Protein AF-0000000070300481 (afdb_homodimer)

Secondary structure (DSSP, 8-state):
-----------------------TT--S-----SEEEEEEETT--HHHHHHHHHHHHHH-TT----TTGGGEEEEEE---SS-SS--HHHHHHHHHHS----TT-BSBPPPP-GGG-SS---GGGTT-B---HHHHHHHHH--EEEEEEEEETTSHHHHHHH--BS-TT-HHHHHHHHHHTT-SEEEEE-GGGS-HHHHHHHHHTT-EEEES-HHHHHH--SS-EEEE-SSSSPPPGGG--TTTS--HHHHHHHHHHHHTT-SS-EEEEEEETTHHHHHHHT-HHHHHHHHHHHHHHHHHHHHHHHHHSSEEEEE--S-EETT-EES-TT-TTGGG--HHHHHHHHHH--S-HHHHHHHHTTS-GGGHHHHHHHHHSS---HHHHHHHHT-TT-TT-SS-GGG----TT--SS--HHHHHHHHHHHTSSEE-S-SSEE-S-EEEEEE-TTS----EEEEHHHHHHHHHHHTT-TT-HHHHHHHHSEEHHHHTTTSEEEEEPPSSTTPPPEEEEEETTEEEEE-TT-SEEEETTEEEE-SS--EEETTTTEEEE-GGGGGGGT-/-----------------------TT--S-----SEEEEEEETT--HHHHHHHHHHHHHH-TT----TTGGGEEEEEE---SS-SS--HHHHHHHHHHS----TT-BSBPPPP-GGG-SS---GGGTT-B---HHHHHHHHH--EEEEEEEEETTSHHHHHHH--BS-TT-HHHHHHHHHHTT-SEEEEE-GGGS-HHHHHHHHHTT-EEEES-HHHHHH--SS-EEEE-SSSSPPPGGG--TTTS--HHHHHHHHHHHHTT-SS-EEEEEEETTHHHHHHHT-HHHHHHHHHHHHHHHHHHHHHHHHHSSEEEEE--S-EETT-EES-TT-TTGGG--HHHHHHHHHH--S-HHHHHHHHTTS-GGGHHHHHHHHHSS---HHHHHHHHT-TT-TT-SS-GGG----TT--SS--HHHHHHHHHHHTSSEE-S-SSEE-S-EEEEEE-TTS----EEEEHHHHHHHHHHHTT-TT-HHHHHHHHSEEHHHHTTTSEEEEEPPSSTTPPPEEEEEETTEEEEE-TT-SEEEETTEEEE-SS--EEETTTTEEEE-GGGGGGGT-

Solvent-accessible surface area (backbone atoms only — not comparable to full-atom values): 55808 Å² total; per-residue (Å²): 136,83,78,75,76,75,75,75,74,75,74,75,73,73,70,74,70,72,62,71,71,77,56,55,19,61,50,93,56,60,71,64,45,51,27,42,36,42,33,27,43,27,30,35,26,57,40,48,55,32,47,23,48,50,55,44,24,71,78,34,71,85,50,77,68,62,65,57,29,51,29,22,21,25,32,31,46,35,33,25,27,32,11,47,22,22,35,54,17,4,21,36,7,5,47,25,50,44,48,42,6,36,65,38,13,14,19,20,38,34,69,66,60,66,89,32,38,74,55,95,67,61,66,91,46,42,63,38,60,45,40,20,49,56,50,46,38,33,73,74,58,59,26,40,38,36,40,38,39,40,35,30,57,45,38,38,57,60,24,11,45,50,25,61,32,74,41,51,81,46,40,71,59,30,34,41,17,41,61,43,53,64,61,32,32,41,38,27,10,21,48,65,67,56,44,69,71,56,48,51,52,43,51,76,70,66,39,46,77,24,72,66,35,52,66,56,59,72,66,55,81,71,65,35,33,41,36,25,31,46,59,39,49,40,70,56,68,68,54,48,57,74,89,58,45,82,50,65,35,56,51,47,50,51,49,52,60,44,39,63,72,42,90,58,16,26,41,37,41,37,35,31,44,53,24,26,56,20,25,41,52,46,21,64,56,30,28,23,46,33,44,47,46,38,36,51,26,47,39,52,54,51,54,50,24,67,72,66,55,39,28,31,40,40,37,40,39,34,26,15,28,9,32,50,24,48,35,23,61,85,52,68,68,46,46,68,35,27,52,61,77,50,40,47,56,52,71,47,43,61,48,29,34,59,45,46,29,62,55,47,29,77,36,51,62,91,47,45,54,61,52,43,30,71,35,49,71,49,71,71,51,73,68,54,47,52,52,52,36,30,14,80,64,33,71,44,34,89,49,54,81,88,71,45,55,84,47,82,82,45,63,84,82,39,34,46,34,53,53,42,9,51,49,52,32,68,67,36,42,49,23,57,28,23,54,46,52,17,40,29,52,20,53,26,28,43,48,37,70,80,67,47,46,63,32,4,41,36,47,41,43,55,52,17,51,54,57,29,28,31,68,72,37,66,86,38,48,68,57,49,16,56,43,43,44,25,46,47,72,66,43,44,58,95,50,50,67,50,76,42,71,36,94,48,92,89,46,69,48,34,40,40,35,39,54,92,93,46,41,37,41,38,44,58,32,27,21,49,33,34,47,74,88,35,81,42,81,53,94,48,48,24,44,64,38,78,94,74,70,40,46,24,32,45,44,69,60,37,43,79,77,76,88,138,84,78,76,76,75,75,76,73,75,75,75,74,72,72,73,70,72,62,71,71,76,55,55,20,60,50,92,57,62,70,64,44,51,26,42,38,42,33,28,42,27,29,35,27,58,40,48,55,32,47,22,48,51,54,44,24,72,78,34,72,84,49,76,69,62,65,57,30,51,28,22,22,25,32,32,47,34,34,26,27,33,11,48,22,20,37,54,16,4,23,35,6,6,48,26,50,44,48,41,5,38,66,38,12,15,18,19,38,35,68,66,61,66,90,33,36,73,54,95,68,62,65,89,44,43,64,38,62,46,41,21,50,57,50,46,38,34,72,75,58,58,26,39,38,35,42,37,40,40,36,29,56,46,39,40,58,62,25,12,44,50,27,62,32,74,42,51,80,46,41,72,59,31,35,41,17,40,61,44,53,65,61,31,31,40,39,27,8,21,48,66,66,56,43,68,72,56,48,50,53,41,49,75,70,65,38,47,77,25,70,66,34,49,67,56,59,72,65,57,82,71,66,36,33,40,38,26,32,45,59,39,49,41,70,56,68,68,54,46,55,73,89,59,46,82,51,67,36,54,50,48,50,52,49,51,61,43,38,64,71,42,90,57,16,26,40,36,42,38,35,30,44,53,24,25,56,19,26,40,52,46,21,65,56,31,26,23,47,34,44,48,46,38,36,52,26,47,38,51,53,50,55,49,24,68,73,64,55,38,28,32,39,40,39,40,38,36,24,16,29,8,32,50,24,49,37,24,60,86,51,68,66,47,43,68,35,24,53,61,77,50,41,47,57,50,70,46,44,62,46,30,34,60,45,46,30,63,56,48,30,77,37,51,63,92,46,44,54,61,52,42,29,72,34,48,72,46,71,71,51,74,69,53,47,54,54,51,37,31,15,80,64,34,72,44,34,90,49,55,80,89,71,44,55,85,47,84,80,45,62,84,81,39,34,46,33,54,53,42,8,51,49,52,32,69,68,35,42,49,21,56,27,23,55,47,51,17,39,29,50,20,52,26,28,45,47,39,71,83,66,47,47,64,32,5,41,36,48,41,43,55,51,17,50,53,57,29,28,30,67,72,37,66,86,39,46,68,57,48,15,57,42,43,44,24,47,48,72,67,44,44,58,95,49,50,68,50,77,41,71,35,96,46,92,88,46,70,47,34,39,38,37,40,56,91,91,45,41,38,40,40,44,59,31,28,21,50,33,34,48,73,87,36,81,43,81,53,95,47,47,23,43,64,38,77,94,74,69,39,45,24,31,46,44,69,60,36,42,79,76,77,89

Foldseek 3Di:
DPPPPPPPPPPPPPPPPVPPPPPAWAFPDFAAFLEEEEEAAAQAFPQLVVLLQLLVCVVPVVCNDFLQVVFFFAWAFFDAQQGLFDDLQQLLLCLFFLHREDPFWQQFAHADPPPSGPDDGDNVRHQFHFHTNQLCCCVVQVAAEEEAEQWFCLARNNLSRFHGDHHSPPLQLSVLQNLQLPHQYYHYAAPQSCDPVSVVSCVVVPEAEAEQHPPSLVPPPDQGYYHHYYNTGADQPLLHDVVGGPALLVSLLSNCVSRVVDPSYHYYYRYLDCLLVCLLLLWSLSSNRSVSSSSSNVNSVVVVCQVVLRYKYKYFYSFHGFQKHQADDPDPPVVPADSCRACVQSNQARDILVSLLVVQLPDALVCNQVSCCNRRVDGDDPVLSLLLLLQLSNNNRPDDNVRRDCDPVCPDPSHSSSSSSVVNQVPHRMDGDHSTTDSDIHIMGMDHSVPSDTHYYHYSSVSSQSSCVNNPNHPPRVVVSCAFFPWPCVLQPPWDKDWADDPDPPDFIWIWIDDVPWIKIATFSHQWIAIPNDIDGHSRTWHADPVVRTITGGSCVSCVVVD/DPCPVPPPPPPPPPPPPVPPPPPAWAFPDFAAFLEEEEEAAAQAFPQLVVLLQLLVCVVPVVCNDFLQVVFFFAWAFFDAQQGLFDDLQQLLLCLWFLHREDPFWQQFAHADPPPRGPDDGDNVRHRFHFHTNQLCCCPVQVAAEEEAEQWFCLARNNLSRFHGDHHSPPLQLSVLQNLQLPHQYYHYAAPQSCDPVSVVSCVVVPEAEAEQHPPCLVPPDDQGYYHHYYNTGADQPLLHDVVGGPALLVSLLSNCVSRVVDPSYHYYYRYLDCLLVCLLLLWSLSSNRSVSSSSSNVNSVVVVCQVVLRYKYKYFYSFHGFQKHQADDPDPPVVPADSCNACVQSNQARDILVSLLVVQLPDALVCNQVSCCNRRVDGDDPVLSLLLLLQLSNNNRPDDNVRRDNDPVCPDPSHSSSSSSVVNQVPHRMDGDHSTTDSDIHIMGMDHSVPSRTHYYHYSSVSSQSSCVNNPNHPPRVVVSCAFFPWPCVLQPPWDKDWADDPDDPDFIWIWIDDVVWIKIATFSHQWIAIPNDIDGHSRTWHADPVVRTITGGSCVSCVVVD

Nearest PDB structures (foldseek):
  6t26-assembly1_A  TM=8.188E-01  e=1.358E-31  Vibrio sp. G15-21
  6qsq-assembly1_A-2  TM=8.155E-01  e=3.692E-31  Vibrio splendidus
  3wbh-assembly1_B  TM=8.089E-01  e=2.442E-30  Halomonas sp. #593
  1alh-assembly1_B  TM=7.078E-01  e=1.151E-22  Escherichia coli
  3dyc-assembly1_B  TM=6.980E-01  e=6.097E-22  Escherichia coli

Sequence (1126 aa):
MKRIKQTLSTILLFIIVLSPALYAGQPREVKPVRNVILMIPDGTSLSAVSLARWYQRYLNPDRRHLAIDPYICGTVLTYSSDAPIGDSAPTTSCYMTGMPSNTGFVSTYPVSSGDADLIPVDKARAYSPLATFLEAAKIMKGKKTGLVVTCHFPHATPADCSAHSYSRKKYDWIAAQMVHQNLDVVLGGGTHYLHPELQSVLNSRGYGLFLDDLNGMRTYAGDRMWALFGKREMPYDLDRDTTQIPSLEEMTRLAIEKLNRSEEGFFLMVEGSKVDWAAHANDPVGIATEYLAFDRACAVAFDFARRDGQTAVIIVPDHGNSGVSIGKQSVKDYDKRSAKDLFDQLCRFRLTADGLAGRLADTPADKVQGLVSNICGFELDAKELEALYNCPDYNHSPIPKEQRRQTEESLYSGSLSTFIASLYTKHTSIGFTTHGHTAEEVLLAAYHPQDTRPMGMVINYELNDYLCRLFELGSQLPVLTDKIFAPHTEVFQGMSYSIKDGKKEGELPVLEVKKGSHRLLASPFSNTVIFNKKAIDLSSVVVYVDKTKTFYLPRELRSLFGEMKRIKQTLSTILLFIIVLSPALYAGQPREVKPVRNVILMIPDGTSLSAVSLARWYQRYLNPDRRHLAIDPYICGTVLTYSSDAPIGDSAPTTSCYMTGMPSNTGFVSTYPVSSGDADLIPVDKARAYSPLATFLEAAKIMKGKKTGLVVTCHFPHATPADCSAHSYSRKKYDWIAAQMVHQNLDVVLGGGTHYLHPELQSVLNSRGYGLFLDDLNGMRTYAGDRMWALFGKREMPYDLDRDTTQIPSLEEMTRLAIEKLNRSEEGFFLMVEGSKVDWAAHANDPVGIATEYLAFDRACAVAFDFARRDGQTAVIIVPDHGNSGVSIGKQSVKDYDKRSAKDLFDQLCRFRLTADGLAGRLADTPADKVQGLVSNICGFELDAKELEALYNCPDYNHSPIPKEQRRQTEESLYSGSLSTFIASLYTKHTSIGFTTHGHTAEEVLLAAYHPQDTRPMGMVINYELNDYLCRLFELGSQLPVLTDKIFAPHTEVFQGMSYSIKDGKKEGELPVLEVKKGSHRLLASPFSNTVIFNKKAIDLSSVVVYVDKTKTFYLPRELRSLFGE

Structure (mmCIF, N/CA/C/O backbone):
data_AF-0000000070300481-model_v1
#
loop_
_entity.id
_entity.type
_entity.pdbx_description
1 polymer 'Alkaline phosphatase, putative'
#
loop_
_atom_site.group_PDB
_atom_site.id
_atom_site.type_symbol
_atom_site.label_atom_id
_atom_site.label_alt_id
_atom_site.label_comp_id
_atom_site.label_asym_id
_atom_site.label_entity_id
_atom_site.label_seq_id
_atom_site.pdbx_PDB_ins_code
_atom_site.Cartn_x
_atom_site.Cartn_y
_atom_site.Cartn_z
_atom_site.occupancy
_atom_site.B_iso_or_equiv
_atom_site.auth_seq_id
_atom_site.auth_comp_id
_atom_site.auth_asym_id
_atom_site.auth_atom_id
_atom_site.pdbx_PDB_model_num
ATOM 1 N N . MET A 1 1 ? 58.594 -8.039 55.25 1 20.47 1 MET A N 1
ATOM 2 C CA . MET A 1 1 ? 58.094 -7.023 54.312 1 20.47 1 MET A CA 1
ATOM 3 C C . MET A 1 1 ? 57.562 -7.66 53.031 1 20.47 1 MET A C 1
ATOM 5 O O . MET A 1 1 ? 58.312 -7.883 52.094 1 20.47 1 MET A O 1
ATOM 9 N N . LYS A 1 2 ? 56.781 -8.758 53.281 1 25.69 2 LYS A N 1
ATOM 10 C CA . LYS A 1 2 ? 56.125 -9.68 52.344 1 25.69 2 LYS A CA 1
ATOM 11 C C . LYS A 1 2 ? 55.219 -8.922 51.406 1 25.69 2 LYS A C 1
ATOM 13 O O . LYS A 1 2 ? 54.312 -8.18 51.844 1 25.69 2 LYS A O 1
ATOM 18 N N . ARG A 1 3 ? 55.688 -8.562 50.188 1 23.64 3 ARG A N 1
ATOM 19 C CA . ARG A 1 3 ? 55.188 -7.836 49.031 1 23.64 3 ARG A CA 1
ATOM 20 C C . ARG A 1 3 ? 53.844 -8.445 48.562 1 23.64 3 ARG A C 1
ATOM 22 O O . ARG A 1 3 ? 53.812 -9.609 48.156 1 23.64 3 ARG A O 1
ATOM 29 N N . ILE A 1 4 ? 52.75 -8.125 49.188 1 25.72 4 ILE A N 1
ATOM 30 C CA . ILE A 1 4 ? 51.375 -8.469 48.812 1 25.72 4 ILE A CA 1
ATOM 31 C C . ILE A 1 4 ? 51.094 -8.016 47.406 1 25.72 4 ILE A C 1
ATOM 33 O O . ILE A 1 4 ? 51.094 -6.82 47.094 1 25.72 4 ILE A O 1
ATOM 37 N N . LYS A 1 5 ? 51.75 -8.664 46.438 1 30.16 5 LYS A N 1
ATOM 38 C CA . LYS A 1 5 ? 51.438 -8.469 45.031 1 30.16 5 LYS A CA 1
ATOM 39 C C . LYS A 1 5 ? 49.906 -8.508 44.781 1 30.16 5 LYS A C 1
ATOM 41 O O . LYS A 1 5 ? 49.281 -9.523 45.062 1 30.16 5 LYS A O 1
ATOM 46 N N . GLN A 1 6 ? 49.219 -7.41 45.188 1 27.52 6 GLN A N 1
ATOM 47 C CA . GLN A 1 6 ? 47.812 -7.172 44.875 1 27.52 6 GLN A CA 1
ATOM 48 C C . GLN A 1 6 ? 47.531 -7.379 43.406 1 27.52 6 GLN A C 1
ATOM 50 O O . GLN A 1 6 ? 48.156 -6.742 42.562 1 27.52 6 GLN A O 1
ATOM 55 N N . THR A 1 7 ? 47.375 -8.617 43 1 31.38 7 THR A N 1
ATOM 56 C CA . THR A 1 7 ? 46.875 -8.984 41.688 1 31.38 7 THR A CA 1
ATOM 57 C C . THR A 1 7 ? 45.625 -8.203 41.344 1 31.38 7 THR A C 1
ATOM 59 O O . THR A 1 7 ? 44.594 -8.359 42 1 31.38 7 THR A O 1
ATOM 62 N N . LEU A 1 8 ? 45.719 -6.945 40.969 1 31.95 8 LEU A N 1
ATOM 63 C CA . LEU A 1 8 ? 44.625 -6.191 40.375 1 31.95 8 LEU A CA 1
ATOM 64 C C . LEU A 1 8 ? 44 -6.953 39.188 1 31.95 8 LEU A C 1
ATOM 66 O O . LEU A 1 8 ? 44.688 -7.191 38.188 1 31.95 8 LEU A O 1
ATOM 70 N N . SER A 1 9 ? 43.25 -7.953 39.531 1 31.36 9 SER A N 1
ATOM 71 C CA . SER A 1 9 ? 42.469 -8.562 38.469 1 31.36 9 SER A CA 1
ATOM 72 C C . SER A 1 9 ? 41.656 -7.52 37.719 1 31.36 9 SER A C 1
ATOM 74 O O . SER A 1 9 ? 40.844 -6.809 38.312 1 31.36 9 SER A O 1
ATOM 76 N N . THR A 1 10 ? 42.25 -6.871 36.75 1 31.88 10 THR A N 1
ATOM 77 C CA . THR A 1 10 ? 41.531 -6.035 35.781 1 31.88 10 THR A CA 1
ATOM 78 C C . THR A 1 10 ? 40.281 -6.754 35.25 1 31.88 10 THR A C 1
ATOM 80 O O . THR A 1 10 ? 40.406 -7.809 34.625 1 31.88 10 THR A O 1
ATOM 83 N N . ILE A 1 11 ? 39.219 -6.703 36 1 33.59 11 ILE A N 1
ATOM 84 C CA . ILE A 1 11 ? 37.906 -7.074 35.438 1 33.59 11 ILE A CA 1
ATOM 85 C C . ILE A 1 11 ? 37.688 -6.344 34.125 1 33.59 11 ILE A C 1
ATOM 87 O O . ILE A 1 11 ? 37.625 -5.113 34.094 1 33.59 11 ILE A O 1
ATOM 91 N N . LEU A 1 12 ? 38.219 -6.879 33.062 1 32.09 12 LEU A N 1
ATOM 92 C CA . LEU A 1 12 ? 37.812 -6.445 31.75 1 32.09 12 LEU A CA 1
ATOM 93 C C . LEU A 1 12 ? 36.281 -6.449 31.625 1 32.09 12 LEU A C 1
ATOM 95 O O . LEU A 1 12 ? 35.656 -7.512 31.656 1 32.09 12 LEU A O 1
ATOM 99 N N . LEU A 1 13 ? 35.656 -5.426 32.219 1 31.91 13 LEU A N 1
ATOM 100 C CA . LEU A 1 13 ? 34.281 -5.188 31.906 1 31.91 13 LEU A CA 1
ATOM 101 C C . LEU A 1 13 ? 34.062 -5.203 30.391 1 31.91 13 LEU A C 1
ATOM 103 O O . LEU A 1 13 ? 34.562 -4.332 29.688 1 31.91 13 LEU A O 1
ATOM 107 N N . PHE A 1 14 ? 33.906 -6.383 29.844 1 31.45 14 PHE A N 1
ATOM 108 C CA . PHE A 1 14 ? 33.344 -6.492 28.5 1 31.45 14 PHE A CA 1
ATOM 109 C C . PHE A 1 14 ? 32.062 -5.684 28.391 1 31.45 14 PHE A C 1
ATOM 111 O O . PHE A 1 14 ? 31.031 -6.059 28.953 1 31.45 14 PHE A O 1
ATOM 118 N N . ILE A 1 15 ? 32.219 -4.41 28.328 1 30.91 15 ILE A N 1
ATOM 119 C CA . ILE A 1 15 ? 31.062 -3.668 27.828 1 30.91 15 ILE A CA 1
ATOM 120 C C . ILE A 1 15 ? 30.531 -4.32 26.562 1 30.91 15 ILE A C 1
ATOM 122 O O . ILE A 1 15 ? 31.203 -4.324 25.531 1 30.91 15 ILE A O 1
ATOM 126 N N . ILE A 1 16 ? 29.719 -5.316 26.734 1 31.59 16 ILE A N 1
ATOM 127 C CA . ILE A 1 16 ? 28.891 -5.746 25.625 1 31.59 16 ILE A CA 1
ATOM 128 C C . ILE A 1 16 ? 28.281 -4.527 24.922 1 31.59 16 ILE A C 1
ATOM 130 O O . ILE A 1 16 ? 27.438 -3.83 25.5 1 31.59 16 ILE A O 1
ATOM 134 N N . VAL A 1 17 ? 29.062 -3.859 24.141 1 31.23 17 VAL A N 1
ATOM 135 C CA . VAL A 1 17 ? 28.453 -2.938 23.188 1 31.23 17 VAL A CA 1
ATOM 136 C C . VAL A 1 17 ? 27.266 -3.615 22.5 1 31.23 17 VAL A C 1
ATOM 138 O O . VAL A 1 17 ? 27.453 -4.543 21.703 1 31.23 17 VAL A O 1
ATOM 141 N N . LEU A 1 18 ? 26.188 -3.725 23.234 1 32.19 18 LEU A N 1
ATOM 142 C CA . LEU A 1 18 ? 24.969 -3.973 22.484 1 32.19 18 LEU A CA 1
ATOM 143 C C . LEU A 1 18 ? 24.922 -3.109 21.234 1 32.19 18 LEU A C 1
ATOM 145 O O . LEU A 1 18 ? 24.766 -1.89 21.312 1 32.19 18 LEU A O 1
ATOM 149 N N . SER A 1 19 ? 25.812 -3.408 20.359 1 31.67 19 SER A N 1
ATOM 150 C CA . SER A 1 19 ? 25.516 -2.797 19.078 1 31.67 19 SER A CA 1
ATOM 151 C C . SER A 1 19 ? 24.031 -2.807 18.781 1 31.67 19 SER A C 1
ATOM 153 O O . SER A 1 19 ? 23.391 -3.863 18.812 1 31.67 19 SER A O 1
ATOM 155 N N . PRO A 1 20 ? 23.328 -1.805 19.062 1 35.12 20 PRO A N 1
ATOM 156 C CA . PRO A 1 20 ? 21.938 -1.863 18.609 1 35.12 20 PRO A CA 1
ATOM 157 C C . PRO A 1 20 ? 21.781 -2.568 17.266 1 35.12 20 PRO A C 1
ATOM 159 O O . PRO A 1 20 ? 22.516 -2.266 16.312 1 35.12 20 PRO A O 1
ATOM 162 N N . ALA A 1 21 ? 21.547 -3.725 17.266 1 36.38 21 ALA A N 1
ATOM 163 C CA . ALA A 1 21 ? 21.078 -4.348 16.031 1 36.38 21 ALA A CA 1
ATOM 164 C C . ALA A 1 21 ? 20.344 -3.344 15.148 1 36.38 21 ALA A C 1
ATOM 166 O O . ALA A 1 21 ? 19.359 -2.744 15.57 1 36.38 21 ALA A O 1
ATOM 167 N N . LEU A 1 22 ? 21.016 -2.588 14.336 1 40.53 22 LEU A N 1
ATOM 168 C CA . LEU A 1 22 ? 20.375 -1.792 13.305 1 40.53 22 LEU A CA 1
ATOM 169 C C . LEU A 1 22 ? 19.109 -2.486 12.797 1 40.53 22 LEU A C 1
ATOM 171 O O . LEU A 1 22 ? 19.172 -3.607 12.289 1 40.53 22 LEU A O 1
ATOM 175 N N . TYR A 1 23 ? 18.172 -2.248 13.57 1 46.72 23 TYR A N 1
ATOM 176 C CA . TYR A 1 23 ? 16.875 -2.734 13.102 1 46.72 23 TYR A CA 1
ATOM 177 C C . TYR A 1 23 ? 16.688 -2.441 11.625 1 46.72 23 TYR A C 1
ATOM 179 O O . TYR A 1 23 ? 17.328 -1.539 11.078 1 46.72 23 TYR A O 1
ATOM 187 N N . ALA A 1 24 ? 15.805 -3.037 11.039 1 51.59 24 ALA A N 1
ATOM 188 C CA . ALA A 1 24 ? 15.43 -3.143 9.633 1 51.59 24 ALA A CA 1
ATOM 189 C C . ALA A 1 24 ? 15.047 -1.78 9.062 1 51.59 24 ALA A C 1
ATOM 191 O O . ALA A 1 24 ? 14.188 -1.087 9.625 1 51.59 24 ALA A O 1
ATOM 192 N N . GLY A 1 25 ? 15.859 -1.109 8.25 1 63.28 25 GLY A N 1
ATOM 193 C CA . GLY A 1 25 ? 15.477 -0.048 7.328 1 63.28 25 GLY A CA 1
ATOM 194 C C . GLY A 1 25 ? 16.266 1.228 7.527 1 63.28 25 GLY A C 1
ATOM 195 O O . GLY A 1 25 ? 16.297 2.092 6.648 1 63.28 25 GLY A O 1
ATOM 196 N N . GLN A 1 26 ? 16.844 1.408 8.82 1 71.44 26 GLN A N 1
ATOM 197 C CA . GLN A 1 26 ? 17.625 2.637 8.969 1 71.44 26 GLN A CA 1
ATOM 198 C C . GLN A 1 26 ? 19.031 2.471 8.406 1 71.44 26 GLN A C 1
ATOM 200 O O . GLN A 1 26 ? 19.672 1.437 8.609 1 71.44 26 GLN A O 1
ATOM 205 N N . PRO A 1 27 ? 19.344 3.494 7.758 1 76.19 27 PRO A N 1
ATOM 206 C CA . PRO A 1 27 ? 20.734 3.441 7.273 1 76.19 27 PRO A CA 1
ATOM 207 C C . PRO A 1 27 ? 21.75 3.539 8.398 1 76.19 27 PRO A C 1
ATOM 209 O O . PRO A 1 27 ? 21.531 4.254 9.383 1 76.19 27 PRO A O 1
ATOM 212 N N . ARG A 1 28 ? 22.828 2.828 8.305 1 75.81 28 ARG A N 1
ATOM 213 C CA . ARG A 1 28 ? 23.891 2.832 9.297 1 75.81 28 ARG A CA 1
ATOM 214 C C . ARG A 1 28 ? 24.516 4.219 9.422 1 75.81 28 ARG A C 1
ATOM 216 O O . ARG A 1 28 ? 24.75 4.703 10.531 1 75.81 28 ARG A O 1
ATOM 223 N N . GLU A 1 29 ? 24.656 4.777 8.305 1 89.31 29 GLU A N 1
ATOM 224 C CA . GLU A 1 29 ? 25.203 6.129 8.258 1 89.31 29 GLU A CA 1
ATOM 225 C C . GLU A 1 29 ? 24.25 7.082 7.539 1 89.31 29 GLU A C 1
ATOM 227 O O . GLU A 1 29 ? 23.656 6.723 6.523 1 89.31 29 GLU A O 1
ATOM 232 N N . VAL A 1 30 ? 24.047 8.25 8.203 1 94.88 30 VAL A N 1
ATOM 233 C CA . VAL A 1 30 ? 23.281 9.328 7.582 1 94.88 30 VAL A CA 1
ATOM 234 C C . VAL A 1 30 ? 24.188 10.531 7.344 1 94.88 30 VAL A C 1
ATOM 236 O O . VAL A 1 30 ? 24.703 11.125 8.289 1 94.88 30 VAL A O 1
ATOM 239 N N . LYS A 1 31 ? 24.453 10.867 6.086 1 97.12 31 LYS A N 1
ATOM 240 C CA . LYS A 1 31 ? 25.266 12.039 5.754 1 97.12 31 LYS A CA 1
ATOM 241 C C . LYS A 1 31 ? 24.469 13.32 5.934 1 97.12 31 LYS A C 1
ATOM 243 O O . LYS A 1 31 ? 23.328 13.422 5.465 1 97.12 31 LYS A O 1
ATOM 248 N N . PRO A 1 32 ? 25.031 14.242 6.609 1 98 32 PRO A N 1
ATOM 249 C CA . PRO A 1 32 ? 24.297 15.5 6.824 1 98 32 PRO A CA 1
ATOM 250 C C . PRO A 1 32 ? 24.062 16.266 5.527 1 98 32 PRO A C 1
ATOM 252 O O . PRO A 1 32 ? 24.812 16.109 4.562 1 98 32 PRO A O 1
ATOM 255 N N . VAL A 1 33 ? 23.031 17.109 5.578 1 98.56 33 VAL A N 1
ATOM 256 C CA . VAL A 1 33 ? 22.688 17.938 4.43 1 98.56 33 VAL A CA 1
ATOM 257 C C . VAL A 1 33 ? 22.453 19.391 4.887 1 98.56 33 VAL A C 1
ATOM 259 O O . VAL A 1 33 ? 22.312 19.641 6.082 1 98.56 33 VAL A O 1
ATOM 262 N N . ARG A 1 34 ? 22.422 20.297 3.891 1 98.62 34 ARG A N 1
ATOM 263 C CA . ARG A 1 34 ? 22.188 21.703 4.164 1 98.62 34 ARG A CA 1
ATOM 264 C C . ARG A 1 34 ? 20.703 21.984 4.348 1 98.62 34 ARG A C 1
ATOM 266 O O . ARG A 1 34 ? 20.312 22.766 5.207 1 98.62 34 ARG A O 1
ATOM 273 N N . ASN A 1 35 ? 19.844 21.328 3.527 1 98.88 35 ASN A N 1
ATOM 274 C CA . ASN A 1 35 ? 18.391 21.562 3.529 1 98.88 35 ASN A CA 1
ATOM 275 C C . ASN A 1 35 ? 17.625 20.25 3.689 1 98.88 35 ASN A C 1
ATOM 277 O O . ASN A 1 35 ? 18.062 19.203 3.199 1 98.88 35 ASN A O 1
ATOM 281 N N . VAL A 1 36 ? 16.484 20.344 4.355 1 98.94 36 VAL A N 1
ATOM 282 C CA . VAL A 1 36 ? 15.547 19.234 4.449 1 98.94 36 VAL A CA 1
ATOM 283 C C . VAL A 1 36 ? 14.156 19.703 4.035 1 98.94 36 VAL A C 1
ATOM 285 O O . VAL A 1 36 ? 13.641 20.688 4.551 1 98.94 36 VAL A O 1
ATOM 288 N N . ILE A 1 37 ? 13.57 19.016 3.07 1 98.94 37 ILE A N 1
ATOM 289 C CA . ILE A 1 37 ? 12.172 19.203 2.689 1 98.94 37 ILE A CA 1
ATOM 290 C C . ILE A 1 37 ? 11.367 17.969 3.053 1 98.94 37 ILE A C 1
ATOM 292 O O . ILE A 1 37 ? 11.617 16.875 2.537 1 98.94 37 ILE A O 1
ATOM 296 N N . LEU A 1 38 ? 10.43 18.094 3.971 1 98.94 38 LEU A N 1
ATOM 297 C CA . LEU A 1 38 ? 9.477 17.047 4.332 1 98.94 38 LEU A CA 1
ATOM 298 C C . LEU A 1 38 ? 8.117 17.297 3.689 1 98.94 38 LEU A C 1
ATOM 300 O O . LEU A 1 38 ? 7.508 18.344 3.912 1 98.94 38 LEU A O 1
ATOM 304 N N . MET A 1 39 ? 7.668 16.391 2.914 1 98.94 39 MET A N 1
ATOM 305 C CA . MET A 1 39 ? 6.391 16.531 2.225 1 98.94 39 MET A CA 1
ATOM 306 C C . MET A 1 39 ? 5.398 15.469 2.691 1 98.94 39 MET A C 1
ATOM 308 O O . MET A 1 39 ? 5.711 14.273 2.691 1 98.94 39 MET A O 1
ATOM 312 N N . ILE A 1 40 ? 4.203 15.906 3.088 1 98.94 40 ILE A N 1
ATOM 313 C CA . ILE A 1 40 ? 3.223 15.023 3.709 1 98.94 40 ILE A CA 1
ATOM 314 C C . ILE A 1 40 ? 1.913 15.078 2.926 1 98.94 40 ILE A C 1
ATOM 316 O O . ILE A 1 40 ? 1.138 16.031 3.062 1 98.94 40 ILE A O 1
ATOM 320 N N . PRO A 1 41 ? 1.632 14.086 2.062 1 98.81 41 PRO A N 1
ATOM 321 C CA . PRO A 1 41 ? 0.251 13.953 1.592 1 98.81 41 PRO A CA 1
ATOM 322 C C . PRO A 1 41 ? -0.69 13.414 2.666 1 98.81 41 PRO A C 1
ATOM 324 O O . PRO A 1 41 ? -0.683 12.211 2.955 1 98.81 41 PRO A O 1
ATOM 327 N N . ASP A 1 42 ? -1.417 14.289 3.279 1 98.62 42 ASP A N 1
ATOM 328 C CA . ASP A 1 42 ? -2.217 13.969 4.457 1 98.62 42 ASP A CA 1
ATOM 329 C C . ASP A 1 42 ? -3.217 12.852 4.156 1 98.62 42 ASP A C 1
ATOM 331 O O . ASP A 1 42 ? -3.938 12.914 3.158 1 98.62 42 ASP A O 1
ATOM 335 N N . GLY A 1 43 ? -3.287 11.859 5.062 1 98.5 43 GLY A N 1
ATOM 336 C CA . GLY A 1 43 ? -4.301 10.82 5.02 1 98.5 43 GLY A CA 1
ATOM 337 C C . GLY A 1 43 ? -4.285 10.023 3.729 1 98.5 43 GLY A C 1
ATOM 338 O O . GLY A 1 43 ? -5.336 9.758 3.141 1 98.5 43 GLY A O 1
ATOM 339 N N . THR A 1 44 ? -3.131 9.656 3.205 1 98.69 44 THR A N 1
ATOM 340 C CA . THR A 1 44 ? -3.016 9.008 1.901 1 98.69 44 THR A CA 1
ATOM 341 C C . THR A 1 44 ? -2.619 7.547 2.055 1 98.69 44 THR A C 1
ATOM 343 O O . THR A 1 44 ? -1.489 7.238 2.439 1 98.69 44 THR A O 1
ATOM 346 N N . SER A 1 45 ? -3.5 6.66 1.694 1 98.12 45 SER A N 1
ATOM 347 C CA . SER A 1 45 ? -3.213 5.234 1.599 1 98.12 45 SER A CA 1
ATOM 348 C C . SER A 1 45 ? -2.525 4.895 0.281 1 98.12 45 SER A C 1
ATOM 350 O O . SER A 1 45 ? -2.592 5.668 -0.677 1 98.12 45 SER A O 1
ATOM 352 N N . LEU A 1 46 ? -1.869 3.771 0.205 1 97.44 46 LEU A N 1
ATOM 353 C CA . LEU A 1 46 ? -1.2 3.357 -1.023 1 97.44 46 LEU A CA 1
ATOM 354 C C . LEU A 1 46 ? -2.182 3.314 -2.189 1 97.44 46 LEU A C 1
ATOM 356 O O . LEU A 1 46 ? -1.836 3.686 -3.312 1 97.44 46 LEU A O 1
ATOM 360 N N . SER A 1 47 ? -3.379 2.828 -1.946 1 98.12 47 SER A N 1
ATOM 361 C CA . SER A 1 47 ? -4.383 2.703 -2.996 1 98.12 47 SER A CA 1
ATOM 362 C C . SER A 1 47 ? -4.738 4.066 -3.586 1 98.12 47 SER A C 1
ATOM 364 O O . SER A 1 47 ? -5.086 4.164 -4.766 1 98.12 47 SER A O 1
ATOM 366 N N . ALA A 1 48 ? -4.672 5.098 -2.785 1 98.69 48 ALA A N 1
ATOM 367 C CA . ALA A 1 48 ? -4.91 6.449 -3.285 1 98.69 48 ALA A CA 1
ATOM 368 C C . ALA A 1 48 ? -3.84 6.863 -4.289 1 98.69 48 ALA A C 1
ATOM 370 O O . ALA A 1 48 ? -4.137 7.531 -5.281 1 98.69 48 ALA A O 1
ATOM 371 N N . VAL A 1 49 ? -2.609 6.504 -4.027 1 98.81 49 VAL A N 1
ATOM 372 C CA . VAL A 1 49 ? -1.512 6.766 -4.949 1 98.81 49 VAL A CA 1
ATOM 373 C C . VAL A 1 49 ? -1.754 6.027 -6.266 1 98.81 49 VAL A C 1
ATOM 375 O O . VAL A 1 49 ? -1.581 6.594 -7.344 1 98.81 49 VAL A O 1
ATOM 378 N N . SER A 1 50 ? -2.189 4.809 -6.168 1 98.56 50 SER A N 1
ATOM 379 C CA . SER A 1 50 ? -2.496 3.998 -7.344 1 98.56 50 SER A CA 1
ATOM 380 C C . SER A 1 50 ? -3.641 4.602 -8.148 1 98.56 50 SER A C 1
ATOM 382 O O . SER A 1 50 ? -3.623 4.574 -9.383 1 98.56 50 SER A O 1
ATOM 384 N N . LEU A 1 51 ? -4.645 5.035 -7.406 1 98.81 51 LEU A N 1
ATOM 385 C CA . LEU A 1 51 ? -5.785 5.656 -8.07 1 98.81 51 LEU A CA 1
ATOM 386 C C . LEU A 1 51 ? -5.344 6.871 -8.883 1 98.81 51 LEU A C 1
ATOM 388 O O . LEU A 1 51 ? -5.773 7.043 -10.023 1 98.81 51 LEU A O 1
ATOM 392 N N . ALA A 1 52 ? -4.52 7.703 -8.297 1 98.88 52 ALA A N 1
ATOM 393 C CA . ALA A 1 52 ? -3.986 8.867 -9 1 98.88 52 ALA A CA 1
ATOM 394 C C . ALA A 1 52 ? -3.176 8.445 -10.227 1 98.88 52 ALA A C 1
ATOM 396 O O . ALA A 1 52 ? -3.254 9.086 -11.281 1 98.88 52 ALA A O 1
ATOM 397 N N . ARG A 1 53 ? -2.402 7.434 -10.117 1 98.5 53 ARG A N 1
ATOM 398 C CA . ARG A 1 53 ? -1.587 6.922 -11.211 1 98.5 53 ARG A CA 1
ATOM 399 C C . ARG A 1 53 ? -2.459 6.473 -12.383 1 98.5 53 ARG A C 1
ATOM 401 O O . ARG A 1 53 ? -2.195 6.828 -13.531 1 98.5 53 ARG A O 1
ATOM 408 N N . TRP A 1 54 ? -3.455 5.656 -12.102 1 98.62 54 TRP A N 1
ATOM 409 C CA . TRP A 1 54 ? -4.332 5.16 -13.156 1 98.62 54 TRP A CA 1
ATOM 410 C C . TRP A 1 54 ? -5.121 6.301 -13.789 1 98.62 54 TRP A C 1
ATOM 412 O O . TRP A 1 54 ? -5.367 6.297 -15 1 98.62 54 TRP A O 1
ATOM 422 N N . TYR A 1 55 ? -5.594 7.266 -12.938 1 98.81 55 TYR A N 1
ATOM 423 C CA . TYR A 1 55 ? -6.258 8.461 -13.453 1 98.81 55 TYR A CA 1
ATOM 424 C C . TYR A 1 55 ? -5.375 9.172 -14.469 1 98.81 55 TYR A C 1
ATOM 426 O O . TYR A 1 55 ? -5.824 9.5 -15.57 1 98.81 55 TYR A O 1
ATOM 434 N N . GLN A 1 56 ? -4.148 9.391 -14.148 1 98.56 56 GLN A N 1
ATOM 435 C CA . GLN A 1 56 ? -3.189 10.055 -15.023 1 98.56 56 GLN A CA 1
ATOM 436 C C . GLN A 1 56 ? -2.947 9.242 -16.297 1 98.56 56 GLN A C 1
ATOM 438 O O . GLN A 1 56 ? -2.967 9.781 -17.406 1 98.56 56 GLN A O 1
ATOM 443 N N . ARG A 1 57 ? -2.717 7.957 -16.156 1 97.19 57 ARG A N 1
ATOM 444 C CA . ARG A 1 57 ? -2.414 7.078 -17.266 1 97.19 57 ARG A CA 1
ATOM 445 C C . ARG A 1 57 ? -3.582 7.016 -18.25 1 97.19 57 ARG A C 1
ATOM 447 O O . ARG A 1 57 ? -3.381 6.934 -19.469 1 97.19 57 ARG A O 1
ATOM 454 N N . TYR A 1 58 ? -4.762 6.934 -17.656 1 98.19 58 TYR A N 1
ATOM 455 C CA . TYR A 1 58 ? -5.93 6.863 -18.531 1 98.19 58 TYR A CA 1
ATOM 456 C C . TYR A 1 58 ? -6.059 8.133 -19.359 1 98.19 58 TYR A C 1
ATOM 458 O O . TYR A 1 58 ? -6.375 8.062 -20.562 1 98.19 58 TYR A O 1
ATOM 466 N N . LEU A 1 59 ? -5.816 9.297 -18.781 1 97.81 59 LEU A N 1
ATOM 467 C CA . LEU A 1 59 ? -5.922 10.57 -19.484 1 97.81 59 LEU A CA 1
ATOM 468 C C . LEU A 1 59 ? -4.77 10.75 -20.453 1 97.81 59 LEU A C 1
ATOM 470 O O . LEU A 1 59 ? -4.938 11.359 -21.516 1 97.81 59 LEU A O 1
ATOM 474 N N . ASN A 1 60 ? -3.582 10.305 -20.047 1 96.88 60 ASN A N 1
ATOM 475 C CA . ASN A 1 60 ? -2.379 10.391 -20.875 1 96.88 60 ASN A CA 1
ATOM 476 C C . ASN A 1 60 ? -1.53 9.133 -20.75 1 96.88 60 ASN A C 1
ATOM 478 O O . ASN A 1 60 ? -0.613 9.07 -19.938 1 96.88 60 ASN A O 1
ATOM 482 N N . PRO A 1 61 ? -1.689 8.211 -21.672 1 91.19 61 PRO A N 1
ATOM 483 C CA . PRO A 1 61 ? -1.008 6.922 -21.578 1 91.19 61 PRO A CA 1
ATOM 484 C C . PRO A 1 61 ? 0.513 7.051 -21.625 1 91.19 61 PRO A C 1
ATOM 486 O O . PRO A 1 61 ? 1.225 6.133 -21.203 1 91.19 61 PRO A O 1
ATOM 489 N N . ASP A 1 62 ? 1.055 8.172 -22.047 1 92.62 62 ASP A N 1
ATOM 490 C CA . ASP A 1 62 ? 2.498 8.375 -22.125 1 92.62 62 ASP A CA 1
ATOM 491 C C . ASP A 1 62 ? 3.059 8.781 -20.766 1 92.62 62 ASP A C 1
ATOM 493 O O . ASP A 1 62 ? 4.266 8.688 -20.531 1 92.62 62 ASP A O 1
ATOM 497 N N . ARG A 1 63 ? 2.205 9.289 -19.906 1 94 63 ARG A N 1
ATOM 498 C CA . ARG A 1 63 ? 2.623 9.641 -18.562 1 94 63 ARG A CA 1
ATOM 499 C C . ARG A 1 63 ? 2.453 8.453 -17.609 1 94 63 ARG A C 1
ATOM 501 O O . ARG A 1 63 ? 1.633 8.5 -16.688 1 94 63 ARG A O 1
ATOM 508 N N . ARG A 1 64 ? 3.359 7.574 -17.656 1 91.75 64 ARG A N 1
ATOM 509 C CA . ARG A 1 64 ? 3.242 6.277 -17 1 91.75 64 ARG A CA 1
ATOM 510 C C . ARG A 1 64 ? 3.648 6.367 -15.531 1 91.75 64 ARG A C 1
ATOM 512 O O . ARG A 1 64 ? 3.326 5.48 -14.734 1 91.75 64 ARG A O 1
ATOM 519 N N . HIS A 1 65 ? 4.398 7.461 -15.219 1 95.62 65 HIS A N 1
ATOM 520 C CA . HIS A 1 65 ? 4.965 7.516 -13.875 1 95.62 65 HIS A CA 1
ATOM 521 C C . HIS A 1 65 ? 4.586 8.812 -13.164 1 95.62 65 HIS A C 1
ATOM 523 O O . HIS A 1 65 ? 4.422 9.852 -13.805 1 95.62 65 HIS A O 1
ATOM 529 N N . LEU A 1 66 ? 4.449 8.688 -11.867 1 98.31 66 LEU A N 1
ATOM 530 C CA . LEU A 1 66 ? 4.371 9.852 -11 1 98.31 66 LEU A CA 1
ATOM 531 C C . LEU A 1 66 ? 5.762 10.383 -10.664 1 98.31 66 LEU A C 1
ATOM 533 O O . LEU A 1 66 ? 6.758 9.68 -10.852 1 98.31 66 LEU A O 1
ATOM 537 N N . ALA A 1 67 ? 5.891 11.594 -10.102 1 98.38 67 ALA A N 1
ATOM 538 C CA . ALA A 1 67 ? 7.164 12.211 -9.727 1 98.38 67 ALA A CA 1
ATOM 539 C C . ALA A 1 67 ? 7.848 11.414 -8.617 1 98.38 67 ALA A C 1
ATOM 541 O O . ALA A 1 67 ? 9.078 11.336 -8.57 1 98.38 67 ALA A O 1
ATOM 542 N N . ILE A 1 68 ? 7.094 10.75 -7.773 1 98.44 68 ILE A N 1
ATOM 543 C CA . ILE A 1 68 ? 7.641 10.102 -6.586 1 98.44 68 ILE A CA 1
ATOM 544 C C . ILE A 1 68 ? 8.195 8.734 -6.957 1 98.44 68 ILE A C 1
ATOM 546 O O . ILE A 1 68 ? 8.977 8.148 -6.203 1 98.44 68 ILE A O 1
ATOM 550 N N . ASP A 1 69 ? 7.891 8.242 -8.062 1 97.94 69 ASP A N 1
ATOM 551 C CA . ASP A 1 69 ? 8.055 6.832 -8.414 1 97.94 69 ASP A CA 1
ATOM 552 C C . ASP A 1 69 ? 9.508 6.395 -8.273 1 97.94 69 ASP A C 1
ATOM 554 O O . ASP A 1 69 ? 9.797 5.359 -7.664 1 97.94 69 ASP A O 1
ATOM 558 N N . PRO A 1 70 ? 10.516 7.172 -8.742 1 96.69 70 PRO A N 1
ATOM 559 C CA . PRO A 1 70 ? 11.906 6.719 -8.656 1 96.69 70 PRO A CA 1
ATOM 560 C C . PRO A 1 70 ? 12.43 6.699 -7.227 1 96.69 70 PRO A C 1
ATOM 562 O O . PRO A 1 70 ? 13.477 6.105 -6.957 1 96.69 70 PRO A O 1
ATOM 565 N N . TYR A 1 71 ? 11.688 7.316 -6.34 1 97.69 71 TYR A N 1
ATOM 566 C CA . TYR A 1 71 ? 12.25 7.566 -5.02 1 97.69 71 TYR A CA 1
ATOM 567 C C . TYR A 1 71 ? 11.547 6.738 -3.957 1 97.69 71 TYR A C 1
ATOM 569 O O . TYR A 1 71 ? 11.883 6.812 -2.773 1 97.69 71 TYR A O 1
ATOM 577 N N . ILE A 1 72 ? 10.555 5.984 -4.371 1 98.19 72 ILE A N 1
ATOM 578 C CA . ILE A 1 72 ? 9.898 5.09 -3.428 1 98.19 72 ILE A CA 1
ATOM 579 C C . ILE A 1 72 ? 10.906 4.094 -2.869 1 98.19 72 ILE A C 1
ATOM 581 O O . ILE A 1 72 ? 11.594 3.406 -3.629 1 98.19 72 ILE A O 1
ATOM 585 N N . CYS A 1 73 ? 10.984 3.979 -1.486 1 97.19 73 CYS A N 1
ATOM 586 C CA . CYS A 1 73 ? 12.078 3.209 -0.907 1 97.19 73 CYS A CA 1
ATOM 587 C C . CYS A 1 73 ? 11.586 2.363 0.264 1 97.19 73 CYS A C 1
ATOM 589 O O . CYS A 1 73 ? 12.383 1.671 0.906 1 97.19 73 CYS A O 1
ATOM 591 N N . GLY A 1 74 ? 10.32 2.416 0.584 1 97.62 74 GLY A N 1
ATOM 592 C CA . GLY A 1 74 ? 9.812 1.614 1.687 1 97.62 74 GLY A CA 1
ATOM 593 C C . GLY A 1 74 ? 8.43 2.039 2.146 1 97.62 74 GLY A C 1
ATOM 594 O O . GLY A 1 74 ? 7.637 2.547 1.354 1 97.62 74 GLY A O 1
ATOM 595 N N . THR A 1 75 ? 8.109 1.636 3.416 1 98.31 75 THR A N 1
ATOM 596 C CA . THR A 1 75 ? 6.84 1.982 4.051 1 98.31 75 THR A CA 1
ATOM 597 C C . THR A 1 75 ? 7.066 2.484 5.473 1 98.31 75 THR A C 1
ATOM 599 O O . THR A 1 75 ? 8.164 2.34 6.02 1 98.31 75 THR A O 1
ATOM 602 N N . VAL A 1 76 ? 6.066 3.15 5.988 1 98.31 76 VAL A N 1
ATOM 603 C CA . VAL A 1 76 ? 6.109 3.629 7.367 1 98.31 76 VAL A CA 1
ATOM 604 C C . VAL A 1 76 ? 4.867 3.152 8.117 1 98.31 76 VAL A C 1
ATOM 606 O O . VAL A 1 76 ? 3.742 3.355 7.66 1 98.31 76 VAL A O 1
ATOM 609 N N . LEU A 1 77 ? 5.082 2.451 9.188 1 97.5 77 LEU A N 1
ATOM 610 C CA . LEU A 1 77 ? 3.986 2.16 10.109 1 97.5 77 LEU A CA 1
ATOM 611 C C . LEU A 1 77 ? 3.723 3.346 11.031 1 97.5 77 LEU A C 1
ATOM 613 O O . LEU A 1 77 ? 4.559 3.682 11.867 1 97.5 77 LEU A O 1
ATOM 617 N N . THR A 1 78 ? 2.592 3.959 10.875 1 97.5 78 THR A N 1
ATOM 618 C CA . THR A 1 78 ? 2.25 5.148 11.648 1 97.5 78 THR A CA 1
ATOM 619 C C . THR A 1 78 ? 1.125 4.848 12.633 1 97.5 78 THR A C 1
ATOM 621 O O . THR A 1 78 ? 0.145 4.188 12.281 1 97.5 78 THR A O 1
ATOM 624 N N . TYR A 1 79 ? 1.257 5.277 13.875 1 97.69 79 TYR A N 1
ATOM 625 C CA . TYR A 1 79 ? 0.243 5.082 14.898 1 97.69 79 TYR A CA 1
ATOM 626 C C . TYR A 1 79 ? 0.411 6.094 16.031 1 97.69 79 TYR A C 1
ATOM 628 O O . TYR A 1 79 ? 1.442 6.766 16.125 1 97.69 79 TYR A O 1
ATOM 636 N N . SER A 1 80 ? -0.594 6.305 16.844 1 98.44 80 SER A N 1
ATOM 637 C CA . SER A 1 80 ? -0.574 7.141 18.031 1 98.44 80 SER A CA 1
ATOM 638 C C . SER A 1 80 ? 0.052 6.402 19.219 1 98.44 80 SER A C 1
ATOM 640 O O . SER A 1 80 ? 0.45 5.246 19.094 1 98.44 80 SER A O 1
ATOM 642 N N . SER A 1 81 ? 0.165 7.086 20.344 1 98.44 81 SER A N 1
ATOM 643 C CA . SER A 1 81 ? 0.795 6.473 21.516 1 98.44 81 SER A CA 1
ATOM 644 C C . SER A 1 81 ? -0.04 5.312 22.047 1 98.44 81 SER A C 1
ATOM 646 O O . SER A 1 81 ? 0.492 4.395 22.672 1 98.44 81 SER A O 1
ATOM 648 N N . ASP A 1 82 ? -1.349 5.355 21.766 1 98.38 82 ASP A N 1
ATOM 649 C CA . ASP A 1 82 ? -2.227 4.379 22.406 1 98.38 82 ASP A CA 1
ATOM 650 C C . ASP A 1 82 ? -3.234 3.816 21.406 1 98.38 82 ASP A C 1
ATOM 652 O O . ASP A 1 82 ? -4.168 3.105 21.781 1 98.38 82 ASP A O 1
ATOM 656 N N . ALA A 1 83 ? -3.119 4.18 20.141 1 98.69 83 ALA A N 1
ATOM 657 C CA . ALA A 1 83 ? -4.066 3.727 19.125 1 98.69 83 ALA A CA 1
ATOM 658 C C . ALA A 1 83 ? -3.348 3.361 17.828 1 98.69 83 ALA A C 1
ATOM 660 O O . ALA A 1 83 ? -2.572 4.16 17.297 1 98.69 83 ALA A O 1
ATOM 661 N N . PRO A 1 84 ? -3.693 2.197 17.234 1 98.5 84 PRO A N 1
ATOM 662 C CA . PRO A 1 84 ? -3.09 1.798 15.953 1 98.5 84 PRO A CA 1
ATOM 663 C C . PRO A 1 84 ? -3.551 2.664 14.781 1 98.5 84 PRO A C 1
ATOM 665 O O . PRO A 1 84 ? -2.783 2.906 13.852 1 98.5 84 PRO A O 1
ATOM 668 N N . ILE A 1 85 ? -4.801 3.08 14.781 1 98.62 85 ILE A N 1
ATOM 669 C CA . ILE A 1 85 ? -5.297 4.004 13.773 1 98.62 85 ILE A CA 1
ATOM 670 C C . ILE A 1 85 ? -4.953 5.438 14.172 1 98.62 85 ILE A C 1
ATOM 672 O O . ILE A 1 85 ? -5.48 5.961 15.156 1 98.62 85 ILE A O 1
ATOM 676 N N . GLY A 1 86 ? -4.113 6.027 13.383 1 95.81 86 GLY A N 1
ATOM 677 C CA . GLY A 1 86 ? -3.582 7.34 13.719 1 95.81 86 GLY A CA 1
ATOM 678 C C . GLY A 1 86 ? -4.508 8.477 13.336 1 95.81 86 GLY A C 1
ATOM 679 O O . GLY A 1 86 ? -5.391 8.305 12.492 1 95.81 86 GLY A O 1
ATOM 680 N N . ASP A 1 87 ? -4.277 9.586 14.008 1 93.56 87 ASP A N 1
ATOM 681 C CA . ASP A 1 87 ? -4.773 10.922 13.688 1 93.56 87 ASP A CA 1
ATOM 682 C C . ASP A 1 87 ? -3.646 11.82 13.195 1 93.56 87 ASP A C 1
ATOM 684 O O . ASP A 1 87 ? -2.471 11.547 13.438 1 93.56 87 ASP A O 1
ATOM 688 N N . SER A 1 88 ? -3.953 12.875 12.406 1 97.5 88 SER A N 1
ATOM 689 C CA . SER A 1 88 ? -2.908 13.719 11.836 1 97.5 88 SER A CA 1
ATOM 690 C C . SER A 1 88 ? -2.051 14.344 12.93 1 97.5 88 SER A C 1
ATOM 692 O O . SER A 1 88 ? -0.831 14.445 12.789 1 97.5 88 SER A O 1
ATOM 694 N N . ALA A 1 89 ? -2.688 14.758 14.023 1 98.19 89 ALA A N 1
ATOM 695 C CA . ALA A 1 89 ? -1.972 15.5 15.055 1 98.19 89 ALA A CA 1
ATOM 696 C C . ALA A 1 89 ? -0.921 14.633 15.734 1 98.19 89 ALA A C 1
ATOM 698 O O . ALA A 1 89 ? 0.275 14.922 15.672 1 98.19 89 ALA A O 1
ATOM 699 N N . PRO A 1 90 ? -1.292 13.492 16.312 1 98 90 PRO A N 1
ATOM 700 C CA . PRO A 1 90 ? -0.296 12.695 17.031 1 98 90 PRO A CA 1
ATOM 701 C C . PRO A 1 90 ? 0.763 12.102 16.109 1 98 90 PRO A C 1
ATOM 703 O O . PRO A 1 90 ? 1.923 11.961 16.5 1 98 90 PRO A O 1
ATOM 706 N N . THR A 1 91 ? 0.424 11.719 14.914 1 97.94 91 THR A N 1
ATOM 707 C CA . THR A 1 91 ? 1.375 11.047 14.031 1 97.94 91 THR A CA 1
ATOM 708 C C . THR A 1 91 ? 2.369 12.055 13.453 1 97.94 91 THR A C 1
ATOM 710 O O . THR A 1 91 ? 3.561 11.758 13.328 1 97.94 91 THR A O 1
ATOM 713 N N . THR A 1 92 ? 1.896 13.234 13.047 1 98.31 92 THR A N 1
ATOM 714 C CA . THR A 1 92 ? 2.84 14.258 12.617 1 98.31 92 THR A CA 1
ATOM 715 C C . THR A 1 92 ? 3.678 14.758 13.789 1 98.31 92 THR A C 1
ATOM 717 O O . THR A 1 92 ? 4.859 15.07 13.625 1 98.31 92 THR A O 1
ATOM 720 N N . SER A 1 93 ? 3.051 14.844 15 1 98.25 93 SER A N 1
ATOM 721 C CA . SER A 1 93 ? 3.838 15.141 16.188 1 98.25 93 SER A CA 1
ATOM 722 C C . SER A 1 93 ? 5.008 14.172 16.344 1 98.25 93 SER A C 1
ATOM 724 O O . SER A 1 93 ? 6.105 14.57 16.734 1 98.25 93 SER A O 1
ATOM 726 N N . CYS A 1 94 ? 4.742 12.953 16.047 1 98.5 94 CYS A N 1
ATOM 727 C CA . CYS A 1 94 ? 5.789 11.938 16.125 1 98.5 94 CYS A CA 1
ATOM 728 C C . CYS A 1 94 ? 6.91 12.227 15.141 1 98.5 94 CYS A C 1
ATOM 730 O O . CYS A 1 94 ? 8.094 12.102 15.477 1 98.5 94 CYS A O 1
ATOM 732 N N . TYR A 1 95 ? 6.609 12.586 13.891 1 98.5 95 TYR A N 1
ATOM 733 C CA . TYR A 1 95 ? 7.629 12.938 12.914 1 98.5 95 TYR A CA 1
ATOM 734 C C . TYR A 1 95 ? 8.469 14.109 13.406 1 98.5 95 TYR A C 1
ATOM 736 O O . TYR A 1 95 ? 9.664 14.203 13.102 1 98.5 95 TYR A O 1
ATOM 744 N N . MET A 1 96 ? 7.867 15 14.164 1 98.75 96 MET A N 1
ATOM 745 C CA . MET A 1 96 ? 8.508 16.25 14.531 1 98.75 96 MET A CA 1
ATOM 746 C C . MET A 1 96 ? 9.242 16.125 15.859 1 98.75 96 MET A C 1
ATOM 748 O O . MET A 1 96 ? 10.234 16.812 16.094 1 98.75 96 MET A O 1
ATOM 752 N N . THR A 1 97 ? 8.766 15.203 16.75 1 98.56 97 THR A N 1
ATOM 753 C CA . THR A 1 97 ? 9.273 15.219 18.125 1 98.56 97 THR A CA 1
ATOM 754 C C . THR A 1 97 ? 9.914 13.883 18.469 1 98.56 97 THR A C 1
ATOM 756 O O . THR A 1 97 ? 10.656 13.781 19.453 1 98.56 97 THR A O 1
ATOM 759 N N . GLY A 1 98 ? 9.555 12.836 17.719 1 98 98 GLY A N 1
ATOM 760 C CA . GLY A 1 98 ? 10.039 11.5 18.016 1 98 98 GLY A CA 1
ATOM 761 C C . GLY A 1 98 ? 9.156 10.75 19 1 98 98 GLY A C 1
ATOM 762 O O . GLY A 1 98 ? 9.414 9.586 19.312 1 98 98 GLY A O 1
ATOM 763 N N . MET A 1 99 ? 8.086 11.375 19.422 1 97.75 99 MET A N 1
ATOM 764 C CA . MET A 1 99 ? 7.156 10.781 20.375 1 97.75 99 MET A CA 1
ATOM 765 C C . MET A 1 99 ? 5.738 10.758 19.812 1 97.75 99 MET A C 1
ATOM 767 O O . MET A 1 99 ? 5.109 11.812 19.656 1 97.75 99 MET A O 1
ATOM 771 N N . PRO A 1 100 ? 5.223 9.531 19.5 1 96.19 100 PRO A N 1
ATOM 772 C CA . PRO A 1 100 ? 3.793 9.539 19.172 1 96.19 100 PRO A CA 1
ATOM 773 C C . PRO A 1 100 ? 2.926 10.008 20.344 1 96.19 100 PRO A C 1
ATOM 775 O O . PRO A 1 100 ? 3.225 9.711 21.5 1 96.19 100 PRO A O 1
ATOM 778 N N . SER A 1 101 ? 1.919 10.766 20.031 1 97.25 101 SER A N 1
ATOM 779 C CA . SER A 1 101 ? 1.076 11.32 21.094 1 97.25 101 SER A CA 1
ATOM 780 C C . SER A 1 101 ? -0.349 10.781 21 1 97.25 101 SER A C 1
ATOM 782 O O . SER A 1 101 ? -0.6 9.781 20.328 1 97.25 101 SER A O 1
ATOM 784 N N . ASN A 1 102 ? -1.282 11.367 21.922 1 98.44 102 ASN A N 1
ATOM 785 C CA . ASN A 1 102 ? -2.697 11.016 21.891 1 98.44 102 ASN A CA 1
ATOM 786 C C . ASN A 1 102 ? -3.441 11.758 20.781 1 98.44 102 ASN A C 1
ATOM 788 O O . ASN A 1 102 ? -2.992 12.812 20.328 1 98.44 102 ASN A O 1
ATOM 792 N N . THR A 1 103 ? -4.555 11.164 20.391 1 98.19 103 THR A N 1
ATOM 793 C CA . THR A 1 103 ? -5.41 11.82 19.406 1 98.19 103 THR A CA 1
ATOM 794 C C . THR A 1 103 ? -5.66 13.273 19.797 1 98.19 103 THR A C 1
ATOM 796 O O . THR A 1 103 ? -5.977 13.57 20.953 1 98.19 103 THR A O 1
ATOM 799 N N . GLY A 1 104 ? -5.387 14.18 18.875 1 98.19 104 GLY A N 1
ATOM 800 C CA . GLY A 1 104 ? -5.684 15.594 19.047 1 98.19 104 GLY A CA 1
ATOM 801 C C . GLY A 1 104 ? -4.523 16.375 19.641 1 98.19 104 GLY A C 1
ATOM 802 O O . GLY A 1 104 ? -4.527 17.609 19.609 1 98.19 104 GLY A O 1
ATOM 803 N N . PHE A 1 105 ? -3.494 15.695 20.141 1 98.62 105 PHE A N 1
ATOM 804 C CA . PHE A 1 105 ? -2.367 16.391 20.766 1 98.62 105 PHE A CA 1
ATOM 805 C C . PHE A 1 105 ? -1.414 16.922 19.703 1 98.62 105 PHE A C 1
ATOM 807 O O . PHE A 1 105 ? -1.046 16.203 18.766 1 98.62 105 PHE A O 1
ATOM 814 N N . VAL A 1 106 ? -1.045 18.125 19.812 1 98.69 106 VAL A N 1
ATOM 815 C CA . VAL A 1 106 ? -0.121 18.812 18.906 1 98.69 106 VAL A CA 1
ATOM 816 C C . VAL A 1 106 ? 1.229 19 19.594 1 98.69 106 VAL A C 1
ATOM 818 O O . VAL A 1 106 ? 1.374 19.859 20.469 1 98.69 106 VAL A O 1
ATOM 821 N N . SER A 1 107 ? 2.223 18.172 19.203 1 98.69 107 SER A N 1
ATOM 822 C CA . SER A 1 107 ? 3.584 18.219 19.719 1 98.69 107 SER A CA 1
ATOM 823 C C . SER A 1 107 ? 3.588 18.359 21.25 1 98.69 107 SER A C 1
ATOM 825 O O . SER A 1 107 ? 4.273 19.234 21.781 1 98.69 107 SER A O 1
ATOM 827 N N . THR A 1 108 ? 2.865 17.625 21.891 1 98.75 108 THR A N 1
ATOM 828 C CA . THR A 1 108 ? 2.656 17.531 23.328 1 98.75 108 THR A CA 1
ATOM 829 C C . THR A 1 108 ? 2.789 16.094 23.812 1 98.75 108 THR A C 1
ATOM 831 O O . THR A 1 108 ? 2.311 15.164 23.156 1 98.75 108 THR A O 1
ATOM 834 N N . TYR A 1 109 ? 3.439 15.93 24.922 1 98.75 109 TYR A N 1
ATOM 835 C CA . TYR A 1 109 ? 3.65 14.594 25.484 1 98.75 109 TYR A CA 1
ATOM 836 C C . TYR A 1 109 ? 2.322 13.93 25.812 1 98.75 109 TYR A C 1
ATOM 838 O O . TYR A 1 109 ? 1.424 14.57 26.375 1 98.75 109 TYR A O 1
ATOM 846 N N . PRO A 1 110 ? 2.182 12.641 25.562 1 98.62 110 PRO A N 1
ATOM 847 C CA . PRO A 1 110 ? 0.896 11.969 25.75 1 98.62 110 PRO A CA 1
ATOM 848 C C . PRO A 1 110 ? 0.603 11.68 27.219 1 98.62 110 PRO A C 1
ATOM 850 O O . PRO A 1 110 ? 1.526 11.602 28.031 1 98.62 110 PRO A O 1
ATOM 853 N N . VAL A 1 111 ? -0.695 11.586 27.516 1 98.62 111 VAL A N 1
ATOM 854 C CA . VAL A 1 111 ? -1.167 10.992 28.75 1 98.62 111 VAL A CA 1
ATOM 855 C C . VAL A 1 111 ? -1.197 9.469 28.609 1 98.62 111 VAL A C 1
ATOM 857 O O . VAL A 1 111 ? -1.692 8.938 27.609 1 98.62 111 VAL A O 1
ATOM 860 N N . SER A 1 112 ? -0.703 8.789 29.641 1 98.44 112 SER A N 1
ATOM 861 C CA . SER A 1 112 ? -0.683 7.328 29.578 1 98.44 112 SER A CA 1
ATOM 862 C C . SER A 1 112 ? -2.096 6.758 29.547 1 98.44 112 SER A C 1
ATOM 864 O O . SER A 1 112 ? -2.971 7.207 30.281 1 98.44 112 SER A O 1
ATOM 866 N N . SER A 1 113 ? -2.283 5.793 28.703 1 97.81 113 SER A N 1
ATOM 867 C CA . SER A 1 113 ? -3.545 5.066 28.594 1 97.81 113 SER A CA 1
ATOM 868 C C . SER A 1 113 ? -3.434 3.676 29.203 1 97.81 113 SER A C 1
ATOM 870 O O . SER A 1 113 ? -4.27 2.809 28.953 1 97.81 113 SER A O 1
ATOM 872 N N . GLY A 1 114 ? -2.377 3.486 29.953 1 97.19 114 GLY A N 1
ATOM 873 C CA . GLY A 1 114 ? -2.182 2.197 30.594 1 97.19 114 GLY A CA 1
ATOM 874 C C . GLY A 1 114 ? -1.87 1.082 29.609 1 97.19 114 GLY A C 1
ATOM 875 O O . GLY A 1 114 ? -0.95 1.199 28.797 1 97.19 114 GLY A O 1
ATOM 876 N N . ASP A 1 115 ? -2.758 0.078 29.594 1 95.62 115 ASP A N 1
ATOM 877 C CA . ASP A 1 115 ? -2.539 -1.118 28.797 1 95.62 115 ASP A CA 1
ATOM 878 C C . ASP A 1 115 ? -2.664 -0.806 27.297 1 95.62 115 ASP A C 1
ATOM 880 O O . ASP A 1 115 ? -2.209 -1.583 26.453 1 95.62 115 ASP A O 1
ATOM 884 N N . ALA A 1 116 ? -3.229 0.279 27 1 97.44 116 ALA A N 1
ATOM 885 C CA . ALA A 1 116 ? -3.438 0.644 25.609 1 97.44 116 ALA A CA 1
ATOM 886 C C . ALA A 1 116 ? -2.205 1.338 25.031 1 97.44 116 ALA A C 1
ATOM 888 O O . ALA A 1 116 ? -2.102 1.524 23.812 1 97.44 116 ALA A O 1
ATOM 889 N N . ASP A 1 117 ? -1.229 1.704 25.859 1 97.94 117 ASP A N 1
ATOM 890 C CA . ASP A 1 117 ? -0.016 2.344 25.359 1 97.94 117 ASP A CA 1
ATOM 891 C C . ASP A 1 117 ? 0.745 1.415 24.406 1 97.94 117 ASP A C 1
ATOM 893 O O . ASP A 1 117 ? 1.021 0.264 24.75 1 97.94 117 ASP A O 1
ATOM 897 N N . LEU A 1 118 ? 1.092 1.913 23.266 1 97.06 118 LEU A N 1
ATOM 898 C CA . LEU A 1 118 ? 1.814 1.121 22.281 1 97.06 118 LEU A CA 1
ATOM 899 C C . LEU A 1 118 ? 3.32 1.328 22.406 1 97.06 118 LEU A C 1
ATOM 901 O O . LEU A 1 118 ? 4.105 0.594 21.812 1 97.06 118 LEU A O 1
ATOM 905 N N . ILE A 1 119 ? 3.732 2.359 23.094 1 95.62 119 ILE A N 1
ATOM 906 C CA . ILE A 1 119 ? 5.117 2.686 23.422 1 95.62 119 ILE A CA 1
ATOM 907 C C . ILE A 1 119 ? 5.227 3.035 24.906 1 95.62 119 ILE A C 1
ATOM 909 O O . ILE A 1 119 ? 4.223 3.352 25.547 1 95.62 119 ILE A O 1
ATOM 913 N N . PRO A 1 120 ? 6.449 3.029 25.469 1 95.56 120 PRO A N 1
ATOM 914 C CA . PRO A 1 120 ? 6.582 3.496 26.844 1 95.56 120 PRO A CA 1
ATOM 915 C C . PRO A 1 120 ? 6.219 4.973 27.016 1 95.56 120 PRO A C 1
ATOM 917 O O . PRO A 1 120 ? 6.656 5.809 26.219 1 95.56 120 PRO A O 1
ATOM 920 N N . VAL A 1 121 ? 5.402 5.293 28.031 1 98 121 VAL A N 1
ATOM 921 C CA . VAL A 1 121 ? 4.949 6.656 28.297 1 98 121 VAL A CA 1
ATOM 922 C C . VAL A 1 121 ? 5.262 7.031 29.75 1 98 121 VAL A C 1
ATOM 924 O O . VAL A 1 121 ? 4.867 6.324 30.672 1 98 121 VAL A O 1
ATOM 927 N N . ASP A 1 122 ? 5.98 8.117 29.969 1 97.5 122 ASP A N 1
ATOM 928 C CA . ASP A 1 122 ? 6.254 8.664 31.297 1 97.5 122 ASP A CA 1
ATOM 929 C C . ASP A 1 122 ? 5.074 9.484 31.797 1 97.5 122 ASP A C 1
ATOM 931 O O . ASP A 1 122 ? 4.863 10.617 31.359 1 97.5 122 ASP A O 1
ATOM 935 N N . LYS A 1 123 ? 4.426 9.031 32.812 1 97.31 123 LYS A N 1
ATOM 936 C CA . LYS A 1 123 ? 3.217 9.672 33.312 1 97.31 123 LYS A CA 1
ATOM 937 C C . LYS A 1 123 ? 3.516 11.062 33.844 1 97.31 123 LYS A C 1
ATOM 939 O O . LYS A 1 123 ? 2.658 11.953 33.812 1 97.31 123 LYS A O 1
ATOM 944 N N . ALA A 1 124 ? 4.723 11.281 34.281 1 96.38 124 ALA A N 1
ATOM 945 C CA . ALA A 1 124 ? 5.098 12.547 34.906 1 96.38 124 ALA A CA 1
ATOM 946 C C . ALA A 1 124 ? 5.215 13.656 33.875 1 96.38 124 ALA A C 1
ATOM 948 O O . ALA A 1 124 ? 5.215 14.844 34.219 1 96.38 124 ALA A O 1
ATOM 949 N N . ARG A 1 125 ? 5.215 13.336 32.625 1 97.56 125 ARG A N 1
ATOM 950 C CA . ARG A 1 125 ? 5.445 14.32 31.562 1 97.56 125 ARG A CA 1
ATOM 951 C C . ARG A 1 125 ? 4.148 14.648 30.828 1 97.56 125 ARG A C 1
ATOM 953 O O . ARG A 1 125 ? 4.152 15.422 29.859 1 97.56 125 ARG A O 1
ATOM 960 N N . ALA A 1 126 ? 3.049 14.117 31.297 1 98.38 126 ALA A N 1
ATOM 961 C CA . ALA A 1 126 ? 1.763 14.297 30.625 1 98.38 126 ALA A CA 1
ATOM 962 C C . ALA A 1 126 ? 1.493 15.773 30.359 1 98.38 126 ALA A C 1
ATOM 964 O O . ALA A 1 126 ? 1.742 16.625 31.219 1 98.38 126 ALA A O 1
ATOM 965 N N . TYR A 1 127 ? 1.108 16.125 29.109 1 98.5 127 TYR A N 1
ATOM 966 C CA . TYR A 1 127 ? 0.649 17.438 28.656 1 98.5 127 TYR A CA 1
ATOM 967 C C . TYR A 1 127 ? 1.826 18.375 28.422 1 98.5 127 TYR A C 1
ATOM 969 O O . TYR A 1 127 ? 1.652 19.469 27.906 1 98.5 127 TYR A O 1
ATOM 977 N N . SER A 1 128 ? 3.043 18.031 28.766 1 98.44 128 SER A N 1
ATOM 978 C CA . SER A 1 128 ? 4.18 18.938 28.562 1 98.44 128 SER A CA 1
ATOM 979 C C . SER A 1 128 ? 4.504 19.109 27.094 1 98.44 128 SER A C 1
ATOM 981 O O . SER A 1 128 ? 4.398 18.156 26.312 1 98.44 128 SER A O 1
ATOM 983 N N . PRO A 1 129 ? 4.879 20.281 26.688 1 98.62 129 PRO A N 1
ATOM 984 C CA . PRO A 1 129 ? 5.285 20.484 25.297 1 98.62 129 PRO A CA 1
ATOM 985 C C . PRO A 1 129 ? 6.582 19.766 24.953 1 98.62 129 PRO A C 1
ATOM 987 O O . PRO A 1 129 ? 7.441 19.562 25.812 1 98.62 129 PRO A O 1
ATOM 990 N N . LEU A 1 130 ? 6.711 19.406 23.703 1 98.75 130 LEU A N 1
ATOM 991 C CA . LEU A 1 130 ? 7.898 18.75 23.156 1 98.75 130 LEU A CA 1
ATOM 992 C C . LEU A 1 130 ? 8.539 19.609 22.078 1 98.75 130 LEU A C 1
ATOM 994 O O . LEU A 1 130 ? 7.852 20.062 21.156 1 98.75 130 LEU A O 1
ATOM 998 N N . ALA A 1 131 ? 9.844 19.797 22.172 1 98.69 131 ALA A N 1
ATOM 999 C CA . ALA A 1 131 ? 10.523 20.531 21.109 1 98.69 131 ALA A CA 1
ATOM 1000 C C . ALA A 1 131 ? 10.414 19.797 19.781 1 98.69 131 ALA A C 1
ATOM 1002 O O . ALA A 1 131 ? 10.539 18.578 19.719 1 98.69 131 ALA A O 1
ATOM 1003 N N . THR A 1 132 ? 10.188 20.547 18.703 1 98.75 132 THR A N 1
ATOM 1004 C CA . THR A 1 132 ? 9.992 19.953 17.375 1 98.75 132 THR A CA 1
ATOM 1005 C C . THR A 1 132 ? 11.289 20.016 16.578 1 98.75 132 THR A C 1
ATOM 1007 O O . THR A 1 132 ? 12.211 20.75 16.922 1 98.75 132 THR A O 1
ATOM 1010 N N . PHE A 1 133 ? 11.367 19.188 15.562 1 98.81 133 PHE A N 1
ATOM 1011 C CA . PHE A 1 133 ? 12.484 19.219 14.617 1 98.81 133 PHE A CA 1
ATOM 1012 C C . PHE A 1 133 ? 12.648 20.609 14.016 1 98.81 133 PHE A C 1
ATOM 1014 O O . PHE A 1 133 ? 13.773 21.078 13.828 1 98.81 133 PHE A O 1
ATOM 1021 N N . LEU A 1 134 ? 11.516 21.281 13.695 1 98.75 134 LEU A N 1
ATOM 1022 C CA . LEU A 1 134 ? 11.562 22.641 13.164 1 98.75 134 LEU A CA 1
ATOM 1023 C C . LEU A 1 134 ? 12.219 23.594 14.164 1 98.75 134 LEU A C 1
ATOM 1025 O O . LEU A 1 134 ? 13.117 24.344 13.805 1 98.75 134 LEU A O 1
ATOM 1029 N N . GLU A 1 135 ? 11.836 23.547 15.414 1 98.44 135 GLU A N 1
ATOM 1030 C CA . GLU A 1 135 ? 12.422 24.406 16.438 1 98.44 135 GLU A CA 1
ATOM 1031 C C . GLU A 1 135 ? 13.914 24.109 16.625 1 98.44 135 GLU A C 1
ATOM 1033 O O . GLU A 1 135 ? 14.719 25.047 16.734 1 98.44 135 GLU A O 1
ATOM 1038 N N . ALA A 1 136 ? 14.234 22.828 16.641 1 98.75 136 ALA A N 1
ATOM 1039 C CA . ALA A 1 136 ? 15.641 22.453 16.781 1 98.75 136 ALA A CA 1
ATOM 1040 C C . ALA A 1 136 ? 16.469 22.969 15.609 1 98.75 136 ALA A C 1
ATOM 1042 O O . ALA A 1 136 ? 17.594 23.453 15.805 1 98.75 136 ALA A O 1
ATOM 1043 N N . ALA A 1 137 ? 15.938 22.828 14.414 1 98.56 137 ALA A N 1
ATOM 1044 C CA . ALA A 1 137 ? 16.625 23.312 13.227 1 98.56 137 ALA A CA 1
ATOM 1045 C C . ALA A 1 137 ? 16.906 24.812 13.336 1 98.56 137 ALA A C 1
ATOM 1047 O O . ALA A 1 137 ? 17.984 25.281 12.984 1 98.56 137 ALA A O 1
ATOM 1048 N N . LYS A 1 138 ? 15.977 25.484 13.789 1 97.75 138 LYS A N 1
ATOM 1049 C CA . LYS A 1 138 ? 16.078 26.938 13.922 1 97.75 138 LYS A CA 1
ATOM 1050 C C . LYS A 1 138 ? 17.016 27.312 15.07 1 97.75 138 LYS A C 1
ATOM 1052 O O . LYS A 1 138 ? 17.953 28.109 14.883 1 97.75 138 LYS A O 1
ATOM 1057 N N . ILE A 1 139 ? 16.844 26.766 16.219 1 97.88 139 ILE A N 1
ATOM 1058 C CA . ILE A 1 139 ? 17.5 27.203 17.453 1 97.88 139 ILE A CA 1
ATOM 1059 C C . ILE A 1 139 ? 18.938 26.719 17.469 1 97.88 139 ILE A C 1
ATOM 1061 O O . ILE A 1 139 ? 19.844 27.453 17.828 1 97.88 139 ILE A O 1
ATOM 1065 N N . MET A 1 140 ? 19.125 25.531 17 1 98.19 140 MET A N 1
ATOM 1066 C CA . MET A 1 140 ? 20.422 24.922 17.203 1 98.19 140 MET A CA 1
ATOM 1067 C C . MET A 1 140 ? 21.281 25.031 15.945 1 98.19 140 MET A C 1
ATOM 1069 O O . MET A 1 140 ? 22.516 24.984 16.016 1 98.19 140 MET A O 1
ATOM 1073 N N . LYS A 1 141 ? 20.609 25.234 14.789 1 98.19 141 LYS A N 1
ATOM 1074 C CA . LYS A 1 141 ? 21.391 25.172 13.547 1 98.19 141 LYS A CA 1
ATOM 1075 C C . LYS A 1 141 ? 21.219 26.469 12.742 1 98.19 141 LYS A C 1
ATOM 1077 O O . LYS A 1 141 ? 21.891 26.656 11.727 1 98.19 141 LYS A O 1
ATOM 1082 N N . GLY A 1 142 ? 20.328 27.344 13.172 1 98 142 GLY A N 1
ATOM 1083 C CA . GLY A 1 142 ? 20.141 28.609 12.492 1 98 142 GLY A CA 1
ATOM 1084 C C . GLY A 1 142 ? 19.422 28.484 11.164 1 98 142 GLY A C 1
ATOM 1085 O O . GLY A 1 142 ? 19.531 29.359 10.305 1 98 142 GLY A O 1
ATOM 1086 N N . LYS A 1 143 ? 18.75 27.438 10.914 1 98.56 143 LYS A N 1
ATOM 1087 C CA . LYS A 1 143 ? 18.062 27.188 9.648 1 98.56 143 LYS A CA 1
ATOM 1088 C C . LYS A 1 143 ? 16.859 28.125 9.484 1 98.56 143 LYS A C 1
ATOM 1090 O O . LYS A 1 143 ? 16.188 28.453 10.461 1 98.56 143 LYS A O 1
ATOM 1095 N N . LYS A 1 144 ? 16.625 28.531 8.234 1 98.69 144 LYS A N 1
ATOM 1096 C CA . LYS A 1 144 ? 15.328 29.125 7.918 1 98.69 144 LYS A CA 1
ATOM 1097 C C . LYS A 1 144 ? 14.234 28.062 7.891 1 98.69 144 LYS A C 1
ATOM 1099 O O . LYS A 1 144 ? 14.508 26.891 7.668 1 98.69 144 LYS A O 1
ATOM 1104 N N . THR A 1 145 ? 13 28.5 8.156 1 98.75 145 THR A N 1
ATOM 1105 C CA . THR A 1 145 ? 11.914 27.531 8.266 1 98.75 145 THR A CA 1
ATOM 1106 C C . THR A 1 145 ? 10.703 27.984 7.465 1 98.75 145 THR A C 1
ATOM 1108 O O . THR A 1 145 ? 10.414 29.172 7.383 1 98.75 145 THR A O 1
ATOM 1111 N N . GLY A 1 146 ? 10.023 27.031 6.82 1 98.88 146 GLY A N 1
ATOM 1112 C CA . GLY A 1 146 ? 8.828 27.312 6.043 1 98.88 146 GLY A CA 1
ATOM 1113 C C . GLY A 1 146 ? 7.762 26.25 6.164 1 98.88 146 GLY A C 1
ATOM 1114 O O . GLY A 1 146 ? 8.07 25.078 6.422 1 98.88 146 GLY A O 1
ATOM 1115 N N . LEU A 1 147 ? 6.492 26.672 6.016 1 98.94 147 LEU A N 1
ATOM 1116 C CA . LEU A 1 147 ? 5.32 25.797 5.965 1 98.94 147 LEU A CA 1
ATOM 1117 C C . LEU A 1 147 ? 4.449 26.141 4.754 1 98.94 147 LEU A C 1
ATOM 1119 O O . LEU A 1 147 ? 4.074 27.297 4.555 1 98.94 147 LEU A O 1
ATOM 1123 N N . VAL A 1 148 ? 4.172 25.125 3.932 1 98.94 148 VAL A N 1
ATOM 1124 C CA . VAL A 1 148 ? 3.279 25.266 2.785 1 98.94 148 VAL A CA 1
ATOM 1125 C C . VAL A 1 148 ? 2.143 24.25 2.893 1 98.94 148 VAL A C 1
ATOM 1127 O O . VAL A 1 148 ? 2.383 23.047 2.99 1 98.94 148 VAL A O 1
ATOM 1130 N N . VAL A 1 149 ? 0.878 24.719 2.916 1 98.88 149 VAL A N 1
ATOM 1131 C CA . VAL A 1 149 ? -0.263 23.828 3.111 1 98.88 149 VAL A CA 1
ATOM 1132 C C . VAL A 1 149 ? -1.432 24.297 2.244 1 98.88 149 VAL A C 1
ATOM 1134 O O . VAL A 1 149 ? -1.399 25.391 1.68 1 98.88 149 VAL A O 1
ATOM 1137 N N . THR A 1 150 ? -2.465 23.422 2.082 1 98.75 150 THR A N 1
ATOM 1138 C CA . THR A 1 150 ? -3.686 23.828 1.396 1 98.75 150 THR A CA 1
ATOM 1139 C C . THR A 1 150 ? -4.867 23.859 2.363 1 98.75 150 THR A C 1
ATOM 1141 O O . THR A 1 150 ? -5.969 24.25 1.991 1 98.75 150 THR A O 1
ATOM 1144 N N . CYS A 1 151 ? -4.715 23.406 3.584 1 98.5 151 CYS A N 1
ATOM 1145 C CA . CYS A 1 151 ? -5.672 23.641 4.66 1 98.5 151 CYS A CA 1
ATOM 1146 C C . CYS A 1 151 ? -5.398 24.969 5.355 1 98.5 151 CYS A C 1
ATOM 1148 O O . CYS A 1 151 ? -4.602 25.781 4.871 1 98.5 151 CYS A O 1
ATOM 1150 N N . HIS A 1 152 ? -6.168 25.312 6.426 1 98.5 152 HIS A N 1
ATOM 1151 C CA . HIS A 1 152 ? -5.836 26.5 7.207 1 98.5 152 HIS A CA 1
ATOM 1152 C C . HIS A 1 152 ? -4.605 26.266 8.07 1 98.5 152 HIS A C 1
ATOM 1154 O O . HIS A 1 152 ? -4.406 25.156 8.594 1 98.5 152 HIS A O 1
ATOM 1160 N N . PHE A 1 153 ? -3.764 27.25 8.281 1 98.62 153 PHE A N 1
ATOM 1161 C CA . PHE A 1 153 ? -2.391 27.125 8.758 1 98.62 153 PHE A CA 1
ATOM 1162 C C . PHE A 1 153 ? -2.355 26.547 10.164 1 98.62 153 PHE A C 1
ATOM 1164 O O . PHE A 1 153 ? -1.398 25.859 10.547 1 98.62 153 PHE A O 1
ATOM 1171 N N . PRO A 1 154 ? -3.389 26.75 11.039 1 98.62 154 PRO A N 1
ATOM 1172 C CA . PRO A 1 154 ? -3.268 26.188 12.383 1 98.62 154 PRO A CA 1
ATOM 1173 C C . PRO A 1 154 ? -3.785 24.75 12.461 1 98.62 154 PRO A C 1
ATOM 1175 O O . PRO A 1 154 ? -3.941 24.203 13.555 1 98.62 154 PRO A O 1
ATOM 1178 N N . HIS A 1 155 ? -4.086 24.156 11.281 1 98.38 155 HIS A N 1
ATOM 1179 C CA . HIS A 1 155 ? -4.52 22.766 11.258 1 98.38 155 HIS A CA 1
ATOM 1180 C C . HIS A 1 155 ? -3.432 21.844 11.789 1 98.38 155 HIS A C 1
ATOM 1182 O O . HIS A 1 155 ? -2.295 22.266 12.008 1 98.38 155 HIS A O 1
ATOM 1188 N N . ALA A 1 156 ? -3.713 20.641 11.992 1 97.81 156 ALA A N 1
ATOM 1189 C CA . ALA A 1 156 ? -2.928 19.719 12.812 1 97.81 156 ALA A CA 1
ATOM 1190 C C . ALA A 1 156 ? -1.501 19.594 12.289 1 97.81 156 ALA A C 1
ATOM 1192 O O . ALA A 1 156 ? -0.539 19.812 13.031 1 97.81 156 ALA A O 1
ATOM 1193 N N . THR A 1 157 ? -1.298 19.281 11.008 1 98.44 157 THR A N 1
ATOM 1194 C CA . THR A 1 157 ? 0.008 18.953 10.445 1 98.44 157 THR A CA 1
ATOM 1195 C C . THR A 1 157 ? 0.951 20.141 10.531 1 98.44 157 THR A C 1
ATOM 1197 O O . THR A 1 157 ? 2.041 20.047 11.094 1 98.44 157 THR A O 1
ATOM 1200 N N . PRO A 1 158 ? 0.559 21.312 10.047 1 98.69 158 PRO A N 1
ATOM 1201 C CA . PRO A 1 158 ? 1.461 22.453 10.219 1 98.69 158 PRO A CA 1
ATOM 1202 C C . PRO A 1 158 ? 1.619 22.859 11.68 1 98.69 158 PRO A C 1
ATOM 1204 O O . PRO A 1 158 ? 2.695 23.312 12.086 1 98.69 158 PRO A O 1
ATOM 1207 N N . ALA A 1 159 ? 0.609 22.734 12.492 1 98.81 159 ALA A N 1
ATOM 1208 C CA . ALA A 1 159 ? 0.688 23.062 13.914 1 98.81 159 ALA A CA 1
ATOM 1209 C C . ALA A 1 159 ? 1.733 22.203 14.609 1 98.81 159 ALA A C 1
ATOM 1211 O O . ALA A 1 159 ? 2.502 22.688 15.438 1 98.81 159 ALA A O 1
ATOM 1212 N N . ASP A 1 160 ? 1.771 20.969 14.258 1 98.69 160 ASP A N 1
ATOM 1213 C CA . ASP A 1 160 ? 2.682 20.016 14.883 1 98.69 160 ASP A CA 1
ATOM 1214 C C . ASP A 1 160 ? 4.137 20.422 14.656 1 98.69 160 ASP A C 1
ATOM 1216 O O . ASP A 1 160 ? 5.02 20.031 15.422 1 98.69 160 ASP A O 1
ATOM 1220 N N . CYS A 1 161 ? 4.367 21.203 13.672 1 98.56 161 CYS A N 1
ATOM 1221 C CA . CYS A 1 161 ? 5.73 21.625 13.375 1 98.56 161 CYS A CA 1
ATOM 1222 C C . CYS A 1 161 ? 6.152 22.781 14.273 1 98.56 161 CYS A C 1
ATOM 1224 O O . CYS A 1 161 ? 7.344 23 14.484 1 98.56 161 CYS A O 1
ATOM 1226 N N . SER A 1 162 ? 5.137 23.594 14.828 1 97 162 SER A N 1
ATOM 1227 C CA . SER A 1 162 ? 5.59 24.859 15.367 1 97 162 SER A CA 1
ATOM 1228 C C . SER A 1 162 ? 4.711 25.312 16.531 1 97 162 SER A C 1
ATOM 1230 O O . SER A 1 162 ? 4.742 26.484 16.922 1 97 162 SER A O 1
ATOM 1232 N N . ALA A 1 163 ? 3.912 24.469 17.047 1 98.75 163 ALA A N 1
ATOM 1233 C CA . ALA A 1 163 ? 3.037 24.812 18.156 1 98.75 163 ALA A CA 1
ATOM 1234 C C . ALA A 1 163 ? 2.82 23.609 19.078 1 98.75 163 ALA A C 1
ATOM 1236 O O . ALA A 1 163 ? 3.234 22.5 18.766 1 98.75 163 ALA A O 1
ATOM 1237 N N . HIS A 1 164 ? 2.207 23.922 20.234 1 98.75 164 HIS A N 1
ATOM 1238 C CA . HIS A 1 164 ? 1.988 22.922 21.281 1 98.75 164 HIS A CA 1
ATOM 1239 C C . HIS A 1 164 ? 0.62 23.094 21.922 1 98.75 164 HIS A C 1
ATOM 1241 O O . HIS A 1 164 ? 0.286 24.172 22.406 1 98.75 164 HIS A O 1
ATOM 1247 N N . SER A 1 165 ? -0.128 22.062 21.906 1 98.56 165 SER A N 1
ATOM 1248 C CA . SER A 1 165 ? -1.455 22.062 22.5 1 98.56 165 SER A CA 1
ATOM 1249 C C . SER A 1 165 ? -1.971 20.641 22.703 1 98.56 165 SER A C 1
ATOM 1251 O O . SER A 1 165 ? -1.784 19.781 21.844 1 98.56 165 SER A O 1
ATOM 1253 N N . TYR A 1 166 ? -2.645 20.375 23.844 1 97.81 166 TYR A N 1
ATOM 1254 C CA . TYR A 1 166 ? -3.229 19.062 24.062 1 97.81 166 TYR A CA 1
ATOM 1255 C C . TYR A 1 166 ? -4.508 18.891 23.25 1 97.81 166 TYR A C 1
ATOM 1257 O O . TYR A 1 166 ? -5.129 17.828 23.281 1 97.81 166 TYR A O 1
ATOM 1265 N N . SER A 1 167 ? -4.836 19.953 22.5 1 97.88 167 SER A N 1
ATOM 1266 C CA . SER A 1 167 ? -6.004 19.891 21.625 1 97.88 167 SER A CA 1
ATOM 1267 C C . SER A 1 167 ? -5.754 20.641 20.328 1 97.88 167 SER A C 1
ATOM 1269 O O . SER A 1 167 ? -5.5 21.844 20.328 1 97.88 167 SER A O 1
ATOM 1271 N N . ARG A 1 168 ? -5.945 19.922 19.281 1 97.81 168 ARG A N 1
ATOM 1272 C CA . ARG A 1 168 ? -5.758 20.516 17.969 1 97.81 168 ARG A CA 1
ATOM 1273 C C . ARG A 1 168 ? -6.883 21.484 17.641 1 97.81 168 ARG A C 1
ATOM 1275 O O . ARG A 1 168 ? -6.812 22.219 16.656 1 97.81 168 ARG A O 1
ATOM 1282 N N . LYS A 1 169 ? -7.918 21.578 18.453 1 97.06 169 LYS A N 1
ATOM 1283 C CA . LYS A 1 169 ? -9.062 22.453 18.219 1 97.06 169 LYS A CA 1
ATOM 1284 C C . LYS A 1 169 ? -8.812 23.844 18.781 1 97.06 169 LYS A C 1
ATOM 1286 O O . LYS A 1 169 ? -9.531 24.797 18.453 1 97.06 169 LYS A O 1
ATOM 1291 N N . LYS A 1 170 ? -7.746 24 19.578 1 97.12 170 LYS A N 1
ATOM 1292 C CA . LYS A 1 170 ? -7.426 25.297 20.156 1 97.12 170 LYS A CA 1
ATOM 1293 C C . LYS A 1 170 ? -6.672 26.172 19.156 1 97.12 170 LYS A C 1
ATOM 1295 O O . LYS A 1 170 ? -5.531 26.562 19.406 1 97.12 170 LYS A O 1
ATOM 1300 N N . TYR A 1 171 ? -7.352 26.625 18.141 1 97.69 171 TYR A N 1
ATOM 1301 C CA . TYR A 1 171 ? -6.734 27.344 17.031 1 97.69 171 TYR A CA 1
ATOM 1302 C C . TYR A 1 171 ? -6.152 28.672 17.484 1 97.69 171 TYR A C 1
ATOM 1304 O O . TYR A 1 171 ? -5.129 29.125 16.969 1 97.69 171 TYR A O 1
ATOM 1312 N N . ASP A 1 172 ? -6.797 29.281 18.484 1 95.94 172 ASP A N 1
ATOM 1313 C CA . ASP A 1 172 ? -6.297 30.578 18.953 1 95.94 172 ASP A CA 1
ATOM 1314 C C . ASP A 1 172 ? -4.938 30.422 19.625 1 95.94 172 ASP A C 1
ATOM 1316 O O . ASP A 1 172 ? -4.047 31.266 19.438 1 95.94 172 ASP A O 1
ATOM 1320 N N . TRP A 1 173 ? -4.809 29.344 20.469 1 97.44 173 TRP A N 1
ATOM 1321 C CA . TRP A 1 173 ? -3.52 29.047 21.078 1 97.44 173 TRP A CA 1
ATOM 1322 C C . TRP A 1 173 ? -2.463 28.75 20.031 1 97.44 173 TRP A C 1
ATOM 1324 O O . TRP A 1 173 ? -1.339 29.25 20.094 1 97.44 173 TRP A O 1
ATOM 1334 N N . ILE A 1 174 ? -2.877 27.969 19.078 1 98.62 174 ILE A N 1
ATOM 1335 C CA . ILE A 1 174 ? -1.961 27.422 18.078 1 98.62 174 ILE A CA 1
ATOM 1336 C C . ILE A 1 174 ? -1.508 28.547 17.141 1 98.62 174 ILE A C 1
ATOM 1338 O O . ILE A 1 174 ? -0.31 28.703 16.891 1 98.62 174 ILE A O 1
ATOM 1342 N N . ALA A 1 175 ? -2.455 29.328 16.641 1 98.69 175 ALA A N 1
ATOM 1343 C CA . ALA A 1 175 ? -2.133 30.406 15.711 1 98.69 175 ALA A CA 1
ATOM 1344 C C . ALA A 1 175 ? -1.153 31.406 16.344 1 98.69 175 ALA A C 1
ATOM 1346 O O . ALA A 1 175 ? -0.208 31.844 15.68 1 98.69 175 ALA A O 1
ATOM 1347 N N . ALA A 1 176 ? -1.397 31.766 17.578 1 98 176 ALA A N 1
ATOM 1348 C CA . ALA A 1 176 ? -0.516 32.719 18.281 1 98 176 ALA A CA 1
ATOM 1349 C C . ALA A 1 176 ? 0.908 32.156 18.359 1 98 176 ALA A C 1
ATOM 1351 O O . ALA A 1 176 ? 1.872 32.875 18.109 1 98 176 ALA A O 1
ATOM 1352 N N . GLN A 1 177 ? 0.999 30.891 18.703 1 98.62 177 GLN A N 1
ATOM 1353 C CA . GLN A 1 177 ? 2.318 30.281 18.781 1 98.62 177 GLN A CA 1
ATOM 1354 C C . GLN A 1 177 ? 3.02 30.281 17.438 1 98.62 177 GLN A C 1
ATOM 1356 O O . GLN A 1 177 ? 4.207 30.594 17.344 1 98.62 177 GLN A O 1
ATOM 1361 N N . MET A 1 178 ? 2.299 29.922 16.375 1 98.81 178 MET A N 1
ATOM 1362 C CA . MET A 1 178 ? 2.895 29.828 15.039 1 98.81 178 MET A CA 1
ATOM 1363 C C . MET A 1 178 ? 3.43 31.172 14.586 1 98.81 178 MET A C 1
ATOM 1365 O O . MET A 1 178 ? 4.512 31.25 14 1 98.81 178 MET A O 1
ATOM 1369 N N . VAL A 1 179 ? 2.717 32.219 14.852 1 98.62 179 VAL A N 1
ATOM 1370 C CA . VAL A 1 179 ? 3.16 33.562 14.5 1 98.62 179 VAL A CA 1
ATOM 1371 C C . VAL A 1 179 ? 4.398 33.938 15.312 1 98.62 179 VAL A C 1
ATOM 1373 O O . VAL A 1 179 ? 5.375 34.438 14.766 1 98.62 179 VAL A O 1
ATOM 1376 N N . HIS A 1 180 ? 4.434 33.594 16.547 1 98.06 180 HIS A N 1
ATOM 1377 C CA . HIS A 1 180 ? 5.496 34.031 17.453 1 98.06 180 HIS A CA 1
ATOM 1378 C C . HIS A 1 180 ? 6.719 33.125 17.344 1 98.06 180 HIS A C 1
ATOM 1380 O O . HIS A 1 180 ? 7.793 33.469 17.844 1 98.06 180 HIS A O 1
ATOM 1386 N N . GLN A 1 181 ? 6.617 32.031 16.594 1 97.62 181 GLN A N 1
ATOM 1387 C CA . GLN A 1 181 ? 7.758 31.156 16.344 1 97.62 181 GLN A CA 1
ATOM 1388 C C . GLN A 1 181 ? 8.68 31.75 15.281 1 97.62 181 GLN A C 1
ATOM 1390 O O . GLN A 1 181 ? 9.742 31.203 14.984 1 97.62 181 GLN A O 1
ATOM 1395 N N . ASN A 1 182 ? 8.273 32.875 14.688 1 96.81 182 ASN A N 1
ATOM 1396 C CA . ASN A 1 182 ? 9.086 33.562 13.703 1 96.81 182 ASN A CA 1
ATOM 1397 C C . ASN A 1 182 ? 9.414 32.688 12.508 1 96.81 182 ASN A C 1
ATOM 1399 O O . ASN A 1 182 ? 10.578 32.562 12.125 1 96.81 182 ASN A O 1
ATOM 1403 N N . LEU A 1 183 ? 8.414 32.031 11.961 1 98.5 183 LEU A N 1
ATOM 1404 C CA . LEU A 1 183 ? 8.57 31.25 10.734 1 98.5 183 LEU A CA 1
ATOM 1405 C C . LEU A 1 183 ? 8.883 32.156 9.555 1 98.5 183 LEU A C 1
ATOM 1407 O O . LEU A 1 183 ? 8.312 33.25 9.43 1 98.5 183 LEU A O 1
ATOM 1411 N N . ASP A 1 184 ? 9.766 31.781 8.664 1 98.75 184 ASP A N 1
ATOM 1412 C CA . ASP A 1 184 ? 10.211 32.656 7.594 1 98.75 184 ASP A CA 1
ATOM 1413 C C . ASP A 1 184 ? 9.18 32.719 6.473 1 98.75 184 ASP A C 1
ATOM 1415 O O . ASP A 1 184 ? 8.898 33.812 5.945 1 98.75 184 ASP A O 1
ATOM 1419 N N . VAL A 1 185 ? 8.648 31.562 6.09 1 98.88 185 VAL A N 1
ATOM 1420 C CA . VAL A 1 185 ? 7.672 31.531 5.008 1 98.88 185 VAL A CA 1
ATOM 1421 C C . VAL A 1 185 ? 6.484 30.656 5.41 1 98.88 185 VAL A C 1
ATOM 1423 O O . VAL A 1 185 ? 6.664 29.484 5.781 1 98.88 185 VAL A O 1
ATOM 1426 N N . VAL A 1 186 ? 5.273 31.156 5.375 1 98.94 186 VAL A N 1
ATOM 1427 C CA . VAL A 1 186 ? 4.035 30.406 5.59 1 98.94 186 VAL A CA 1
ATOM 1428 C C . VAL A 1 186 ? 3.057 30.688 4.453 1 98.94 186 VAL A C 1
ATOM 1430 O O . VAL A 1 186 ? 2.609 31.828 4.277 1 98.94 186 VAL A O 1
ATOM 1433 N N . LEU A 1 187 ? 2.787 29.734 3.654 1 98.94 187 LEU A N 1
ATOM 1434 C CA . LEU A 1 187 ? 1.867 29.828 2.525 1 98.94 187 LEU A CA 1
ATOM 1435 C C . LEU A 1 187 ? 0.735 28.812 2.668 1 98.94 187 LEU A C 1
ATOM 1437 O O . LEU A 1 187 ? 0.98 27.641 2.941 1 98.94 187 LEU A O 1
ATOM 1441 N N . GLY A 1 188 ? -0.529 29.219 2.566 1 98.75 188 GLY A N 1
ATOM 1442 C CA . GLY A 1 188 ? -1.645 28.297 2.699 1 98.75 188 GLY A CA 1
ATOM 1443 C C . GLY A 1 188 ? -2.98 28.984 2.871 1 98.75 188 GLY A C 1
ATOM 1444 O O . GLY A 1 188 ? -3.236 30.016 2.24 1 98.75 188 GLY A O 1
ATOM 1445 N N . GLY A 1 189 ? -3.902 28.312 3.605 1 98.69 189 GLY A N 1
ATOM 1446 C CA . GLY A 1 189 ? -5.203 28.891 3.908 1 98.69 189 GLY A CA 1
ATOM 1447 C C . GLY A 1 189 ? -5.312 29.391 5.332 1 98.69 189 GLY A C 1
ATOM 1448 O O . GLY A 1 189 ? -4.398 29.219 6.137 1 98.69 189 GLY A O 1
ATOM 1449 N N . GLY A 1 190 ? -6.441 30.188 5.613 1 98.56 190 GLY A N 1
ATOM 1450 C CA . GLY A 1 190 ? -6.777 30.453 7.004 1 98.56 190 GLY A CA 1
ATOM 1451 C C . GLY A 1 190 ? -6.699 31.922 7.375 1 98.56 190 GLY A C 1
ATOM 1452 O O . GLY A 1 190 ? -6.203 32.281 8.445 1 98.56 190 GLY A O 1
ATOM 1453 N N . THR A 1 191 ? -7.184 32.844 6.492 1 98.56 191 THR A N 1
ATOM 1454 C CA . THR A 1 191 ? -7.184 34.281 6.797 1 98.56 191 THR A CA 1
ATOM 1455 C C . THR A 1 191 ? -7.984 34.562 8.062 1 98.56 191 THR A C 1
ATOM 1457 O O . THR A 1 191 ? -7.656 35.469 8.82 1 98.56 191 THR A O 1
ATOM 1460 N N . HIS A 1 192 ? -8.953 33.688 8.297 1 98.06 192 HIS A N 1
ATOM 1461 C CA . HIS A 1 192 ? -9.852 33.875 9.438 1 98.06 192 HIS A CA 1
ATOM 1462 C C . HIS A 1 192 ? -9.102 33.75 10.758 1 98.06 192 HIS A C 1
ATOM 1464 O O . HIS A 1 192 ? -9.508 34.312 11.766 1 98.06 192 HIS A O 1
ATOM 1470 N N . TYR A 1 193 ? -8.055 33.031 10.773 1 98.19 193 TYR A N 1
ATOM 1471 C CA . TYR A 1 193 ? -7.375 32.688 12.023 1 98.19 193 TYR A CA 1
ATOM 1472 C C . TYR A 1 193 ? -6.234 33.656 12.305 1 98.19 193 TYR A C 1
ATOM 1474 O O . TYR A 1 193 ? -5.652 33.656 13.391 1 98.19 193 TYR A O 1
ATOM 1482 N N . LEU A 1 194 ? -5.906 34.469 11.32 1 98.5 194 LEU A N 1
ATOM 1483 C CA . LEU A 1 194 ? -4.891 35.5 11.523 1 98.5 194 LEU A CA 1
ATOM 1484 C C . LEU A 1 194 ? -5.52 36.781 12.008 1 98.5 194 LEU A C 1
ATOM 1486 O O . LEU A 1 194 ? -5.59 37.75 11.266 1 98.5 194 LEU A O 1
ATOM 1490 N N . HIS A 1 195 ? -5.777 36.875 13.258 1 96.81 195 HIS A N 1
ATOM 1491 C CA . HIS A 1 195 ? -6.449 38.031 13.859 1 96.81 195 HIS A CA 1
ATOM 1492 C C . HIS A 1 195 ? -5.586 39.281 13.766 1 96.81 195 HIS A C 1
ATOM 1494 O O . HIS A 1 195 ? -4.367 39.188 13.594 1 96.81 195 HIS A O 1
ATOM 1500 N N . PRO A 1 196 ? -6.16 40.438 13.906 1 97.12 196 PRO A N 1
ATOM 1501 C CA . PRO A 1 196 ? -5.441 41.719 13.75 1 97.12 196 PRO A CA 1
ATOM 1502 C C . PRO A 1 196 ? -4.234 41.812 14.68 1 97.12 196 PRO A C 1
ATOM 1504 O O . PRO A 1 196 ? -3.201 42.375 14.289 1 97.12 196 PRO A O 1
ATOM 1507 N N . GLU A 1 197 ? -4.398 41.344 15.844 1 95.38 197 GLU A N 1
ATOM 1508 C CA . GLU A 1 197 ? -3.281 41.406 16.781 1 95.38 197 GLU A CA 1
ATOM 1509 C C . GLU A 1 197 ? -2.08 40.625 16.25 1 95.38 197 GLU A C 1
ATOM 1511 O O . GLU A 1 197 ? -0.936 41.062 16.406 1 95.38 197 GLU A O 1
ATOM 1516 N N . LEU A 1 198 ? -2.354 39.5 15.656 1 97.94 198 LEU A N 1
ATOM 1517 C CA . LEU A 1 198 ? -1.288 38.656 15.094 1 97.94 198 LEU A CA 1
ATOM 1518 C C . LEU A 1 198 ? -0.709 39.312 13.836 1 97.94 198 LEU A C 1
ATOM 1520 O O . LEU A 1 198 ? 0.495 39.219 13.586 1 97.94 198 LEU A O 1
ATOM 1524 N N . GLN A 1 199 ? -1.564 39.906 13 1 98.38 199 GLN A N 1
ATOM 1525 C CA . GLN A 1 199 ? -1.089 40.656 11.844 1 98.38 199 GLN A CA 1
ATOM 1526 C C . GLN A 1 199 ? -0.118 41.781 12.266 1 98.38 199 GLN A C 1
ATOM 1528 O O . GLN A 1 199 ? 0.898 42 11.602 1 98.38 199 GLN A O 1
ATOM 1533 N N . SER A 1 200 ? -0.451 42.438 13.336 1 97.81 200 SER A N 1
ATOM 1534 C CA . SER A 1 200 ? 0.391 43.5 13.836 1 97.81 200 SER A CA 1
ATOM 1535 C C . SER A 1 200 ? 1.771 43 14.234 1 97.81 200 SER A C 1
ATOM 1537 O O . SER A 1 200 ? 2.775 43.688 14.031 1 97.81 200 SER A O 1
ATOM 1539 N N . VAL A 1 201 ? 1.779 41.812 14.828 1 97.19 201 VAL A N 1
ATOM 1540 C CA . VAL A 1 201 ? 3.051 41.188 15.203 1 97.19 201 VAL A CA 1
ATOM 1541 C C . VAL A 1 201 ? 3.891 40.969 13.945 1 97.19 201 VAL A C 1
ATOM 1543 O O . VAL A 1 201 ? 5.07 41.312 13.906 1 97.19 201 VAL A O 1
ATOM 1546 N N . LEU A 1 202 ? 3.322 40.406 12.898 1 98.38 202 LEU A N 1
ATOM 1547 C CA . LEU A 1 202 ? 4.023 40.094 11.656 1 98.38 202 LEU A CA 1
ATOM 1548 C C . LEU A 1 202 ? 4.523 41.375 10.992 1 98.38 202 LEU A C 1
ATOM 1550 O O . LEU A 1 202 ? 5.668 41.438 10.531 1 98.38 202 LEU A O 1
ATOM 1554 N N . ASN A 1 203 ? 3.684 42.375 10.977 1 97.75 203 ASN A N 1
ATOM 1555 C CA . ASN A 1 203 ? 4.07 43.656 10.383 1 97.75 203 ASN A CA 1
ATOM 1556 C C . ASN A 1 203 ? 5.238 44.281 11.133 1 97.75 203 ASN A C 1
ATOM 1558 O O . ASN A 1 203 ? 6.18 44.781 10.516 1 97.75 203 ASN A O 1
ATOM 1562 N N . SER A 1 204 ? 5.137 44.281 12.391 1 96.81 204 SER A N 1
ATOM 1563 C CA . SER A 1 204 ? 6.18 44.875 13.211 1 96.81 204 SER A CA 1
ATOM 1564 C C . SER A 1 204 ? 7.516 44.188 13.023 1 96.81 204 SER A C 1
ATOM 1566 O O . SER A 1 204 ? 8.57 44.781 13.242 1 96.81 204 SER A O 1
ATOM 1568 N N . ARG A 1 205 ? 7.449 42.969 12.609 1 96.62 205 ARG A N 1
ATOM 1569 C CA . ARG A 1 205 ? 8.664 42.188 12.461 1 96.62 205 ARG A CA 1
ATOM 1570 C C . ARG A 1 205 ? 9.141 42.156 11.016 1 96.62 205 ARG A C 1
ATOM 1572 O O . ARG A 1 205 ? 10.031 41.406 10.648 1 96.62 205 ARG A O 1
ATOM 1579 N N . GLY A 1 206 ? 8.461 42.875 10.133 1 97.25 206 GLY A N 1
ATOM 1580 C CA . GLY A 1 206 ? 8.953 43.125 8.781 1 97.25 206 GLY A CA 1
ATOM 1581 C C . GLY A 1 206 ? 8.523 42.062 7.789 1 97.25 206 GLY A C 1
ATOM 1582 O O . GLY A 1 206 ? 9.125 41.906 6.723 1 97.25 206 GLY A O 1
ATOM 1583 N N . TYR A 1 207 ? 7.5 41.312 8.062 1 98.5 207 TYR A N 1
ATOM 1584 C CA . TYR A 1 207 ? 7 40.312 7.141 1 98.5 207 TYR A CA 1
ATOM 1585 C C . TYR A 1 207 ? 6.18 40.938 6.023 1 98.5 207 TYR A C 1
ATOM 1587 O O . TYR A 1 207 ? 5.453 41.906 6.258 1 98.5 207 TYR A O 1
ATOM 1595 N N . GLY A 1 208 ? 6.34 40.375 4.762 1 98.56 208 GLY A N 1
ATOM 1596 C CA . GLY A 1 208 ? 5.277 40.594 3.793 1 98.56 208 GLY A CA 1
ATOM 1597 C C . GLY A 1 208 ? 4.012 39.844 4.117 1 98.56 208 GLY A C 1
ATOM 1598 O O . GLY A 1 208 ? 4.051 38.625 4.312 1 98.56 208 GLY A O 1
ATOM 1599 N N . LEU A 1 209 ? 2.963 40.562 4.238 1 98.75 209 LEU A N 1
ATOM 1600 C CA . LEU A 1 209 ? 1.688 39.938 4.559 1 98.75 209 LEU A CA 1
ATOM 1601 C C . LEU A 1 209 ? 0.705 40.062 3.4 1 98.75 209 LEU A C 1
ATOM 1603 O O . LEU A 1 209 ? 0.365 41.188 3 1 98.75 209 LEU A O 1
ATOM 1607 N N . PHE A 1 210 ? 0.213 38.938 2.859 1 98.81 210 PHE A N 1
ATOM 1608 C CA . PHE A 1 210 ? -0.684 38.906 1.71 1 98.81 210 PHE A CA 1
ATOM 1609 C C . PHE A 1 210 ? -1.909 38.031 1.997 1 98.81 210 PHE A C 1
ATOM 1611 O O . PHE A 1 210 ? -1.838 36.812 1.949 1 98.81 210 PHE A O 1
ATOM 1618 N N . LEU A 1 211 ? -3.021 38.625 2.219 1 98.69 211 LEU A N 1
ATOM 1619 C CA . LEU A 1 211 ? -4.297 37.969 2.465 1 98.69 211 LEU A CA 1
ATOM 1620 C C . LEU A 1 211 ? -5.195 38.031 1.235 1 98.69 211 LEU A C 1
ATOM 1622 O O . LEU A 1 211 ? -5.648 39.125 0.859 1 98.69 211 LEU A O 1
ATOM 1626 N N . ASP A 1 212 ? -5.414 36.906 0.582 1 98.56 212 ASP A N 1
ATOM 1627 C CA . ASP A 1 212 ? -6.184 36.812 -0.657 1 98.56 212 ASP A CA 1
ATOM 1628 C C . ASP A 1 212 ? -5.617 37.75 -1.716 1 98.56 212 ASP A C 1
ATOM 1630 O O . ASP A 1 212 ? -6.375 38.438 -2.414 1 98.56 212 ASP A O 1
ATOM 1634 N N . ASP A 1 213 ? -4.336 37.844 -1.783 1 98.69 213 ASP A N 1
ATOM 1635 C CA . ASP A 1 213 ? -3.621 38.719 -2.709 1 98.69 213 ASP A CA 1
ATOM 1636 C C . ASP A 1 213 ? -2.545 37.938 -3.471 1 98.69 213 ASP A C 1
ATOM 1638 O O . ASP A 1 213 ? -1.362 38.031 -3.131 1 98.69 213 ASP A O 1
ATOM 1642 N N . LEU A 1 214 ? -3.008 37.312 -4.531 1 98.62 214 LEU A N 1
ATOM 1643 C CA . LEU A 1 214 ? -2.125 36.469 -5.332 1 98.62 214 LEU A CA 1
ATOM 1644 C C . LEU A 1 214 ? -1.022 37.281 -5.98 1 98.62 214 LEU A C 1
ATOM 1646 O O . LEU A 1 214 ? 0.135 36.875 -6.023 1 98.62 214 LEU A O 1
ATOM 1650 N N . ASN A 1 215 ? -1.336 38.438 -6.516 1 98.38 215 ASN A N 1
ATOM 1651 C CA . ASN A 1 215 ? -0.356 39.281 -7.16 1 98.38 215 ASN A CA 1
ATOM 1652 C C . ASN A 1 215 ? 0.712 39.75 -6.176 1 98.38 215 ASN A C 1
ATOM 1654 O O . ASN A 1 215 ? 1.895 39.812 -6.516 1 98.38 215 ASN A O 1
ATOM 1658 N N . GLY A 1 216 ? 0.301 40.188 -5 1 98.62 216 GLY A N 1
ATOM 1659 C CA . GLY A 1 216 ? 1.262 40.562 -3.977 1 98.62 216 GLY A CA 1
ATOM 1660 C C . GLY A 1 216 ? 2.238 39.469 -3.629 1 98.62 216 GLY A C 1
ATOM 1661 O O . GLY A 1 216 ? 3.441 39.688 -3.506 1 98.62 216 GLY A O 1
ATOM 1662 N N . MET A 1 217 ? 1.724 38.281 -3.449 1 98.69 217 MET A N 1
ATOM 1663 C CA . MET A 1 217 ? 2.572 37.125 -3.17 1 98.69 217 MET A CA 1
ATOM 1664 C C . MET A 1 217 ? 3.602 36.906 -4.277 1 98.69 217 MET A C 1
ATOM 1666 O O . MET A 1 217 ? 4.785 36.719 -4 1 98.69 217 MET A O 1
ATOM 1670 N N . ARG A 1 218 ? 3.166 37.031 -5.496 1 98.19 218 ARG A N 1
ATOM 1671 C CA . ARG A 1 218 ? 3.992 36.719 -6.656 1 98.19 218 ARG A CA 1
ATOM 1672 C C . ARG A 1 218 ? 5.074 37.75 -6.863 1 98.19 218 ARG A C 1
ATOM 1674 O O . ARG A 1 218 ? 6.16 37.469 -7.363 1 98.19 218 ARG A O 1
ATOM 1681 N N . THR A 1 219 ? 4.863 38.969 -6.449 1 98 219 THR A N 1
ATOM 1682 C CA . THR A 1 219 ? 5.762 40.062 -6.816 1 98 219 THR A CA 1
ATOM 1683 C C . THR A 1 219 ? 6.621 40.5 -5.629 1 98 219 THR A C 1
ATOM 1685 O O . THR A 1 219 ? 7.551 41.281 -5.781 1 98 219 THR A O 1
ATOM 1688 N N . TYR A 1 220 ? 6.312 39.938 -4.531 1 98.06 220 TYR A N 1
ATOM 1689 C CA . TYR A 1 220 ? 7.031 40.344 -3.33 1 98.06 220 TYR A CA 1
ATOM 1690 C C . TYR A 1 220 ? 8.5 39.969 -3.414 1 98.06 220 TYR A C 1
ATOM 1692 O O . TYR A 1 220 ? 8.828 38.781 -3.637 1 98.06 220 TYR A O 1
ATOM 1700 N N . ALA A 1 221 ? 9.445 40.875 -3.055 1 96.69 221 ALA A N 1
ATOM 1701 C CA . ALA A 1 221 ? 10.883 40.656 -3.219 1 96.69 221 ALA A CA 1
ATOM 1702 C C . ALA A 1 221 ? 11.531 40.281 -1.891 1 96.69 221 ALA A C 1
ATOM 1704 O O . ALA A 1 221 ? 12.648 39.75 -1.866 1 96.69 221 ALA A O 1
ATOM 1705 N N . GLY A 1 222 ? 10.844 40.531 -0.818 1 96.88 222 GLY A N 1
ATOM 1706 C CA . GLY A 1 222 ? 11.414 40.25 0.486 1 96.88 222 GLY A CA 1
ATOM 1707 C C . GLY A 1 222 ? 11.555 38.75 0.757 1 96.88 222 GLY A C 1
ATOM 1708 O O . GLY A 1 222 ? 11.023 37.938 0.011 1 96.88 222 GLY A O 1
ATOM 1709 N N . ASP A 1 223 ? 12.234 38.438 1.889 1 95.75 223 ASP A N 1
ATOM 1710 C CA . ASP A 1 223 ? 12.586 37.062 2.164 1 95.75 223 ASP A CA 1
ATOM 1711 C C . ASP A 1 223 ? 11.562 36.406 3.082 1 95.75 223 ASP A C 1
ATOM 1713 O O . ASP A 1 223 ? 11.328 35.188 3 1 95.75 223 ASP A O 1
ATOM 1717 N N . ARG A 1 224 ? 10.977 37.156 3.998 1 98.31 224 ARG A N 1
ATOM 1718 C CA . ARG A 1 224 ? 10.016 36.625 4.957 1 98.31 224 ARG A CA 1
ATOM 1719 C C . ARG A 1 224 ? 8.586 37.031 4.574 1 98.31 224 ARG A C 1
ATOM 1721 O O . ARG A 1 224 ? 8.312 38.188 4.273 1 98.31 224 ARG A O 1
ATOM 1728 N N . MET A 1 225 ? 7.672 35.969 4.629 1 98.56 225 MET A N 1
ATOM 1729 C CA . MET A 1 225 ? 6.32 36.312 4.191 1 98.56 225 MET A CA 1
ATOM 1730 C C . MET A 1 225 ? 5.301 35.344 4.758 1 98.56 225 MET A C 1
ATOM 1732 O O . MET A 1 225 ? 5.637 34.188 5.035 1 98.56 225 MET A O 1
ATOM 1736 N N . TRP A 1 226 ? 4.109 35.812 4.945 1 98.88 226 TRP A N 1
ATOM 1737 C CA . TRP A 1 226 ? 2.875 35.062 5.117 1 98.88 226 TRP A CA 1
ATOM 1738 C C . TRP A 1 226 ? 1.887 35.344 3.998 1 98.88 226 TRP A C 1
ATOM 1740 O O . TRP A 1 226 ? 1.565 36.531 3.74 1 98.88 226 TRP A O 1
ATOM 1750 N N . ALA A 1 227 ? 1.465 34.375 3.26 1 98.94 227 ALA A N 1
ATOM 1751 C CA . ALA A 1 227 ? 0.42 34.531 2.248 1 98.94 227 ALA A CA 1
ATOM 1752 C C . ALA A 1 227 ? -0.684 33.5 2.455 1 98.94 227 ALA A C 1
ATOM 1754 O O . ALA A 1 227 ? -0.427 32.281 2.426 1 98.94 227 ALA A O 1
ATOM 1755 N N . LEU A 1 228 ? -1.906 33.969 2.701 1 98.88 228 LEU A N 1
ATOM 1756 C CA . LEU A 1 228 ? -3.035 33.094 3.018 1 98.88 228 LEU A CA 1
ATOM 1757 C C . LEU A 1 228 ? -4.195 33.344 2.061 1 98.88 228 LEU A C 1
ATOM 1759 O O . LEU A 1 228 ? -4.465 34.469 1.686 1 98.88 228 LEU A O 1
ATOM 1763 N N . PHE A 1 229 ? -4.809 32.281 1.658 1 98.81 229 PHE A N 1
ATOM 1764 C CA . PHE A 1 229 ? -5.898 32.344 0.692 1 98.81 229 PHE A CA 1
ATOM 1765 C C . PHE A 1 229 ? -7.117 31.578 1.197 1 98.81 229 PHE A C 1
ATOM 1767 O O . PHE A 1 229 ? -7.031 30.391 1.487 1 98.81 229 PHE A O 1
ATOM 1774 N N . GLY A 1 230 ? -8.25 32.281 1.261 1 97.81 230 GLY A N 1
ATOM 1775 C CA . GLY A 1 230 ? -9.469 31.688 1.8 1 97.81 230 GLY A CA 1
ATOM 1776 C C . GLY A 1 230 ? -9.617 31.891 3.297 1 97.81 230 GLY A C 1
ATOM 1777 O O . GLY A 1 230 ? -8.617 31.891 4.027 1 97.81 230 GLY A O 1
ATOM 1778 N N . LYS A 1 231 ? -10.867 31.953 3.785 1 97.75 231 LYS A N 1
ATOM 1779 C CA . LYS A 1 231 ? -11.117 32.156 5.211 1 97.75 231 LYS A CA 1
ATOM 1780 C C . LYS A 1 231 ? -10.578 30.984 6.027 1 97.75 231 LYS A C 1
ATOM 1782 O O . LYS A 1 231 ? -10.062 31.172 7.133 1 97.75 231 LYS A O 1
ATOM 1787 N N . ARG A 1 232 ? -10.781 29.828 5.492 1 97.88 232 ARG A N 1
ATOM 1788 C CA . ARG A 1 232 ? -10.242 28.625 6.102 1 97.88 232 ARG A CA 1
ATOM 1789 C C . ARG A 1 232 ? -9.297 27.906 5.145 1 97.88 232 ARG A C 1
ATOM 1791 O O . ARG A 1 232 ? -8.281 28.453 4.73 1 97.88 232 ARG A O 1
ATOM 1798 N N . GLU A 1 233 ? -9.758 26.688 4.629 1 98.06 233 GLU A N 1
ATOM 1799 C CA . GLU A 1 233 ? -8.93 25.938 3.693 1 98.06 233 GLU A CA 1
ATOM 1800 C C . GLU A 1 233 ? -9.062 26.484 2.275 1 98.06 233 GLU A C 1
ATOM 1802 O O . GLU A 1 233 ? -10.062 27.125 1.939 1 98.06 233 GLU A O 1
ATOM 1807 N N . MET A 1 234 ? -8.078 26.297 1.474 1 98.44 234 MET A N 1
ATOM 1808 C CA . MET A 1 234 ? -8.148 26.562 0.039 1 98.44 234 MET A CA 1
ATOM 1809 C C . MET A 1 234 ? -9.07 25.562 -0.654 1 98.44 234 MET A C 1
ATOM 1811 O O . MET A 1 234 ? -9.336 24.484 -0.124 1 98.44 234 MET A O 1
ATOM 1815 N N . PRO A 1 235 ? -9.602 25.922 -1.836 1 98 235 PRO A N 1
ATOM 1816 C CA . PRO A 1 235 ? -10.383 24.938 -2.59 1 98 235 PRO A CA 1
ATOM 1817 C C . PRO A 1 235 ? -9.547 23.734 -3.047 1 98 235 PRO A C 1
ATOM 1819 O O . PRO A 1 235 ? -8.32 23.812 -3.064 1 98 235 PRO A O 1
ATOM 1822 N N . TYR A 1 236 ? -10.305 22.641 -3.326 1 98.62 236 TYR A N 1
ATOM 1823 C CA . TYR A 1 236 ? -9.617 21.531 -3.996 1 98.62 236 TYR A CA 1
ATOM 1824 C C . TYR A 1 236 ? -8.961 22.016 -5.289 1 98.62 236 TYR A C 1
ATOM 1826 O O . TYR A 1 236 ? -9.438 22.953 -5.922 1 98.62 236 TYR A O 1
ATOM 1834 N N . ASP A 1 237 ? -7.898 21.328 -5.652 1 98.75 237 ASP A N 1
ATOM 1835 C CA . ASP A 1 237 ? -7.156 21.734 -6.844 1 98.75 237 ASP A CA 1
ATOM 1836 C C . ASP A 1 237 ? -8.055 21.734 -8.078 1 98.75 237 ASP A C 1
ATOM 1838 O O . ASP A 1 237 ? -7.984 22.656 -8.898 1 98.75 237 ASP A O 1
ATOM 1842 N N . LEU A 1 238 ? -8.914 20.703 -8.227 1 98.62 238 LEU A N 1
ATOM 1843 C CA . LEU A 1 238 ? -9.805 20.562 -9.375 1 98.62 238 LEU A CA 1
ATOM 1844 C C . LEU A 1 238 ? -10.836 21.688 -9.398 1 98.62 238 LEU A C 1
ATOM 1846 O O . LEU A 1 238 ? -11.344 22.047 -10.461 1 98.62 238 LEU A O 1
ATOM 1850 N N . ASP A 1 239 ? -11.141 22.266 -8.266 1 98.5 239 ASP A N 1
ATOM 1851 C CA . ASP A 1 239 ? -12.188 23.281 -8.117 1 98.5 239 ASP A CA 1
ATOM 1852 C C . ASP A 1 239 ? -11.594 24.688 -8.109 1 98.5 239 ASP A C 1
ATOM 1854 O O . ASP A 1 239 ? -12.328 25.672 -8.094 1 98.5 239 ASP A O 1
ATOM 1858 N N . ARG A 1 240 ? -10.32 24.844 -8.148 1 97.88 240 ARG A N 1
ATOM 1859 C CA . ARG A 1 240 ? -9.602 26.078 -7.82 1 97.88 240 ARG A CA 1
ATOM 1860 C C . ARG A 1 240 ? -9.695 27.094 -8.953 1 97.88 240 ARG A C 1
ATOM 1862 O O . ARG A 1 240 ? -9.516 26.734 -10.125 1 97.88 240 ARG A O 1
ATOM 1869 N N . ASP A 1 241 ? -10.023 28.344 -8.656 1 97.44 241 ASP A N 1
ATOM 1870 C CA . ASP A 1 241 ? -9.844 29.453 -9.586 1 97.44 241 ASP A CA 1
ATOM 1871 C C . ASP A 1 241 ? -8.375 29.875 -9.672 1 97.44 241 ASP A C 1
ATOM 1873 O O . ASP A 1 241 ? -7.887 30.625 -8.82 1 97.44 241 ASP A O 1
ATOM 1877 N N . THR A 1 242 ? -7.723 29.547 -10.695 1 96.56 242 THR A N 1
ATOM 1878 C CA . THR A 1 242 ? -6.273 29.656 -10.82 1 96.56 242 THR A CA 1
ATOM 1879 C C . THR A 1 242 ? -5.859 31.125 -10.938 1 96.56 242 THR A C 1
ATOM 1881 O O . THR A 1 242 ? -4.68 31.453 -10.789 1 96.56 242 THR A O 1
ATOM 1884 N N . THR A 1 243 ? -6.773 32.031 -11.109 1 97.31 243 THR A N 1
ATOM 1885 C CA . THR A 1 243 ? -6.473 33.469 -11.211 1 97.31 243 THR A CA 1
ATOM 1886 C C . THR A 1 243 ? -6.496 34.125 -9.836 1 97.31 243 THR A C 1
ATOM 1888 O O . THR A 1 243 ? -6.02 35.25 -9.664 1 97.31 243 THR A O 1
ATOM 1891 N N . GLN A 1 244 ? -6.938 33.375 -8.891 1 97.94 244 GLN A N 1
ATOM 1892 C CA . GLN A 1 244 ? -7.102 34 -7.578 1 97.94 244 GLN A CA 1
ATOM 1893 C C . GLN A 1 244 ? -6.312 33.25 -6.516 1 97.94 244 GLN A C 1
ATOM 1895 O O . GLN A 1 244 ? -5.926 33.812 -5.496 1 97.94 244 GLN A O 1
ATOM 1900 N N . ILE A 1 245 ? -6.18 31.969 -6.707 1 98.56 245 ILE A N 1
ATOM 1901 C CA . ILE A 1 245 ? -5.594 31.109 -5.68 1 98.56 245 ILE A CA 1
ATOM 1902 C C . ILE A 1 245 ? -4.426 30.328 -6.27 1 98.56 245 ILE A C 1
ATOM 1904 O O . ILE A 1 245 ? -4.574 29.656 -7.301 1 98.56 245 ILE A O 1
ATOM 1908 N N . PRO A 1 246 ? -3.266 30.359 -5.684 1 98.81 246 PRO A N 1
ATOM 1909 C CA . PRO A 1 246 ? -2.105 29.625 -6.199 1 98.81 246 PRO A CA 1
ATOM 1910 C C . PRO A 1 246 ? -2.23 28.125 -6.016 1 98.81 246 PRO A C 1
ATOM 1912 O O . PRO A 1 246 ? -3.027 27.656 -5.195 1 98.81 246 PRO A O 1
ATOM 1915 N N . SER A 1 247 ? -1.488 27.375 -6.824 1 98.75 247 SER A N 1
ATOM 1916 C CA . SER A 1 247 ? -1.407 25.922 -6.656 1 98.75 247 SER A CA 1
ATOM 1917 C C . SER A 1 247 ? -0.39 25.547 -5.586 1 98.75 247 SER A C 1
ATOM 1919 O O . SER A 1 247 ? 0.449 26.375 -5.203 1 98.75 247 SER A O 1
ATOM 1921 N N . LEU A 1 248 ? -0.526 24.359 -5.078 1 98.94 248 LEU A N 1
ATOM 1922 C CA . LEU A 1 248 ? 0.482 23.828 -4.164 1 98.94 248 LEU A CA 1
ATOM 1923 C C . LEU A 1 248 ? 1.86 23.828 -4.816 1 98.94 248 LEU A C 1
ATOM 1925 O O . LEU A 1 248 ? 2.863 24.109 -4.152 1 98.94 248 LEU A O 1
ATOM 1929 N N . GLU A 1 249 ? 1.913 23.484 -6.113 1 98.94 249 GLU A N 1
ATOM 1930 C CA . GLU A 1 249 ? 3.148 23.5 -6.895 1 98.94 249 GLU A CA 1
ATOM 1931 C C . GLU A 1 249 ? 3.805 24.875 -6.867 1 98.94 249 GLU A C 1
ATOM 1933 O O . GLU A 1 249 ? 4.996 25 -6.57 1 98.94 249 GLU A O 1
ATOM 1938 N N . GLU A 1 250 ? 3.043 25.891 -7.125 1 98.88 250 GLU A N 1
ATOM 1939 C CA . GLU A 1 250 ? 3.543 27.266 -7.152 1 98.88 250 GLU A CA 1
ATOM 1940 C C . GLU A 1 250 ? 4.027 27.703 -5.773 1 98.88 250 GLU A C 1
ATOM 1942 O O . GLU A 1 250 ? 5.082 28.328 -5.652 1 98.88 250 GLU A O 1
ATOM 1947 N N . MET A 1 251 ? 3.271 27.391 -4.773 1 98.94 251 MET A N 1
ATOM 1948 C CA . MET A 1 251 ? 3.639 27.781 -3.414 1 98.94 251 MET A CA 1
ATOM 1949 C C . MET A 1 251 ? 4.918 27.078 -2.977 1 98.94 251 MET A C 1
ATOM 1951 O O . MET A 1 251 ? 5.766 27.672 -2.314 1 98.94 251 MET A O 1
ATOM 1955 N N . THR A 1 252 ? 5.051 25.812 -3.32 1 98.94 252 THR A N 1
ATOM 1956 C CA . THR A 1 252 ? 6.258 25.062 -2.992 1 98.94 252 THR A CA 1
ATOM 1957 C C . THR A 1 252 ? 7.48 25.688 -3.664 1 98.94 252 THR A C 1
ATOM 1959 O O . THR A 1 252 ? 8.516 25.875 -3.023 1 98.94 252 THR A O 1
ATOM 1962 N N . ARG A 1 253 ? 7.371 26 -4.914 1 98.88 253 ARG A N 1
ATOM 1963 C CA . ARG A 1 253 ? 8.461 26.625 -5.664 1 98.88 253 ARG A CA 1
ATOM 1964 C C . ARG A 1 253 ? 8.883 27.938 -5.027 1 98.88 253 ARG A C 1
ATOM 1966 O O . ARG A 1 253 ? 10.07 28.203 -4.848 1 98.88 253 ARG A O 1
ATOM 1973 N N . LEU A 1 254 ? 7.922 28.75 -4.699 1 98.88 254 LEU A N 1
ATOM 1974 C CA . LEU A 1 254 ? 8.188 30.062 -4.109 1 98.88 254 LEU A CA 1
ATOM 1975 C C . LEU A 1 254 ? 8.867 29.922 -2.754 1 98.88 254 LEU A C 1
ATOM 1977 O O . LEU A 1 254 ? 9.812 30.656 -2.447 1 98.88 254 LEU A O 1
ATOM 1981 N N . ALA A 1 255 ? 8.375 29.031 -1.914 1 98.94 255 ALA A N 1
ATOM 1982 C CA . ALA A 1 255 ? 8.977 28.812 -0.599 1 98.94 255 ALA A CA 1
ATOM 1983 C C . ALA A 1 255 ? 10.438 28.406 -0.722 1 98.94 255 ALA A C 1
ATOM 1985 O O . ALA A 1 255 ? 11.297 28.906 0.009 1 98.94 255 ALA A O 1
ATOM 1986 N N . ILE A 1 256 ? 10.711 27.453 -1.614 1 98.88 256 ILE A N 1
ATOM 1987 C CA . ILE A 1 256 ? 12.078 26.984 -1.816 1 98.88 256 ILE A CA 1
ATOM 1988 C C . ILE A 1 256 ? 12.961 28.141 -2.268 1 98.88 256 ILE A C 1
ATOM 1990 O O . ILE A 1 256 ? 14.07 28.328 -1.769 1 98.88 256 ILE A O 1
ATOM 1994 N N . GLU A 1 257 ? 12.477 28.969 -3.201 1 98.44 257 GLU A N 1
ATOM 1995 C CA . GLU A 1 257 ? 13.219 30.109 -3.715 1 98.44 257 GLU A CA 1
ATOM 1996 C C . GLU A 1 257 ? 13.609 31.062 -2.592 1 98.44 257 GLU A C 1
ATOM 1998 O O . GLU A 1 257 ? 14.75 31.531 -2.523 1 98.44 257 GLU A O 1
ATOM 2003 N N . LYS A 1 258 ? 12.742 31.359 -1.759 1 98.5 258 LYS A N 1
ATOM 2004 C CA . LYS A 1 258 ? 12.969 32.344 -0.688 1 98.5 258 LYS A CA 1
ATOM 2005 C C . LYS A 1 258 ? 13.867 31.75 0.397 1 98.5 258 LYS A C 1
ATOM 2007 O O . LYS A 1 258 ? 14.766 32.438 0.906 1 98.5 258 LYS A O 1
ATOM 2012 N N . LEU A 1 259 ? 13.648 30.531 0.803 1 98.75 259 LEU A N 1
ATOM 2013 C CA . LEU A 1 259 ? 14.375 29.906 1.901 1 98.75 259 LEU A CA 1
ATOM 2014 C C . LEU A 1 259 ? 15.812 29.609 1.498 1 98.75 259 LEU A C 1
ATOM 2016 O O . LEU A 1 259 ? 16.719 29.656 2.334 1 98.75 259 LEU A O 1
ATOM 2020 N N . ASN A 1 260 ? 16 29.312 0.25 1 97.75 260 ASN A N 1
ATOM 2021 C CA . ASN A 1 260 ? 17.328 28.906 -0.23 1 97.75 260 ASN A CA 1
ATOM 2022 C C . ASN A 1 260 ? 18.297 30.078 -0.257 1 97.75 260 ASN A C 1
ATOM 2024 O O . ASN A 1 260 ? 19.484 29.906 -0.537 1 97.75 260 ASN A O 1
ATOM 2028 N N . ARG A 1 261 ? 17.922 31.234 0.078 1 95.69 261 ARG A N 1
ATOM 2029 C CA . ARG A 1 261 ? 18.781 32.406 0.136 1 95.69 261 ARG A CA 1
ATOM 2030 C C . ARG A 1 261 ? 19.641 32.406 1.402 1 95.69 261 ARG A C 1
ATOM 2032 O O . ARG A 1 261 ? 20.625 33.125 1.496 1 95.69 261 ARG A O 1
ATOM 2039 N N . SER A 1 262 ? 19.328 31.547 2.312 1 95.81 262 SER A N 1
ATOM 2040 C CA . SER A 1 262 ? 20.062 31.438 3.57 1 95.81 262 SER A CA 1
ATOM 2041 C C . SER A 1 262 ? 21.328 30.609 3.404 1 95.81 262 SER A C 1
ATOM 2043 O O . SER A 1 262 ? 21.297 29.531 2.801 1 95.81 262 SER A O 1
ATOM 2045 N N . GLU A 1 263 ? 22.375 31.062 4.008 1 95.81 263 GLU A N 1
ATOM 2046 C CA . GLU A 1 263 ? 23.641 30.328 3.963 1 95.81 263 GLU A CA 1
ATOM 2047 C C . GLU A 1 263 ? 23.594 29.109 4.859 1 95.81 263 GLU A C 1
ATOM 2049 O O . GLU A 1 263 ? 24.203 28.078 4.551 1 95.81 263 GLU A O 1
ATOM 2054 N N . GLU A 1 264 ? 22.859 29.172 5.902 1 97.5 264 GLU A N 1
ATOM 2055 C CA . GLU A 1 264 ? 22.766 28.062 6.859 1 97.5 264 GLU A CA 1
ATOM 2056 C C . GLU A 1 264 ? 21.844 26.969 6.348 1 97.5 264 GLU A C 1
ATOM 2058 O O . GLU A 1 264 ? 21.844 25.844 6.863 1 97.5 264 GLU A O 1
ATOM 2063 N N . GLY A 1 265 ? 21.016 27.25 5.367 1 98.5 265 GLY A N 1
ATOM 2064 C CA . GLY A 1 265 ? 20.062 26.297 4.832 1 98.5 265 GLY A CA 1
ATOM 2065 C C . GLY A 1 265 ? 18.672 26.438 5.43 1 98.5 265 GLY A C 1
ATOM 2066 O O . GLY A 1 265 ? 18.359 27.453 6.043 1 98.5 265 GLY A O 1
ATOM 2067 N N . PHE A 1 266 ? 17.828 25.359 5.164 1 98.88 266 PHE A N 1
ATOM 2068 C CA . PHE A 1 266 ? 16.453 25.531 5.598 1 98.88 266 PHE A CA 1
ATOM 2069 C C . PHE A 1 266 ? 15.797 24.188 5.863 1 98.88 266 PHE A C 1
ATOM 2071 O O . PHE A 1 266 ? 16.312 23.141 5.449 1 98.88 266 PHE A O 1
ATOM 2078 N N . PHE A 1 267 ? 14.758 24.219 6.645 1 98.88 267 PHE A N 1
ATOM 2079 C CA . PHE A 1 267 ? 13.75 23.172 6.75 1 98.88 267 PHE A CA 1
ATOM 2080 C C . PHE A 1 267 ? 12.414 23.641 6.184 1 98.88 267 PHE A C 1
ATOM 2082 O O . PHE A 1 267 ? 11.922 24.703 6.547 1 98.88 267 PHE A O 1
ATOM 2089 N N . LEU A 1 268 ? 11.797 22.828 5.273 1 98.94 268 LEU A N 1
ATOM 2090 C CA . LEU A 1 268 ? 10.5 23.109 4.664 1 98.94 268 LEU A CA 1
ATOM 2091 C C . LEU A 1 268 ? 9.562 21.922 4.809 1 98.94 268 LEU A C 1
ATOM 2093 O O . LEU A 1 268 ? 9.922 20.797 4.461 1 98.94 268 LEU A O 1
ATOM 2097 N N . MET A 1 269 ? 8.406 22.172 5.395 1 98.94 269 MET A N 1
ATOM 2098 C CA . MET A 1 269 ? 7.34 21.172 5.379 1 98.94 269 MET A CA 1
ATOM 2099 C C . MET A 1 269 ? 6.25 21.562 4.387 1 98.94 269 MET A C 1
ATOM 2101 O O . MET A 1 269 ? 5.766 22.688 4.395 1 98.94 269 MET A O 1
ATOM 2105 N N . VAL A 1 270 ? 5.918 20.703 3.449 1 99 270 VAL A N 1
ATOM 2106 C CA . VAL A 1 270 ? 4.852 20.875 2.469 1 99 270 VAL A CA 1
ATOM 2107 C C . VAL A 1 270 ? 3.771 19.828 2.688 1 99 270 VAL A C 1
ATOM 2109 O O . VAL A 1 270 ? 4.062 18.625 2.705 1 99 270 VAL A O 1
ATOM 2112 N N . GLU A 1 271 ? 2.537 20.266 2.844 1 98.88 271 GLU A N 1
ATOM 2113 C CA . GLU A 1 271 ? 1.438 19.328 3.043 1 98.88 271 GLU A CA 1
ATOM 2114 C C . GLU A 1 271 ? 0.441 19.391 1.89 1 98.88 271 GLU A C 1
ATOM 2116 O O . GLU A 1 271 ? -0.065 20.469 1.558 1 98.88 271 GLU A O 1
ATOM 2121 N N . GLY A 1 272 ? 0.299 18.188 1.182 1 98.75 272 GLY A N 1
ATOM 2122 C CA . GLY A 1 272 ? -0.95 18.016 0.459 1 98.75 272 GLY A CA 1
ATOM 2123 C C . GLY A 1 272 ? -2.125 17.703 1.368 1 98.75 272 GLY A C 1
ATOM 2124 O O . GLY A 1 272 ? -2.439 16.547 1.612 1 98.75 272 GLY A O 1
ATOM 2125 N N . SER A 1 273 ? -2.844 18.719 1.733 1 98.69 273 SER A N 1
ATOM 2126 C CA . SER A 1 273 ? -3.682 18.656 2.928 1 98.69 273 SER A CA 1
ATOM 2127 C C . SER A 1 273 ? -4.98 17.906 2.65 1 98.69 273 SER A C 1
ATOM 2129 O O . SER A 1 273 ? -5.574 17.328 3.561 1 98.69 273 SER A O 1
ATOM 2131 N N . LYS A 1 274 ? -5.418 17.953 1.437 1 98.56 274 LYS A N 1
ATOM 2132 C CA . LYS A 1 274 ? -6.844 17.672 1.3 1 98.56 274 LYS A CA 1
ATOM 2133 C C . LYS A 1 274 ? -7.066 16.312 0.625 1 98.56 274 LYS A C 1
ATOM 2135 O O . LYS A 1 274 ? -8.203 15.938 0.336 1 98.56 274 LYS A O 1
ATOM 2140 N N . VAL A 1 275 ? -6.031 15.562 0.373 1 98.75 275 VAL A N 1
ATOM 2141 C CA . VAL A 1 275 ? -6.242 14.164 0.006 1 98.75 275 VAL A CA 1
ATOM 2142 C C . VAL A 1 275 ? -7.059 13.461 1.09 1 98.75 275 VAL A C 1
ATOM 2144 O O . VAL A 1 275 ? -7.98 12.703 0.788 1 98.75 275 VAL A O 1
ATOM 2147 N N . ASP A 1 276 ? -6.738 13.781 2.293 1 98.5 276 ASP A N 1
ATOM 2148 C CA . ASP A 1 276 ? -7.414 13.227 3.463 1 98.5 276 ASP A CA 1
ATOM 2149 C C . ASP A 1 276 ? -8.898 13.562 3.449 1 98.5 276 ASP A C 1
ATOM 2151 O O . ASP A 1 276 ? -9.742 12.695 3.723 1 98.5 276 ASP A O 1
ATOM 2155 N N . TRP A 1 277 ? -9.203 14.805 3.189 1 98.38 277 TRP A N 1
ATOM 2156 C CA . TRP A 1 277 ? -10.594 15.25 3.234 1 98.38 277 TRP A CA 1
ATOM 2157 C C . TRP A 1 277 ? -11.406 14.609 2.119 1 98.38 277 TRP A C 1
ATOM 2159 O O . TRP A 1 277 ? -12.578 14.258 2.314 1 98.38 277 TRP A O 1
ATOM 2169 N N . ALA A 1 278 ? -10.812 14.508 0.969 1 98.56 278 ALA A N 1
ATOM 2170 C CA . ALA A 1 278 ? -11.469 13.766 -0.108 1 98.56 278 ALA A CA 1
ATOM 2171 C C . ALA A 1 278 ? -11.68 12.305 0.278 1 98.56 278 ALA A C 1
ATOM 2173 O O . ALA A 1 278 ? -12.703 11.711 -0.066 1 98.56 278 ALA A O 1
ATOM 2174 N N . ALA A 1 279 ? -10.711 11.695 0.938 1 98.56 279 ALA A N 1
ATOM 2175 C CA . ALA A 1 279 ? -10.812 10.305 1.396 1 98.56 279 ALA A CA 1
ATOM 2176 C C . ALA A 1 279 ? -11.922 10.156 2.432 1 98.56 279 ALA A C 1
ATOM 2178 O O . ALA A 1 279 ? -12.719 9.219 2.357 1 98.56 279 ALA A O 1
ATOM 2179 N N . HIS A 1 280 ? -11.992 11.086 3.395 1 97.81 280 HIS A N 1
ATOM 2180 C CA . HIS A 1 280 ? -13.094 11.094 4.344 1 97.81 280 HIS A CA 1
ATOM 2181 C C . HIS A 1 280 ? -14.438 11.141 3.627 1 97.81 280 HIS A C 1
ATOM 2183 O O . HIS A 1 280 ? -15.391 10.484 4.043 1 97.81 280 HIS A O 1
ATOM 2189 N N . ALA A 1 281 ? -14.469 11.922 2.566 1 97.56 281 ALA A N 1
ATOM 2190 C CA . ALA A 1 281 ? -15.711 12.141 1.833 1 97.56 281 ALA A CA 1
ATOM 2191 C C . ALA A 1 281 ? -16.047 10.945 0.94 1 97.56 281 ALA A C 1
ATOM 2193 O O . ALA A 1 281 ? -17.156 10.828 0.434 1 97.56 281 ALA A O 1
ATOM 2194 N N . ASN A 1 282 ? -15.039 10.039 0.799 1 98.25 282 ASN A N 1
ATOM 2195 C CA . ASN A 1 282 ? -15.148 8.961 -0.18 1 98.25 282 ASN A CA 1
ATOM 2196 C C . ASN A 1 282 ? -15.43 9.5 -1.579 1 98.25 282 ASN A C 1
ATOM 2198 O O . ASN A 1 282 ? -16.344 9.031 -2.256 1 98.25 282 ASN A O 1
ATOM 2202 N N . ASP A 1 283 ? -14.758 10.578 -1.978 1 98.62 283 ASP A N 1
ATOM 2203 C CA . ASP A 1 283 ? -14.797 11.219 -3.291 1 98.62 283 ASP A CA 1
ATOM 2204 C C . ASP A 1 283 ? -13.633 10.758 -4.16 1 98.62 283 ASP A C 1
ATOM 2206 O O . ASP A 1 283 ? -12.531 11.312 -4.074 1 98.62 283 ASP A O 1
ATOM 2210 N N . PRO A 1 284 ? -13.883 9.828 -5.078 1 98.81 284 PRO A N 1
ATOM 2211 C CA . PRO A 1 284 ? -12.758 9.227 -5.801 1 98.81 284 PRO A CA 1
ATOM 2212 C C . PRO A 1 284 ? -12.023 10.227 -6.691 1 98.81 284 PRO A C 1
ATOM 2214 O O . PRO A 1 284 ? -10.797 10.203 -6.773 1 98.81 284 PRO A O 1
ATOM 2217 N N . VAL A 1 285 ? -12.719 11.133 -7.375 1 98.88 285 VAL A N 1
ATOM 2218 C CA . VAL A 1 285 ? -12.055 12.094 -8.25 1 98.88 285 VAL A CA 1
ATOM 2219 C C . VAL A 1 285 ? -11.297 13.117 -7.402 1 98.88 285 VAL A C 1
ATOM 2221 O O . VAL A 1 285 ? -10.227 13.586 -7.797 1 98.88 285 VAL A O 1
ATOM 2224 N N . GLY A 1 286 ? -11.859 13.5 -6.207 1 98.81 286 GLY A N 1
ATOM 2225 C CA . GLY A 1 286 ? -11.133 14.352 -5.281 1 98.81 286 GLY A CA 1
ATOM 2226 C C . GLY A 1 286 ? -9.812 13.758 -4.828 1 98.81 286 GLY A C 1
ATOM 2227 O O . GLY A 1 286 ? -8.789 14.438 -4.82 1 98.81 286 GLY A O 1
ATOM 2228 N N . ILE A 1 287 ? -9.82 12.469 -4.484 1 98.94 287 ILE A N 1
ATOM 2229 C CA . ILE A 1 287 ? -8.609 11.781 -4.051 1 98.94 287 ILE A CA 1
ATOM 2230 C C . ILE A 1 287 ? -7.57 11.812 -5.172 1 98.94 287 ILE A C 1
ATOM 2232 O O . ILE A 1 287 ? -6.426 12.211 -4.957 1 98.94 287 ILE A O 1
ATOM 2236 N N . ALA A 1 288 ? -7.953 11.43 -6.391 1 98.94 288 ALA A N 1
ATOM 2237 C CA . ALA A 1 288 ? -7.027 11.312 -7.512 1 98.94 288 ALA A CA 1
ATOM 2238 C C . ALA A 1 288 ? -6.41 12.664 -7.863 1 98.94 288 ALA A C 1
ATOM 2240 O O . ALA A 1 288 ? -5.188 12.781 -7.992 1 98.94 288 ALA A O 1
ATOM 2241 N N . THR A 1 289 ? -7.211 13.688 -7.953 1 98.88 289 THR A N 1
ATOM 2242 C CA . THR A 1 289 ? -6.742 14.977 -8.453 1 98.88 289 THR A CA 1
ATOM 2243 C C . THR A 1 289 ? -5.957 15.719 -7.379 1 98.88 289 THR A C 1
ATOM 2245 O O . THR A 1 289 ? -5.008 16.438 -7.684 1 98.88 289 THR A O 1
ATOM 2248 N N . GLU A 1 290 ? -6.371 15.609 -6.105 1 98.88 290 GLU A N 1
ATOM 2249 C CA . GLU A 1 290 ? -5.602 16.219 -5.027 1 98.88 290 GLU A CA 1
ATOM 2250 C C . GLU A 1 290 ? -4.211 15.609 -4.918 1 98.88 290 GLU A C 1
ATOM 2252 O O . GLU A 1 290 ? -3.232 16.312 -4.66 1 98.88 290 GLU A O 1
ATOM 2257 N N . TYR A 1 291 ? -4.137 14.305 -5.051 1 98.94 291 TYR A N 1
ATOM 2258 C CA . TYR A 1 291 ? -2.82 13.68 -4.98 1 98.94 291 TYR A CA 1
ATOM 2259 C C . TYR A 1 291 ? -1.952 14.102 -6.16 1 98.94 291 TYR A C 1
ATOM 2261 O O . TYR A 1 291 ? -0.738 14.266 -6.02 1 98.94 291 TYR A O 1
ATOM 2269 N N . LEU A 1 292 ? -2.52 14.164 -7.359 1 98.94 292 LEU A N 1
ATOM 2270 C CA . LEU A 1 292 ? -1.744 14.602 -8.516 1 98.94 292 LEU A CA 1
ATOM 2271 C C . LEU A 1 292 ? -1.224 16.016 -8.312 1 98.94 292 LEU A C 1
ATOM 2273 O O . LEU A 1 292 ? -0.119 16.344 -8.75 1 98.94 292 LEU A O 1
ATOM 2277 N N . ALA A 1 293 ? -2.031 16.922 -7.688 1 98.94 293 ALA A N 1
ATOM 2278 C CA . ALA A 1 293 ? -1.56 18.25 -7.34 1 98.94 293 ALA A CA 1
ATOM 2279 C C . ALA A 1 293 ? -0.365 18.188 -6.395 1 98.94 293 ALA A C 1
ATOM 2281 O O . ALA A 1 293 ? 0.61 18.922 -6.562 1 98.94 293 ALA A O 1
ATOM 2282 N N . PHE A 1 294 ? -0.455 17.344 -5.387 1 98.94 294 PHE A N 1
ATOM 2283 C CA . PHE A 1 294 ? 0.654 17.125 -4.469 1 98.94 294 PHE A CA 1
ATOM 2284 C C . PHE A 1 294 ? 1.88 16.609 -5.215 1 98.94 294 PHE A C 1
ATOM 2286 O O . PHE A 1 294 ? 3.002 17.047 -4.953 1 98.94 294 PHE A O 1
ATOM 2293 N N . ASP A 1 295 ? 1.655 15.648 -6.145 1 98.94 295 ASP A N 1
ATOM 2294 C CA . ASP A 1 295 ? 2.754 15.047 -6.895 1 98.94 295 ASP A CA 1
ATOM 2295 C C . ASP A 1 295 ? 3.479 16.094 -7.742 1 98.94 295 ASP A C 1
ATOM 2297 O O . ASP A 1 295 ? 4.691 16 -7.941 1 98.94 295 ASP A O 1
ATOM 2301 N N . ARG A 1 296 ? 2.783 17.047 -8.297 1 98.88 296 ARG A N 1
ATOM 2302 C CA . ARG A 1 296 ? 3.426 18.141 -9.016 1 98.88 296 ARG A CA 1
ATOM 2303 C C . ARG A 1 296 ? 4.34 18.938 -8.102 1 98.88 296 ARG A C 1
ATOM 2305 O O . ARG A 1 296 ? 5.402 19.406 -8.523 1 98.88 296 ARG A O 1
ATOM 2312 N N . ALA A 1 297 ? 3.92 19.141 -6.855 1 98.94 297 ALA A N 1
ATOM 2313 C CA . ALA A 1 297 ? 4.777 19.812 -5.879 1 98.94 297 ALA A CA 1
ATOM 2314 C C . ALA A 1 297 ? 6.008 18.969 -5.562 1 98.94 297 ALA A C 1
ATOM 2316 O O . ALA A 1 297 ? 7.102 19.5 -5.363 1 98.94 297 ALA A O 1
ATOM 2317 N N . CYS A 1 298 ? 5.832 17.656 -5.484 1 98.94 298 CYS A N 1
ATOM 2318 C CA . CYS A 1 298 ? 6.965 16.766 -5.285 1 98.94 298 CYS A CA 1
ATOM 2319 C C . CYS A 1 298 ? 7.992 16.922 -6.398 1 98.94 298 CYS A C 1
ATOM 2321 O O . CYS A 1 298 ? 9.195 16.922 -6.145 1 98.94 298 CYS A O 1
ATOM 2323 N N . ALA A 1 299 ? 7.496 17.031 -7.629 1 98.81 299 ALA A N 1
ATOM 2324 C CA . ALA A 1 299 ? 8.398 17.203 -8.766 1 98.81 299 ALA A CA 1
ATOM 2325 C C . ALA A 1 299 ? 9.273 18.438 -8.586 1 98.81 299 ALA A C 1
ATOM 2327 O O . ALA A 1 299 ? 10.477 18.406 -8.875 1 98.81 299 ALA A O 1
ATOM 2328 N N . VAL A 1 300 ? 8.719 19.5 -8.086 1 98.88 300 VAL A N 1
ATOM 2329 C CA . VAL A 1 300 ? 9.453 20.734 -7.844 1 98.88 300 VAL A CA 1
ATOM 2330 C C . VAL A 1 300 ? 10.555 20.5 -6.816 1 98.88 300 VAL A C 1
ATOM 2332 O O . VAL A 1 300 ? 11.695 20.922 -7.012 1 98.88 300 VAL A O 1
ATOM 2335 N N . ALA A 1 301 ? 10.234 19.844 -5.746 1 98.94 301 ALA A N 1
ATOM 2336 C CA . ALA A 1 301 ? 11.18 19.578 -4.664 1 98.94 301 ALA A CA 1
ATOM 2337 C C . ALA A 1 301 ? 12.328 18.703 -5.145 1 98.94 301 ALA A C 1
ATOM 2339 O O . ALA A 1 301 ? 13.492 18.984 -4.859 1 98.94 301 ALA A O 1
ATOM 2340 N N . PHE A 1 302 ? 12.023 17.641 -5.887 1 98.69 302 PHE A N 1
ATOM 2341 C CA . PHE A 1 302 ? 13.039 16.719 -6.371 1 98.69 302 PHE A CA 1
ATOM 2342 C C . PHE A 1 302 ? 13.961 17.406 -7.375 1 98.69 302 PHE A C 1
ATOM 2344 O O . PHE A 1 302 ? 15.172 17.203 -7.348 1 98.69 302 PHE A O 1
ATOM 2351 N N . ASP A 1 303 ? 13.359 18.172 -8.273 1 98.62 303 ASP A N 1
ATOM 2352 C CA . ASP A 1 303 ? 14.156 18.891 -9.266 1 98.62 303 ASP A CA 1
ATOM 2353 C C . ASP A 1 303 ? 15.156 19.828 -8.586 1 98.62 303 ASP A C 1
ATOM 2355 O O . ASP A 1 303 ? 16.328 19.859 -8.961 1 98.62 303 ASP A O 1
ATOM 2359 N N . PHE A 1 304 ? 14.727 20.547 -7.621 1 98.81 304 PHE A N 1
ATOM 2360 C CA . PHE A 1 304 ? 15.602 21.438 -6.871 1 98.81 304 PHE A CA 1
ATOM 2361 C C . PHE A 1 304 ? 16.703 20.656 -6.168 1 98.81 304 PHE A C 1
ATOM 2363 O O . PHE A 1 304 ? 17.875 21.016 -6.258 1 98.81 304 PHE A O 1
ATOM 2370 N N . ALA A 1 305 ? 16.328 19.594 -5.457 1 98.81 305 ALA A N 1
ATOM 2371 C CA . ALA A 1 305 ? 17.266 18.812 -4.656 1 98.81 305 ALA A CA 1
ATOM 2372 C C . ALA A 1 305 ? 18.359 18.203 -5.527 1 98.81 305 ALA A C 1
ATOM 2374 O O . ALA A 1 305 ? 19.531 18.203 -5.156 1 98.81 305 ALA A O 1
ATOM 2375 N N . ARG A 1 306 ? 18 17.656 -6.676 1 97.88 306 ARG A N 1
ATOM 2376 C CA . ARG A 1 306 ? 18.953 17.062 -7.59 1 97.88 306 ARG A CA 1
ATOM 2377 C C . ARG A 1 306 ? 19.938 18.109 -8.125 1 97.88 306 ARG A C 1
ATOM 2379 O O . ARG A 1 306 ? 21.141 17.844 -8.242 1 97.88 306 ARG A O 1
ATOM 2386 N N . ARG A 1 307 ? 19.438 19.266 -8.367 1 98 307 ARG A N 1
ATOM 2387 C CA . ARG A 1 307 ? 20.266 20.344 -8.914 1 98 307 ARG A CA 1
ATOM 2388 C C . ARG A 1 307 ? 21.188 20.922 -7.852 1 98 307 ARG A C 1
ATOM 2390 O O . ARG A 1 307 ? 22.359 21.219 -8.133 1 98 307 ARG A O 1
ATOM 2397 N N . ASP A 1 308 ? 20.719 21.016 -6.668 1 96.62 308 ASP A N 1
ATOM 2398 C CA . ASP A 1 308 ? 21.469 21.672 -5.602 1 96.62 308 ASP A CA 1
ATOM 2399 C C . ASP A 1 308 ? 22.516 20.734 -5.008 1 96.62 308 ASP A C 1
ATOM 2401 O O . ASP A 1 308 ? 23.562 21.172 -4.531 1 96.62 308 ASP A O 1
ATOM 2405 N N . GLY A 1 309 ? 22.188 19.516 -4.871 1 97.69 309 GLY A N 1
ATOM 2406 C CA . GLY A 1 309 ? 23.109 18.5 -4.395 1 97.69 309 GLY A CA 1
ATOM 2407 C C . GLY A 1 309 ? 23.328 18.547 -2.895 1 97.69 309 GLY A C 1
ATOM 2408 O O . GLY A 1 309 ? 24.266 17.922 -2.379 1 97.69 309 GLY A O 1
ATOM 2409 N N . GLN A 1 310 ? 22.5 19.328 -2.17 1 98.44 310 GLN A N 1
ATOM 2410 C CA . GLN A 1 310 ? 22.672 19.5 -0.734 1 98.44 310 GLN A CA 1
ATOM 2411 C C . GLN A 1 310 ? 21.344 19.422 0.007 1 98.44 310 GLN A C 1
ATOM 2413 O O . GLN A 1 310 ? 21.234 19.875 1.146 1 98.44 310 GLN A O 1
ATOM 2418 N N . THR A 1 311 ? 20.359 18.891 -0.657 1 98.88 311 THR A N 1
ATOM 2419 C CA . THR A 1 311 ? 19.016 18.859 -0.092 1 98.88 311 THR A CA 1
ATOM 2420 C C . THR A 1 311 ? 18.484 17.422 -0.042 1 98.88 311 THR A C 1
ATOM 2422 O O . THR A 1 311 ? 18.562 16.703 -1.032 1 98.88 311 THR A O 1
ATOM 2425 N N . ALA A 1 312 ? 17.938 16.984 1.106 1 98.88 312 ALA A N 1
ATOM 2426 C CA . ALA A 1 312 ? 17.172 15.75 1.213 1 98.88 312 ALA A CA 1
ATOM 2427 C C . ALA A 1 312 ? 15.672 16.016 1.118 1 98.88 312 ALA A C 1
ATOM 2429 O O . ALA A 1 312 ? 15.188 17.031 1.622 1 98.88 312 ALA A O 1
ATOM 2430 N N . VAL A 1 313 ? 14.984 15.164 0.434 1 98.94 313 VAL A N 1
ATOM 2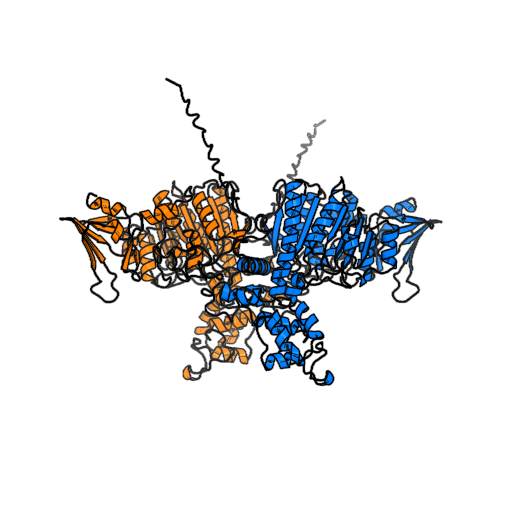431 C CA . VAL A 1 313 ? 13.531 15.227 0.321 1 98.94 313 VAL A CA 1
ATOM 2432 C C . VAL A 1 313 ? 12.914 13.938 0.846 1 98.94 313 VAL A C 1
ATOM 2434 O O . VAL A 1 313 ? 13.297 12.844 0.429 1 98.94 313 VAL A O 1
ATOM 2437 N N . ILE A 1 314 ? 11.992 14.039 1.801 1 98.81 314 ILE A N 1
ATOM 2438 C CA . ILE A 1 314 ? 11.266 12.898 2.354 1 98.81 314 ILE A CA 1
ATOM 2439 C C . ILE A 1 314 ? 9.773 13.07 2.107 1 98.81 314 ILE A C 1
ATOM 2441 O O . ILE A 1 314 ? 9.203 14.133 2.398 1 98.81 314 ILE A O 1
ATOM 2445 N N . ILE A 1 315 ? 9.133 12.086 1.538 1 98.88 315 ILE A N 1
ATOM 2446 C CA . ILE A 1 315 ? 7.691 12.055 1.322 1 98.88 315 ILE A CA 1
ATOM 2447 C C . ILE A 1 315 ? 7.074 10.93 2.141 1 98.88 315 ILE A C 1
ATOM 2449 O O . ILE A 1 315 ? 7.457 9.766 1.991 1 98.88 315 ILE A O 1
ATOM 2453 N N . VAL A 1 316 ? 6.07 11.234 2.973 1 98.75 316 VAL A N 1
ATOM 2454 C CA . VAL A 1 316 ? 5.434 10.227 3.818 1 98.75 316 VAL A CA 1
ATOM 2455 C C . VAL A 1 316 ? 4.07 10.734 4.281 1 98.75 316 VAL A C 1
ATOM 2457 O O . VAL A 1 316 ? 3.955 11.844 4.805 1 98.75 316 VAL A O 1
ATOM 2460 N N . PRO A 1 317 ? 2.984 9.953 4.051 1 98.75 317 PRO A N 1
ATOM 2461 C CA . PRO A 1 317 ? 1.724 10.297 4.711 1 98.75 317 PRO A CA 1
ATOM 2462 C C . PRO A 1 317 ? 1.786 10.133 6.227 1 98.75 317 PRO A C 1
ATOM 2464 O O . PRO A 1 317 ? 2.717 9.516 6.746 1 98.75 317 PRO A O 1
ATOM 2467 N N . ASP A 1 318 ? 0.813 10.695 6.898 1 98 318 ASP A N 1
ATOM 2468 C CA . ASP A 1 318 ? 0.792 10.609 8.359 1 98 318 ASP A CA 1
ATOM 2469 C C . ASP A 1 318 ? -0.135 9.492 8.828 1 98 318 ASP A C 1
ATOM 2471 O O . ASP A 1 318 ? -0.063 9.055 9.977 1 98 318 ASP A O 1
ATOM 2475 N N . HIS A 1 319 ? -0.998 9.023 8.031 1 98.06 319 HIS A N 1
ATOM 2476 C CA . HIS A 1 319 ? -1.877 7.883 8.25 1 98.06 319 HIS A CA 1
ATOM 2477 C C . HIS A 1 319 ? -2.602 7.488 6.969 1 98.06 319 HIS A C 1
ATOM 2479 O O . HIS A 1 319 ? -2.547 8.211 5.973 1 98.06 319 HIS A O 1
ATOM 2485 N N . GLY A 1 320 ? -3.248 6.25 7.035 1 98.12 320 GLY A N 1
ATOM 2486 C CA . GLY A 1 320 ? -4.164 5.859 5.973 1 98.12 320 GLY A CA 1
ATOM 2487 C C . GLY A 1 320 ? -5.582 6.352 6.195 1 98.12 320 GLY A C 1
ATOM 2488 O O . GLY A 1 320 ? -5.906 6.855 7.27 1 98.12 320 GLY A O 1
ATOM 2489 N N . ASN A 1 321 ? -6.383 6.195 5.102 1 98.56 321 ASN A N 1
ATOM 2490 C CA . ASN A 1 321 ? -7.762 6.664 5.184 1 98.56 321 ASN A CA 1
ATOM 2491 C C . ASN A 1 321 ? -8.664 5.93 4.199 1 98.56 321 ASN A C 1
ATOM 2493 O O . ASN A 1 321 ? -8.195 5.414 3.186 1 98.56 321 ASN A O 1
ATOM 2497 N N . SER A 1 322 ? -9.969 5.777 4.527 1 98.31 322 SER A N 1
ATOM 2498 C CA . SER A 1 322 ? -11.141 5.488 3.713 1 98.31 322 SER A CA 1
ATOM 2499 C C . SER A 1 322 ? -11.188 4.016 3.309 1 98.31 322 SER A C 1
ATOM 2501 O O . SER A 1 322 ? -12.219 3.525 2.852 1 98.31 322 SER A O 1
ATOM 2503 N N . GLY A 1 323 ? -10.016 3.287 3.396 1 98.5 323 GLY A N 1
ATOM 2504 C CA . GLY A 1 323 ? -10 1.941 2.848 1 98.5 323 GLY A CA 1
ATOM 2505 C C . GLY A 1 323 ? -10.344 1.896 1.37 1 98.5 323 GLY A C 1
ATOM 2506 O O . GLY A 1 323 ? -11.07 1.006 0.922 1 98.5 323 GLY A O 1
ATOM 2507 N N . VAL A 1 324 ? -9.859 2.859 0.57 1 98.75 324 VAL A N 1
ATOM 2508 C CA . VAL A 1 324 ? -10.148 2.994 -0.854 1 98.75 324 VAL A CA 1
ATOM 2509 C C . VAL A 1 324 ? -9.508 1.84 -1.622 1 98.75 324 VAL A C 1
ATOM 2511 O O . VAL A 1 324 ? -8.398 1.408 -1.295 1 98.75 324 VAL A O 1
ATOM 2514 N N . SER A 1 325 ? -10.234 1.306 -2.602 1 98.69 325 SER A N 1
ATOM 2515 C CA . SER A 1 325 ? -9.734 0.26 -3.486 1 98.69 325 SER A CA 1
ATOM 2516 C C . SER A 1 325 ? -10.141 0.521 -4.934 1 98.69 325 SER A C 1
ATOM 2518 O O . SER A 1 325 ? -11.117 1.223 -5.191 1 98.69 325 SER A O 1
ATOM 2520 N N . ILE A 1 326 ? -9.375 0.118 -5.887 1 98.75 326 ILE A N 1
ATOM 2521 C CA . ILE A 1 326 ? -9.734 0.121 -7.301 1 98.75 326 ILE A CA 1
ATOM 2522 C C . ILE A 1 326 ? -10.383 -1.213 -7.672 1 98.75 326 ILE A C 1
ATOM 2524 O O . ILE A 1 326 ? -9.68 -2.182 -7.98 1 98.75 326 ILE A O 1
ATOM 2528 N N . GLY A 1 327 ? -11.578 -1.271 -7.855 1 98.19 327 GLY A N 1
ATOM 2529 C CA . GLY A 1 327 ? -12.445 -2.436 -7.859 1 98.19 327 GLY A CA 1
ATOM 2530 C C . GLY A 1 327 ? -13.344 -2.518 -6.637 1 98.19 327 GLY A C 1
ATOM 2531 O O . GLY A 1 327 ? -12.922 -2.158 -5.535 1 98.19 327 GLY A O 1
ATOM 2532 N N . LYS A 1 328 ? -14.531 -2.916 -6.805 1 97.81 328 LYS A N 1
ATOM 2533 C CA . LYS A 1 328 ? -15.508 -3.127 -5.734 1 97.81 328 LYS A CA 1
ATOM 2534 C C . LYS A 1 328 ? -16.453 -4.277 -6.07 1 97.81 328 LYS A C 1
ATOM 2536 O O . LYS A 1 328 ? -16.406 -4.824 -7.172 1 97.81 328 LYS A O 1
ATOM 2541 N N . GLN A 1 329 ? -17.281 -4.613 -5.188 1 96 329 GLN A N 1
ATOM 2542 C CA . GLN A 1 329 ? -18.094 -5.824 -5.289 1 96 329 GLN A CA 1
ATOM 2543 C C . GLN A 1 329 ? -18.969 -5.793 -6.539 1 96 329 GLN A C 1
ATOM 2545 O O . GLN A 1 329 ? -19.219 -6.832 -7.152 1 96 329 GLN A O 1
ATOM 2550 N N . SER A 1 330 ? -19.453 -4.648 -6.961 1 96.06 330 SER A N 1
ATOM 2551 C CA . SER A 1 330 ? -20.391 -4.543 -8.07 1 96.06 330 SER A CA 1
ATOM 2552 C C . SER A 1 330 ? -19.688 -4.695 -9.414 1 96.06 330 SER A C 1
ATOM 2554 O O . SER A 1 330 ? -20.328 -4.844 -10.445 1 96.06 330 SER A O 1
ATOM 2556 N N . VAL A 1 331 ? -18.406 -4.633 -9.414 1 96.25 331 VAL A N 1
ATOM 2557 C CA . VAL A 1 331 ? -17.656 -4.812 -10.648 1 96.25 331 VAL A CA 1
ATOM 2558 C C . VAL A 1 331 ? -17.531 -6.301 -10.969 1 96.25 331 VAL A C 1
ATOM 2560 O O . VAL A 1 331 ? -16.562 -6.953 -10.547 1 96.25 331 VAL A O 1
ATOM 2563 N N . LYS A 1 332 ? -18.406 -6.777 -11.781 1 94.06 332 LYS A N 1
ATOM 2564 C CA . LYS A 1 332 ? -18.391 -8.18 -12.195 1 94.06 332 LYS A CA 1
ATOM 2565 C C . LYS A 1 332 ? -17.312 -8.414 -13.25 1 94.06 332 LYS A C 1
ATOM 2567 O O . LYS A 1 332 ? -16.875 -7.484 -13.93 1 94.06 332 LYS A O 1
ATOM 2572 N N . ASP A 1 333 ? -16.812 -9.609 -13.383 1 96 333 ASP A N 1
ATOM 2573 C CA . ASP A 1 333 ? -15.766 -9.961 -14.328 1 96 333 ASP A CA 1
ATOM 2574 C C . ASP A 1 333 ? -14.609 -8.961 -14.266 1 96 333 ASP A C 1
ATOM 2576 O O . ASP A 1 333 ? -14.156 -8.461 -15.297 1 96 333 ASP A O 1
ATOM 2580 N N . TYR A 1 334 ? -14.242 -8.656 -13.055 1 97.06 334 TYR A N 1
ATOM 2581 C CA . TYR A 1 334 ? -13.297 -7.582 -12.773 1 97.06 334 TYR A CA 1
ATOM 2582 C C . TYR A 1 334 ? -12 -7.781 -13.555 1 97.06 334 TYR A C 1
ATOM 2584 O O . TYR A 1 334 ? -11.383 -6.812 -14 1 97.06 334 TYR A O 1
ATOM 2592 N N . ASP A 1 335 ? -11.562 -8.961 -13.781 1 96.75 335 ASP A N 1
ATOM 2593 C CA . ASP A 1 335 ? -10.273 -9.273 -14.391 1 96.75 335 ASP A CA 1
ATOM 2594 C C . ASP A 1 335 ? -10.352 -9.203 -15.914 1 96.75 335 ASP A C 1
ATOM 2596 O O . ASP A 1 335 ? -9.367 -9.492 -16.609 1 96.75 335 ASP A O 1
ATOM 2600 N N . LYS A 1 336 ? -11.531 -8.812 -16.438 1 97.5 336 LYS A N 1
ATOM 2601 C CA . LYS A 1 336 ? -11.719 -8.641 -17.875 1 97.5 336 LYS A CA 1
ATOM 2602 C C . LYS A 1 336 ? -12.117 -7.211 -18.219 1 97.5 336 LYS A C 1
ATOM 2604 O O . LYS A 1 336 ? -12.273 -6.863 -19.391 1 97.5 336 LYS A O 1
ATOM 2609 N N . ARG A 1 337 ? -12.289 -6.441 -17.219 1 98.19 337 ARG A N 1
ATOM 2610 C CA . ARG A 1 337 ? -12.727 -5.066 -17.438 1 98.19 337 ARG A CA 1
ATOM 2611 C C . ARG A 1 337 ? -11.578 -4.207 -17.953 1 98.19 337 ARG A C 1
ATOM 2613 O O . ARG A 1 337 ? -10.477 -4.23 -17.406 1 98.19 337 ARG A O 1
ATOM 2620 N N . SER A 1 338 ? -11.836 -3.439 -19.016 1 98.31 338 SER A N 1
ATOM 2621 C CA . SER A 1 338 ? -10.844 -2.561 -19.625 1 98.31 338 SER A CA 1
ATOM 2622 C C . SER A 1 338 ? -10.594 -1.327 -18.766 1 98.31 338 SER A C 1
ATOM 2624 O O . SER A 1 338 ? -11.336 -1.068 -17.812 1 98.31 338 SER A O 1
ATOM 2626 N N . ALA A 1 339 ? -9.531 -0.56 -19.141 1 98.38 339 ALA A N 1
ATOM 2627 C CA . ALA A 1 339 ? -9.297 0.727 -18.5 1 98.38 339 ALA A CA 1
ATOM 2628 C C . ALA A 1 339 ? -10.484 1.665 -18.688 1 98.38 339 ALA A C 1
ATOM 2630 O O . ALA A 1 339 ? -10.828 2.439 -17.797 1 98.38 339 ALA A O 1
ATOM 2631 N N . LYS A 1 340 ? -11.055 1.618 -19.859 1 98.31 340 LYS A N 1
ATOM 2632 C CA . LYS A 1 340 ? -12.219 2.447 -20.141 1 98.31 340 LYS A CA 1
ATOM 2633 C C . LYS A 1 340 ? -13.367 2.117 -19.188 1 98.31 340 LYS A C 1
ATOM 2635 O O . LYS A 1 340 ? -14.023 3.02 -18.656 1 98.31 340 LYS A O 1
ATOM 2640 N N . ASP A 1 341 ? -13.617 0.787 -19 1 98.06 341 ASP A N 1
ATOM 2641 C CA . ASP A 1 341 ? -14.68 0.347 -18.109 1 98.06 341 ASP A CA 1
ATOM 2642 C C . ASP A 1 341 ? -14.461 0.892 -16.688 1 98.06 341 ASP A C 1
ATOM 2644 O O . ASP A 1 341 ? -15.414 1.283 -16.016 1 98.06 341 ASP A O 1
ATOM 2648 N N . LEU A 1 342 ? -13.227 0.952 -16.25 1 98.56 342 LEU A N 1
ATOM 2649 C CA . LEU A 1 342 ? -12.922 1.223 -14.852 1 98.56 342 LEU A CA 1
ATOM 2650 C C . LEU A 1 342 ? -12.766 2.721 -14.609 1 98.56 342 LEU A C 1
ATOM 2652 O O . LEU A 1 342 ? -13.07 3.213 -13.523 1 98.56 342 LEU A O 1
ATOM 2656 N N . PHE A 1 343 ? -12.258 3.5 -15.641 1 98.62 343 PHE A N 1
ATOM 2657 C CA . PHE A 1 343 ? -11.75 4.82 -15.281 1 98.62 343 PHE A CA 1
ATOM 2658 C C . PHE A 1 343 ? -12.43 5.902 -16.109 1 98.62 343 PHE A C 1
ATOM 2660 O O . PHE A 1 343 ? -12.312 7.094 -15.805 1 98.62 343 PHE A O 1
ATOM 2667 N N . ASP A 1 344 ? -13.188 5.566 -17.188 1 98.5 344 ASP A N 1
ATOM 2668 C CA . ASP A 1 344 ? -13.758 6.574 -18.062 1 98.5 344 ASP A CA 1
ATOM 2669 C C . ASP A 1 344 ? -14.656 7.535 -17.297 1 98.5 344 ASP A C 1
ATOM 2671 O O . ASP A 1 344 ? -14.508 8.758 -17.406 1 98.5 344 ASP A O 1
ATOM 2675 N N . GLN A 1 345 ? -15.586 6.984 -16.547 1 98.38 345 GLN A N 1
ATOM 2676 C CA . GLN A 1 345 ? -16.516 7.812 -15.781 1 98.38 345 GLN A CA 1
ATOM 2677 C C . GLN A 1 345 ? -15.781 8.672 -14.758 1 98.38 345 GLN A C 1
ATOM 2679 O O . GLN A 1 345 ? -16.109 9.836 -14.555 1 98.38 345 GLN A O 1
ATOM 2684 N N . LEU A 1 346 ? -14.82 8.07 -14.078 1 98.75 346 LEU A N 1
ATOM 2685 C CA . LEU A 1 346 ? -14.016 8.789 -13.094 1 98.75 346 LEU A CA 1
ATOM 2686 C C . LEU A 1 346 ? -13.383 10.031 -13.719 1 98.75 346 LEU A C 1
ATOM 2688 O O . LEU A 1 346 ? -13.383 11.109 -13.117 1 98.75 346 LEU A O 1
ATOM 2692 N N . CYS A 1 347 ? -12.867 9.906 -14.922 1 98.5 347 CYS A N 1
ATOM 2693 C CA . CYS A 1 347 ? -12.094 10.953 -15.578 1 98.5 347 CYS A CA 1
ATOM 2694 C C . CYS A 1 347 ? -13.016 11.961 -16.266 1 98.5 347 CYS A C 1
ATOM 2696 O O . CYS A 1 347 ? -12.562 12.992 -16.75 1 98.5 347 CYS A O 1
ATOM 2698 N N . ARG A 1 348 ? -14.312 11.719 -16.219 1 97.81 348 ARG A N 1
ATOM 2699 C CA . ARG A 1 348 ? -15.281 12.625 -16.844 1 97.81 348 ARG A CA 1
ATOM 2700 C C . ARG A 1 348 ? -15.695 13.727 -15.867 1 97.81 348 ARG A C 1
ATOM 2702 O O . ARG A 1 348 ? -16.188 14.773 -16.281 1 97.81 348 ARG A O 1
ATOM 2709 N N . PHE A 1 349 ? -15.617 13.391 -14.594 1 98.69 349 PHE A N 1
ATOM 2710 C CA . PHE A 1 349 ? -15.992 14.398 -13.609 1 98.69 349 PHE A CA 1
ATOM 2711 C C . PHE A 1 349 ? -15.156 15.656 -13.773 1 98.69 349 PHE A C 1
ATOM 2713 O O . PHE A 1 349 ? -13.938 15.578 -13.945 1 98.69 349 PHE A O 1
ATOM 2720 N N . ARG A 1 350 ? -15.805 16.844 -13.609 1 98.31 350 ARG A N 1
ATOM 2721 C CA . ARG A 1 350 ? -15.102 18.094 -13.852 1 98.31 350 ARG A CA 1
ATOM 2722 C C . ARG A 1 350 ? -14.906 18.875 -12.555 1 98.31 350 ARG A C 1
ATOM 2724 O O . ARG A 1 350 ? -14.133 19.844 -12.516 1 98.31 350 ARG A O 1
ATOM 2731 N N . LEU A 1 351 ? -15.602 18.469 -11.508 1 98.62 351 LEU A N 1
ATOM 2732 C CA . LEU A 1 351 ? -15.484 19.031 -10.172 1 98.62 351 LEU A CA 1
ATOM 2733 C C . LEU A 1 351 ? -15.461 17.938 -9.117 1 98.62 351 LEU A C 1
ATOM 2735 O O . LEU A 1 351 ? -15.938 16.828 -9.359 1 98.62 351 LEU A O 1
ATOM 2739 N N . THR A 1 352 ? -14.859 18.266 -7.992 1 98.69 352 THR A N 1
ATOM 2740 C CA . THR A 1 352 ? -15.023 17.375 -6.84 1 98.69 352 THR A CA 1
ATOM 2741 C C . THR A 1 352 ? -16.453 17.438 -6.32 1 98.69 352 THR A C 1
ATOM 2743 O O . THR A 1 352 ? -17.25 18.266 -6.773 1 98.69 352 THR A O 1
ATOM 2746 N N . ALA A 1 353 ? -16.781 16.5 -5.41 1 98 353 ALA A N 1
ATOM 2747 C CA . ALA A 1 353 ? -18.094 16.531 -4.797 1 98 353 ALA A CA 1
ATOM 2748 C C . ALA A 1 353 ? -18.359 17.859 -4.109 1 98 353 ALA A C 1
ATOM 2750 O O . ALA A 1 353 ? -19.453 18.422 -4.215 1 98 353 ALA A O 1
ATOM 2751 N N . ASP A 1 354 ? -17.391 18.391 -3.439 1 97.19 354 ASP A N 1
ATOM 2752 C CA . ASP A 1 354 ? -17.5 19.672 -2.764 1 97.19 354 ASP A CA 1
ATOM 2753 C C . ASP A 1 354 ? -17.703 20.812 -3.768 1 97.19 354 ASP A C 1
ATOM 2755 O O . ASP A 1 354 ? -18.516 21.703 -3.543 1 97.19 354 ASP A O 1
ATOM 2759 N N . GLY A 1 355 ? -16.953 20.766 -4.867 1 97.81 355 GLY A N 1
ATOM 2760 C CA . GLY A 1 355 ? -17.094 21.781 -5.902 1 97.81 355 GLY A CA 1
ATOM 2761 C C . GLY A 1 355 ? -18.484 21.797 -6.523 1 97.81 355 GLY A C 1
ATOM 2762 O O . GLY A 1 355 ? -19.078 22.875 -6.703 1 97.81 355 GLY A O 1
ATOM 2763 N N . LEU A 1 356 ? -18.969 20.625 -6.859 1 97.94 356 LEU A N 1
ATOM 2764 C CA . LEU A 1 356 ? -20.297 20.547 -7.449 1 97.94 356 LEU A CA 1
ATOM 2765 C C . LEU A 1 356 ? -21.359 20.969 -6.445 1 97.94 356 LEU A C 1
ATOM 2767 O O . LEU A 1 356 ? -22.344 21.609 -6.809 1 97.94 356 LEU A O 1
ATOM 2771 N N . ALA A 1 357 ? -21.203 20.578 -5.191 1 96.56 357 ALA A N 1
ATOM 2772 C CA . ALA A 1 357 ? -22.141 20.984 -4.148 1 96.56 357 ALA A CA 1
ATOM 2773 C C . ALA A 1 357 ? -22.219 22.516 -4.051 1 96.56 357 ALA A C 1
ATOM 2775 O O . ALA A 1 357 ? -23.297 23.078 -3.9 1 96.56 357 ALA A O 1
ATOM 2776 N N . GLY A 1 358 ? -21.078 23.172 -4.105 1 95.25 358 GLY A N 1
ATOM 2777 C CA . GLY A 1 358 ? -21.031 24.625 -4.07 1 95.25 358 GLY A CA 1
ATOM 2778 C C . GLY A 1 358 ? -21.781 25.266 -5.223 1 95.25 358 GLY A C 1
ATOM 2779 O O . GLY A 1 358 ? -22.484 26.266 -5.031 1 95.25 358 GLY A O 1
ATOM 2780 N N . ARG A 1 359 ? -21.703 24.688 -6.363 1 95.69 359 ARG A N 1
ATOM 2781 C CA . ARG A 1 359 ? -22.406 25.219 -7.527 1 95.69 359 ARG A CA 1
ATOM 2782 C C . ARG A 1 359 ? -23.906 24.938 -7.434 1 95.69 359 ARG A C 1
ATOM 2784 O O . ARG A 1 359 ? -24.719 25.75 -7.859 1 95.69 359 ARG A O 1
ATOM 2791 N N . LEU A 1 360 ? -24.219 23.766 -6.992 1 95.44 360 LEU A N 1
ATOM 2792 C CA . LEU A 1 360 ? -25.609 23.344 -6.906 1 95.44 360 LEU A CA 1
ATOM 2793 C C . LEU A 1 360 ? -26.375 24.141 -5.855 1 95.44 360 LEU A C 1
ATOM 2795 O O . LEU A 1 360 ? -27.578 24.375 -5.996 1 95.44 360 LEU A O 1
ATOM 2799 N N . ALA A 1 361 ? -25.688 24.469 -4.805 1 91.25 361 ALA A N 1
ATOM 2800 C CA . ALA A 1 361 ? -26.328 25.156 -3.686 1 91.25 361 ALA A CA 1
ATOM 2801 C C . ALA A 1 361 ? -27.141 26.359 -4.168 1 91.25 361 ALA A C 1
ATOM 2803 O O . ALA A 1 361 ? -28.203 26.656 -3.611 1 91.25 361 ALA A O 1
ATOM 2804 N N . ASP A 1 362 ? -26.719 26.984 -5.27 1 89.31 362 ASP A N 1
ATOM 2805 C CA . ASP A 1 362 ? -27.375 28.188 -5.734 1 89.31 362 ASP A CA 1
ATOM 2806 C C . ASP A 1 362 ? -28.016 27.984 -7.105 1 89.31 362 ASP A C 1
ATOM 2808 O O . ASP A 1 362 ? -28.422 28.938 -7.766 1 89.31 362 ASP A O 1
ATOM 2812 N N . THR A 1 363 ? -28.094 26.812 -7.52 1 95.62 363 THR A N 1
ATOM 2813 C CA . THR A 1 363 ? -28.656 26.484 -8.82 1 95.62 363 THR A CA 1
ATOM 2814 C C . THR A 1 363 ? -30.156 26.172 -8.703 1 95.62 363 THR A C 1
ATOM 2816 O O . THR A 1 363 ? -30.562 25.328 -7.902 1 95.62 363 THR A O 1
ATOM 2819 N N . PRO A 1 364 ? -30.969 26.844 -9.562 1 96.12 364 PRO A N 1
ATOM 2820 C CA . PRO A 1 364 ? -32.406 26.531 -9.539 1 96.12 364 PRO A CA 1
ATOM 2821 C C . PRO A 1 364 ? -32.688 25.078 -9.883 1 96.12 364 PRO A C 1
ATOM 2823 O O . PRO A 1 364 ? -31.969 24.469 -10.672 1 96.12 364 PRO A O 1
ATOM 2826 N N . ALA A 1 365 ? -33.781 24.594 -9.328 1 94.94 365 ALA A N 1
ATOM 2827 C CA . ALA A 1 365 ? -34.125 23.172 -9.422 1 94.94 365 ALA A CA 1
ATOM 2828 C C . ALA A 1 365 ? -34.25 22.734 -10.875 1 94.94 365 ALA A C 1
ATOM 2830 O O . ALA A 1 365 ? -33.875 21.609 -11.219 1 94.94 365 ALA A O 1
ATOM 2831 N N . ASP A 1 366 ? -34.781 23.547 -11.727 1 95.38 366 ASP A N 1
ATOM 2832 C CA . ASP A 1 366 ? -35 23.188 -13.117 1 95.38 366 ASP A CA 1
ATOM 2833 C C . ASP A 1 366 ? -33.688 23.141 -13.906 1 95.38 366 ASP A C 1
ATOM 2835 O O . ASP A 1 366 ? -33.688 22.688 -15.055 1 95.38 366 ASP A O 1
ATOM 2839 N N . LYS A 1 367 ? -32.625 23.562 -13.344 1 97.06 367 LYS A N 1
ATOM 2840 C CA . LYS A 1 367 ? -31.328 23.594 -14.016 1 97.06 367 LYS A CA 1
ATOM 2841 C C . LYS A 1 367 ? -30.375 22.547 -13.438 1 97.06 367 LYS A C 1
ATOM 2843 O O . LYS A 1 367 ? -29.266 22.359 -13.938 1 97.06 367 LYS A O 1
ATOM 2848 N N . VAL A 1 368 ? -30.812 21.859 -12.453 1 96.75 368 VAL A N 1
ATOM 2849 C CA . VAL A 1 368 ? -29.984 20.891 -11.734 1 96.75 368 VAL A CA 1
ATOM 2850 C C . VAL A 1 368 ? -29.531 19.781 -12.688 1 96.75 368 VAL A C 1
ATOM 2852 O O . VAL A 1 368 ? -28.344 19.438 -12.742 1 96.75 368 VAL A O 1
ATOM 2855 N N . GLN A 1 369 ? -30.406 19.297 -13.469 1 96.38 369 GLN A N 1
ATOM 2856 C CA . GLN A 1 369 ? -30.094 18.188 -14.375 1 96.38 369 GLN A CA 1
ATOM 2857 C C . GLN A 1 369 ? -29.047 18.594 -15.406 1 96.38 369 GLN A C 1
ATOM 2859 O O . GLN A 1 369 ? -28.125 17.828 -15.695 1 96.38 369 GLN A O 1
ATOM 2864 N N . GLY A 1 370 ? -29.25 19.75 -15.953 1 97.12 370 GLY A N 1
ATOM 2865 C CA . GLY A 1 370 ? -28.281 20.25 -16.922 1 97.12 370 GLY A CA 1
ATOM 2866 C C . GLY A 1 370 ? -26.891 20.422 -16.328 1 97.12 370 GLY A C 1
ATOM 2867 O O . GLY A 1 370 ? -25.906 20.062 -16.969 1 97.12 370 GLY A O 1
ATOM 2868 N N . LEU A 1 371 ? -26.812 20.922 -15.148 1 97.25 371 LEU A N 1
ATOM 2869 C CA . LEU A 1 371 ? -25.531 21.125 -14.477 1 97.25 371 LEU A CA 1
ATOM 2870 C C . LEU A 1 371 ? -24.844 19.797 -14.172 1 97.25 371 LEU A C 1
ATOM 2872 O O . LEU A 1 371 ? -23.656 19.625 -14.445 1 97.25 371 LEU A O 1
ATOM 2876 N N . VAL A 1 372 ? -25.625 18.844 -13.625 1 97.5 372 VAL A N 1
ATOM 2877 C CA . VAL A 1 372 ? -25.078 17.531 -13.273 1 97.5 372 VAL A CA 1
ATOM 2878 C C . VAL A 1 372 ? -24.609 16.812 -14.531 1 97.5 372 VAL A C 1
ATOM 2880 O O . VAL A 1 372 ? -23.531 16.219 -14.547 1 97.5 372 VAL A O 1
ATOM 2883 N N . SER A 1 373 ? -25.375 16.875 -15.57 1 97.56 373 SER A N 1
ATOM 2884 C CA . SER A 1 373 ? -25 16.219 -16.828 1 97.56 373 SER A CA 1
ATOM 2885 C C . SER A 1 373 ? -23.688 16.797 -17.375 1 97.56 373 SER A C 1
ATOM 2887 O O . SER A 1 373 ? -22.844 16.047 -17.859 1 97.56 373 SER A O 1
ATOM 2889 N N . ASN A 1 374 ? -23.562 18.062 -17.297 1 97.5 374 ASN A N 1
ATOM 2890 C CA . ASN A 1 374 ? -22.375 18.734 -17.812 1 97.5 374 ASN A CA 1
ATOM 2891 C C . ASN A 1 374 ? -21.141 18.375 -17 1 97.5 374 ASN A C 1
ATOM 2893 O O . ASN A 1 374 ? -20.047 18.234 -17.562 1 97.5 374 ASN A O 1
ATOM 2897 N N . ILE A 1 375 ? -21.266 18.25 -15.734 1 97.75 375 ILE A N 1
ATOM 2898 C CA . ILE A 1 375 ? -20.125 18.078 -14.836 1 97.75 375 ILE A CA 1
ATOM 2899 C C . ILE A 1 375 ? -19.828 16.594 -14.68 1 97.75 375 ILE A C 1
ATOM 2901 O O . ILE A 1 375 ? -18.656 16.203 -14.547 1 97.75 375 ILE A O 1
ATOM 2905 N N . CYS A 1 376 ? -20.859 15.75 -14.734 1 97.81 376 CYS A N 1
ATOM 2906 C CA . CYS A 1 376 ? -20.688 14.352 -14.344 1 97.81 376 CYS A CA 1
ATOM 2907 C C . CYS A 1 376 ? -20.797 13.43 -15.555 1 97.81 376 CYS A C 1
ATOM 2909 O O . CYS A 1 376 ? -20.344 12.281 -15.508 1 97.81 376 CYS A O 1
ATOM 2911 N N . GLY A 1 377 ? -21.438 13.844 -16.578 1 96.5 377 GLY A N 1
ATOM 2912 C CA . GLY A 1 377 ? -21.609 13 -17.75 1 96.5 377 GLY A CA 1
ATOM 2913 C C . GLY A 1 377 ? -22.781 12.047 -17.641 1 96.5 377 GLY A C 1
ATOM 2914 O O . GLY A 1 377 ? -22.906 11.094 -18.406 1 96.5 377 GLY A O 1
ATOM 2915 N N . PHE A 1 378 ? -23.578 12.164 -16.578 1 96.25 378 PHE A N 1
ATOM 2916 C CA . PHE A 1 378 ? -24.797 11.391 -16.422 1 96.25 378 PHE A CA 1
ATOM 2917 C C . PHE A 1 378 ? -25.906 12.25 -15.828 1 96.25 378 PHE A C 1
ATOM 2919 O O . PHE A 1 378 ? -25.672 13.391 -15.422 1 96.25 378 PHE A O 1
ATOM 2926 N N . GLU A 1 379 ? -27.156 11.727 -15.805 1 96.06 379 GLU A N 1
ATOM 2927 C CA . GLU A 1 379 ? -28.312 12.398 -15.227 1 96.06 379 GLU A CA 1
ATOM 2928 C C . GLU A 1 379 ? -28.781 11.695 -13.953 1 96.06 379 GLU A C 1
ATOM 2930 O O . GLU A 1 379 ? -28.531 10.508 -13.766 1 96.06 379 GLU A O 1
ATOM 2935 N N . LEU A 1 380 ? -29.375 12.508 -13.117 1 96.69 380 LEU A N 1
ATOM 2936 C CA . LEU A 1 380 ? -29.969 11.93 -11.906 1 96.69 380 LEU A CA 1
ATOM 2937 C C . LEU A 1 380 ? -31.297 11.258 -12.219 1 96.69 380 LEU A C 1
ATOM 2939 O O . LEU A 1 380 ? -32.094 11.773 -13.016 1 96.69 380 LEU A O 1
ATOM 2943 N N . ASP A 1 381 ? -31.516 10.133 -11.656 1 95.44 381 ASP A N 1
ATOM 2944 C CA . ASP A 1 381 ? -32.844 9.531 -11.773 1 95.44 381 ASP A CA 1
ATOM 2945 C C . ASP A 1 381 ? -33.812 10.148 -10.781 1 95.44 381 ASP A C 1
ATOM 2947 O O . ASP A 1 381 ? -33.438 11.07 -10.039 1 95.44 381 ASP A O 1
ATOM 2951 N N . ALA A 1 382 ? -35.031 9.641 -10.805 1 94.12 382 ALA A N 1
ATOM 2952 C CA . ALA A 1 382 ? -36.094 10.258 -10.008 1 94.12 382 ALA A CA 1
ATOM 2953 C C . ALA A 1 382 ? -35.781 10.156 -8.516 1 94.12 382 ALA A C 1
ATOM 2955 O O . ALA A 1 382 ? -36 11.102 -7.762 1 94.12 382 ALA A O 1
ATOM 2956 N N . LYS A 1 383 ? -35.281 9.031 -8.109 1 93.44 383 LYS A N 1
ATOM 2957 C CA . LYS A 1 383 ? -34.969 8.82 -6.699 1 93.44 383 LYS A CA 1
ATOM 2958 C C . LYS A 1 383 ? -33.812 9.711 -6.262 1 93.44 383 LYS A C 1
ATOM 2960 O O . LYS A 1 383 ? -33.812 10.258 -5.156 1 93.44 383 LYS A O 1
ATOM 2965 N N . GLU A 1 384 ? -32.844 9.852 -7.117 1 93.94 384 GLU A N 1
ATOM 2966 C CA . GLU A 1 384 ? -31.672 10.672 -6.824 1 93.94 384 GLU A CA 1
ATOM 2967 C C . GLU A 1 384 ? -32.031 12.156 -6.789 1 93.94 384 GLU A C 1
ATOM 2969 O O . GLU A 1 384 ? -31.516 12.906 -5.953 1 93.94 384 GLU A O 1
ATOM 2974 N N . LEU A 1 385 ? -32.875 12.594 -7.688 1 93.38 385 LEU A N 1
ATOM 2975 C CA . LEU A 1 385 ? -33.344 13.977 -7.688 1 93.38 385 LEU A CA 1
ATOM 2976 C C . LEU A 1 385 ? -34.094 14.289 -6.41 1 93.38 385 LEU A C 1
ATOM 2978 O O . LEU A 1 385 ? -33.938 15.359 -5.82 1 93.38 385 LEU A O 1
ATOM 2982 N N . GLU A 1 386 ? -34.938 13.375 -6.02 1 91.88 386 GLU A N 1
ATOM 2983 C CA . GLU A 1 386 ? -35.688 13.555 -4.773 1 91.88 386 GLU A CA 1
ATOM 2984 C C . GLU A 1 386 ? -34.75 13.656 -3.578 1 91.88 386 GLU A C 1
ATOM 2986 O O . GLU A 1 386 ? -34.969 14.469 -2.68 1 91.88 386 GLU A O 1
ATOM 2991 N N . ALA A 1 387 ? -33.75 12.812 -3.566 1 92.31 387 ALA A N 1
ATOM 2992 C CA . ALA A 1 387 ? -32.75 12.859 -2.5 1 92.31 387 ALA A CA 1
ATOM 2993 C C . ALA A 1 387 ? -32.031 14.203 -2.471 1 92.31 387 ALA A C 1
ATOM 2995 O O . ALA A 1 387 ? -31.797 14.758 -1.397 1 92.31 387 ALA A O 1
ATOM 2996 N N . LEU A 1 388 ? -31.703 14.711 -3.629 1 93.12 388 LEU A N 1
ATOM 2997 C CA . LEU A 1 388 ? -31.047 16.016 -3.73 1 93.12 388 LEU A CA 1
ATOM 2998 C C . LEU A 1 388 ? -31.938 17.109 -3.16 1 93.12 388 LEU A C 1
ATOM 3000 O O . LEU A 1 388 ? -31.469 17.984 -2.42 1 93.12 388 LEU A O 1
ATOM 3004 N N . TYR A 1 389 ? -33.219 17.047 -3.432 1 92.12 389 TYR A N 1
ATOM 3005 C CA . TYR A 1 389 ? -34.156 18.062 -2.992 1 92.12 389 TYR A CA 1
ATOM 3006 C C . TYR A 1 389 ? -34.312 18.047 -1.476 1 92.12 389 TYR A C 1
ATOM 3008 O O . TYR A 1 389 ? -34.781 19.016 -0.878 1 92.12 389 TYR A O 1
ATOM 3016 N N . ASN A 1 390 ? -33.938 16.969 -0.882 1 91.5 390 ASN A N 1
ATOM 3017 C CA . ASN A 1 390 ? -34.094 16.828 0.562 1 91.5 390 ASN A CA 1
ATOM 3018 C C . ASN A 1 390 ? -32.844 17.234 1.306 1 91.5 390 ASN A C 1
ATOM 3020 O O . ASN A 1 390 ? -32.812 17.281 2.537 1 91.5 390 ASN A O 1
ATOM 3024 N N . CYS A 1 391 ? -31.781 17.547 0.562 1 91.5 391 CYS A N 1
ATOM 3025 C CA . CYS A 1 391 ? -30.562 18 1.208 1 91.5 391 CYS A CA 1
ATOM 3026 C C . CYS A 1 391 ? -30.781 19.359 1.877 1 91.5 391 CYS A C 1
ATOM 3028 O O . CYS A 1 391 ? -31.266 20.297 1.245 1 91.5 391 CYS A O 1
ATOM 3030 N N . PRO A 1 392 ? -30.391 19.516 3.154 1 88.62 392 PRO A N 1
ATOM 3031 C CA . PRO A 1 392 ? -30.672 20.75 3.898 1 88.62 392 PRO A CA 1
ATOM 3032 C C . PRO A 1 392 ? -29.953 21.969 3.309 1 88.62 392 PRO A C 1
ATOM 3034 O O . PRO A 1 392 ? -30.453 23.094 3.418 1 88.62 392 PRO A O 1
ATOM 3037 N N . ASP A 1 393 ? -28.812 21.766 2.652 1 89.81 393 ASP A N 1
ATOM 3038 C CA . ASP A 1 393 ? -28.016 22.891 2.18 1 89.81 393 ASP A CA 1
ATOM 3039 C C . ASP A 1 393 ? -28.297 23.188 0.709 1 89.81 393 ASP A C 1
ATOM 3041 O O . ASP A 1 393 ? -27.578 23.969 0.079 1 89.81 393 ASP A O 1
ATOM 3045 N N . TYR A 1 394 ? -29.344 22.547 0.16 1 93.31 394 TYR A N 1
ATOM 3046 C CA . TYR A 1 394 ? -29.828 22.938 -1.159 1 93.31 394 TYR A CA 1
ATOM 3047 C C . TYR A 1 394 ? -30.859 24.047 -1.052 1 93.31 394 TYR A C 1
ATOM 3049 O O . TYR A 1 394 ? -32.062 23.781 -0.93 1 93.31 394 TYR A O 1
ATOM 3057 N N . ASN A 1 395 ? -30.484 25.203 -1.311 1 91.06 395 ASN A N 1
ATOM 3058 C CA . ASN A 1 395 ? -31.25 26.406 -1.021 1 91.06 395 ASN A CA 1
ATOM 3059 C C . ASN A 1 395 ? -32.438 26.547 -1.974 1 91.06 395 ASN A C 1
ATOM 3061 O O . ASN A 1 395 ? -33.406 27.219 -1.647 1 91.06 395 ASN A O 1
ATOM 3065 N N . HIS A 1 396 ? -32.406 25.969 -3.123 1 92.31 396 HIS A N 1
ATOM 3066 C CA . HIS A 1 396 ? -33.438 26.188 -4.133 1 92.31 396 HIS A CA 1
ATOM 3067 C C . HIS A 1 396 ? -34.312 24.953 -4.273 1 92.31 396 HIS A C 1
ATOM 3069 O O . HIS A 1 396 ? -34.938 24.734 -5.324 1 92.31 396 HIS A O 1
ATOM 3075 N N . SER A 1 397 ? -34.281 24.203 -3.23 1 92.12 397 SER A N 1
ATOM 3076 C CA . SER A 1 397 ? -35.125 23 -3.248 1 92.12 397 SER A CA 1
ATOM 3077 C C . SER A 1 397 ? -36.594 23.344 -3.367 1 92.12 397 SER A C 1
ATOM 3079 O O . SER A 1 397 ? -37.062 24.312 -2.75 1 92.12 397 SER A O 1
ATOM 3081 N N . PRO A 1 398 ? -37.344 22.578 -4.152 1 93.5 398 PRO A N 1
ATOM 3082 C CA . PRO A 1 398 ? -38.781 22.766 -4.191 1 93.5 398 PRO A CA 1
ATOM 3083 C C . PRO A 1 398 ? -39.469 22.266 -2.926 1 93.5 398 PRO A C 1
ATOM 3085 O O . PRO A 1 398 ? -40.656 22.547 -2.717 1 93.5 398 PRO A O 1
ATOM 3088 N N . ILE A 1 399 ? -38.719 21.562 -2.125 1 92.69 399 ILE A N 1
ATOM 3089 C CA . ILE A 1 399 ? -39.25 21.062 -0.858 1 92.69 399 ILE A CA 1
ATOM 3090 C C . ILE A 1 399 ? -38.906 22.047 0.262 1 92.69 399 ILE A C 1
ATOM 3092 O O . ILE A 1 399 ? -37.719 22.297 0.527 1 92.69 399 ILE A O 1
ATOM 3096 N N . PRO A 1 400 ? -39.906 22.594 0.952 1 91.44 400 PRO A N 1
ATOM 3097 C CA . PRO A 1 400 ? -39.625 23.484 2.072 1 91.44 400 PRO A CA 1
ATOM 3098 C C . PRO A 1 400 ? -38.75 22.828 3.146 1 91.44 400 PRO A C 1
ATOM 3100 O O . PRO A 1 400 ? -38.938 21.641 3.43 1 91.44 400 PRO A O 1
ATOM 3103 N N . LYS A 1 401 ? -37.844 23.656 3.73 1 86.31 401 LYS A N 1
ATOM 3104 C CA . LYS A 1 401 ? -36.844 23.172 4.684 1 86.31 401 LYS A CA 1
ATOM 3105 C C . LYS A 1 401 ? -37.5 22.344 5.793 1 86.31 401 LYS A C 1
ATOM 3107 O O . LYS A 1 401 ? -36.938 21.344 6.234 1 86.31 401 LYS A O 1
ATOM 3112 N N . GLU A 1 402 ? -38.719 22.688 6.191 1 87.62 402 GLU A N 1
ATOM 3113 C CA . GLU A 1 402 ? -39.406 22.062 7.312 1 87.62 402 GLU A CA 1
ATOM 3114 C C . GLU A 1 402 ? -39.938 20.688 6.93 1 87.62 402 GLU A C 1
ATOM 3116 O O . GLU A 1 402 ? -40.25 19.875 7.797 1 87.62 402 GLU A O 1
ATOM 3121 N N . GLN A 1 403 ? -40.062 20.438 5.648 1 88.94 403 GLN A N 1
ATOM 3122 C CA . GLN A 1 403 ? -40.656 19.203 5.172 1 88.94 403 GLN A CA 1
ATOM 3123 C C . GLN A 1 403 ? -39.594 18.219 4.68 1 88.94 403 GLN A C 1
ATOM 3125 O O . GLN A 1 403 ? -39.938 17.109 4.281 1 88.94 403 GLN A O 1
ATOM 3130 N N . ARG A 1 404 ? -38.406 18.672 4.738 1 86.44 404 ARG A N 1
ATOM 3131 C CA . ARG A 1 404 ? -37.312 17.828 4.219 1 86.44 404 ARG A CA 1
ATOM 3132 C C . ARG A 1 404 ? -37.031 16.656 5.152 1 86.44 404 ARG A C 1
ATOM 3134 O O . ARG A 1 404 ? -37.094 16.812 6.375 1 86.44 404 ARG A O 1
ATOM 3141 N N . ARG A 1 405 ? -37.062 15.383 4.641 1 73.19 405 ARG A N 1
ATOM 3142 C CA . ARG A 1 405 ? -36.812 14.148 5.383 1 73.19 405 ARG A CA 1
ATOM 3143 C C . ARG A 1 405 ? -35.469 13.555 5.027 1 73.19 405 ARG A C 1
ATOM 3145 O O . ARG A 1 405 ? -35.094 13.492 3.852 1 73.19 405 ARG A O 1
ATOM 3152 N N . GLN A 1 406 ? -34.688 13.453 6.105 1 63.06 406 GLN A N 1
ATOM 3153 C CA . GLN A 1 406 ? -33.406 12.773 5.836 1 63.06 406 GLN A CA 1
ATOM 3154 C C . GLN A 1 406 ? -33.625 11.328 5.41 1 63.06 406 GLN A C 1
ATOM 3156 O O . GLN A 1 406 ? -34.406 10.609 6.039 1 63.06 406 GLN A O 1
ATOM 3161 N N . THR A 1 407 ? -33.688 11.016 4.18 1 53 407 THR A N 1
ATOM 3162 C CA . THR A 1 407 ? -33.906 9.641 3.736 1 53 407 THR A CA 1
ATOM 3163 C C . THR A 1 407 ? -32.719 8.758 4.141 1 53 407 THR A C 1
ATOM 3165 O O . THR A 1 407 ? -31.625 9.258 4.406 1 53 407 THR A O 1
ATOM 3168 N N . GLU A 1 408 ? -33.031 7.523 4.344 1 48.19 408 GLU A N 1
ATOM 3169 C CA . GLU A 1 408 ? -32.094 6.484 4.73 1 48.19 408 GLU A CA 1
ATOM 3170 C C . GLU A 1 408 ? -30.797 6.594 3.926 1 48.19 408 GLU A C 1
ATOM 3172 O O . GLU A 1 408 ? -29.719 6.238 4.414 1 48.19 408 GLU A O 1
ATOM 3177 N N . GLU A 1 409 ? -31.062 6.938 2.688 1 44.09 409 GLU A N 1
ATOM 3178 C CA . GLU A 1 409 ? -29.906 6.953 1.809 1 44.09 409 GLU A CA 1
ATOM 3179 C C . GLU A 1 409 ? -28.969 8.109 2.156 1 44.09 409 GLU A C 1
ATOM 3181 O O . GLU A 1 409 ? -27.875 8.227 1.594 1 44.09 409 GLU A O 1
ATOM 3186 N N . SER A 1 410 ? -29.609 9.016 2.744 1 43.16 410 SER A N 1
ATOM 3187 C CA . SER A 1 410 ? -28.766 10.141 3.131 1 43.16 410 SER A CA 1
ATOM 3188 C C . SER A 1 410 ? -27.781 9.75 4.223 1 43.16 410 SER A C 1
ATOM 3190 O O . SER A 1 410 ? -28.172 9.57 5.379 1 43.16 410 SER A O 1
ATOM 3192 N N . LEU A 1 411 ? -27 8.812 3.955 1 44.06 411 LEU A N 1
ATOM 3193 C CA . LEU A 1 411 ? -26.016 8.203 4.84 1 44.06 411 LEU A CA 1
ATOM 3194 C C . LEU A 1 411 ? -25.484 9.227 5.844 1 44.06 411 LEU A C 1
ATOM 3196 O O . LEU A 1 411 ? -25.516 8.992 7.055 1 44.06 411 LEU A O 1
ATOM 3200 N N . TYR A 1 412 ? -24.359 9.961 5.641 1 46.66 412 TYR A N 1
ATOM 3201 C CA . TYR A 1 412 ? -23.484 10.547 6.645 1 46.66 412 TYR A CA 1
ATOM 3202 C C . TYR A 1 412 ? -24.062 11.844 7.184 1 46.66 412 TYR A C 1
ATOM 3204 O O . TYR A 1 412 ? -24.672 11.867 8.258 1 46.66 412 TYR A O 1
ATOM 3212 N N . SER A 1 413 ? -23.797 12.984 6.578 1 53.94 413 SER A N 1
ATOM 3213 C CA . SER A 1 413 ? -24.188 14.289 7.109 1 53.94 413 SER A CA 1
ATOM 3214 C C . SER A 1 413 ? -25.453 14.805 6.438 1 53.94 413 SER A C 1
ATOM 3216 O O . SER A 1 413 ? -26.109 15.727 6.949 1 53.94 413 SER A O 1
ATOM 3218 N N . GLY A 1 414 ? -26 14.008 5.461 1 68.88 414 GLY A N 1
ATOM 3219 C CA . GLY A 1 414 ? -27.141 14.453 4.684 1 68.88 414 GLY A CA 1
ATOM 3220 C C . GLY A 1 414 ? -26.875 15.734 3.908 1 68.88 414 GLY A C 1
ATOM 3221 O O . GLY A 1 414 ? -27.797 16.312 3.328 1 68.88 414 GLY A O 1
ATOM 3222 N N . SER A 1 415 ? -25.594 16.156 3.848 1 86.81 415 SER A N 1
ATOM 3223 C CA . SER A 1 415 ? -25.234 17.359 3.111 1 86.81 415 SER A CA 1
ATOM 3224 C C . SER A 1 415 ? -25.188 17.094 1.609 1 86.81 415 SER A C 1
ATOM 3226 O O . SER A 1 415 ? -25.156 15.945 1.176 1 86.81 415 SER A O 1
ATOM 3228 N N . LEU A 1 416 ? -25.266 18.203 0.807 1 92.06 416 LEU A N 1
ATOM 3229 C CA . LEU A 1 416 ? -25.156 18.125 -0.645 1 92.06 416 LEU A CA 1
ATOM 3230 C C . LEU A 1 416 ? -23.844 17.469 -1.052 1 92.06 416 LEU A C 1
ATOM 3232 O O . LEU A 1 416 ? -23.812 16.641 -1.967 1 92.06 416 LEU A O 1
ATOM 3236 N N . SER A 1 417 ? -22.781 17.828 -0.363 1 94.12 417 SER A N 1
ATOM 3237 C CA . SER A 1 417 ? -21.469 17.297 -0.697 1 94.12 417 SER A CA 1
ATOM 3238 C C . SER A 1 417 ? -21.406 15.789 -0.461 1 94.12 417 SER A C 1
ATOM 3240 O O . SER A 1 417 ? -20.859 15.055 -1.285 1 94.12 417 SER A O 1
ATOM 3242 N N . THR A 1 418 ? -21.922 15.328 0.639 1 93.56 418 THR A N 1
ATOM 3243 C CA . THR A 1 418 ? -21.922 13.906 0.952 1 93.56 418 THR A CA 1
ATOM 3244 C C . THR A 1 418 ? -22.797 13.133 -0.034 1 93.56 418 THR A C 1
ATOM 3246 O O . THR A 1 418 ? -22.469 12.016 -0.434 1 93.56 418 THR A O 1
ATOM 3249 N N . PHE A 1 419 ? -23.984 13.766 -0.403 1 94 419 PHE A N 1
ATOM 3250 C CA . PHE A 1 419 ? -24.875 13.141 -1.382 1 94 419 PHE A CA 1
ATOM 3251 C C . PHE A 1 419 ? -24.172 12.977 -2.723 1 94 419 PHE A C 1
ATOM 3253 O O . PHE A 1 419 ? -24.203 11.898 -3.316 1 94 419 PHE A O 1
ATOM 3260 N N . ILE A 1 420 ? -23.484 13.992 -3.18 1 96.31 420 ILE A N 1
ATOM 3261 C CA . ILE A 1 420 ? -22.797 13.969 -4.469 1 96.31 420 ILE A CA 1
ATOM 3262 C C . ILE A 1 420 ? -21.656 12.961 -4.426 1 96.31 420 ILE A C 1
ATOM 3264 O O . ILE A 1 420 ? -21.438 12.219 -5.387 1 96.31 420 ILE A O 1
ATOM 3268 N N . ALA A 1 421 ? -20.859 12.922 -3.344 1 97.19 421 ALA A N 1
ATOM 3269 C CA . ALA A 1 421 ? -19.797 11.945 -3.205 1 97.19 421 ALA A CA 1
ATOM 3270 C C . ALA A 1 421 ? -20.328 10.523 -3.322 1 97.19 421 ALA A C 1
ATOM 3272 O O . ALA A 1 421 ? -19.672 9.656 -3.914 1 97.19 421 ALA A O 1
ATOM 3273 N N . SER A 1 422 ? -21.453 10.281 -2.738 1 95.75 422 SER A N 1
ATOM 3274 C CA . SER A 1 422 ? -22.078 8.961 -2.834 1 95.75 422 SER A CA 1
ATOM 3275 C C . SER A 1 422 ? -22.422 8.617 -4.277 1 95.75 422 SER A C 1
ATOM 3277 O O . SER A 1 422 ? -22.312 7.461 -4.691 1 95.75 422 SER A O 1
ATOM 3279 N N . LEU A 1 423 ? -22.906 9.602 -5.082 1 96.25 423 LEU A N 1
ATOM 3280 C CA . LEU A 1 423 ? -23.188 9.391 -6.5 1 96.25 423 LEU A CA 1
ATOM 3281 C C . LEU A 1 423 ? -21.891 9.07 -7.258 1 96.25 423 LEU A C 1
ATOM 3283 O O . LEU A 1 423 ? -21.875 8.172 -8.109 1 96.25 423 LEU A O 1
ATOM 3287 N N . TYR A 1 424 ? -20.859 9.875 -6.934 1 98 424 TYR A N 1
ATOM 3288 C CA . TYR A 1 424 ? -19.578 9.633 -7.582 1 98 424 TYR A CA 1
ATOM 3289 C C . TYR A 1 424 ? -19.109 8.203 -7.34 1 98 424 TYR A C 1
ATOM 3291 O O . TYR A 1 424 ? -18.688 7.516 -8.273 1 98 424 TYR A O 1
ATOM 3299 N N . THR A 1 425 ? -19.188 7.742 -6.09 1 97.19 425 THR A N 1
ATOM 3300 C CA . THR A 1 425 ? -18.766 6.391 -5.73 1 97.19 425 THR A CA 1
ATOM 3301 C C . THR A 1 425 ? -19.625 5.348 -6.434 1 97.19 425 THR A C 1
ATOM 3303 O O . THR A 1 425 ? -19.109 4.355 -6.949 1 97.19 425 THR A O 1
ATOM 3306 N N . LYS A 1 426 ? -20.922 5.613 -6.441 1 96.31 426 LYS A N 1
ATOM 3307 C CA . LYS A 1 426 ? -21.859 4.691 -7.07 1 96.31 426 LYS A CA 1
ATOM 3308 C C . LYS A 1 426 ? -21.547 4.52 -8.555 1 96.31 426 LYS A C 1
ATOM 3310 O O . LYS A 1 426 ? -21.625 3.412 -9.086 1 96.31 426 LYS A O 1
ATOM 3315 N N . HIS A 1 427 ? -21.172 5.574 -9.227 1 97.06 427 HIS A N 1
ATOM 3316 C CA . HIS A 1 427 ? -21.047 5.578 -10.68 1 97.06 427 HIS A CA 1
ATOM 3317 C C . HIS A 1 427 ? -19.625 5.234 -11.109 1 97.06 427 HIS A C 1
ATOM 3319 O O . HIS A 1 427 ? -19.297 5.258 -12.305 1 97.06 427 HIS A O 1
ATOM 3325 N N . THR A 1 428 ? -18.75 4.945 -10.227 1 98.31 428 THR A N 1
ATOM 3326 C CA . THR A 1 428 ? -17.391 4.543 -10.562 1 98.31 428 THR A CA 1
ATOM 3327 C C . THR A 1 428 ? -17.109 3.129 -10.07 1 98.31 428 THR A C 1
ATOM 3329 O O . THR A 1 428 ? -17.938 2.518 -9.398 1 98.31 428 THR A O 1
ATOM 3332 N N . SER A 1 429 ? -15.922 2.621 -10.406 1 98.56 429 SER A N 1
ATOM 3333 C CA . SER A 1 429 ? -15.5 1.278 -10.023 1 98.56 429 SER A CA 1
ATOM 3334 C C . SER A 1 429 ? -14.609 1.313 -8.789 1 98.56 429 SER A C 1
ATOM 3336 O O . SER A 1 429 ? -13.828 0.386 -8.555 1 98.56 429 SER A O 1
ATOM 3338 N N . ILE A 1 430 ? -14.656 2.406 -8.008 1 98.81 430 ILE A N 1
ATOM 3339 C CA . ILE A 1 430 ? -13.82 2.619 -6.836 1 98.81 430 ILE A CA 1
ATOM 3340 C C . ILE A 1 430 ? -14.609 2.285 -5.57 1 98.81 430 ILE A C 1
ATOM 3342 O O . ILE A 1 430 ? -15.766 2.684 -5.43 1 98.81 430 ILE A O 1
ATOM 3346 N N . GLY A 1 431 ? -14.023 1.455 -4.652 1 98.69 431 GLY A N 1
ATOM 3347 C CA . GLY A 1 431 ? -14.688 1.051 -3.42 1 98.69 431 GLY A CA 1
ATOM 3348 C C . GLY A 1 431 ? -14.109 1.72 -2.188 1 98.69 431 GLY A C 1
ATOM 3349 O O . GLY A 1 431 ? -12.992 2.242 -2.223 1 98.69 431 GLY A O 1
ATOM 3350 N N . PHE A 1 432 ? -14.914 1.731 -1.051 1 98.62 432 PHE A N 1
ATOM 3351 C CA . PHE A 1 432 ? -14.5 2.268 0.243 1 98.62 432 PHE A CA 1
ATOM 3352 C C . PHE A 1 432 ? -15.023 1.397 1.379 1 98.62 432 PHE A C 1
ATOM 3354 O O . PHE A 1 432 ? -16.109 0.812 1.272 1 98.62 432 PHE A O 1
ATOM 3361 N N . THR A 1 433 ? -14.25 1.323 2.492 1 98.5 433 THR A N 1
ATOM 3362 C CA . THR A 1 433 ? -14.711 0.541 3.633 1 98.5 433 THR A CA 1
ATOM 3363 C C . THR A 1 433 ? -15.172 1.455 4.766 1 98.5 433 THR A C 1
ATOM 3365 O O . THR A 1 433 ? -15.859 1.013 5.688 1 98.5 433 THR A O 1
ATOM 3368 N N . THR A 1 434 ? -14.75 2.734 4.773 1 98 434 THR A N 1
ATOM 3369 C CA . THR A 1 434 ? -15.023 3.641 5.883 1 98 434 THR A CA 1
ATOM 3370 C C . THR A 1 434 ? -14.852 5.094 5.449 1 98 434 THR A C 1
ATOM 3372 O O . THR A 1 434 ? -14.234 5.371 4.418 1 98 434 THR A O 1
ATOM 3375 N N . HIS A 1 435 ? -15.461 5.984 6.176 1 97.19 435 HIS A N 1
ATOM 3376 C CA . HIS A 1 435 ? -15.211 7.414 6.027 1 97.19 435 HIS A CA 1
ATOM 3377 C C . HIS A 1 435 ? -14.102 7.879 6.969 1 97.19 435 HIS A C 1
ATOM 3379 O O . HIS A 1 435 ? -13.82 9.078 7.059 1 97.19 435 HIS A O 1
ATOM 3385 N N . GLY A 1 436 ? -13.484 6.945 7.707 1 97.75 436 GLY A N 1
ATOM 3386 C CA . GLY A 1 436 ? -12.469 7.277 8.695 1 97.75 436 GLY A CA 1
ATOM 3387 C C . GLY A 1 436 ? -11.078 6.805 8.297 1 97.75 436 GLY A C 1
ATOM 3388 O O . GLY A 1 436 ? -10.867 6.371 7.168 1 97.75 436 GLY A O 1
ATOM 3389 N N . HIS A 1 437 ? -10.156 6.953 9.266 1 98.44 437 HIS A N 1
ATOM 3390 C CA . HIS A 1 437 ? -8.766 6.559 9.062 1 98.44 437 HIS A CA 1
ATOM 3391 C C . HIS A 1 437 ? -8.602 5.047 9.188 1 98.44 437 HIS A C 1
ATOM 3393 O O . HIS A 1 437 ? -9.508 4.355 9.648 1 98.44 437 HIS A O 1
ATOM 3399 N N . THR A 1 438 ? -7.488 4.559 8.664 1 98.62 438 THR A N 1
ATOM 3400 C CA . THR A 1 438 ? -7.152 3.139 8.719 1 98.62 438 THR A CA 1
ATOM 3401 C C . THR A 1 438 ? -5.734 2.939 9.25 1 98.62 438 THR A C 1
ATOM 3403 O O . THR A 1 438 ? -4.953 3.891 9.312 1 98.62 438 THR A O 1
ATOM 3406 N N . ALA A 1 439 ? -5.375 1.691 9.57 1 98.25 439 ALA A N 1
ATOM 3407 C CA . ALA A 1 439 ? -4.156 1.454 10.344 1 98.25 439 ALA A CA 1
ATOM 3408 C C . ALA A 1 439 ? -3.076 0.81 9.477 1 98.25 439 ALA A C 1
ATOM 3410 O O . ALA A 1 439 ? -2.066 0.326 9.992 1 98.25 439 ALA A O 1
ATOM 3411 N N . GLU A 1 440 ? -3.227 0.683 8.18 1 97.5 440 GLU A N 1
ATOM 3412 C CA . GLU A 1 440 ? -2.172 0.116 7.344 1 97.5 440 GLU A CA 1
ATOM 3413 C C . GLU A 1 440 ? -0.967 1.051 7.266 1 97.5 440 GLU A C 1
ATOM 3415 O O . GLU A 1 440 ? -1.097 2.258 7.48 1 97.5 440 GLU A O 1
ATOM 3420 N N . GLU A 1 441 ? 0.185 0.517 6.93 1 97.5 441 GLU A N 1
ATOM 3421 C CA . GLU A 1 441 ? 1.353 1.36 6.695 1 97.5 441 GLU A CA 1
ATOM 3422 C C . GLU A 1 441 ? 1.173 2.213 5.441 1 97.5 441 GLU A C 1
ATOM 3424 O O . GLU A 1 441 ? 0.335 1.906 4.59 1 97.5 441 GLU A O 1
ATOM 3429 N N . VAL A 1 442 ? 1.937 3.242 5.395 1 98.44 442 VAL A N 1
ATOM 3430 C CA . VAL A 1 442 ? 1.88 4.172 4.27 1 98.44 442 VAL A CA 1
ATOM 3431 C C . VAL A 1 442 ? 3.193 4.121 3.49 1 98.44 442 VAL A C 1
ATOM 3433 O O . VAL A 1 442 ? 4.18 3.553 3.963 1 98.44 442 VAL A O 1
ATOM 3436 N N . LEU A 1 443 ? 3.219 4.672 2.295 1 98.25 443 LEU A N 1
ATOM 3437 C CA . LEU A 1 443 ? 4.391 4.625 1.428 1 98.25 443 LEU A CA 1
ATOM 3438 C C . LEU A 1 443 ? 5.441 5.633 1.885 1 98.25 443 LEU A C 1
ATOM 3440 O O . LEU A 1 443 ? 5.105 6.73 2.336 1 98.25 443 LEU A O 1
ATOM 3444 N N . LEU A 1 444 ? 6.695 5.266 1.719 1 98.5 444 LEU A N 1
ATOM 3445 C CA . LEU A 1 444 ? 7.84 6.137 1.966 1 98.5 444 LEU A CA 1
ATOM 3446 C C . LEU A 1 444 ? 8.633 6.375 0.683 1 98.5 444 LEU A C 1
ATOM 3448 O O . LEU A 1 444 ? 9.008 5.422 -0.004 1 98.5 444 LEU A O 1
ATOM 3452 N N . ALA A 1 445 ? 8.836 7.57 0.303 1 98.56 445 ALA A N 1
ATOM 3453 C CA . ALA A 1 445 ? 9.781 7.973 -0.733 1 98.56 445 ALA A CA 1
ATOM 3454 C C . ALA A 1 445 ? 10.812 8.953 -0.183 1 98.56 445 ALA A C 1
ATOM 3456 O O . ALA A 1 445 ? 10.492 9.773 0.688 1 98.56 445 ALA A O 1
ATOM 3457 N N . ALA A 1 446 ? 12.047 8.812 -0.685 1 98.38 446 ALA A N 1
ATOM 3458 C CA . ALA A 1 446 ? 13.094 9.711 -0.186 1 98.38 446 ALA A CA 1
ATOM 3459 C C . ALA A 1 446 ? 14.211 9.875 -1.21 1 98.38 446 ALA A C 1
ATOM 3461 O O . ALA A 1 446 ? 14.547 8.93 -1.93 1 98.38 446 ALA A O 1
ATOM 3462 N N . TYR A 1 447 ? 14.727 11.062 -1.282 1 98.12 447 TYR A N 1
ATOM 3463 C CA . TYR A 1 447 ? 15.922 11.398 -2.045 1 98.12 447 TYR A CA 1
ATOM 3464 C C . TYR A 1 447 ? 17 11.969 -1.138 1 98.12 447 TYR A C 1
ATOM 3466 O O . TYR A 1 447 ? 16.734 12.82 -0.291 1 98.12 447 TYR A O 1
ATOM 3474 N N . HIS A 1 448 ? 18.109 11.539 -1.226 1 98.12 448 HIS A N 1
ATOM 3475 C CA . HIS A 1 448 ? 19.312 12.062 -0.596 1 98.12 448 HIS A CA 1
ATOM 3476 C C . HIS A 1 448 ? 20.469 12.172 -1.601 1 98.12 448 HIS A C 1
ATOM 3478 O O . HIS A 1 448 ? 20.719 11.242 -2.367 1 98.12 448 HIS A O 1
ATOM 3484 N N . PRO A 1 449 ? 21.219 13.227 -1.571 1 97.62 449 PRO A N 1
ATOM 3485 C CA . PRO A 1 449 ? 22.25 13.438 -2.588 1 97.62 449 PRO A CA 1
ATOM 3486 C C . PRO A 1 449 ? 23.359 12.383 -2.535 1 97.62 449 PRO A C 1
ATOM 3488 O O . PRO A 1 449 ? 24 12.102 -3.551 1 97.62 449 PRO A O 1
ATOM 3491 N N . GLN A 1 450 ? 23.578 11.773 -1.437 1 96 450 GLN A N 1
ATOM 3492 C CA . GLN A 1 450 ? 24.609 10.75 -1.299 1 96 450 GLN A CA 1
ATOM 3493 C C . GLN A 1 450 ? 24 9.383 -1.033 1 96 450 GLN A C 1
ATOM 3495 O O . GLN A 1 450 ? 24.672 8.469 -0.551 1 96 450 GLN A O 1
ATOM 3500 N N . ASP A 1 451 ? 22.734 9.25 -1.136 1 91.94 451 ASP A N 1
ATOM 3501 C CA . ASP A 1 451 ? 21.938 8.023 -1.146 1 91.94 451 ASP A CA 1
ATOM 3502 C C . ASP A 1 451 ? 22 7.316 0.205 1 91.94 451 ASP A C 1
ATOM 3504 O O . ASP A 1 451 ? 22.172 6.094 0.263 1 91.94 451 ASP A O 1
ATOM 3508 N N . THR A 1 452 ? 21.906 8.055 1.284 1 95.88 452 THR A N 1
ATOM 3509 C CA . THR A 1 452 ? 21.781 7.492 2.623 1 95.88 452 THR A CA 1
ATOM 3510 C C . THR A 1 452 ? 20.344 7.594 3.117 1 95.88 452 THR A C 1
ATOM 3512 O O . THR A 1 452 ? 20.109 7.98 4.262 1 95.88 452 THR A O 1
ATOM 3515 N N . ARG A 1 453 ? 19.453 7.309 2.26 1 95.38 453 ARG A N 1
ATOM 3516 C CA . ARG A 1 453 ? 18.031 7.355 2.59 1 95.38 453 ARG A CA 1
ATOM 3517 C C . ARG A 1 453 ? 17.609 6.133 3.398 1 95.38 453 ARG A C 1
ATOM 3519 O O . ARG A 1 453 ? 18.281 5.098 3.355 1 95.38 453 ARG A O 1
ATOM 3526 N N . PRO A 1 454 ? 16.5 6.27 4.164 1 95.75 454 PRO A N 1
ATOM 3527 C CA . PRO A 1 454 ? 15.953 5.07 4.809 1 95.75 454 PRO A CA 1
ATOM 3528 C C . PRO A 1 454 ? 15.367 4.078 3.805 1 95.75 454 PRO A C 1
ATOM 3530 O O . PRO A 1 454 ? 14.898 4.48 2.738 1 95.75 454 PRO A O 1
ATOM 3533 N N . MET A 1 455 ? 15.43 2.852 4.125 1 94.56 455 MET A N 1
ATOM 3534 C CA . MET A 1 455 ? 14.867 1.787 3.301 1 94.56 455 MET A CA 1
ATOM 3535 C C . MET A 1 455 ? 14.094 0.789 4.152 1 94.56 455 MET A C 1
ATOM 3537 O O . MET A 1 455 ? 14.312 0.697 5.363 1 94.56 455 MET A O 1
ATOM 3541 N N . GLY A 1 456 ? 13.188 0.016 3.498 1 96.81 456 GLY A N 1
ATOM 3542 C CA . GLY A 1 456 ? 12.438 -1.002 4.215 1 96.81 456 GLY A CA 1
ATOM 3543 C C . GLY A 1 456 ? 11.234 -0.446 4.949 1 96.81 456 GLY A C 1
ATOM 3544 O O . GLY A 1 456 ? 10.656 0.561 4.535 1 96.81 456 GLY A O 1
ATOM 3545 N N . MET A 1 457 ? 10.742 -1.169 5.891 1 97.31 457 MET A N 1
ATOM 3546 C CA . MET A 1 457 ? 9.656 -0.702 6.746 1 97.31 457 MET A CA 1
ATOM 3547 C C . MET A 1 457 ? 10.203 0.01 7.98 1 97.31 457 MET A C 1
ATOM 3549 O O . MET A 1 457 ? 10.992 -0.558 8.727 1 97.31 457 MET A O 1
ATOM 3553 N N . VAL A 1 458 ? 9.75 1.248 8.141 1 96.25 458 VAL A N 1
ATOM 3554 C CA . VAL A 1 458 ? 10.203 2.068 9.258 1 96.25 458 VAL A CA 1
ATOM 3555 C C . VAL A 1 458 ? 9.023 2.398 10.172 1 96.25 458 VAL A C 1
ATOM 3557 O O . VAL A 1 458 ? 7.875 2.424 9.727 1 96.25 458 VAL A O 1
ATOM 3560 N N . ILE A 1 459 ? 9.359 2.541 11.43 1 95.75 459 ILE A N 1
ATOM 3561 C CA . ILE A 1 459 ? 8.344 3 12.367 1 95.75 459 ILE A CA 1
ATOM 3562 C C . ILE A 1 459 ? 8.359 4.523 12.445 1 95.75 459 ILE A C 1
ATOM 3564 O O . ILE A 1 459 ? 9.406 5.148 12.266 1 95.75 459 ILE A O 1
ATOM 3568 N N . ASN A 1 460 ? 7.258 5.152 12.656 1 95.81 460 ASN A N 1
ATOM 3569 C CA . ASN A 1 460 ? 7.117 6.598 12.531 1 95.81 460 ASN A CA 1
ATOM 3570 C C . ASN A 1 460 ? 8.117 7.336 13.414 1 95.81 460 ASN A C 1
ATOM 3572 O O . ASN A 1 460 ? 8.703 8.336 12.992 1 95.81 460 ASN A O 1
ATOM 3576 N N . TYR A 1 461 ? 8.5 6.816 14.68 1 95.5 461 TYR A N 1
ATOM 3577 C CA . TYR A 1 461 ? 9.453 7.52 15.523 1 95.5 461 TYR A CA 1
ATOM 3578 C C . TYR A 1 461 ? 10.875 7.344 15 1 95.5 461 TYR A C 1
ATOM 3580 O O . TYR A 1 461 ? 11.75 8.164 15.273 1 95.5 461 TYR A O 1
ATOM 3588 N N . GLU A 1 462 ? 11.117 6.32 14.219 1 95.69 462 GLU A N 1
ATOM 3589 C CA . GLU A 1 462 ? 12.422 6.121 13.586 1 95.69 462 GLU A CA 1
ATOM 3590 C C . GLU A 1 462 ? 12.656 7.145 12.477 1 95.69 462 GLU A C 1
ATOM 3592 O O . GLU A 1 462 ? 13.797 7.52 12.203 1 95.69 462 GLU A O 1
ATOM 3597 N N . LEU A 1 463 ? 11.578 7.512 11.867 1 96.81 463 LEU A N 1
ATOM 3598 C CA . LEU A 1 463 ? 11.695 8.531 10.836 1 96.81 463 LEU A CA 1
ATOM 3599 C C . LEU A 1 463 ? 12.164 9.859 11.43 1 96.81 463 LEU A C 1
ATOM 3601 O O . LEU A 1 463 ? 12.914 10.602 10.789 1 96.81 463 LEU A O 1
ATOM 3605 N N . ASN A 1 464 ? 11.688 10.164 12.625 1 97.88 464 ASN A N 1
ATOM 3606 C CA . ASN A 1 464 ? 12.188 11.352 13.312 1 97.88 464 ASN A CA 1
ATOM 3607 C C . ASN A 1 464 ? 13.695 11.281 13.531 1 97.88 464 ASN A C 1
ATOM 3609 O O . ASN A 1 464 ? 14.398 12.281 13.352 1 97.88 464 ASN A O 1
ATOM 3613 N N . ASP A 1 465 ? 14.172 10.156 13.969 1 96.88 465 ASP A N 1
ATOM 3614 C CA . ASP A 1 465 ? 15.602 9.969 14.164 1 96.88 465 ASP A CA 1
ATOM 3615 C C . ASP A 1 465 ? 16.375 10.266 12.891 1 96.88 465 ASP A C 1
ATOM 3617 O O . ASP A 1 465 ? 17.422 10.938 12.93 1 96.88 465 ASP A O 1
ATOM 3621 N N . TYR A 1 466 ? 15.914 9.797 11.773 1 97.62 466 TYR A N 1
ATOM 3622 C CA . TYR A 1 466 ? 16.547 10.055 10.484 1 97.62 466 TYR A CA 1
ATOM 3623 C C . TYR A 1 466 ? 16.562 11.555 10.188 1 97.62 466 TYR A C 1
ATOM 3625 O O . TYR A 1 466 ? 17.609 12.094 9.789 1 97.62 466 TYR A O 1
ATOM 3633 N N . LEU A 1 467 ? 15.438 12.234 10.383 1 98.31 467 LEU A N 1
ATOM 3634 C CA . LEU A 1 467 ? 15.367 13.672 10.156 1 98.31 467 LEU A CA 1
ATOM 3635 C C . LEU A 1 467 ? 16.406 14.406 10.992 1 98.31 467 LEU A C 1
ATOM 3637 O O . LEU A 1 467 ? 17.109 15.273 10.484 1 98.31 467 LEU A O 1
ATOM 3641 N N . CYS A 1 468 ? 16.484 14.008 12.25 1 98.25 468 CYS A N 1
ATOM 3642 C CA . CYS A 1 468 ? 17.406 14.672 13.164 1 98.25 468 CYS A CA 1
ATOM 3643 C C . CYS A 1 468 ? 18.844 14.469 12.719 1 98.25 468 CYS A C 1
ATOM 3645 O O . CYS A 1 468 ? 19.656 15.406 12.75 1 98.25 468 CYS A O 1
ATOM 3647 N N . ARG A 1 469 ? 19.156 13.336 12.273 1 97.75 469 ARG A N 1
ATOM 3648 C CA . ARG A 1 469 ? 20.516 13.016 11.867 1 97.75 469 ARG A CA 1
ATOM 3649 C C . ARG A 1 469 ? 20.906 13.789 10.602 1 97.75 469 ARG A C 1
ATOM 3651 O O . ARG A 1 469 ? 22.078 14.133 10.406 1 97.75 469 ARG A O 1
ATOM 3658 N N . LEU A 1 470 ? 19.969 14.133 9.781 1 98.44 470 LEU A N 1
ATOM 3659 C CA . LEU A 1 470 ? 20.234 14.906 8.57 1 98.44 470 LEU A CA 1
ATOM 3660 C C . LEU A 1 470 ? 20.812 16.266 8.914 1 98.44 470 LEU A C 1
ATOM 3662 O O . LEU A 1 470 ? 21.578 16.844 8.125 1 98.44 470 LEU A O 1
ATOM 3666 N N . PHE A 1 471 ? 20.5 16.828 10.109 1 98.44 471 PHE A N 1
ATOM 3667 C CA . PHE A 1 471 ? 20.984 18.125 10.547 1 98.44 471 PHE A CA 1
ATOM 3668 C C . PHE A 1 471 ? 21.984 17.953 11.695 1 98.44 471 PHE A C 1
ATOM 3670 O O . PHE A 1 471 ? 22.219 18.906 12.453 1 98.44 471 PHE A O 1
ATOM 3677 N N . GLU A 1 472 ? 22.469 16.719 11.977 1 97.38 472 GLU A N 1
ATOM 3678 C CA . GLU A 1 472 ? 23.406 16.422 13.047 1 97.38 472 GLU A CA 1
ATOM 3679 C C . GLU A 1 472 ? 22.812 16.766 14.414 1 97.38 472 GLU A C 1
ATOM 3681 O O . GLU A 1 472 ? 23.484 17.359 15.258 1 97.38 472 GLU A O 1
ATOM 3686 N N . LEU A 1 473 ? 21.562 16.406 14.57 1 97.25 473 LEU A N 1
ATOM 3687 C CA . LEU A 1 473 ? 20.844 16.641 15.812 1 97.25 473 LEU A CA 1
ATOM 3688 C C . LEU A 1 473 ? 20.469 15.328 16.484 1 97.25 473 LEU A C 1
ATOM 3690 O O . LEU A 1 473 ? 19.484 15.273 17.234 1 97.25 473 LEU A O 1
ATOM 3694 N N . GLY A 1 474 ? 21.141 14.297 16.25 1 91.62 474 GLY A N 1
ATOM 3695 C CA . GLY A 1 474 ? 20.828 13 16.844 1 91.62 474 GLY A CA 1
ATOM 3696 C C . GLY A 1 474 ? 20.734 13.047 18.359 1 91.62 474 GLY A C 1
ATOM 3697 O O . GLY A 1 474 ? 21.672 13.484 19.016 1 91.62 474 GLY A O 1
ATOM 3698 N N . SER A 1 475 ? 19.641 12.688 18.906 1 89.88 475 SER A N 1
ATOM 3699 C CA . SER A 1 475 ? 19.375 12.547 20.344 1 89.88 475 SER A CA 1
ATOM 3700 C C . SER A 1 475 ? 19.328 13.906 21.031 1 89.88 475 SER A C 1
ATOM 3702 O O . SER A 1 475 ? 19.453 13.992 22.25 1 89.88 475 SER A O 1
ATOM 3704 N N . GLN A 1 476 ? 19.094 14.961 20.25 1 95.69 476 GLN A N 1
ATOM 3705 C CA . GLN A 1 476 ? 19.156 16.297 20.844 1 95.69 476 GLN A CA 1
ATOM 3706 C C . GLN A 1 476 ? 17.766 16.812 21.188 1 95.69 476 GLN A C 1
ATOM 3708 O O . GLN A 1 476 ? 17.609 17.734 21.984 1 95.69 476 GLN A O 1
ATOM 3713 N N . LEU A 1 477 ? 16.719 16.297 20.625 1 97.25 477 LEU A N 1
ATOM 3714 C CA . LEU A 1 477 ? 15.375 16.844 20.781 1 97.25 477 LEU A CA 1
ATOM 3715 C C . LEU A 1 477 ? 14.922 16.766 22.234 1 97.25 477 LEU A C 1
ATOM 3717 O O . LEU A 1 477 ? 14.398 17.734 22.781 1 97.25 477 LEU A O 1
ATOM 3721 N N . PRO A 1 478 ? 15.195 15.625 22.938 1 96.38 478 PRO A N 1
ATOM 3722 C CA . PRO A 1 478 ? 14.812 15.594 24.359 1 96.38 478 PRO A CA 1
ATOM 3723 C C . PRO A 1 478 ? 15.594 16.594 25.188 1 96.38 478 PRO A C 1
ATOM 3725 O O . PRO A 1 478 ? 15.039 17.203 26.125 1 96.38 478 PRO A O 1
ATOM 3728 N N . VAL A 1 479 ? 16.828 16.828 24.859 1 97.38 479 VAL A N 1
ATOM 3729 C CA . VAL A 1 479 ? 17.672 17.781 25.578 1 97.38 479 VAL A CA 1
ATOM 3730 C C . VAL A 1 479 ? 17.125 19.203 25.375 1 97.38 479 VAL A C 1
ATOM 3732 O O . VAL A 1 479 ? 17.016 19.969 26.328 1 97.38 479 VAL A O 1
ATOM 3735 N N . LEU A 1 480 ? 16.812 19.438 24.156 1 98.5 480 LEU A N 1
ATOM 3736 C CA . LEU A 1 480 ? 16.266 20.766 23.859 1 98.5 480 LEU A CA 1
ATOM 3737 C C . LEU A 1 480 ? 14.922 20.969 24.547 1 98.5 480 LEU A C 1
ATOM 3739 O O . LEU A 1 480 ? 14.641 22.047 25.047 1 98.5 480 LEU A O 1
ATOM 3743 N N . THR A 1 481 ? 14.086 19.969 24.547 1 98.44 481 THR A N 1
ATOM 3744 C CA . THR A 1 481 ? 12.789 20.031 25.219 1 98.44 481 THR A CA 1
ATOM 3745 C C . THR A 1 481 ? 12.953 20.438 26.688 1 98.44 481 THR A C 1
ATOM 3747 O O . THR A 1 481 ? 12.273 21.359 27.156 1 98.44 481 THR A O 1
ATOM 3750 N N . ASP A 1 482 ? 13.875 19.812 27.344 1 97.56 482 ASP A N 1
ATOM 3751 C CA . ASP A 1 482 ? 14.094 20.094 28.766 1 97.56 482 ASP A CA 1
ATOM 3752 C C . ASP A 1 482 ? 14.648 21.5 28.969 1 97.56 482 ASP A C 1
ATOM 3754 O O . ASP A 1 482 ? 14.391 22.125 30 1 97.56 482 ASP A O 1
ATOM 3758 N N . LYS A 1 483 ? 15.336 21.922 28 1 98 483 LYS A N 1
ATOM 3759 C CA . LYS A 1 483 ? 15.977 23.234 28.094 1 98 483 LYS A CA 1
ATOM 3760 C C . LYS A 1 483 ? 14.977 24.359 27.875 1 98 483 LYS A C 1
ATOM 3762 O O . LYS A 1 483 ? 14.969 25.344 28.609 1 98 483 LYS A O 1
ATOM 3767 N N . ILE A 1 484 ? 14.086 24.219 26.922 1 98.19 484 ILE A N 1
ATOM 3768 C CA . ILE A 1 484 ? 13.312 25.375 26.5 1 98.19 484 ILE A CA 1
ATOM 3769 C C . ILE A 1 484 ? 11.891 25.266 27.047 1 98.19 484 ILE A C 1
ATOM 3771 O O . ILE A 1 484 ? 11.141 26.25 27.047 1 98.19 484 ILE A O 1
ATOM 3775 N N . PHE A 1 485 ? 11.492 24.078 27.469 1 98.5 485 PHE A N 1
ATOM 3776 C CA . PHE A 1 485 ? 10.148 23.875 28.016 1 98.5 485 PHE A CA 1
ATOM 3777 C C . PHE A 1 485 ? 10.211 23.281 29.406 1 98.5 485 PHE A C 1
ATOM 3779 O O . PHE A 1 485 ? 9.656 22.203 29.656 1 98.5 485 PHE A O 1
ATOM 3786 N N . ALA A 1 486 ? 10.805 23.984 30.328 1 98.31 486 ALA A N 1
ATOM 3787 C CA . ALA A 1 486 ? 10.82 23.578 31.734 1 98.31 486 ALA A CA 1
ATOM 3788 C C . ALA A 1 486 ? 9.633 24.188 32.5 1 98.31 486 ALA A C 1
ATOM 3790 O O . ALA A 1 486 ? 9.242 25.328 32.219 1 98.31 486 ALA A O 1
ATOM 3791 N N . PRO A 1 487 ? 9.07 23.438 33.438 1 98.38 487 PRO A N 1
ATOM 3792 C CA . PRO A 1 487 ? 7.973 24.016 34.219 1 98.38 487 PRO A CA 1
ATOM 3793 C C . PRO A 1 487 ? 8.414 25.203 35.062 1 98.38 487 PRO A C 1
ATOM 3795 O O . PRO A 1 487 ? 9.523 25.203 35.625 1 98.38 487 PRO A O 1
ATOM 3798 N N . HIS A 1 488 ? 7.516 26.203 35.219 1 98.38 488 HIS A N 1
ATOM 3799 C CA . HIS A 1 488 ? 7.855 27.438 35.938 1 98.38 488 HIS A CA 1
ATOM 3800 C C . HIS A 1 488 ? 8.273 27.156 37.375 1 98.38 488 HIS A C 1
ATOM 3802 O O . HIS A 1 488 ? 9.07 27.891 37.938 1 98.38 488 HIS A O 1
ATOM 3808 N N . THR A 1 489 ? 7.73 26.016 37.938 1 97.81 489 THR A N 1
ATOM 3809 C CA . THR A 1 489 ? 8.055 25.656 39.312 1 97.81 489 THR A CA 1
ATOM 3810 C C . THR A 1 489 ? 9.531 25.281 39.438 1 97.81 489 THR A C 1
ATOM 3812 O O . THR A 1 489 ? 10.141 25.469 40.5 1 97.81 489 THR A O 1
ATOM 3815 N N . GLU A 1 490 ? 10.086 24.703 38.375 1 97.62 490 GLU A N 1
ATOM 3816 C CA . GLU A 1 490 ? 11.5 24.359 38.375 1 97.62 490 GLU A CA 1
ATOM 3817 C C . GLU A 1 490 ? 12.367 25.562 38 1 97.62 490 GLU A C 1
ATOM 3819 O O . GLU A 1 490 ? 13.414 25.781 38.625 1 97.62 490 GLU A O 1
ATOM 3824 N N . VAL A 1 491 ? 11.93 26.312 37.031 1 97.94 491 VAL A N 1
ATOM 3825 C CA . VAL A 1 491 ? 12.703 27.438 36.5 1 97.94 491 VAL A CA 1
ATOM 3826 C C . VAL A 1 491 ? 12.875 28.484 37.625 1 97.94 491 VAL A C 1
ATOM 3828 O O . VAL A 1 491 ? 13.961 29.047 37.781 1 97.94 491 VAL A O 1
ATOM 3831 N N . PHE A 1 492 ? 11.867 28.688 38.406 1 97.94 492 PHE A N 1
ATOM 3832 C CA . PHE A 1 492 ? 11.875 29.797 39.375 1 97.94 492 PHE A CA 1
ATOM 3833 C C . PHE A 1 492 ? 11.867 29.266 40.812 1 97.94 492 PHE A C 1
ATOM 3835 O O . PHE A 1 492 ? 11.281 29.875 41.688 1 97.94 492 PHE A O 1
ATOM 3842 N N . GLN A 1 493 ? 12.367 28.125 40.906 1 96.31 493 GLN A N 1
ATOM 3843 C CA . GLN A 1 493 ? 12.523 27.578 42.25 1 96.31 493 GLN A CA 1
ATOM 3844 C C . GLN A 1 493 ? 13.25 28.578 43.156 1 96.31 493 GLN A C 1
ATOM 3846 O O . GLN A 1 493 ? 14.281 29.125 42.781 1 96.31 493 GLN A O 1
ATOM 3851 N N . GLY A 1 494 ? 12.688 28.828 44.344 1 95.19 494 GLY A N 1
ATOM 3852 C CA . GLY A 1 494 ? 13.297 29.75 45.312 1 95.19 494 GLY A CA 1
ATOM 3853 C C . GLY A 1 494 ? 12.836 31.188 45.125 1 95.19 494 GLY A C 1
ATOM 3854 O O . GLY A 1 494 ? 13.266 32.062 45.875 1 95.19 494 GLY A O 1
ATOM 3855 N N . MET A 1 495 ? 11.961 31.406 44.188 1 96.69 495 MET A N 1
ATOM 3856 C CA . MET A 1 495 ? 11.398 32.75 43.938 1 96.69 495 MET A CA 1
ATOM 3857 C C . MET A 1 495 ? 9.906 32.75 44.219 1 96.69 495 MET A C 1
ATOM 3859 O O . MET A 1 495 ? 9.297 31.703 44.438 1 96.69 495 MET A O 1
ATOM 3863 N N . SER A 1 496 ? 9.414 34.031 44.344 1 97 496 SER A N 1
ATOM 3864 C CA . SER A 1 496 ? 7.965 34.156 44.469 1 97 496 SER A CA 1
ATOM 3865 C C . SER A 1 496 ? 7.297 34.219 43.094 1 97 496 SER A C 1
ATOM 3867 O O . SER A 1 496 ? 7.723 35 42.219 1 97 496 SER A O 1
ATOM 3869 N N . TYR A 1 497 ? 6.359 33.406 42.844 1 97.06 497 TYR A N 1
ATOM 3870 C CA . TYR A 1 497 ? 5.629 33.469 41.594 1 97.06 497 TYR A CA 1
ATOM 3871 C C . TYR A 1 497 ? 4.145 33.219 41.812 1 97.06 497 TYR A C 1
ATOM 3873 O O . TYR A 1 497 ? 3.756 32.562 42.781 1 97.06 497 TYR A O 1
ATOM 3881 N N . SER A 1 498 ? 3.305 33.75 40.906 1 96.62 498 SER A N 1
ATOM 3882 C CA . SER A 1 498 ? 1.859 33.531 40.906 1 96.62 498 SER A CA 1
ATOM 3883 C C . SER A 1 498 ? 1.302 33.594 39.5 1 96.62 498 SER A C 1
ATOM 3885 O O . SER A 1 498 ? 1.853 34.281 38.625 1 96.62 498 SER A O 1
ATOM 3887 N N . ILE A 1 499 ? 0.315 32.812 39.219 1 96.81 499 ILE A N 1
ATOM 3888 C CA . ILE A 1 499 ? -0.421 32.844 37.938 1 96.81 499 ILE A CA 1
ATOM 3889 C C . ILE A 1 499 ? -1.695 33.688 38.125 1 96.81 499 ILE A C 1
ATOM 3891 O O . ILE A 1 499 ? -2.605 33.281 38.844 1 96.81 499 ILE A O 1
ATOM 3895 N N . LYS A 1 500 ? -1.743 34.75 37.469 1 93.31 500 LYS A N 1
ATOM 3896 C CA . LYS A 1 500 ? -2.885 35.656 37.594 1 93.31 500 LYS A CA 1
ATOM 3897 C C . LYS A 1 500 ? -3.865 35.438 36.438 1 93.31 500 LYS A C 1
ATOM 3899 O O . LYS A 1 500 ? -3.49 35.531 35.25 1 93.31 500 LYS A O 1
ATOM 3904 N N . ASP A 1 501 ? -5.043 35.219 36.812 1 86.38 501 ASP A N 1
ATOM 3905 C CA . ASP A 1 501 ? -6.074 35 35.812 1 86.38 501 ASP A CA 1
ATOM 3906 C C . ASP A 1 501 ? -6.391 36.281 35.062 1 86.38 501 ASP A C 1
ATOM 3908 O O . ASP A 1 501 ? -6.223 37.375 35.594 1 86.38 501 ASP A O 1
ATOM 3912 N N . GLY A 1 502 ? -6.738 36.125 33.812 1 76.25 502 GLY A N 1
ATOM 3913 C CA . GLY A 1 502 ? -7.195 37.25 33.062 1 76.25 502 GLY A CA 1
ATOM 3914 C C . GLY A 1 502 ? -8.406 37.938 33.656 1 76.25 502 GLY A C 1
ATOM 3915 O O . GLY A 1 502 ? -9.148 37.344 34.438 1 76.25 502 GLY A O 1
ATOM 3916 N N . LYS A 1 503 ? -8.43 39.25 33.469 1 65.69 503 LYS A N 1
ATOM 3917 C CA . LYS A 1 503 ? -9.508 40.062 34.062 1 65.69 503 LYS A CA 1
ATOM 3918 C C . LYS A 1 503 ? -10.859 39.625 33.5 1 65.69 503 LYS A C 1
ATOM 3920 O O . LYS A 1 503 ? -11.891 39.812 34.156 1 65.69 503 LYS A O 1
ATOM 3925 N N . LYS A 1 504 ? -10.945 39.281 32.281 1 70 504 LYS A N 1
ATOM 3926 C CA . LYS A 1 504 ? -12.195 38.906 31.625 1 70 504 LYS A CA 1
ATOM 3927 C C . LYS A 1 504 ? -12.234 37.438 31.312 1 70 504 LYS A C 1
ATOM 3929 O O . LYS A 1 504 ? -11.188 36.781 31.188 1 70 504 LYS A O 1
ATOM 3934 N N . GLU A 1 505 ? -13.453 36.969 31.141 1 64.19 505 GLU A N 1
ATOM 3935 C CA . GLU A 1 505 ? -13.672 35.562 30.766 1 64.19 505 GLU A CA 1
ATOM 3936 C C . GLU A 1 505 ? -13.039 35.25 29.406 1 64.19 505 GLU A C 1
ATOM 3938 O O . GLU A 1 505 ? -13.195 36 28.453 1 64.19 505 GLU A O 1
ATOM 3943 N N . GLY A 1 506 ? -12.164 34.219 29.312 1 66.12 506 GLY A N 1
ATOM 3944 C CA . GLY A 1 506 ? -11.523 33.844 28.062 1 66.12 506 GLY A CA 1
ATOM 3945 C C . GLY A 1 506 ? -10.109 34.375 27.938 1 66.12 506 GLY A C 1
ATOM 3946 O O . GLY A 1 506 ? -9.352 33.906 27.078 1 66.12 506 GLY A O 1
ATOM 3947 N N . GLU A 1 507 ? -9.852 35.375 28.859 1 81.12 507 GLU A N 1
ATOM 3948 C CA . GLU A 1 507 ? -8.5 35.938 28.797 1 81.12 507 GLU A CA 1
ATOM 3949 C C . GLU A 1 507 ? -7.48 34.969 29.375 1 81.12 507 GLU A C 1
ATOM 3951 O O . GLU A 1 507 ? -7.754 34.281 30.375 1 81.12 507 GLU A O 1
ATOM 3956 N N . LEU A 1 508 ? -6.348 34.844 28.719 1 89.12 508 LEU A N 1
ATOM 3957 C CA . LEU A 1 508 ? -5.285 33.938 29.141 1 89.12 508 LEU A CA 1
ATOM 3958 C C . LEU A 1 508 ? -4.582 34.469 30.391 1 89.12 508 LEU A C 1
ATOM 3960 O O . LEU A 1 508 ? -4.484 35.688 30.578 1 89.12 508 LEU A O 1
ATOM 3964 N N . PRO A 1 509 ? -4.164 33.594 31.25 1 94.62 509 PRO A N 1
ATOM 3965 C CA . PRO A 1 509 ? -3.457 34.031 32.469 1 94.62 509 PRO A CA 1
ATOM 3966 C C . PRO A 1 509 ? -2.061 34.562 32.188 1 94.62 509 PRO A C 1
ATOM 3968 O O . PRO A 1 509 ? -1.556 34.438 31.062 1 94.62 509 PRO A O 1
ATOM 3971 N N . VAL A 1 510 ? -1.528 35.25 33.219 1 96.75 510 VAL A N 1
ATOM 3972 C CA . VAL A 1 510 ? -0.17 35.781 33.125 1 96.75 510 VAL A CA 1
ATOM 3973 C C . VAL A 1 510 ? 0.651 35.25 34.312 1 96.75 510 VAL A C 1
ATOM 3975 O O . VAL A 1 510 ? 0.162 35.219 35.438 1 96.75 510 VAL A O 1
ATOM 3978 N N . LEU A 1 511 ? 1.812 34.75 34.062 1 97.94 511 LEU A N 1
ATOM 3979 C CA . LEU A 1 511 ? 2.74 34.344 35.125 1 97.94 511 LEU A CA 1
ATOM 3980 C C . LEU A 1 511 ? 3.545 35.531 35.594 1 97.94 511 LEU A C 1
ATOM 3982 O O . LEU A 1 511 ? 4.176 36.25 34.812 1 97.94 511 LEU A O 1
ATOM 3986 N N . GLU A 1 512 ? 3.455 35.812 36.875 1 97.94 512 GLU A N 1
ATOM 3987 C CA . GLU A 1 512 ? 4.262 36.844 37.5 1 97.94 512 GLU A CA 1
ATOM 3988 C C . GLU A 1 512 ? 5.305 36.25 38.438 1 97.94 512 GLU A C 1
ATOM 3990 O O . GLU A 1 512 ? 4.977 35.438 39.312 1 97.94 512 GLU A O 1
ATOM 3995 N N . VAL A 1 513 ? 6.535 36.625 38.281 1 98.19 513 VAL A N 1
ATOM 3996 C CA . VAL A 1 513 ? 7.641 36.188 39.125 1 98.19 513 VAL A CA 1
ATOM 3997 C C . VAL A 1 513 ? 8.344 37.375 39.75 1 98.19 513 VAL A C 1
ATOM 3999 O O . VAL A 1 513 ? 8.547 38.406 39.062 1 98.19 513 VAL A O 1
ATOM 4002 N N . LYS A 1 514 ? 8.672 37.188 41.031 1 97.19 514 LYS A N 1
ATOM 4003 C CA . LYS A 1 514 ? 9.336 38.25 41.75 1 97.19 514 LYS A CA 1
ATOM 4004 C C . LYS A 1 514 ? 10.5 37.719 42.594 1 97.19 514 LYS A C 1
ATOM 4006 O O . LYS A 1 514 ? 10.406 36.656 43.188 1 97.19 514 LYS A O 1
ATOM 4011 N N . LYS A 1 515 ? 11.523 38.469 42.531 1 96.75 515 LYS A N 1
ATOM 4012 C CA . LYS A 1 515 ? 12.68 38.281 43.406 1 96.75 515 LYS A CA 1
ATOM 4013 C C . LYS A 1 515 ? 13.367 39.625 43.719 1 96.75 515 LYS A C 1
ATOM 4015 O O . LYS A 1 515 ? 13.953 40.219 42.812 1 96.75 515 LYS A O 1
ATOM 4020 N N . GLY A 1 516 ? 13.367 40.062 44.969 1 94.69 516 GLY A N 1
ATOM 4021 C CA . GLY A 1 516 ? 13.844 41.406 45.281 1 94.69 516 GLY A CA 1
ATOM 4022 C C . GLY A 1 516 ? 13.094 42.469 44.531 1 94.69 516 GLY A C 1
ATOM 4023 O O . GLY A 1 516 ? 11.859 42.531 44.594 1 94.69 516 GLY A O 1
ATOM 4024 N N . SER A 1 517 ? 13.852 43.312 43.75 1 95.06 517 SER A N 1
ATOM 4025 C CA . SER A 1 517 ? 13.242 44.406 43 1 95.06 517 SER A CA 1
ATOM 4026 C C . SER A 1 517 ? 12.914 43.969 41.562 1 95.06 517 SER A C 1
ATOM 4028 O O . SER A 1 517 ? 12.312 44.719 40.812 1 95.06 517 SER A O 1
ATOM 4030 N N . HIS A 1 518 ? 13.336 42.75 41.25 1 96.81 518 HIS A N 1
ATOM 4031 C CA . HIS A 1 518 ? 13.156 42.281 39.906 1 96.81 518 HIS A CA 1
ATOM 4032 C C . HIS A 1 518 ? 11.781 41.625 39.719 1 96.81 518 HIS A C 1
ATOM 4034 O O . HIS A 1 518 ? 11.281 40.969 40.625 1 96.81 518 HIS A O 1
ATOM 4040 N N . ARG A 1 519 ? 11.219 41.906 38.5 1 97.5 519 ARG A N 1
ATOM 4041 C CA . ARG A 1 519 ? 9.891 41.375 38.188 1 97.5 519 ARG A CA 1
ATOM 4042 C C . ARG A 1 519 ? 9.836 40.875 36.75 1 97.5 519 ARG A C 1
ATOM 4044 O O . ARG A 1 519 ? 10.305 41.562 35.812 1 97.5 519 ARG A O 1
ATOM 4051 N N . LEU A 1 520 ? 9.266 39.688 36.594 1 98.12 520 LEU A N 1
ATOM 4052 C CA . LEU A 1 520 ? 9.086 39.094 35.25 1 98.12 520 LEU A CA 1
ATOM 4053 C C . LEU A 1 520 ? 7.625 38.75 35 1 98.12 520 LEU A C 1
ATOM 4055 O O . LEU A 1 520 ? 6.969 38.156 35.875 1 98.12 520 LEU A O 1
ATOM 4059 N N . LEU A 1 521 ? 7.094 39.156 33.844 1 97.75 521 LEU A N 1
ATOM 4060 C CA . LEU A 1 521 ? 5.762 38.781 33.406 1 97.75 521 LEU A CA 1
ATOM 4061 C C . LEU A 1 521 ? 5.844 37.938 32.125 1 97.75 521 LEU A C 1
ATOM 4063 O O . LEU A 1 521 ? 6.523 38.312 31.172 1 97.75 521 LEU A O 1
ATOM 4067 N N . ALA A 1 522 ? 5.227 36.812 32.156 1 97.5 522 ALA A N 1
ATOM 4068 C CA . ALA A 1 522 ? 5.184 35.969 30.969 1 97.5 522 ALA A CA 1
ATOM 4069 C C . ALA A 1 522 ? 3.744 35.656 30.547 1 97.5 522 ALA A C 1
ATOM 4071 O O . ALA A 1 522 ? 2.941 35.188 31.359 1 97.5 522 ALA A O 1
ATOM 4072 N N . SER A 1 523 ? 3.453 36 29.312 1 95.19 523 SER A N 1
ATOM 4073 C CA . SER A 1 523 ? 2.168 35.656 28.719 1 95.19 523 SER A CA 1
ATOM 4074 C C . SER A 1 523 ? 2.271 34.344 27.906 1 95.19 523 SER A C 1
ATOM 4076 O O . SER A 1 523 ? 3.311 34.062 27.312 1 95.19 523 SER A O 1
ATOM 4078 N N . PRO A 1 524 ? 1.192 33.625 27.922 1 96.25 524 PRO A N 1
ATOM 4079 C CA . PRO A 1 524 ? 1.243 32.344 27.172 1 96.25 524 PRO A CA 1
ATOM 4080 C C . PRO A 1 524 ? 1.277 32.562 25.672 1 96.25 524 PRO A C 1
ATOM 4082 O O . PRO A 1 524 ? 0.758 33.562 25.172 1 96.25 524 PRO A O 1
ATOM 4085 N N . PHE A 1 525 ? 1.917 31.641 24.922 1 97.62 525 PHE A N 1
ATOM 4086 C CA . PHE A 1 525 ? 1.852 31.438 23.469 1 97.62 525 PHE A CA 1
ATOM 4087 C C . PHE A 1 525 ? 2.506 32.594 22.734 1 97.62 525 PHE A C 1
ATOM 4089 O O . PHE A 1 525 ? 2.082 32.969 21.641 1 97.62 525 PHE A O 1
ATOM 4096 N N . SER A 1 526 ? 3.428 33.25 23.375 1 96 526 SER A N 1
ATOM 4097 C CA . SER A 1 526 ? 4.297 34.25 22.797 1 96 526 SER A CA 1
ATOM 4098 C C . SER A 1 526 ? 5.766 33.938 23.078 1 96 526 SER A C 1
ATOM 4100 O O . SER A 1 526 ? 6.082 33.125 23.938 1 96 526 SER A O 1
ATOM 4102 N N . ASN A 1 527 ? 6.598 34.562 22.281 1 97.5 527 ASN A N 1
ATOM 4103 C CA . ASN A 1 527 ? 8.023 34.344 22.5 1 97.5 527 ASN A CA 1
ATOM 4104 C C . ASN A 1 527 ? 8.68 35.562 23.156 1 97.5 527 ASN A C 1
ATOM 4106 O O . ASN A 1 527 ? 9.883 35.812 22.984 1 97.5 527 ASN A O 1
ATOM 4110 N N . THR A 1 528 ? 7.906 36.344 23.875 1 96 528 THR A N 1
ATOM 4111 C CA . THR A 1 528 ? 8.422 37.531 24.547 1 96 528 THR A CA 1
ATOM 4112 C C . THR A 1 528 ? 7.996 37.531 26.016 1 96 528 THR A C 1
ATOM 4114 O O . THR A 1 528 ? 6.859 37.188 26.344 1 96 528 THR A O 1
ATOM 4117 N N . VAL A 1 529 ? 8.945 37.906 26.891 1 97.31 529 VAL A N 1
ATOM 4118 C CA . VAL A 1 529 ? 8.648 38.156 28.297 1 97.31 529 VAL A CA 1
ATOM 4119 C C . VAL A 1 529 ? 9.008 39.594 28.656 1 97.31 529 VAL A C 1
ATOM 4121 O O . VAL A 1 529 ? 9.773 40.25 27.938 1 97.31 529 VAL A O 1
ATOM 4124 N N . ILE A 1 530 ? 8.367 40.094 29.703 1 97.5 530 ILE A N 1
ATOM 4125 C CA . ILE A 1 530 ? 8.672 41.438 30.188 1 97.5 530 ILE A CA 1
ATOM 4126 C C . ILE A 1 530 ? 9.469 41.344 31.484 1 97.5 530 ILE A C 1
ATOM 4128 O O . ILE A 1 530 ? 8.961 40.844 32.5 1 97.5 530 ILE A O 1
ATOM 4132 N N . PHE A 1 531 ? 10.672 41.719 31.484 1 97.69 531 PHE A N 1
ATOM 4133 C CA . PHE A 1 531 ? 11.531 41.75 32.656 1 97.69 531 PHE A CA 1
ATOM 4134 C C . PHE A 1 531 ? 11.867 43.188 33.031 1 97.69 531 PHE A C 1
ATOM 4136 O O . PHE A 1 531 ? 12.5 43.906 32.281 1 97.69 531 PHE A O 1
ATOM 4143 N N . ASN A 1 532 ? 11.422 43.625 34.125 1 97.25 532 ASN A N 1
ATOM 4144 C CA . ASN A 1 532 ? 11.617 45 34.594 1 97.25 532 ASN A CA 1
ATOM 4145 C C . ASN A 1 532 ? 11.172 46 33.531 1 97.25 532 ASN A C 1
ATOM 4147 O O . ASN A 1 532 ? 11.93 46.906 33.188 1 97.25 532 ASN A O 1
ATOM 4151 N N . LYS A 1 533 ? 10.102 45.75 32.906 1 95.25 533 LYS A N 1
ATOM 4152 C CA . LYS A 1 533 ? 9.398 46.656 31.984 1 95.25 533 LYS A CA 1
ATOM 4153 C C . LYS A 1 533 ? 10.078 46.656 30.609 1 95.25 533 LYS A C 1
ATOM 4155 O O . LYS A 1 533 ? 9.766 47.5 29.766 1 95.25 533 LYS A O 1
ATOM 4160 N N . LYS A 1 534 ? 10.914 45.75 30.438 1 96.94 534 LYS A N 1
ATOM 4161 C CA . LYS A 1 534 ? 11.57 45.625 29.125 1 96.94 534 LYS A CA 1
ATOM 4162 C C . LYS A 1 534 ? 11.25 44.281 28.484 1 96.94 534 LYS A C 1
ATOM 4164 O O . LYS A 1 534 ? 11.297 43.25 29.156 1 96.94 534 LYS A O 1
ATOM 4169 N N . ALA A 1 535 ? 10.961 44.375 27.25 1 96.38 535 ALA A N 1
ATOM 4170 C CA . ALA A 1 535 ? 10.648 43.156 26.516 1 96.38 535 ALA A CA 1
ATOM 4171 C C . ALA A 1 535 ? 11.922 42.406 26.172 1 96.38 535 ALA A C 1
ATOM 4173 O O . ALA A 1 535 ? 12.914 42.969 25.734 1 96.38 535 ALA A O 1
ATOM 4174 N N . ILE A 1 536 ? 11.898 41.094 26.406 1 96.44 536 ILE A N 1
ATOM 4175 C CA . ILE A 1 536 ? 12.977 40.188 26.047 1 96.44 536 ILE A CA 1
ATOM 4176 C C . ILE A 1 536 ? 12.438 39.062 25.141 1 96.44 536 ILE A C 1
ATOM 4178 O O . ILE A 1 536 ? 11.484 38.375 25.5 1 96.44 536 ILE A O 1
ATOM 4182 N N . ASP A 1 537 ? 13.109 38.969 23.984 1 95.62 537 ASP A N 1
ATOM 4183 C CA . ASP A 1 537 ? 12.695 37.938 23.031 1 95.62 537 ASP A CA 1
ATOM 4184 C C . ASP A 1 537 ? 13.328 36.594 23.375 1 95.62 537 ASP A C 1
ATOM 4186 O O . ASP A 1 537 ? 14.508 36.531 23.75 1 95.62 537 ASP A O 1
ATOM 4190 N N . LEU A 1 538 ? 12.547 35.562 23.234 1 96.81 538 LEU A N 1
ATOM 4191 C CA . LEU A 1 538 ? 12.992 34.188 23.484 1 96.81 538 LEU A CA 1
ATOM 4192 C C . LEU A 1 538 ? 13.18 33.438 22.156 1 96.81 538 LEU A C 1
ATOM 4194 O O . LEU A 1 538 ? 12.719 33.875 21.109 1 96.81 538 LEU A O 1
ATOM 4198 N N . SER A 1 539 ? 13.852 32.281 22.266 1 94.5 539 SER A N 1
ATOM 4199 C CA . SER A 1 539 ? 14.125 31.484 21.062 1 94.5 539 SER A CA 1
ATOM 4200 C C . SER A 1 539 ? 12.906 30.672 20.672 1 94.5 539 SER A C 1
ATOM 4202 O O . SER A 1 539 ? 12.836 30.172 19.531 1 94.5 539 SER A O 1
ATOM 4204 N N . SER A 1 540 ? 12 30.453 21.594 1 95.88 540 SER A N 1
ATOM 4205 C CA . SER A 1 540 ? 10.742 29.766 21.344 1 95.88 540 SER A CA 1
ATOM 4206 C C . SER A 1 540 ? 9.609 30.344 22.188 1 95.88 540 SER A C 1
ATOM 4208 O O . SER A 1 540 ? 9.82 31.281 22.953 1 95.88 540 SER A O 1
ATOM 4210 N N . VAL A 1 541 ? 8.438 29.75 22.031 1 98.31 541 VAL A N 1
ATOM 4211 C CA . VAL A 1 541 ? 7.242 30.297 22.656 1 98.31 541 VAL A CA 1
ATOM 4212 C C . VAL A 1 541 ? 7.121 29.766 24.078 1 98.31 541 VAL A C 1
ATOM 4214 O O . VAL A 1 541 ? 7.633 28.688 24.406 1 98.31 541 VAL A O 1
ATOM 4217 N N . VAL A 1 542 ? 6.496 30.625 24.953 1 98.31 542 VAL A N 1
ATOM 4218 C CA . VAL A 1 542 ? 6.027 30.172 26.25 1 98.31 542 VAL A CA 1
ATOM 4219 C C . VAL A 1 542 ? 4.727 29.391 26.094 1 98.31 542 VAL A C 1
ATOM 4221 O O . VAL A 1 542 ? 3.816 29.812 25.391 1 98.31 542 VAL A O 1
ATOM 4224 N N . VAL A 1 543 ? 4.641 28.203 26.75 1 98.62 543 VAL A N 1
ATOM 4225 C CA . VAL A 1 543 ? 3.441 27.375 26.641 1 98.62 543 VAL A CA 1
ATOM 4226 C C . VAL A 1 543 ? 2.758 27.281 28 1 98.62 543 VAL A C 1
ATOM 4228 O O . VAL A 1 543 ? 3.42 27.078 29.031 1 98.62 543 VAL A O 1
ATOM 4231 N N . TYR A 1 544 ? 1.482 27.5 28.016 1 97.75 544 TYR A N 1
ATOM 4232 C CA . TYR A 1 544 ? 0.67 27.312 29.203 1 97.75 544 TYR A CA 1
ATOM 4233 C C . TYR A 1 544 ? -0.266 26.125 29.047 1 97.75 544 TYR A C 1
ATOM 4235 O O . TYR A 1 544 ? -0.955 25.984 28.047 1 97.75 544 TYR A O 1
ATOM 4243 N N . VAL A 1 545 ? -0.236 25.281 30.031 1 97.56 545 VAL A N 1
ATOM 4244 C CA . VAL A 1 545 ? -1.143 24.141 30.078 1 97.56 545 VAL A CA 1
ATOM 4245 C C . VAL A 1 545 ? -2.152 24.328 31.203 1 97.56 545 VAL A C 1
ATOM 4247 O O . VAL A 1 545 ? -1.817 24.156 32.375 1 97.56 545 VAL A O 1
ATOM 4250 N N . ASP A 1 546 ? -3.354 24.547 30.812 1 95.06 546 ASP A N 1
ATOM 4251 C CA . ASP A 1 546 ? -4.395 24.828 31.797 1 95.06 546 ASP A CA 1
ATOM 4252 C C . ASP A 1 546 ? -4.77 23.578 32.594 1 95.06 546 ASP A C 1
ATOM 4254 O O . ASP A 1 546 ? -5.176 23.656 33.75 1 95.06 546 ASP A O 1
ATOM 4258 N N . LYS A 1 547 ? -4.609 22.375 32.062 1 95.12 547 LYS A N 1
ATOM 4259 C CA . LYS A 1 547 ? -4.922 21.125 32.719 1 95.12 547 LYS A CA 1
ATOM 4260 C C . LYS A 1 547 ? -4.066 20.938 33.969 1 95.12 547 LYS A C 1
ATOM 4262 O O . LYS A 1 547 ? -4.516 20.344 34.969 1 95.12 547 LYS A O 1
ATOM 4267 N N . THR A 1 548 ? -2.883 21.453 33.906 1 95.94 548 THR A N 1
ATOM 4268 C CA . THR A 1 548 ? -1.958 21.281 35.031 1 95.94 548 THR A CA 1
ATOM 4269 C C . THR A 1 548 ? -1.601 22.641 35.625 1 95.94 548 THR A C 1
ATOM 4271 O O . THR A 1 548 ? -0.812 22.719 36.594 1 95.94 548 THR A O 1
ATOM 4274 N N . LYS A 1 549 ? -2.156 23.703 35.094 1 95.5 549 LYS A N 1
ATOM 4275 C CA . LYS A 1 549 ? -1.856 25.078 35.5 1 95.5 549 LYS A CA 1
ATOM 4276 C C . LYS A 1 549 ? -0.351 25.328 35.531 1 95.5 549 LYS A C 1
ATOM 4278 O O . LYS A 1 549 ? 0.188 25.766 36.562 1 95.5 549 LYS A O 1
ATOM 4283 N N . THR A 1 550 ? 0.27 25.062 34.469 1 97.88 550 THR A N 1
ATOM 4284 C CA . THR A 1 550 ? 1.727 25.125 34.406 1 97.88 550 THR A CA 1
ATOM 4285 C C . THR A 1 550 ? 2.186 25.922 33.188 1 97.88 550 THR A C 1
ATOM 4287 O O . THR A 1 550 ? 1.695 25.703 32.094 1 97.88 550 THR A O 1
ATOM 4290 N N . PHE A 1 551 ? 3.1 26.891 33.438 1 98.38 551 PHE A N 1
ATOM 4291 C CA . PHE A 1 551 ? 3.824 27.562 32.375 1 98.38 551 PHE A CA 1
ATOM 4292 C C . PHE A 1 551 ? 5.125 26.828 32.062 1 98.38 551 PHE A C 1
ATOM 4294 O O . PHE A 1 551 ? 5.859 26.438 32.969 1 98.38 551 PHE A O 1
ATOM 4301 N N . TYR A 1 552 ? 5.348 26.562 30.828 1 98.69 552 TYR A N 1
ATOM 4302 C CA . TYR A 1 552 ? 6.613 26 30.344 1 98.69 552 TYR A CA 1
ATOM 4303 C C . TYR A 1 552 ? 7.426 27.062 29.609 1 98.69 552 TYR A C 1
ATOM 4305 O O . TYR A 1 552 ? 6.926 27.703 28.703 1 98.69 552 TYR A O 1
ATOM 4313 N N . LEU A 1 553 ? 8.609 27.25 29.984 1 98.06 553 LEU A N 1
ATOM 4314 C CA . LEU A 1 553 ? 9.461 28.312 29.453 1 98.06 553 LEU A CA 1
ATOM 4315 C C . LEU A 1 553 ? 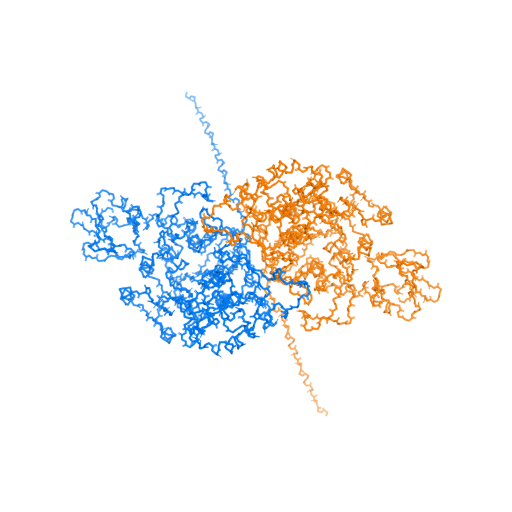10.938 27.969 29.641 1 98.06 553 LEU A C 1
ATOM 4317 O O . LEU A 1 553 ? 11.273 26.984 30.312 1 98.06 553 LEU A O 1
ATOM 4321 N N . PRO A 1 554 ? 11.859 28.672 29.031 1 98.06 554 PRO A N 1
ATOM 4322 C CA . PRO A 1 554 ? 13.281 28.328 29.031 1 98.06 554 PRO A CA 1
ATOM 4323 C C . PRO A 1 554 ? 13.914 28.438 30.406 1 98.06 554 PRO A C 1
ATOM 4325 O O . PRO A 1 554 ? 13.672 29.406 31.125 1 98.06 554 PRO A O 1
ATOM 4328 N N . ARG A 1 555 ? 14.773 27.5 30.719 1 97.31 555 ARG A N 1
ATOM 4329 C CA . ARG A 1 555 ? 15.5 27.484 31.969 1 97.31 555 ARG A CA 1
ATOM 4330 C C . ARG A 1 555 ? 16.391 28.719 32.125 1 97.31 555 ARG A C 1
ATOM 4332 O O . ARG A 1 555 ? 16.625 29.203 33.219 1 97.31 555 ARG A O 1
ATOM 4339 N N . GLU A 1 556 ? 16.844 29.188 31.062 1 95.94 556 GLU A N 1
ATOM 4340 C CA . GLU A 1 556 ? 17.812 30.281 31.062 1 95.94 556 GLU A CA 1
ATOM 4341 C C . GLU A 1 556 ? 17.203 31.562 31.656 1 95.94 556 GLU A C 1
ATOM 4343 O O . GLU A 1 556 ? 17.938 32.469 32.031 1 95.94 556 GLU A O 1
ATOM 4348 N N . LEU A 1 557 ? 15.922 31.625 31.75 1 97 557 LEU A N 1
ATOM 4349 C CA . LEU A 1 557 ? 15.266 32.812 32.281 1 97 557 LEU A CA 1
ATOM 4350 C C . LEU A 1 557 ? 15.656 33.062 33.75 1 97 557 LEU A C 1
ATOM 4352 O O . LEU A 1 557 ? 15.57 34.188 34.219 1 97 557 LEU A O 1
ATOM 4356 N N . ARG A 1 558 ? 16 32 34.406 1 96 558 ARG A N 1
ATOM 4357 C CA . ARG A 1 558 ? 16.438 32.125 35.781 1 96 558 ARG A CA 1
ATOM 4358 C C . ARG A 1 558 ? 17.625 33.062 35.906 1 96 558 ARG A C 1
ATOM 4360 O O . ARG A 1 558 ? 17.766 33.781 36.906 1 96 558 ARG A O 1
ATOM 4367 N N . SER A 1 559 ? 18.484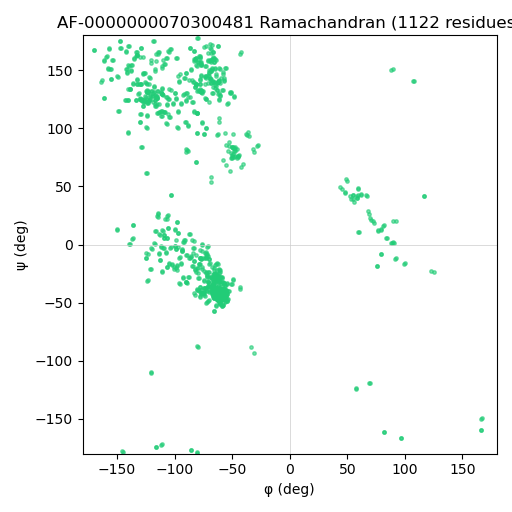 33.094 34.906 1 95.88 559 SER A N 1
ATOM 4368 C CA . SER A 1 559 ? 19.719 33.906 34.938 1 95.88 559 SER A CA 1
ATOM 4369 C C . SER A 1 559 ? 19.406 35.375 34.969 1 95.88 559 SER A C 1
ATOM 4371 O O . SER A 1 559 ? 20.25 36.188 35.406 1 95.88 559 SER A O 1
ATOM 4373 N N . LEU A 1 560 ? 18.234 35.781 34.531 1 95.75 560 LEU A N 1
ATOM 4374 C CA . LEU A 1 560 ? 17.844 37.188 34.562 1 95.75 560 LEU A CA 1
ATOM 4375 C C . LEU A 1 560 ? 17.781 37.688 36 1 95.75 560 LEU A C 1
ATOM 4377 O O . LEU A 1 560 ? 17.906 38.906 36.25 1 95.75 560 LEU A O 1
ATOM 4381 N N . PHE A 1 561 ? 17.641 36.844 36.938 1 94.62 561 PHE A N 1
ATOM 4382 C CA . PHE A 1 561 ? 17.516 37.188 38.344 1 94.62 561 PHE A CA 1
ATOM 4383 C C . PHE A 1 561 ? 18.844 37 39.062 1 94.62 561 PHE A C 1
ATOM 4385 O O . PHE A 1 561 ? 18.922 37.094 40.281 1 94.62 561 PHE A O 1
ATOM 4392 N N . GLY A 1 562 ? 19.922 36.844 38.344 1 87 562 GLY A N 1
ATOM 4393 C CA . GLY A 1 562 ? 21.266 36.719 38.875 1 87 562 GLY A CA 1
ATOM 4394 C C . GLY A 1 562 ? 21.594 35.312 39.375 1 87 562 GLY A C 1
ATOM 4395 O O . GLY A 1 562 ? 22.484 35.156 40.219 1 87 562 GLY A O 1
ATOM 4396 N N . GLU A 1 563 ? 20.844 34.438 39 1 77.19 563 GLU A N 1
ATOM 4397 C CA . GLU A 1 563 ? 21.062 33.062 39.375 1 77.19 563 GLU A CA 1
ATOM 4398 C C . GLU A 1 563 ? 21.578 32.219 38.219 1 77.19 563 GLU A C 1
ATOM 4400 O O . GLU A 1 563 ? 21.281 32.531 37.062 1 77.19 563 GLU A O 1
ATOM 4405 N N . MET B 1 1 ? 43.219 16.953 -66.75 1 21.48 1 MET B N 1
ATOM 4406 C CA . MET B 1 1 ? 42.594 15.898 -65.938 1 21.48 1 MET B CA 1
ATOM 4407 C C . MET B 1 1 ? 42.406 16.359 -64.5 1 21.48 1 MET B C 1
ATOM 4409 O O . MET B 1 1 ? 43.375 16.5 -63.75 1 21.48 1 MET B O 1
ATOM 4413 N N . LYS B 1 2 ? 41.5 17.438 -64.438 1 27.73 2 LYS B N 1
ATOM 4414 C CA . LYS B 1 2 ? 40.938 18.25 -63.312 1 27.73 2 LYS B CA 1
ATOM 4415 C C . LYS B 1 2 ? 40.406 17.391 -62.188 1 27.73 2 LYS B C 1
ATOM 4417 O O . LYS B 1 2 ? 39.594 16.5 -62.438 1 27.73 2 LYS B O 1
ATOM 4422 N N . ARG B 1 3 ? 41.25 17.125 -61.094 1 23.53 3 ARG B N 1
ATOM 4423 C CA . ARG B 1 3 ? 41.188 16.375 -59.844 1 23.53 3 ARG B CA 1
ATOM 4424 C C . ARG B 1 3 ? 39.969 16.734 -59.031 1 23.53 3 ARG B C 1
ATOM 4426 O O . ARG B 1 3 ? 39.875 17.828 -58.469 1 23.53 3 ARG B O 1
ATOM 4433 N N . ILE B 1 4 ? 38.781 16.484 -59.5 1 27.78 4 ILE B N 1
ATOM 4434 C CA . ILE B 1 4 ? 37.562 16.703 -58.719 1 27.78 4 ILE B CA 1
ATOM 4435 C C . ILE B 1 4 ? 37.625 15.906 -57.438 1 27.78 4 ILE B C 1
ATOM 4437 O O . ILE B 1 4 ? 37.656 14.672 -57.438 1 27.78 4 ILE B O 1
ATOM 4441 N N . LYS B 1 5 ? 38.5 16.375 -56.469 1 30.19 5 LYS B N 1
ATOM 4442 C CA . LYS B 1 5 ? 38.562 15.766 -55.156 1 30.19 5 LYS B CA 1
ATOM 4443 C C . LYS B 1 5 ? 37.188 15.75 -54.5 1 30.19 5 LYS B C 1
ATOM 4445 O O . LYS B 1 5 ? 36.562 16.797 -54.344 1 30.19 5 LYS B O 1
ATOM 4450 N N . GLN B 1 6 ? 36.375 14.703 -54.812 1 29.81 6 GLN B N 1
ATOM 4451 C CA . GLN B 1 6 ? 35.094 14.391 -54.156 1 29.81 6 GLN B CA 1
ATOM 4452 C C . GLN B 1 6 ? 35.25 14.359 -52.656 1 29.81 6 GLN B C 1
ATOM 4454 O O . GLN B 1 6 ? 36.062 13.594 -52.125 1 29.81 6 GLN B O 1
ATOM 4459 N N . THR B 1 7 ? 35.281 15.5 -52.031 1 32.22 7 THR B N 1
ATOM 4460 C CA . THR B 1 7 ? 35.219 15.602 -50.562 1 32.22 7 THR B CA 1
ATOM 4461 C C . THR B 1 7 ? 34.062 14.781 -50 1 32.22 7 THR B C 1
ATOM 4463 O O . THR B 1 7 ? 32.906 15.023 -50.344 1 32.22 7 THR B O 1
ATOM 4466 N N . LEU B 1 8 ? 34.25 13.469 -49.781 1 32.19 8 LEU B N 1
ATOM 4467 C CA . LEU B 1 8 ? 33.375 12.586 -49 1 32.19 8 LEU B CA 1
ATOM 4468 C C . LEU B 1 8 ? 33.031 13.203 -47.656 1 32.19 8 LEU B C 1
ATOM 4470 O O . LEU B 1 8 ? 33.906 13.414 -46.812 1 32.19 8 LEU B O 1
ATOM 4474 N N . SER B 1 9 ? 32.156 14.172 -47.656 1 31.48 9 SER B N 1
ATOM 4475 C CA . SER B 1 9 ? 31.625 14.633 -46.375 1 31.48 9 SER B CA 1
ATOM 4476 C C . SER B 1 9 ? 31.078 13.469 -45.562 1 31.48 9 SER B C 1
ATOM 4478 O O . SER B 1 9 ? 30.203 12.734 -46 1 31.48 9 SER B O 1
ATOM 4480 N N . THR B 1 10 ? 31.922 12.852 -44.781 1 31.67 10 THR B N 1
ATOM 4481 C CA . THR B 1 10 ? 31.516 11.906 -43.75 1 31.67 10 THR B CA 1
ATOM 4482 C C . THR B 1 10 ? 30.375 12.469 -42.906 1 31.67 10 THR B C 1
ATOM 4484 O O . THR B 1 10 ? 30.531 13.492 -42.25 1 31.67 10 THR B O 1
ATOM 4487 N N . ILE B 1 11 ? 29.172 12.383 -43.406 1 33.06 11 ILE B N 1
ATOM 4488 C CA . ILE B 1 11 ? 28.016 12.609 -42.562 1 33.06 11 ILE B CA 1
ATOM 4489 C C . ILE B 1 11 ? 28.141 11.766 -41.281 1 33.06 11 ILE B C 1
ATOM 4491 O O . ILE B 1 11 ? 28.172 10.531 -41.344 1 33.06 11 ILE B O 1
ATOM 4495 N N . LEU B 1 12 ? 28.844 12.281 -40.312 1 31.81 12 LEU B N 1
ATOM 4496 C CA . LEU B 1 12 ? 28.781 11.734 -38.969 1 31.81 12 LEU B CA 1
ATOM 4497 C C . LEU B 1 12 ? 27.328 11.562 -38.531 1 31.81 12 LEU B C 1
ATOM 4499 O O . LEU B 1 12 ? 26.609 12.547 -38.344 1 31.81 12 LEU B O 1
ATOM 4503 N N . LEU B 1 13 ? 26.672 10.484 -39.031 1 31.92 13 LEU B N 1
ATOM 4504 C CA . LEU B 1 13 ? 25.422 10.07 -38.406 1 31.92 13 LEU B CA 1
ATOM 4505 C C . LEU B 1 13 ? 25.562 10.016 -36.875 1 31.92 13 LEU B C 1
ATOM 4507 O O . LEU B 1 13 ? 26.297 9.18 -36.344 1 31.92 13 LEU B O 1
ATOM 4511 N N . PHE B 1 14 ? 25.438 11.148 -36.281 1 31.14 14 PHE B N 1
ATOM 4512 C CA . PHE B 1 14 ? 25.203 11.148 -34.844 1 31.14 14 PHE B CA 1
ATOM 4513 C C . PHE B 1 14 ? 24.047 10.211 -34.469 1 31.14 14 PHE B C 1
ATOM 4515 O O . PHE B 1 14 ? 22.891 10.5 -34.781 1 31.14 14 PHE B O 1
ATOM 4522 N N . ILE B 1 15 ? 24.297 8.961 -34.5 1 30.64 15 ILE B N 1
ATOM 4523 C CA . ILE B 1 15 ? 23.344 8.094 -33.812 1 30.64 15 ILE B CA 1
ATOM 4524 C C . ILE B 1 15 ? 23.078 8.641 -32.406 1 30.64 15 ILE B C 1
ATOM 4526 O O . ILE B 1 15 ? 23.969 8.656 -31.562 1 30.64 15 ILE B O 1
ATOM 4530 N N . ILE B 1 16 ? 22.172 9.57 -32.344 1 31.67 16 ILE B N 1
ATOM 4531 C CA . ILE B 1 16 ? 21.594 9.852 -31.031 1 31.67 16 ILE B CA 1
ATOM 4532 C C . ILE B 1 16 ? 21.25 8.547 -30.312 1 31.67 16 ILE B C 1
ATOM 4534 O O . ILE B 1 16 ? 20.344 7.82 -30.719 1 31.67 16 ILE B O 1
ATOM 4538 N N . VAL B 1 17 ? 22.234 7.895 -29.797 1 31.42 17 VAL B N 1
ATOM 4539 C CA . VAL B 1 17 ? 21.922 6.879 -28.797 1 31.42 17 VAL B CA 1
ATOM 4540 C C . VAL B 1 17 ? 20.891 7.434 -27.812 1 31.42 17 VAL B C 1
ATOM 4542 O O . VAL B 1 17 ? 21.203 8.336 -27.031 1 31.42 17 VAL B O 1
ATOM 4545 N N . LEU B 1 18 ? 19.672 7.473 -28.281 1 31.84 18 LEU B N 1
ATOM 4546 C CA . LEU B 1 18 ? 18.641 7.598 -27.234 1 31.84 18 LEU B CA 1
ATOM 4547 C C . LEU B 1 18 ? 18.984 6.723 -26.031 1 31.84 18 LEU B C 1
ATOM 4549 O O . LEU B 1 18 ? 18.953 5.496 -26.125 1 31.84 18 LEU B O 1
ATOM 4553 N N . SER B 1 19 ? 19.984 7.129 -25.375 1 31.92 19 SER B N 1
ATOM 4554 C CA . SER B 1 19 ? 20.062 6.48 -24.062 1 31.92 19 SER B CA 1
ATOM 4555 C C . SER B 1 19 ? 18.672 6.254 -23.469 1 31.92 19 SER B C 1
ATOM 4557 O O . SER B 1 19 ? 17.891 7.195 -23.328 1 31.92 19 SER B O 1
ATOM 4559 N N . PRO B 1 20 ? 18.141 5.137 -23.609 1 35.06 20 PRO B N 1
ATOM 4560 C CA . PRO B 1 20 ? 16.875 4.977 -22.875 1 35.06 20 PRO B CA 1
ATOM 4561 C C . PRO B 1 20 ? 16.891 5.68 -21.516 1 35.06 20 PRO B C 1
ATOM 4563 O O . PRO B 1 20 ? 17.844 5.523 -20.734 1 35.06 20 PRO B O 1
ATOM 4566 N N . ALA B 1 21 ? 16.469 6.777 -21.438 1 36.06 21 ALA B N 1
ATOM 4567 C CA . ALA B 1 21 ? 16.172 7.34 -20.125 1 36.06 21 ALA B CA 1
ATOM 4568 C C . ALA B 1 21 ? 15.805 6.242 -19.125 1 36.06 21 ALA B C 1
ATOM 4570 O O . ALA B 1 21 ? 14.867 5.477 -19.344 1 36.06 21 ALA B O 1
ATOM 4571 N N . LEU B 1 22 ? 16.766 5.625 -18.5 1 40.38 22 LEU B N 1
ATOM 4572 C CA . LEU B 1 22 ? 16.484 4.754 -17.359 1 40.38 22 LEU B CA 1
ATOM 4573 C C . LEU B 1 22 ? 15.266 5.246 -16.594 1 40.38 22 LEU B C 1
ATOM 4575 O O . LEU B 1 22 ? 15.266 6.367 -16.078 1 40.38 22 LEU B O 1
ATOM 4579 N N . TYR B 1 23 ? 14.234 4.902 -17.156 1 45.97 23 TYR B N 1
ATOM 4580 C CA . TYR B 1 23 ? 13.023 5.184 -16.391 1 45.97 23 TYR B CA 1
ATOM 4581 C C . TYR B 1 23 ? 13.203 4.84 -14.922 1 45.97 23 TYR B C 1
ATOM 4583 O O . TYR B 1 23 ? 14.07 4.035 -14.562 1 45.97 23 TYR B O 1
ATOM 4591 N N . ALA B 1 24 ? 12.383 5.27 -14.125 1 51.25 24 ALA B N 1
ATOM 4592 C CA . ALA B 1 24 ? 12.305 5.309 -12.664 1 51.25 24 ALA B CA 1
ATOM 4593 C C . ALA B 1 24 ? 12.305 3.898 -12.078 1 51.25 24 ALA B C 1
ATOM 4595 O O . ALA B 1 24 ? 11.508 3.053 -12.484 1 51.25 24 ALA B O 1
ATOM 4596 N N . GLY B 1 25 ? 13.336 3.398 -11.422 1 62.84 25 GLY B N 1
ATOM 4597 C CA . GLY B 1 25 ? 13.367 2.299 -10.477 1 62.84 25 GLY B CA 1
ATOM 4598 C C . GLY B 1 25 ? 14.312 1.185 -10.875 1 62.84 25 GLY B C 1
ATOM 4599 O O . GLY B 1 25 ? 14.672 0.338 -10.055 1 62.84 25 GLY B O 1
ATOM 4600 N N . GLN B 1 26 ? 14.625 1.104 -12.258 1 71.56 26 GLN B N 1
ATOM 4601 C CA . GLN B 1 26 ? 15.555 0.033 -12.602 1 71.56 26 GLN B CA 1
ATOM 4602 C C . GLN B 1 26 ? 17 0.455 -12.336 1 71.56 26 GLN B C 1
ATOM 4604 O O . GLN B 1 26 ? 17.391 1.582 -12.648 1 71.56 26 GLN B O 1
ATOM 4609 N N . PRO B 1 27 ? 17.625 -0.484 -11.805 1 75.62 27 PRO B N 1
ATOM 4610 C CA . PRO B 1 27 ? 19.047 -0.177 -11.617 1 75.62 27 PRO B CA 1
ATOM 4611 C C . PRO B 1 27 ? 19.812 -0.103 -12.938 1 75.62 27 PRO B C 1
ATOM 4613 O O . PRO B 1 27 ? 19.531 -0.864 -13.867 1 75.62 27 PRO B O 1
ATOM 4616 N N . ARG B 1 28 ? 20.719 0.787 -13.047 1 75.69 28 ARG B N 1
ATOM 4617 C CA . ARG B 1 28 ? 21.531 0.961 -14.242 1 75.69 28 ARG B CA 1
ATOM 4618 C C . ARG B 1 28 ? 22.359 -0.29 -14.531 1 75.69 28 ARG B C 1
ATOM 4620 O O . ARG B 1 28 ? 22.438 -0.745 -15.672 1 75.69 28 ARG B O 1
ATOM 4627 N N . GLU B 1 29 ? 22.844 -0.79 -13.477 1 89.38 29 GLU B N 1
ATOM 4628 C CA . GLU B 1 29 ? 23.625 -2.02 -13.578 1 89.38 29 GLU B CA 1
ATOM 4629 C C . GLU B 1 29 ? 23.031 -3.117 -12.695 1 89.38 29 GLU B C 1
ATOM 4631 O O . GLU B 1 29 ? 22.609 -2.854 -11.562 1 89.38 29 GLU B O 1
ATOM 4636 N N . VAL B 1 30 ? 22.891 -4.312 -13.32 1 94.94 30 VAL B N 1
ATOM 4637 C CA . VAL B 1 30 ? 22.484 -5.5 -12.57 1 94.94 30 VAL B CA 1
ATOM 4638 C C . VAL B 1 30 ? 23.641 -6.512 -12.555 1 94.94 30 VAL B C 1
ATOM 4640 O O . VAL B 1 30 ? 24.047 -7.016 -13.609 1 94.94 30 VAL B O 1
ATOM 4643 N N . LYS B 1 31 ? 24.203 -6.773 -11.391 1 97.19 31 LYS B N 1
ATOM 4644 C CA . LYS B 1 31 ? 25.266 -7.77 -11.266 1 97.19 31 LYS B CA 1
ATOM 4645 C C . LYS B 1 31 ? 24.688 -9.188 -11.297 1 97.19 31 LYS B C 1
ATOM 4647 O O . LYS B 1 31 ? 23.719 -9.484 -10.602 1 97.19 31 LYS B O 1
ATOM 4652 N N . PRO B 1 32 ? 25.25 -10.016 -12.086 1 98 32 PRO B N 1
ATOM 4653 C CA . PRO B 1 32 ? 24.734 -11.383 -12.164 1 98 32 PRO B CA 1
ATOM 4654 C C . PRO B 1 32 ? 24.922 -12.164 -10.859 1 98 32 PRO B C 1
ATOM 4656 O O . PRO B 1 32 ? 25.828 -11.852 -10.078 1 98 32 PRO B O 1
ATOM 4659 N N . VAL B 1 33 ? 24.078 -13.172 -10.711 1 98.56 33 VAL B N 1
ATOM 4660 C CA . VAL B 1 33 ? 24.141 -14.031 -9.531 1 98.56 33 VAL B CA 1
ATOM 4661 C C . VAL B 1 33 ? 24.078 -15.5 -9.961 1 98.56 33 VAL B C 1
ATOM 4663 O O . VAL B 1 33 ? 23.734 -15.805 -11.102 1 98.56 33 VAL B O 1
ATOM 4666 N N . ARG B 1 34 ? 24.438 -16.375 -8.992 1 98.62 34 ARG B N 1
ATOM 4667 C CA . ARG B 1 34 ? 24.406 -17.812 -9.234 1 98.62 34 ARG B CA 1
ATOM 4668 C C . ARG B 1 34 ? 22.984 -18.359 -9.109 1 98.62 34 ARG B C 1
ATOM 4670 O O . ARG B 1 34 ? 22.578 -19.219 -9.883 1 98.62 34 ARG B O 1
ATOM 4677 N N . ASN B 1 35 ? 22.219 -17.859 -8.125 1 98.88 35 ASN B N 1
ATOM 4678 C CA . ASN B 1 35 ? 20.875 -18.359 -7.828 1 98.88 35 ASN B CA 1
ATOM 4679 C C . ASN B 1 35 ? 19.859 -17.219 -7.797 1 98.88 35 ASN B C 1
ATOM 4681 O O . ASN B 1 35 ? 20.188 -16.094 -7.387 1 98.88 35 ASN B O 1
ATOM 4685 N N . VAL B 1 36 ? 18.641 -17.516 -8.211 1 98.94 36 VAL B N 1
ATOM 4686 C CA . VAL B 1 36 ? 17.516 -16.594 -8.086 1 98.94 36 VAL B CA 1
ATOM 4687 C C . VAL B 1 36 ? 16.344 -17.297 -7.395 1 98.94 36 VAL B C 1
ATOM 4689 O O . VAL B 1 36 ? 15.938 -18.375 -7.809 1 98.94 36 VAL B O 1
ATOM 4692 N N . ILE B 1 37 ? 15.867 -16.719 -6.312 1 98.94 37 ILE B N 1
ATOM 4693 C CA . ILE B 1 37 ? 14.648 -17.141 -5.652 1 98.94 37 ILE B CA 1
ATOM 4694 C C . ILE B 1 37 ? 13.562 -16.078 -5.812 1 98.94 37 ILE B C 1
ATOM 4696 O O . ILE B 1 37 ? 13.727 -14.953 -5.344 1 98.94 37 ILE B O 1
ATOM 4700 N N . LEU B 1 38 ? 12.508 -16.391 -6.508 1 98.94 38 LEU B N 1
ATOM 4701 C CA . LEU B 1 38 ? 11.328 -15.539 -6.645 1 98.94 38 LEU B CA 1
ATOM 4702 C C . LEU B 1 38 ? 10.203 -16.031 -5.734 1 98.94 38 LEU B C 1
ATOM 4704 O O . LEU B 1 38 ? 9.766 -17.172 -5.844 1 98.94 38 LEU B O 1
ATOM 4708 N N . MET B 1 39 ? 9.758 -15.195 -4.871 1 98.94 39 MET B N 1
ATOM 4709 C CA . MET B 1 39 ? 8.695 -15.555 -3.934 1 98.94 39 MET B CA 1
ATOM 4710 C C . MET B 1 39 ? 7.457 -14.695 -4.16 1 98.94 39 MET B C 1
ATOM 4712 O O . MET B 1 39 ? 7.543 -13.469 -4.207 1 98.94 39 MET B O 1
ATOM 4716 N N . ILE B 1 40 ? 6.312 -15.352 -4.297 1 98.94 40 ILE B N 1
ATOM 4717 C CA . ILE B 1 40 ? 5.082 -14.672 -4.684 1 98.94 40 ILE B CA 1
ATOM 4718 C C . ILE B 1 40 ? 3.992 -14.945 -3.646 1 98.94 40 ILE B C 1
ATOM 4720 O O . ILE B 1 40 ? 3.389 -16.016 -3.639 1 98.94 40 ILE B O 1
ATOM 4724 N N . PRO B 1 41 ? 3.713 -14.016 -2.729 1 98.81 41 PRO B N 1
ATOM 4725 C CA . PRO B 1 41 ? 2.463 -14.125 -1.975 1 98.81 41 PRO B CA 1
ATOM 4726 C C . PRO B 1 41 ? 1.234 -13.789 -2.816 1 98.81 41 PRO B C 1
ATOM 4728 O O . PRO B 1 41 ? 0.958 -12.617 -3.072 1 98.81 41 PRO B O 1
ATOM 4731 N N . ASP B 1 42 ? 0.572 -14.789 -3.268 1 98.62 42 ASP B N 1
ATOM 4732 C CA . ASP B 1 42 ? -0.502 -14.641 -4.246 1 98.62 42 ASP B CA 1
ATOM 4733 C C . ASP B 1 42 ? -1.603 -13.727 -3.721 1 98.62 42 ASP B C 1
ATOM 4735 O O . ASP B 1 42 ? -2.072 -13.891 -2.594 1 98.62 42 ASP B O 1
ATOM 4739 N N . GLY B 1 43 ? -2.045 -12.773 -4.57 1 98.5 43 GLY B N 1
ATOM 4740 C CA . GLY B 1 43 ? -3.201 -11.93 -4.297 1 98.5 43 GLY B CA 1
ATOM 4741 C C . GLY B 1 43 ? -3.057 -11.117 -3.023 1 98.5 43 GLY B C 1
ATOM 4742 O O . GLY B 1 43 ? -3.992 -11.031 -2.225 1 98.5 43 GLY B O 1
ATOM 4743 N N . THR B 1 44 ? -1.906 -10.539 -2.752 1 98.69 44 THR B N 1
ATOM 4744 C CA . THR B 1 44 ? -1.636 -9.859 -1.489 1 98.69 44 THR B CA 1
ATOM 4745 C C . THR B 1 44 ? -1.553 -8.352 -1.693 1 98.69 44 THR B C 1
ATOM 4747 O O . THR B 1 44 ? -0.601 -7.852 -2.297 1 98.69 44 THR B O 1
ATOM 4750 N N . SER B 1 45 ? -2.48 -7.633 -1.139 1 98.12 45 SER B N 1
ATOM 4751 C CA . SER B 1 45 ? -2.441 -6.176 -1.078 1 98.12 45 SER B CA 1
ATOM 4752 C C . SER B 1 45 ? -1.564 -5.695 0.073 1 98.12 45 SER B C 1
ATOM 4754 O O . SER B 1 45 ? -1.286 -6.453 1.007 1 98.12 45 SER B O 1
ATOM 4756 N N . LEU B 1 46 ? -1.122 -4.473 0.03 1 97.38 46 LEU B N 1
ATOM 4757 C CA . LEU B 1 46 ? -0.297 -3.926 1.102 1 97.38 46 LEU B CA 1
ATOM 4758 C C . LEU B 1 46 ? -1.009 -4.039 2.445 1 97.38 46 LEU B C 1
ATOM 4760 O O . LEU B 1 46 ? -0.375 -4.32 3.465 1 97.38 46 LEU B O 1
ATOM 4764 N N . SER B 1 47 ? -2.291 -3.775 2.465 1 98.12 47 SER B N 1
ATOM 4765 C CA . SER B 1 47 ? -3.062 -3.814 3.703 1 98.12 47 SER B CA 1
ATOM 4766 C C . SER B 1 47 ? -3.033 -5.207 4.328 1 98.12 47 SER B C 1
ATOM 4768 O O . SER B 1 47 ? -3.107 -5.344 5.551 1 98.12 47 SER B O 1
ATOM 4770 N N . ALA B 1 48 ? -2.947 -6.23 3.512 1 98.69 48 ALA B N 1
ATOM 4771 C CA . ALA B 1 48 ? -2.83 -7.594 4.027 1 98.69 48 ALA B CA 1
ATOM 4772 C C . ALA B 1 48 ? -1.515 -7.781 4.781 1 98.69 48 ALA B C 1
ATOM 4774 O O . ALA B 1 48 ? -1.47 -8.477 5.801 1 98.69 48 ALA B O 1
ATOM 4775 N N . VAL B 1 49 ? -0.455 -7.215 4.27 1 98.81 49 VAL B N 1
ATOM 4776 C CA . VAL B 1 49 ? 0.84 -7.254 4.938 1 98.81 49 VAL B CA 1
ATOM 4777 C C . VAL B 1 49 ? 0.748 -6.543 6.289 1 98.81 49 VAL B C 1
ATOM 4779 O O . VAL B 1 49 ? 1.245 -7.047 7.297 1 98.81 49 VAL B O 1
ATOM 4782 N N . SER B 1 50 ? 0.089 -5.422 6.309 1 98.56 50 SER B N 1
ATOM 4783 C CA . SER B 1 50 ? -0.106 -4.656 7.539 1 98.56 50 SER B CA 1
ATOM 4784 C C . SER B 1 50 ? -0.928 -5.445 8.555 1 98.56 50 SER B C 1
ATOM 4786 O O . SER B 1 50 ? -0.659 -5.391 9.758 1 98.56 50 SER B O 1
ATOM 4788 N N . LEU B 1 51 ? -1.973 -6.07 8.031 1 98.88 51 LEU B N 1
ATOM 4789 C CA . LEU B 1 51 ? -2.816 -6.875 8.906 1 98.88 51 LEU B CA 1
ATOM 4790 C C . LEU B 1 51 ? -2.002 -7.969 9.586 1 98.88 51 LEU B C 1
ATOM 4792 O O . LEU B 1 51 ? -2.143 -8.195 10.789 1 98.88 51 LEU B O 1
ATOM 4796 N N . ALA B 1 52 ? -1.18 -8.656 8.82 1 98.88 52 ALA B N 1
ATOM 4797 C CA . ALA B 1 52 ? -0.306 -9.688 9.375 1 98.88 52 ALA B CA 1
ATOM 4798 C C . ALA B 1 52 ? 0.65 -9.102 10.406 1 98.88 52 ALA B C 1
ATOM 4800 O O . ALA B 1 52 ? 0.913 -9.719 11.445 1 98.88 52 ALA B O 1
ATOM 4801 N N . ARG B 1 53 ? 1.188 -7.965 10.164 1 98.56 53 ARG B N 1
ATOM 4802 C CA . ARG B 1 53 ? 2.107 -7.285 11.07 1 98.56 53 ARG B CA 1
ATOM 4803 C C . ARG B 1 53 ? 1.433 -6.984 12.406 1 98.56 53 ARG B C 1
ATOM 4805 O O . ARG B 1 53 ? 1.994 -7.262 13.469 1 98.56 53 ARG B O 1
ATOM 4812 N N . TRP B 1 54 ? 0.263 -6.371 12.359 1 98.69 54 TRP B N 1
ATOM 4813 C CA . TRP B 1 54 ? -0.447 -6.02 13.586 1 98.69 54 TRP B CA 1
ATOM 4814 C C . TRP B 1 54 ? -0.864 -7.273 14.352 1 98.69 54 TRP B C 1
ATOM 4816 O O . TRP B 1 54 ? -0.848 -7.289 15.586 1 98.69 54 TRP B O 1
ATOM 4826 N N . TYR B 1 55 ? -1.32 -8.328 13.594 1 98.81 55 TYR B N 1
ATOM 4827 C CA . TYR B 1 55 ? -1.628 -9.609 14.211 1 98.81 55 TYR B CA 1
ATOM 4828 C C . TYR B 1 55 ? -0.437 -10.133 15.008 1 98.81 55 TYR B C 1
ATOM 4830 O O . TYR B 1 55 ? -0.578 -10.516 16.172 1 98.81 55 TYR B O 1
ATOM 4838 N N . GLN B 1 56 ? 0.711 -10.133 14.43 1 98.62 56 GLN B N 1
ATOM 4839 C CA . GLN B 1 56 ? 1.938 -10.594 15.078 1 98.62 56 GLN B CA 1
ATOM 4840 C C . GLN B 1 56 ? 2.287 -9.719 16.281 1 98.62 56 GLN B C 1
ATOM 4842 O O . GLN B 1 56 ? 2.602 -10.234 17.359 1 98.62 56 GLN B O 1
ATOM 4847 N N . ARG B 1 57 ? 2.238 -8.414 16.125 1 97.25 57 ARG B N 1
ATOM 4848 C CA . ARG B 1 57 ? 2.607 -7.477 17.172 1 97.25 57 ARG B CA 1
ATOM 4849 C C . ARG B 1 57 ? 1.679 -7.609 18.375 1 97.25 57 ARG B C 1
ATOM 4851 O O . ARG B 1 57 ? 2.113 -7.473 19.516 1 97.25 57 ARG B O 1
ATOM 4858 N N . TYR B 1 58 ? 0.401 -7.762 18.047 1 98.19 58 TYR B N 1
ATOM 4859 C CA . TYR B 1 58 ? -0.551 -7.891 19.141 1 98.19 58 TYR B CA 1
ATOM 4860 C C . TYR B 1 58 ? -0.267 -9.141 19.969 1 98.19 58 TYR B C 1
ATOM 4862 O O . TYR B 1 58 ? -0.33 -9.102 21.203 1 98.19 58 TYR B O 1
ATOM 4870 N N . LEU B 1 59 ? 0.063 -10.25 19.312 1 97.81 59 LEU B N 1
ATOM 4871 C CA . LEU B 1 59 ? 0.342 -11.508 20 1 97.81 59 LEU B CA 1
ATOM 4872 C C . LEU B 1 59 ? 1.69 -11.453 20.703 1 97.81 59 LEU B C 1
ATOM 4874 O O . LEU B 1 59 ? 1.867 -12.07 21.766 1 97.81 59 LEU B O 1
ATOM 4878 N N . ASN B 1 60 ? 2.662 -10.805 20.062 1 96.88 60 ASN B N 1
ATOM 4879 C CA . ASN B 1 60 ? 4.004 -10.648 20.609 1 96.88 60 ASN B CA 1
ATOM 4880 C C . ASN B 1 60 ? 4.566 -9.258 20.328 1 96.88 60 ASN B C 1
ATOM 4882 O O . ASN B 1 60 ? 5.262 -9.047 19.344 1 96.88 60 ASN B O 1
ATOM 4886 N N . PRO B 1 61 ? 4.441 -8.359 21.297 1 91.44 61 PRO B N 1
ATOM 4887 C CA . PRO B 1 61 ? 4.836 -6.969 21.094 1 91.44 61 PRO B CA 1
ATOM 4888 C C . PRO B 1 61 ? 6.328 -6.812 20.797 1 91.44 61 PRO B C 1
ATOM 4890 O O . PRO B 1 61 ? 6.754 -5.785 20.266 1 91.44 61 PRO B O 1
ATOM 4893 N N . ASP B 1 62 ? 7.137 -7.805 21.078 1 92.81 62 ASP B N 1
ATOM 4894 C CA . ASP B 1 62 ? 8.578 -7.734 20.844 1 92.81 62 ASP B CA 1
ATOM 4895 C C . ASP B 1 62 ? 8.898 -8.062 19.375 1 92.81 62 ASP B C 1
ATOM 4897 O O . ASP B 1 62 ? 9.992 -7.754 18.906 1 92.81 62 ASP B O 1
ATOM 4901 N N . ARG B 1 63 ? 8 -8.742 18.719 1 94.12 63 ARG B N 1
ATOM 4902 C CA . ARG B 1 63 ? 8.18 -9.039 17.297 1 94.12 63 ARG B CA 1
ATOM 4903 C C . ARG B 1 63 ? 7.605 -7.918 16.438 1 94.12 63 ARG B C 1
ATOM 4905 O O . ARG B 1 63 ? 6.629 -8.133 15.719 1 94.12 63 ARG B O 1
ATOM 4912 N N . ARG B 1 64 ? 8.328 -6.902 16.297 1 92.06 64 ARG B N 1
ATOM 4913 C CA . ARG B 1 64 ? 7.84 -5.66 15.711 1 92.06 64 ARG B CA 1
ATOM 4914 C C . ARG B 1 64 ? 7.941 -5.703 14.188 1 92.06 64 ARG B C 1
ATOM 4916 O O . ARG B 1 64 ? 7.309 -4.902 13.5 1 92.06 64 ARG B O 1
ATOM 4923 N N . HIS B 1 65 ? 8.781 -6.652 13.695 1 95.75 65 HIS B N 1
ATOM 4924 C CA . HIS B 1 65 ? 9.062 -6.625 12.266 1 95.75 65 HIS B CA 1
ATOM 4925 C C . HIS B 1 65 ? 8.789 -7.984 11.625 1 95.75 65 HIS B C 1
ATOM 4927 O O . HIS B 1 65 ? 8.953 -9.023 12.273 1 95.75 65 HIS B O 1
ATOM 4933 N N . LEU B 1 66 ? 8.367 -7.914 10.391 1 98.31 66 LEU B N 1
ATOM 4934 C CA . LEU B 1 66 ? 8.32 -9.094 9.531 1 98.31 66 LEU B CA 1
ATOM 4935 C C . LEU B 1 66 ? 9.688 -9.367 8.906 1 98.31 66 LEU B C 1
ATOM 4937 O O . LEU B 1 66 ? 10.555 -8.484 8.891 1 98.31 66 LEU B O 1
ATOM 4941 N N . ALA B 1 67 ? 9.906 -10.539 8.312 1 98.38 67 ALA B N 1
ATOM 4942 C CA . ALA B 1 67 ? 11.164 -10.922 7.672 1 98.38 67 ALA B CA 1
ATOM 4943 C C . ALA B 1 67 ? 11.453 -10.039 6.461 1 98.38 67 ALA B C 1
ATOM 4945 O O . ALA B 1 67 ? 12.609 -9.742 6.16 1 98.38 67 ALA B O 1
ATOM 4946 N N . ILE B 1 68 ? 10.43 -9.547 5.809 1 98.44 68 ILE B N 1
ATOM 4947 C CA . ILE B 1 68 ? 10.594 -8.828 4.547 1 98.44 68 ILE B CA 1
ATOM 4948 C C . ILE B 1 68 ? 10.953 -7.375 4.816 1 98.44 68 ILE B C 1
ATOM 4950 O O . ILE B 1 68 ? 11.438 -6.672 3.928 1 98.44 68 ILE B O 1
ATOM 4954 N N . ASP B 1 69 ? 10.797 -6.922 5.969 1 97.94 69 ASP B N 1
ATOM 4955 C CA . ASP B 1 69 ? 10.773 -5.5 6.305 1 97.94 69 ASP B CA 1
ATOM 4956 C C . ASP B 1 69 ? 12.062 -4.812 5.871 1 97.94 69 ASP B C 1
ATOM 4958 O O . ASP B 1 69 ? 12.023 -3.754 5.238 1 97.94 69 ASP B O 1
ATOM 4962 N N . PRO B 1 70 ? 13.266 -5.387 6.098 1 96.75 70 PRO B N 1
ATOM 4963 C CA . PRO B 1 70 ? 14.508 -4.691 5.73 1 96.75 70 PRO B CA 1
ATOM 4964 C C . PRO B 1 70 ? 14.703 -4.605 4.219 1 96.75 70 PRO B C 1
ATOM 4966 O O . PRO B 1 70 ? 15.547 -3.842 3.746 1 96.75 70 PRO B O 1
ATOM 4969 N N . TYR B 1 71 ? 13.906 -5.371 3.504 1 97.69 71 TYR B N 1
ATOM 4970 C CA . TYR B 1 71 ? 14.219 -5.539 2.09 1 97.69 71 TYR B CA 1
ATOM 4971 C C . TYR B 1 71 ? 13.164 -4.875 1.213 1 97.69 71 TYR B C 1
ATOM 4973 O O . TYR B 1 71 ? 13.258 -4.914 -0.016 1 97.69 71 TYR B O 1
ATOM 4981 N N . ILE B 1 72 ? 12.18 -4.301 1.842 1 98.19 72 ILE B N 1
ATOM 4982 C CA . ILE B 1 72 ? 11.18 -3.559 1.075 1 98.19 72 ILE B CA 1
ATOM 4983 C C . ILE B 1 72 ? 11.859 -2.406 0.335 1 98.19 72 ILE B C 1
ATOM 4985 O O . ILE B 1 72 ? 12.555 -1.595 0.945 1 98.19 72 ILE B O 1
ATOM 4989 N N . CYS B 1 73 ? 11.617 -2.303 -1.028 1 97.25 73 CYS B N 1
ATOM 4990 C CA . CYS B 1 73 ? 12.406 -1.361 -1.812 1 97.25 73 CYS B CA 1
ATOM 4991 C C . CYS B 1 73 ? 11.539 -0.64 -2.838 1 97.25 73 CYS B C 1
ATOM 4993 O O . CYS B 1 73 ? 12.039 0.172 -3.617 1 97.25 73 CYS B O 1
ATOM 4995 N N . GLY B 1 74 ? 10.266 -0.928 -2.891 1 97.62 74 GLY B N 1
ATOM 4996 C CA . GLY B 1 74 ? 9.406 -0.252 -3.844 1 97.62 74 GLY B CA 1
ATOM 4997 C C . GLY B 1 74 ? 8.055 -0.931 -4.016 1 97.62 74 GLY B C 1
ATOM 4998 O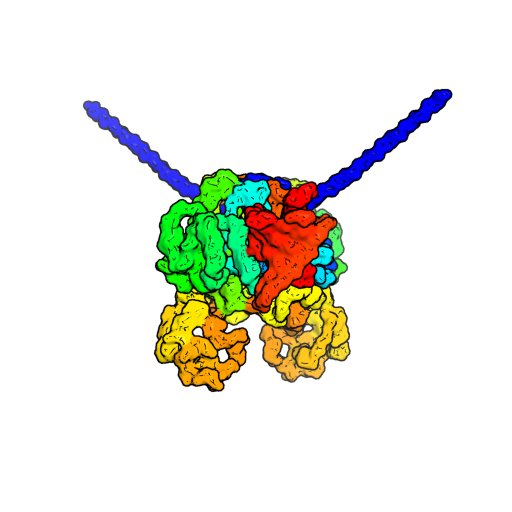 O . GLY B 1 74 ? 7.551 -1.561 -3.084 1 97.62 74 GLY B O 1
ATOM 4999 N N . THR B 1 75 ? 7.406 -0.615 -5.168 1 98.25 75 THR B N 1
ATOM 5000 C CA . THR B 1 75 ? 6.121 -1.199 -5.531 1 98.25 75 THR B CA 1
ATOM 5001 C C . THR B 1 75 ? 6.129 -1.678 -6.977 1 98.25 75 THR B C 1
ATOM 5003 O O . THR B 1 75 ? 7.043 -1.348 -7.738 1 98.25 75 THR B O 1
ATOM 5006 N N . VAL B 1 76 ? 5.172 -2.521 -7.293 1 98.31 76 VAL B N 1
ATOM 5007 C CA . VAL B 1 76 ? 5.012 -3.012 -8.656 1 98.31 76 VAL B CA 1
ATOM 5008 C C . VAL B 1 76 ? 3.574 -2.787 -9.125 1 98.31 76 VAL B C 1
ATOM 5010 O O . VAL B 1 76 ? 2.625 -3.186 -8.445 1 98.31 76 VAL B O 1
ATOM 5013 N N . LEU B 1 77 ? 3.43 -2.076 -10.203 1 97.5 77 LEU B N 1
ATOM 5014 C CA . LEU B 1 77 ? 2.133 -2.01 -10.867 1 97.5 77 LEU B CA 1
ATOM 5015 C C . LEU B 1 77 ? 1.904 -3.242 -11.734 1 97.5 77 LEU B C 1
ATOM 5017 O O . LEU B 1 77 ? 2.59 -3.434 -12.742 1 97.5 77 LEU B O 1
ATOM 5021 N N . THR B 1 78 ? 0.961 -4.047 -11.352 1 97.5 78 THR B N 1
ATOM 5022 C CA . THR B 1 78 ? 0.686 -5.293 -12.062 1 97.5 78 THR B CA 1
ATOM 5023 C C . THR B 1 78 ? -0.657 -5.219 -12.781 1 97.5 78 THR B C 1
ATOM 5025 O O . THR B 1 78 ? -1.643 -4.734 -12.219 1 97.5 78 THR B O 1
ATOM 5028 N N . TYR B 1 79 ? -0.713 -5.656 -14.016 1 97.69 79 TYR B N 1
ATOM 5029 C CA . TYR B 1 79 ? -1.94 -5.672 -14.797 1 97.69 79 TYR B CA 1
ATOM 5030 C C . TYR B 1 79 ? -1.834 -6.656 -15.961 1 97.69 79 TYR B C 1
ATOM 5032 O O . TYR B 1 79 ? -0.741 -7.129 -16.281 1 97.69 79 TYR B O 1
ATOM 5040 N N . SER B 1 80 ? -2.934 -7.062 -16.531 1 98.5 80 SER B N 1
ATOM 5041 C CA . SER B 1 80 ? -3.014 -7.902 -17.719 1 98.5 80 SER B CA 1
ATOM 5042 C C . SER B 1 80 ? -2.793 -7.086 -19 1 98.5 80 SER B C 1
ATOM 5044 O O . SER B 1 80 ? -2.594 -5.871 -18.922 1 98.5 80 SER B O 1
ATOM 5046 N N . SER B 1 81 ? -2.793 -7.75 -20.141 1 98.44 81 SER B N 1
ATOM 5047 C CA . SER B 1 81 ? -2.541 -7.055 -21.391 1 98.44 81 SER B CA 1
ATOM 5048 C C . SER B 1 81 ? -3.666 -6.074 -21.719 1 98.44 81 SER B C 1
ATO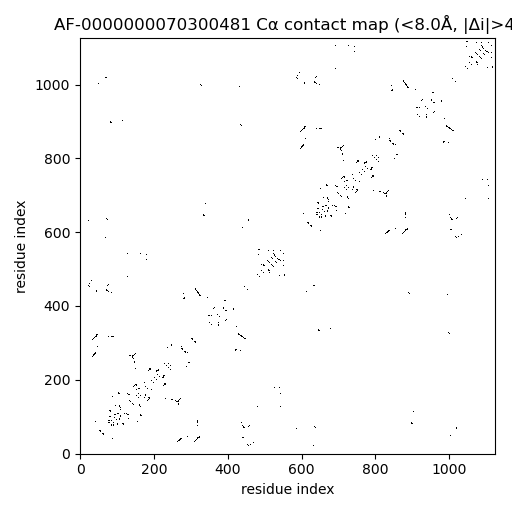M 5050 O O . SER B 1 81 ? -3.451 -5.082 -22.422 1 98.44 81 SER B O 1
ATOM 5052 N N . ASP B 1 82 ? -4.855 -6.348 -21.188 1 98.44 82 ASP B N 1
ATOM 5053 C CA . ASP B 1 82 ? -6.008 -5.555 -21.609 1 98.44 82 ASP B CA 1
ATOM 5054 C C . ASP B 1 82 ? -6.871 -5.168 -20.406 1 98.44 82 ASP B C 1
ATOM 5056 O O . ASP B 1 82 ? -7.977 -4.645 -20.562 1 98.44 82 ASP B O 1
ATOM 5060 N N . ALA B 1 83 ? -6.426 -5.488 -19.203 1 98.62 83 ALA B N 1
ATOM 5061 C CA . ALA B 1 83 ? -7.207 -5.195 -18 1 98.62 83 ALA B CA 1
ATOM 5062 C C . ALA B 1 83 ? -6.309 -4.68 -16.875 1 98.62 83 ALA B C 1
ATOM 5064 O O . ALA B 1 83 ? -5.309 -5.316 -16.531 1 98.62 83 ALA B O 1
ATOM 5065 N N . PRO B 1 84 ? -6.734 -3.584 -16.203 1 98.5 84 PRO B N 1
ATOM 5066 C CA . PRO B 1 84 ? -5.957 -3.057 -15.078 1 98.5 84 PRO B CA 1
ATOM 5067 C C . PRO B 1 84 ? -6 -3.967 -13.852 1 98.5 84 PRO B C 1
ATOM 5069 O O . PRO B 1 84 ? -5.02 -4.047 -13.102 1 98.5 84 PRO B O 1
ATOM 5072 N N . ILE B 1 85 ? -7.125 -4.602 -13.594 1 98.62 85 ILE B N 1
ATOM 5073 C CA . ILE B 1 85 ? -7.219 -5.582 -12.516 1 98.62 85 ILE B CA 1
ATOM 5074 C C . ILE B 1 85 ? -6.711 -6.938 -13.008 1 98.62 85 ILE B C 1
ATOM 5076 O O . ILE B 1 85 ? -7.328 -7.562 -13.875 1 98.62 85 ILE B O 1
ATOM 5080 N N . GLY B 1 86 ? -5.641 -7.344 -12.414 1 95.94 86 GLY B N 1
ATOM 5081 C CA . GLY B 1 86 ? -4.965 -8.539 -12.883 1 95.94 86 GLY B CA 1
ATOM 5082 C C . GLY B 1 86 ? -5.566 -9.82 -12.336 1 95.94 86 GLY B C 1
ATOM 5083 O O . GLY B 1 86 ? -6.254 -9.805 -11.312 1 95.94 86 GLY B O 1
ATOM 5084 N N . ASP B 1 87 ? -5.297 -10.891 -13.062 1 93.44 87 ASP B N 1
ATOM 5085 C CA . ASP B 1 87 ? -5.465 -12.289 -12.672 1 93.44 87 ASP B CA 1
ATOM 5086 C C . ASP B 1 87 ? -4.113 -12.961 -12.445 1 93.44 87 ASP B C 1
ATOM 5088 O O . ASP B 1 87 ? -3.082 -12.469 -12.906 1 93.44 87 ASP B O 1
ATOM 5092 N N . SER B 1 88 ? -4.047 -14.039 -11.625 1 97.44 88 SER B N 1
ATOM 5093 C CA . SER B 1 88 ? -2.771 -14.664 -11.305 1 97.44 88 SER B CA 1
ATOM 5094 C C . SER B 1 88 ? -2.059 -15.141 -12.562 1 97.44 88 SER B C 1
ATOM 5096 O O . SER B 1 88 ? -0.84 -15.008 -12.688 1 97.44 88 SER B O 1
ATOM 5098 N N . ALA B 1 89 ? -2.807 -15.688 -13.5 1 98.12 89 ALA B N 1
ATOM 5099 C CA . ALA B 1 89 ? -2.197 -16.312 -14.672 1 98.12 89 ALA B CA 1
ATOM 5100 C C . ALA B 1 89 ? -1.491 -15.273 -15.539 1 98.12 89 ALA B C 1
ATOM 5102 O O . ALA B 1 89 ? -0.274 -15.336 -15.727 1 98.12 89 ALA B O 1
ATOM 5103 N N . PRO B 1 90 ? -2.186 -14.242 -16.016 1 98 90 PRO B N 1
ATOM 5104 C CA . PRO B 1 90 ? -1.524 -13.289 -16.922 1 98 90 PRO B CA 1
ATOM 5105 C C . PRO B 1 90 ? -0.423 -12.492 -16.219 1 98 90 PRO B C 1
ATOM 5107 O O . PRO B 1 90 ? 0.581 -12.148 -16.844 1 98 90 PRO B O 1
ATOM 5110 N N . THR B 1 91 ? -0.567 -12.156 -14.969 1 97.94 91 THR B N 1
ATOM 5111 C CA . THR B 1 91 ? 0.411 -11.312 -14.297 1 97.94 91 THR B CA 1
ATOM 5112 C C . THR B 1 91 ? 1.67 -12.109 -13.961 1 97.94 91 THR B C 1
ATOM 5114 O O . THR B 1 91 ? 2.785 -11.594 -14.086 1 97.94 91 THR B O 1
ATOM 5117 N N . THR B 1 92 ? 1.518 -13.344 -13.5 1 98.38 92 THR B N 1
ATOM 5118 C CA . THR B 1 92 ? 2.701 -14.172 -13.289 1 98.38 92 THR B CA 1
ATOM 5119 C C . THR B 1 92 ? 3.352 -14.523 -14.625 1 98.38 92 THR B C 1
ATOM 5121 O O . THR B 1 92 ? 4.578 -14.617 -14.719 1 98.38 92 THR B O 1
ATOM 5124 N N . SER B 1 93 ? 2.51 -14.75 -15.68 1 98.25 93 SER B N 1
ATOM 5125 C CA . SER B 1 93 ? 3.07 -14.914 -17.016 1 98.25 93 SER B CA 1
ATOM 5126 C C . SER B 1 93 ? 3.99 -13.758 -17.391 1 98.25 93 SER B C 1
ATOM 5128 O O . SER B 1 93 ? 5.035 -13.961 -18 1 98.25 93 SER B O 1
ATOM 5130 N N . CYS B 1 94 ? 3.568 -12.609 -17.016 1 98.5 94 CYS B N 1
ATOM 5131 C CA . CYS B 1 94 ? 4.375 -11.43 -17.297 1 98.5 94 CYS B CA 1
ATOM 5132 C C . CYS B 1 94 ? 5.711 -11.484 -16.578 1 98.5 94 CYS B C 1
ATOM 5134 O O . CYS B 1 94 ? 6.75 -11.156 -17.156 1 98.5 94 CYS B O 1
ATOM 5136 N N . TYR B 1 95 ? 5.746 -11.867 -15.297 1 98.5 95 TYR B N 1
ATOM 5137 C CA . TYR B 1 95 ? 7 -12.016 -14.562 1 98.5 95 TYR B CA 1
ATOM 5138 C C . TYR B 1 95 ? 7.914 -13.023 -15.242 1 98.5 95 TYR B C 1
ATOM 5140 O O . TYR B 1 95 ? 9.141 -12.891 -15.195 1 98.5 95 TYR B O 1
ATOM 5148 N N . MET B 1 96 ? 7.34 -14.008 -15.867 1 98.75 96 MET B N 1
ATOM 5149 C CA . MET B 1 96 ? 8.109 -15.141 -16.391 1 98.75 96 MET B CA 1
ATOM 5150 C C . MET B 1 96 ? 8.508 -14.898 -17.844 1 98.75 96 MET B C 1
ATOM 5152 O O . MET B 1 96 ? 9.539 -15.398 -18.297 1 98.75 96 MET B O 1
ATOM 5156 N N . THR B 1 97 ? 7.695 -14.109 -18.594 1 98.56 97 THR B N 1
ATOM 5157 C CA . THR B 1 97 ? 7.898 -14.055 -20.047 1 98.56 97 THR B CA 1
ATOM 5158 C C . THR B 1 97 ? 8.203 -12.625 -20.484 1 98.56 97 THR B C 1
ATOM 5160 O O . THR B 1 97 ? 8.688 -12.406 -21.594 1 98.56 97 THR B O 1
ATOM 5163 N N . GLY B 1 98 ? 7.82 -11.648 -19.656 1 98 98 GLY B N 1
ATOM 5164 C CA . GLY B 1 98 ? 7.98 -10.25 -20.016 1 98 98 GLY B CA 1
ATOM 5165 C C . GLY B 1 98 ? 6.789 -9.688 -20.781 1 98 98 GLY B C 1
ATOM 5166 O O . GLY B 1 98 ? 6.762 -8.5 -21.109 1 98 98 GLY B O 1
ATOM 5167 N N . MET B 1 99 ? 5.793 -10.508 -20.984 1 97.75 99 MET B N 1
ATOM 5168 C CA . MET B 1 99 ? 4.59 -10.109 -21.719 1 97.75 99 MET B CA 1
ATOM 5169 C C . MET B 1 99 ? 3.342 -10.344 -20.859 1 97.75 99 MET B C 1
ATOM 5171 O O . MET B 1 99 ? 2.965 -11.484 -20.609 1 97.75 99 MET B O 1
ATOM 5175 N N . PRO B 1 100 ? 2.688 -9.219 -20.422 1 96.31 100 PRO B N 1
ATOM 5176 C CA . PRO B 1 100 ? 1.383 -9.484 -19.812 1 96.31 100 PRO B CA 1
ATOM 5177 C C . PRO B 1 100 ? 0.394 -10.125 -20.781 1 96.31 100 PRO B C 1
ATOM 5179 O O . PRO B 1 100 ? 0.379 -9.789 -21.969 1 96.31 100 PRO B O 1
ATOM 5182 N N . SER B 1 101 ? -0.371 -11.039 -20.281 1 97.31 101 SER B N 1
ATOM 5183 C CA . SER B 1 101 ? -1.302 -11.758 -21.156 1 97.31 101 SER B CA 1
ATOM 5184 C C . SER B 1 101 ? -2.748 -11.484 -20.75 1 97.31 101 SER B C 1
ATOM 5186 O O . SER B 1 101 ? -3.029 -10.531 -20.031 1 97.31 101 SER B O 1
ATOM 5188 N N . ASN B 1 102 ? -3.73 -12.25 -21.469 1 98.44 102 ASN B N 1
ATOM 5189 C CA . ASN B 1 102 ? -5.148 -12.156 -21.141 1 98.44 102 ASN B CA 1
ATOM 5190 C C . ASN B 1 102 ? -5.496 -13 -19.906 1 98.44 102 ASN B C 1
ATOM 5192 O O . ASN B 1 102 ? -4.777 -13.945 -19.578 1 98.44 102 ASN B O 1
ATOM 5196 N N . THR B 1 103 ? -6.578 -12.617 -19.281 1 98.19 103 THR B N 1
ATOM 5197 C CA . THR B 1 103 ? -7.07 -13.398 -18.156 1 98.19 103 THR B CA 1
ATOM 5198 C C . THR B 1 103 ? -7.129 -14.883 -18.5 1 98.19 103 THR B C 1
ATOM 5200 O O . THR B 1 103 ? -7.613 -15.25 -19.578 1 98.19 103 THR B O 1
ATOM 5203 N N . GLY B 1 104 ? -6.531 -15.695 -17.672 1 98.12 104 GLY B N 1
ATOM 5204 C CA . GLY B 1 104 ? -6.602 -17.141 -17.812 1 98.12 104 GLY B CA 1
ATOM 5205 C C . GLY B 1 104 ? -5.469 -17.719 -18.641 1 98.12 104 GLY B C 1
ATOM 5206 O O . GLY B 1 104 ? -5.242 -18.922 -18.641 1 98.12 104 GLY B O 1
ATOM 5207 N N . PHE B 1 105 ? -4.715 -16.875 -19.344 1 98.62 105 PHE B N 1
ATOM 5208 C CA . PHE B 1 105 ? -3.635 -17.375 -20.188 1 98.62 105 PHE B CA 1
ATOM 5209 C C . PHE B 1 105 ? -2.402 -17.703 -19.359 1 98.62 105 PHE B C 1
ATOM 5211 O O . PHE B 1 105 ? -1.989 -16.922 -18.516 1 98.62 105 PHE B O 1
ATOM 5218 N N . VAL B 1 106 ? -1.835 -18.812 -19.578 1 98.69 106 VAL B N 1
ATOM 5219 C CA . VAL B 1 106 ? -0.635 -19.297 -18.906 1 98.69 106 VAL B CA 1
ATOM 5220 C C . VAL B 1 106 ? 0.552 -19.25 -19.875 1 98.69 106 VAL B C 1
ATOM 5222 O O . VAL B 1 106 ? 0.666 -20.094 -20.766 1 98.69 106 VAL B O 1
ATOM 5225 N N . SER B 1 107 ? 1.435 -18.25 -19.672 1 98.69 107 SER B N 1
ATOM 5226 C CA . SER B 1 107 ? 2.641 -18.047 -20.469 1 98.69 107 SER B CA 1
ATOM 5227 C C . SER B 1 107 ? 2.354 -18.219 -21.953 1 98.69 107 SER B C 1
ATOM 5229 O O . SER B 1 107 ? 3.055 -18.969 -22.641 1 98.69 107 SER B O 1
ATOM 5231 N N . THR B 1 108 ? 1.401 -17.625 -22.422 1 98.75 108 THR B N 1
ATOM 5232 C CA . THR B 1 108 ? 0.884 -17.609 -23.781 1 98.75 108 THR B CA 1
ATOM 5233 C C . THR B 1 108 ? 0.649 -16.188 -24.25 1 98.75 108 THR B C 1
ATOM 5235 O O . THR B 1 108 ? 0.159 -15.344 -23.5 1 98.75 108 THR B O 1
ATOM 5238 N N . TYR B 1 109 ? 1.013 -15.922 -25.469 1 98.75 109 TYR B N 1
ATOM 5239 C CA . TYR B 1 109 ? 0.855 -14.586 -26.031 1 98.75 109 TYR B CA 1
ATOM 5240 C C . TYR B 1 109 ? -0.614 -14.18 -26.078 1 98.75 109 TYR B C 1
ATOM 5242 O O . TYR B 1 109 ? -1.475 -14.984 -26.453 1 98.75 109 TYR B O 1
ATOM 5250 N N . PRO B 1 110 ? -0.936 -12.945 -25.766 1 98.62 110 PRO B N 1
ATOM 5251 C CA . PRO B 1 110 ? -2.336 -12.531 -25.672 1 98.62 110 PRO B CA 1
ATOM 5252 C C . PRO B 1 110 ? -2.979 -12.312 -27.047 1 98.62 110 PRO B C 1
ATOM 5254 O O . PRO B 1 110 ? -2.275 -12.086 -28.031 1 98.62 110 PRO B O 1
ATOM 5257 N N . VAL B 1 111 ? -4.301 -12.461 -27.047 1 98.62 111 VAL B N 1
ATOM 5258 C CA . VAL B 1 111 ? -5.125 -11.977 -28.156 1 98.62 111 VAL B CA 1
ATOM 5259 C C . VAL B 1 111 ? -5.406 -10.492 -27.984 1 98.62 111 VAL B C 1
ATOM 5261 O O . VAL B 1 111 ? -5.766 -10.039 -26.891 1 98.62 111 VAL B O 1
ATOM 5264 N N . SER B 1 112 ? -5.266 -9.75 -29.078 1 98.44 112 SER B N 1
ATOM 5265 C CA . SER B 1 112 ? -5.5 -8.312 -29 1 98.44 112 SER B CA 1
ATOM 5266 C C . SER B 1 112 ? -6.953 -8.016 -28.656 1 98.44 112 SER B C 1
ATOM 5268 O O . SER B 1 112 ? -7.867 -8.633 -29.203 1 98.44 112 SER B O 1
ATOM 5270 N N . SER B 1 113 ? -7.137 -7.078 -27.766 1 97.81 113 SER B N 1
ATOM 5271 C CA . SER B 1 113 ? -8.461 -6.594 -27.391 1 97.81 113 SER B CA 1
ATOM 5272 C C . SER B 1 113 ? -8.734 -5.215 -27.984 1 97.81 113 SER B C 1
ATOM 5274 O O . SER B 1 113 ? -9.648 -4.516 -27.547 1 97.81 113 SER B O 1
ATOM 5276 N N . GLY B 1 114 ? -7.902 -4.855 -28.922 1 97.19 114 GLY B N 1
ATOM 5277 C CA . GLY B 1 114 ? -8.086 -3.566 -29.562 1 97.19 114 GLY B CA 1
ATOM 5278 C C . GLY B 1 114 ? -7.785 -2.393 -28.656 1 97.19 114 GLY B C 1
ATOM 5279 O O . GLY B 1 114 ? -6.707 -2.326 -28.047 1 97.19 114 GLY B O 1
ATOM 5280 N N . ASP B 1 115 ? -8.82 -1.563 -28.438 1 95.75 115 ASP B N 1
ATOM 5281 C CA . ASP B 1 115 ? -8.664 -0.332 -27.672 1 95.75 115 ASP B CA 1
ATOM 5282 C C . ASP B 1 115 ? -8.414 -0.632 -26.188 1 95.75 115 ASP B C 1
ATOM 5284 O O . ASP B 1 115 ? -7.945 0.232 -25.453 1 95.75 115 ASP B O 1
ATOM 5288 N N . ALA B 1 116 ? -8.688 -1.791 -25.812 1 97.44 116 ALA B N 1
ATOM 5289 C CA . ALA B 1 116 ? -8.531 -2.16 -24.422 1 97.44 116 ALA B CA 1
ATOM 5290 C C . ALA B 1 116 ? -7.102 -2.605 -24.125 1 97.44 116 ALA B C 1
ATOM 5292 O O . ALA B 1 116 ? -6.715 -2.748 -22.969 1 97.44 116 ALA B O 1
ATOM 5293 N N . ASP B 1 117 ? -6.266 -2.814 -25.125 1 98 117 ASP B N 1
ATOM 5294 C CA . ASP B 1 117 ? -4.879 -3.211 -24.906 1 98 117 ASP B CA 1
ATOM 5295 C C . ASP B 1 117 ? -4.121 -2.143 -24.125 1 98 117 ASP B C 1
ATOM 5297 O O . ASP B 1 117 ? -4.148 -0.964 -24.484 1 98 117 ASP B O 1
ATOM 5301 N N . LEU B 1 118 ? -3.447 -2.553 -23.094 1 97.06 118 LEU B N 1
ATOM 5302 C CA . LEU B 1 118 ? -2.691 -1.623 -22.266 1 97.06 118 LEU B CA 1
ATOM 5303 C C . LEU B 1 118 ? -1.234 -1.557 -22.719 1 97.06 118 LEU B C 1
ATOM 5305 O O . LEU B 1 118 ? -0.484 -0.684 -22.266 1 97.06 118 LEU B O 1
ATOM 5309 N N . ILE B 1 119 ? -0.803 -2.51 -23.484 1 95.62 119 ILE B N 1
ATOM 5310 C CA . ILE B 1 119 ? 0.516 -2.584 -24.109 1 95.62 119 ILE B CA 1
ATOM 5311 C C . ILE B 1 119 ? 0.374 -2.939 -25.578 1 95.62 119 ILE B C 1
ATOM 5313 O O . ILE B 1 119 ? -0.667 -3.447 -26.016 1 95.62 119 ILE B O 1
ATOM 5317 N N . PRO B 1 120 ? 1.442 -2.711 -26.391 1 95.5 120 PRO B N 1
ATOM 5318 C CA . PRO B 1 120 ? 1.363 -3.176 -27.781 1 95.5 120 PRO B CA 1
ATOM 5319 C C . PRO B 1 120 ? 1.248 -4.695 -27.891 1 95.5 120 PRO B C 1
ATOM 5321 O O . PRO B 1 120 ? 1.982 -5.422 -27.219 1 95.5 120 PRO B O 1
ATOM 5324 N N . VAL B 1 121 ? 0.303 -5.176 -28.719 1 98 121 VAL B N 1
ATOM 5325 C CA . VAL B 1 121 ? 0.061 -6.602 -28.922 1 98 121 VAL B CA 1
ATOM 5326 C C . VAL B 1 121 ? 0.128 -6.945 -30.406 1 98 121 VAL B C 1
ATOM 5328 O O . VAL B 1 121 ? -0.578 -6.344 -31.219 1 98 121 VAL B O 1
ATOM 5331 N N . ASP B 1 122 ? 0.972 -7.875 -30.797 1 97.5 122 ASP B N 1
ATOM 5332 C CA . ASP B 1 122 ? 1.056 -8.391 -32.156 1 97.5 122 ASP B CA 1
ATOM 5333 C C . ASP B 1 122 ? -0.033 -9.43 -32.406 1 97.5 122 ASP B C 1
ATOM 5335 O O . ASP B 1 122 ? 0.064 -10.562 -31.953 1 97.5 122 ASP B O 1
ATOM 5339 N N . LYS B 1 123 ? -0.954 -9.117 -33.25 1 97.31 123 LYS B N 1
ATOM 5340 C CA . LYS B 1 123 ? -2.107 -9.977 -33.5 1 97.31 123 LYS B CA 1
ATOM 5341 C C . LYS B 1 123 ? -1.678 -11.305 -34.125 1 97.31 123 LYS B C 1
ATOM 5343 O O . LYS B 1 123 ? -2.332 -12.328 -33.906 1 97.31 123 LYS B O 1
ATOM 5348 N N . ALA B 1 124 ? -0.564 -11.305 -34.781 1 96.31 124 ALA B N 1
ATOM 5349 C CA . ALA B 1 124 ? -0.103 -12.492 -35.5 1 96.31 124 ALA B CA 1
ATOM 5350 C C . ALA B 1 124 ? 0.434 -13.539 -34.531 1 96.31 124 ALA B C 1
ATOM 5352 O O . ALA B 1 124 ? 0.577 -14.711 -34.906 1 96.31 124 ALA B O 1
ATOM 5353 N N . ARG B 1 125 ? 0.638 -13.211 -33.312 1 97.5 125 ARG B N 1
ATOM 5354 C CA . ARG B 1 125 ? 1.258 -14.117 -32.344 1 97.5 125 ARG B CA 1
ATOM 5355 C C . ARG B 1 125 ? 0.228 -14.656 -31.359 1 97.5 125 ARG B C 1
ATOM 5357 O O . ARG B 1 125 ? 0.574 -15.398 -30.438 1 97.5 125 ARG B O 1
ATOM 5364 N N . ALA B 1 126 ? -1.02 -14.336 -31.594 1 98.38 126 ALA B N 1
ATOM 5365 C CA . ALA B 1 126 ? -2.082 -14.742 -30.672 1 98.38 126 ALA B CA 1
ATOM 5366 C C . ALA B 1 126 ? -2.016 -16.234 -30.375 1 98.38 126 ALA B C 1
ATOM 5368 O O . ALA B 1 126 ? -1.799 -17.047 -31.281 1 98.38 126 ALA B O 1
ATOM 5369 N N . TYR B 1 127 ? -2.066 -16.625 -29.094 1 98.5 127 TYR B N 1
ATOM 5370 C CA . TYR B 1 127 ? -2.174 -17.984 -28.578 1 98.5 127 TYR B CA 1
ATOM 5371 C C . TYR B 1 127 ? -0.824 -18.688 -28.609 1 98.5 127 TYR B C 1
ATOM 5373 O O . TYR B 1 127 ? -0.681 -19.797 -28.078 1 98.5 127 TYR B O 1
ATOM 5381 N N . SER B 1 128 ? 0.2 -18.141 -29.188 1 98.38 128 SER B N 1
ATOM 5382 C CA . SER B 1 128 ? 1.494 -18.812 -29.25 1 98.38 128 SER B CA 1
ATOM 5383 C C . SER B 1 128 ? 2.148 -18.906 -27.875 1 98.38 128 SER B C 1
ATOM 5385 O O . SER B 1 128 ? 2.039 -17.969 -27.078 1 98.38 128 SER B O 1
ATOM 5387 N N . PRO B 1 129 ? 2.812 -19.969 -27.594 1 98.62 129 PRO B N 1
ATOM 5388 C CA . PRO B 1 129 ? 3.531 -20.078 -26.328 1 98.62 129 PRO B CA 1
ATOM 5389 C C . PRO B 1 129 ? 4.719 -19.125 -26.234 1 98.62 129 PRO B C 1
ATOM 5391 O O . PRO B 1 129 ? 5.328 -18.797 -27.266 1 98.62 129 PRO B O 1
ATOM 5394 N N . LEU B 1 130 ? 5.039 -18.719 -25.047 1 98.75 130 LEU B N 1
ATOM 5395 C CA . LEU B 1 130 ? 6.176 -17.859 -24.75 1 98.75 130 LEU B CA 1
ATOM 5396 C C . LEU B 1 130 ? 7.172 -18.562 -23.828 1 98.75 130 LEU B C 1
ATOM 5398 O O . LEU B 1 130 ? 6.785 -19.109 -22.797 1 98.75 130 LEU B O 1
ATOM 5402 N N . ALA B 1 131 ? 8.438 -18.531 -24.219 1 98.69 131 ALA B N 1
ATOM 5403 C CA . ALA B 1 131 ? 9.453 -19.109 -23.328 1 98.69 131 ALA B CA 1
ATOM 5404 C C . ALA B 1 131 ? 9.492 -18.391 -21.984 1 98.69 131 ALA B C 1
ATOM 5406 O O . ALA B 1 131 ? 9.406 -17.156 -21.938 1 98.69 131 ALA B O 1
ATOM 5407 N N . THR B 1 132 ? 9.633 -19.125 -20.906 1 98.75 132 THR B N 1
ATOM 5408 C CA . THR B 1 132 ? 9.617 -18.562 -19.562 1 98.75 132 THR B CA 1
ATOM 5409 C C . THR B 1 132 ? 11.039 -18.359 -19.047 1 98.75 132 THR B C 1
ATOM 5411 O O . THR B 1 132 ? 11.992 -18.938 -19.594 1 98.75 132 THR B O 1
ATOM 5414 N N . PHE B 1 133 ? 11.172 -17.531 -18.062 1 98.81 133 PHE B N 1
ATOM 5415 C CA . PHE B 1 133 ? 12.445 -17.328 -17.375 1 98.81 133 PHE B CA 1
ATOM 5416 C C . PHE B 1 133 ? 12.984 -18.656 -16.844 1 98.81 133 PHE B C 1
ATOM 5418 O O . PHE B 1 133 ? 14.188 -18.906 -16.906 1 98.81 133 PHE B O 1
ATOM 5425 N N . LEU B 1 134 ? 12.086 -19.516 -16.297 1 98.75 134 LEU B N 1
ATOM 5426 C CA . LEU B 1 134 ? 12.492 -20.828 -15.82 1 98.75 134 LEU B CA 1
ATOM 5427 C C . LEU B 1 134 ? 13.086 -21.672 -16.953 1 98.75 134 LEU B C 1
ATOM 5429 O O . LEU B 1 134 ? 14.164 -22.25 -16.797 1 98.75 134 LEU B O 1
ATOM 5433 N N . GLU B 1 135 ? 12.445 -21.734 -18.094 1 98.44 135 GLU B N 1
ATOM 5434 C CA . GLU B 1 135 ? 12.945 -22.484 -19.234 1 98.44 135 GLU B CA 1
ATOM 5435 C C . GLU B 1 135 ? 14.289 -21.938 -19.719 1 98.44 135 GLU B C 1
ATOM 5437 O O . GLU B 1 135 ? 15.211 -22.703 -20.016 1 98.44 135 GLU B O 1
ATOM 5442 N N . ALA B 1 136 ? 14.367 -20.609 -19.781 1 98.75 136 ALA B N 1
ATOM 5443 C CA . ALA B 1 136 ? 15.617 -20 -20.203 1 98.75 136 ALA B CA 1
ATOM 5444 C C . ALA B 1 136 ? 16.75 -20.328 -19.25 1 98.75 136 ALA B C 1
ATOM 5446 O O . ALA B 1 136 ? 17.875 -20.594 -19.672 1 98.75 136 ALA B O 1
ATOM 5447 N N . ALA B 1 137 ? 16.469 -20.25 -17.969 1 98.56 137 ALA B N 1
ATOM 5448 C CA . ALA B 1 137 ? 17.469 -20.594 -16.953 1 98.56 137 ALA B CA 1
ATOM 5449 C C . ALA B 1 137 ? 17.984 -22.016 -17.141 1 98.56 137 ALA B C 1
ATOM 5451 O O . ALA B 1 137 ? 19.172 -22.281 -17.047 1 98.56 137 ALA B O 1
ATOM 5452 N N . LYS B 1 138 ? 17.109 -22.859 -17.406 1 97.69 138 LYS B N 1
ATOM 5453 C CA . LYS B 1 138 ? 17.453 -24.266 -17.594 1 97.69 138 LYS B CA 1
ATOM 5454 C C . LYS B 1 138 ? 18.188 -24.5 -18.906 1 97.69 138 LYS B C 1
ATOM 5456 O O . LYS B 1 138 ? 19.266 -25.094 -18.938 1 97.69 138 LYS B O 1
ATOM 5461 N N . ILE B 1 139 ? 17.672 -24 -19.984 1 97.81 139 ILE B N 1
ATOM 5462 C CA . ILE B 1 139 ? 18.125 -24.328 -21.328 1 97.81 139 ILE B CA 1
ATOM 5463 C C . ILE B 1 139 ? 19.422 -23.594 -21.641 1 97.81 139 ILE B C 1
ATOM 5465 O O . ILE B 1 139 ? 20.359 -24.172 -22.203 1 97.81 139 ILE B O 1
ATOM 5469 N N . MET B 1 140 ? 19.453 -22.391 -21.219 1 98.19 140 MET B N 1
ATOM 5470 C CA . MET B 1 140 ? 20.562 -21.547 -21.672 1 98.19 140 MET B CA 1
ATOM 5471 C C . MET B 1 140 ? 21.672 -21.484 -20.625 1 98.19 140 MET B C 1
ATOM 5473 O O . MET B 1 140 ? 22.828 -21.219 -20.938 1 98.19 140 MET B O 1
ATOM 5477 N N . LYS B 1 141 ? 21.312 -21.781 -19.359 1 98.19 141 LYS B N 1
ATOM 5478 C CA . LYS B 1 141 ? 22.297 -21.562 -18.297 1 98.19 141 LYS B CA 1
ATOM 5479 C C . LYS B 1 141 ? 22.562 -22.844 -17.5 1 98.19 141 LYS B C 1
ATOM 5481 O O . LYS B 1 141 ? 23.453 -22.875 -16.656 1 98.19 141 LYS B O 1
ATOM 5486 N N . GLY B 1 142 ? 21.766 -23.875 -17.766 1 98 142 GLY B N 1
ATOM 5487 C CA . GLY B 1 142 ? 21.953 -25.141 -17.078 1 98 142 GLY B CA 1
ATOM 5488 C C . GLY B 1 142 ? 21.531 -25.125 -15.625 1 98 142 GLY B C 1
ATOM 5489 O O . GLY B 1 142 ? 21.969 -25.953 -14.828 1 98 142 GLY B O 1
ATOM 5490 N N . LYS B 1 143 ? 20.719 -24.219 -15.234 1 98.56 143 LYS B N 1
ATOM 5491 C CA . LYS B 1 143 ? 20.281 -24.078 -13.844 1 98.56 143 LYS B CA 1
ATOM 5492 C C . LYS B 1 143 ? 19.344 -25.203 -13.453 1 98.56 143 LYS B C 1
ATOM 5494 O O . LYS B 1 143 ? 18.547 -25.672 -14.266 1 98.56 143 LYS B O 1
ATOM 5499 N N . LYS B 1 144 ? 19.438 -25.609 -12.18 1 98.69 144 LYS B N 1
ATOM 5500 C CA . LYS B 1 144 ? 18.359 -26.422 -11.609 1 98.69 144 LYS B CA 1
ATOM 5501 C C . LYS B 1 144 ? 17.125 -25.578 -11.328 1 98.69 144 LYS B C 1
ATOM 5503 O O . LYS B 1 144 ? 17.219 -24.359 -11.148 1 98.69 144 LYS B O 1
ATOM 5508 N N . THR B 1 145 ? 15.969 -26.234 -11.344 1 98.75 145 THR B N 1
ATOM 5509 C CA . THR B 1 145 ? 14.734 -25.469 -11.203 1 98.75 145 THR B CA 1
ATOM 5510 C C . THR B 1 145 ? 13.812 -26.125 -10.172 1 98.75 145 THR B C 1
ATOM 5512 O O . THR B 1 145 ? 13.773 -27.359 -10.055 1 98.75 145 THR B O 1
ATOM 5515 N N . GLY B 1 146 ? 13.117 -25.297 -9.391 1 98.88 146 GLY B N 1
ATOM 5516 C CA . GLY B 1 146 ? 12.188 -25.781 -8.383 1 98.88 146 GLY B CA 1
ATOM 5517 C C . GLY B 1 146 ? 10.945 -24.922 -8.258 1 98.88 146 GLY B C 1
ATOM 5518 O O . GLY B 1 146 ? 10.977 -23.719 -8.555 1 98.88 146 GLY B O 1
ATOM 5519 N N . LEU B 1 147 ? 9.836 -25.578 -7.848 1 98.94 147 LEU B N 1
ATOM 5520 C CA . LEU B 1 147 ? 8.562 -24.922 -7.535 1 98.94 147 LEU B CA 1
ATOM 5521 C C . LEU B 1 147 ? 8.039 -25.391 -6.18 1 98.94 147 LEU B C 1
ATOM 5523 O O . LEU B 1 147 ? 7.93 -26.594 -5.926 1 98.94 147 LEU B O 1
ATOM 5527 N N . VAL B 1 148 ? 7.758 -24.422 -5.297 1 98.94 148 VAL B N 1
ATOM 5528 C CA . VAL B 1 148 ? 7.168 -24.703 -3.992 1 98.94 148 VAL B CA 1
ATOM 5529 C C . VAL B 1 148 ? 5.871 -23.906 -3.838 1 98.94 148 VAL B C 1
ATOM 5531 O O . VAL B 1 148 ? 5.863 -22.688 -3.963 1 98.94 148 VAL B O 1
ATOM 5534 N N . VAL B 1 149 ? 4.738 -24.594 -3.6 1 98.88 149 VAL B N 1
ATOM 5535 C CA . VAL B 1 149 ? 3.441 -23.938 -3.531 1 98.88 149 VAL B CA 1
ATOM 5536 C C . VAL B 1 149 ? 2.586 -24.578 -2.447 1 98.88 149 VAL B C 1
ATOM 5538 O O . VAL B 1 149 ? 2.936 -25.641 -1.922 1 98.88 149 VAL B O 1
ATOM 5541 N N . THR B 1 150 ? 1.453 -23.922 -2.059 1 98.75 150 THR B N 1
ATOM 5542 C CA . THR B 1 150 ? 0.499 -24.531 -1.14 1 98.75 150 THR B CA 1
ATOM 5543 C C . THR B 1 150 ? -0.83 -24.812 -1.84 1 98.75 150 THR B C 1
ATOM 5545 O O . THR B 1 150 ? -1.736 -25.406 -1.256 1 98.75 150 THR B O 1
ATOM 5548 N N . CYS B 1 151 ? -1.016 -24.359 -3.047 1 98.5 151 CYS B N 1
ATOM 5549 C CA . CYS B 1 151 ? -2.117 -24.797 -3.902 1 98.5 151 CYS B CA 1
ATOM 5550 C C . CYS B 1 151 ? -1.756 -26.062 -4.668 1 98.5 151 CYS B C 1
ATOM 5552 O O . CYS B 1 151 ? -0.737 -26.688 -4.383 1 98.5 151 CYS B O 1
ATOM 5554 N N . HIS B 1 152 ? -2.654 -26.547 -5.555 1 98.44 152 HIS B N 1
ATOM 5555 C CA . HIS B 1 152 ? -2.287 -27.672 -6.41 1 98.44 152 HIS B CA 1
ATOM 5556 C C . HIS B 1 152 ? -1.327 -27.234 -7.512 1 98.44 152 HIS B C 1
ATOM 5558 O O . HIS B 1 152 ? -1.444 -26.125 -8.039 1 98.44 152 HIS B O 1
ATOM 5564 N N . PHE B 1 153 ? -0.392 -28.031 -7.902 1 98.56 153 PHE B N 1
ATOM 5565 C CA . PHE B 1 153 ? 0.805 -27.672 -8.656 1 98.56 153 PHE B CA 1
ATOM 5566 C C . PHE B 1 153 ? 0.437 -27.125 -10.031 1 98.56 153 PHE B C 1
ATOM 5568 O O . PHE B 1 153 ? 1.153 -26.297 -10.586 1 98.56 153 PHE B O 1
ATOM 5575 N N . PRO B 1 154 ? -0.693 -27.547 -10.672 1 98.62 154 PRO B N 1
ATOM 5576 C CA . PRO B 1 154 ? -0.963 -26.984 -12 1 98.62 154 PRO B CA 1
ATOM 5577 C C . PRO B 1 154 ? -1.733 -25.672 -11.945 1 98.62 154 PRO B C 1
ATOM 5579 O O . PRO B 1 154 ? -2.199 -25.172 -12.977 1 98.62 154 PRO B O 1
ATOM 5582 N N . HIS B 1 155 ? -1.881 -25.125 -10.719 1 98.31 155 HIS B N 1
ATOM 5583 C CA . HIS B 1 155 ? -2.545 -23.844 -10.578 1 98.31 155 HIS B CA 1
ATOM 5584 C C . HIS B 1 155 ? -1.776 -22.734 -11.312 1 98.31 155 HIS B C 1
ATOM 5586 O O . HIS B 1 155 ? -0.654 -22.969 -11.773 1 98.31 155 HIS B O 1
ATOM 5592 N N . ALA B 1 156 ? -2.311 -21.609 -11.422 1 97.75 156 ALA B N 1
ATOM 5593 C CA . ALA B 1 156 ? -1.896 -20.594 -12.375 1 97.75 156 ALA B CA 1
ATOM 5594 C C . ALA B 1 156 ? -0.437 -20.203 -12.164 1 97.75 156 ALA B C 1
ATOM 5596 O O . ALA B 1 156 ? 0.371 -20.25 -13.094 1 97.75 156 ALA B O 1
ATOM 5597 N N . THR B 1 157 ? -0.025 -19.828 -10.945 1 98.44 157 THR B N 1
ATOM 5598 C CA . THR B 1 157 ? 1.287 -19.25 -10.672 1 98.44 157 THR B CA 1
ATOM 5599 C C . THR B 1 157 ? 2.393 -20.266 -10.969 1 98.44 157 THR B C 1
ATOM 5601 O O . THR B 1 157 ? 3.305 -19.969 -11.75 1 98.44 157 THR B O 1
ATOM 5604 N N . PRO B 1 158 ? 2.324 -21.453 -10.445 1 98.62 158 PRO B N 1
ATOM 5605 C CA . PRO B 1 158 ? 3.359 -22.422 -10.82 1 98.62 158 PRO B CA 1
ATOM 5606 C C . PRO B 1 158 ? 3.281 -22.828 -12.289 1 98.62 158 PRO B C 1
ATOM 5608 O O . PRO B 1 158 ? 4.312 -23.078 -12.922 1 98.62 158 PRO B O 1
ATOM 5611 N N . ALA B 1 159 ? 2.127 -22.922 -12.852 1 98.81 159 ALA B N 1
ATOM 5612 C CA . ALA B 1 159 ? 1.964 -23.25 -14.266 1 98.81 159 ALA B CA 1
ATOM 5613 C C . ALA B 1 159 ? 2.668 -22.219 -15.156 1 98.81 159 ALA B C 1
ATOM 5615 O O . ALA B 1 159 ? 3.326 -22.594 -16.125 1 98.81 159 ALA B O 1
ATOM 5616 N N . ASP B 1 160 ? 2.547 -21 -14.797 1 98.69 160 ASP B N 1
ATOM 5617 C CA . ASP B 1 160 ? 3.117 -19.922 -15.586 1 98.69 160 ASP B CA 1
ATOM 5618 C C . ASP B 1 160 ? 4.637 -20.047 -15.68 1 98.69 160 ASP B C 1
ATOM 5620 O O . ASP B 1 160 ? 5.254 -19.516 -16.609 1 98.69 160 ASP B O 1
ATOM 5624 N N . CYS B 1 161 ? 5.207 -20.734 -14.781 1 98.56 161 CYS B N 1
ATOM 5625 C CA . CYS B 1 161 ? 6.656 -20.906 -14.781 1 98.56 161 CYS B CA 1
ATOM 5626 C C . CYS B 1 161 ? 7.082 -21.984 -15.781 1 98.56 161 CYS B C 1
ATOM 5628 O O . CYS B 1 161 ? 8.227 -21.984 -16.25 1 98.56 161 CYS B O 1
ATOM 5630 N N . SER B 1 162 ? 6.137 -22.953 -16.125 1 96.88 162 SER B N 1
ATOM 5631 C CA . SER B 1 162 ? 6.691 -24.141 -16.766 1 96.88 162 SER B CA 1
ATOM 5632 C C . SER B 1 162 ? 5.688 -24.766 -17.734 1 96.88 162 SER B C 1
ATOM 5634 O O . SER B 1 162 ? 5.852 -25.922 -18.141 1 96.88 162 SER B O 1
ATOM 5636 N N . ALA B 1 163 ? 4.656 -24.094 -18.047 1 98.75 163 ALA B N 1
ATOM 5637 C CA . ALA B 1 163 ? 3.648 -24.609 -18.953 1 98.75 163 ALA B CA 1
ATOM 5638 C C . ALA B 1 163 ? 3.027 -23.484 -19.781 1 98.75 163 ALA B C 1
ATOM 5640 O O . ALA B 1 163 ? 3.289 -22.312 -19.531 1 98.75 163 ALA B O 1
ATOM 5641 N N . HIS B 1 164 ? 2.25 -23.922 -20.797 1 98.75 164 HIS B N 1
ATOM 5642 C CA . HIS B 1 164 ? 1.642 -23 -21.734 1 98.75 164 HIS B CA 1
ATOM 5643 C C . HIS B 1 164 ? 0.221 -23.422 -22.094 1 98.75 164 HIS B C 1
ATOM 5645 O O . HIS B 1 164 ? -0.003 -24.562 -22.516 1 98.75 164 HIS B O 1
ATOM 5651 N N . SER B 1 165 ? -0.673 -22.562 -21.891 1 98.56 165 SER B N 1
ATOM 5652 C CA . SER B 1 165 ? -2.074 -22.812 -22.219 1 98.56 165 SER B CA 1
ATOM 5653 C C . SER B 1 165 ? -2.873 -21.516 -22.266 1 98.56 165 SER B C 1
ATOM 5655 O O . SER B 1 165 ? -2.674 -20.625 -21.453 1 98.56 165 SER B O 1
ATOM 5657 N N . TYR B 1 166 ? -3.809 -21.391 -23.219 1 97.88 166 TYR B N 1
ATOM 5658 C CA . TYR B 1 166 ? -4.656 -20.203 -23.297 1 97.88 166 TYR B CA 1
ATOM 5659 C C . TYR B 1 166 ? -5.746 -20.25 -22.219 1 97.88 166 TYR B C 1
ATOM 5661 O O . TYR B 1 166 ? -6.543 -19.328 -22.094 1 97.88 166 TYR B O 1
ATOM 5669 N N . SER B 1 167 ? -5.719 -21.344 -21.453 1 97.88 167 SER B N 1
ATOM 5670 C CA . SER B 1 167 ? -6.668 -21.484 -20.359 1 97.88 167 SER B CA 1
ATOM 5671 C C . SER B 1 167 ? -6.02 -22.141 -19.141 1 97.88 167 SER B C 1
ATOM 5673 O O . SER B 1 167 ? -5.559 -23.281 -19.219 1 97.88 167 SER B O 1
ATOM 5675 N N . ARG B 1 168 ? -6.113 -21.453 -18.078 1 97.75 168 ARG B N 1
ATOM 5676 C CA . ARG B 1 168 ? -5.551 -21.969 -16.828 1 97.75 168 ARG B CA 1
ATOM 5677 C C . ARG B 1 168 ? -6.391 -23.125 -16.297 1 97.75 168 ARG B C 1
ATOM 5679 O O . ARG B 1 168 ? -5.98 -23.812 -15.359 1 97.75 168 ARG B O 1
ATOM 5686 N N . LYS B 1 169 ? -7.535 -23.406 -16.875 1 97 169 LYS B N 1
ATOM 5687 C CA . LYS B 1 169 ? -8.422 -24.484 -16.422 1 97 169 LYS B CA 1
ATOM 5688 C C . LYS B 1 169 ? -8.047 -25.812 -17.047 1 97 169 LYS B C 1
ATOM 5690 O O . LYS B 1 169 ? -8.5 -26.875 -16.594 1 97 169 LYS B O 1
ATOM 5695 N N . LYS B 1 170 ? -7.172 -25.781 -18.047 1 97.12 170 LYS B N 1
ATOM 5696 C CA . LYS B 1 170 ? -6.75 -27.016 -18.703 1 97.12 170 LYS B CA 1
ATOM 5697 C C . LYS B 1 170 ? -5.66 -27.719 -17.906 1 97.12 170 LYS B C 1
ATOM 5699 O O . LYS B 1 170 ? -4.543 -27.906 -18.391 1 97.12 170 LYS B O 1
ATOM 5704 N N . TYR B 1 171 ? -6.012 -28.266 -16.781 1 97.62 171 TYR B N 1
ATOM 5705 C CA . TYR B 1 171 ? -5.059 -28.828 -15.844 1 97.62 171 TYR B CA 1
ATOM 5706 C C . TYR B 1 171 ? -4.355 -30.047 -16.438 1 97.62 171 TYR B C 1
ATOM 5708 O O . TYR B 1 171 ? -3.182 -30.297 -16.156 1 97.62 171 TYR B O 1
ATOM 5716 N N . ASP B 1 172 ? -5.062 -30.797 -17.281 1 95.88 172 ASP B N 1
ATOM 5717 C CA . ASP B 1 172 ? -4.441 -31.984 -17.859 1 95.88 172 ASP B CA 1
ATOM 5718 C C . ASP B 1 172 ? -3.309 -31.594 -18.812 1 95.88 172 ASP B C 1
ATOM 5720 O O . ASP B 1 172 ? -2.262 -32.25 -18.828 1 95.88 172 ASP B O 1
ATOM 5724 N N . TRP B 1 173 ? -3.561 -30.531 -19.641 1 97.38 173 TRP B N 1
ATOM 5725 C CA . TRP B 1 173 ? -2.502 -30.031 -20.5 1 97.38 173 TRP B CA 1
ATOM 5726 C C . TRP B 1 173 ? -1.32 -29.516 -19.688 1 97.38 173 TRP B C 1
ATOM 5728 O O . TRP B 1 173 ? -0.166 -29.812 -20 1 97.38 173 TRP B O 1
ATOM 5738 N N . ILE B 1 174 ? -1.666 -28.797 -18.672 1 98.62 174 ILE B N 1
ATOM 5739 C CA . ILE B 1 174 ? -0.674 -28.078 -17.875 1 98.62 174 ILE B CA 1
ATOM 5740 C C . ILE B 1 174 ? 0.162 -29.078 -17.062 1 98.62 174 ILE B C 1
ATOM 5742 O O . ILE B 1 174 ? 1.394 -29.016 -17.094 1 98.62 174 ILE B O 1
ATOM 5746 N N . ALA B 1 175 ? -0.498 -30 -16.406 1 98.69 175 ALA B N 1
ATOM 5747 C CA . ALA B 1 175 ? 0.203 -30.984 -15.578 1 98.69 175 ALA B CA 1
ATOM 5748 C C . ALA B 1 175 ? 1.193 -31.797 -16.406 1 98.69 175 ALA B C 1
ATOM 5750 O O . ALA B 1 175 ? 2.32 -32.062 -15.977 1 98.69 175 ALA B O 1
ATOM 5751 N N . ALA B 1 176 ? 0.774 -32.219 -17.578 1 98 176 ALA B N 1
ATOM 5752 C CA . ALA B 1 176 ? 1.647 -33 -18.453 1 98 176 ALA B CA 1
ATOM 5753 C C . ALA B 1 176 ? 2.898 -32.219 -18.828 1 98 176 ALA B C 1
ATOM 5755 O O . ALA B 1 176 ? 4.008 -32.75 -18.797 1 98 176 ALA B O 1
ATOM 5756 N N . GLN B 1 177 ? 2.68 -30.969 -19.156 1 98.62 177 GLN B N 1
ATOM 5757 C CA . GLN B 1 177 ? 3.816 -30.141 -19.516 1 98.62 177 GLN B CA 1
ATOM 5758 C C . GLN B 1 177 ? 4.773 -29.984 -18.344 1 98.62 177 GLN B C 1
ATOM 5760 O O . GLN B 1 177 ? 5.992 -30.078 -18.5 1 98.62 177 GLN B O 1
ATOM 5765 N N . MET B 1 178 ? 4.234 -29.734 -17.156 1 98.81 178 MET B N 1
ATOM 5766 C CA . MET B 1 178 ? 5.066 -29.5 -15.977 1 98.81 178 MET B CA 1
ATOM 5767 C C . MET B 1 178 ? 5.922 -30.719 -15.664 1 98.81 178 MET B C 1
ATOM 5769 O O . MET B 1 178 ? 7.098 -30.594 -15.328 1 98.81 178 MET B O 1
ATOM 5773 N N . VAL B 1 179 ? 5.375 -31.875 -15.797 1 98.56 179 VAL B N 1
ATOM 5774 C CA . VAL B 1 179 ? 6.117 -33.094 -15.562 1 98.56 179 VAL B CA 1
ATOM 5775 C C . VAL B 1 179 ? 7.203 -33.25 -16.625 1 98.56 179 VAL B C 1
ATOM 5777 O O . VAL B 1 179 ? 8.352 -33.594 -16.312 1 98.56 179 VAL B O 1
ATOM 5780 N N . HIS B 1 180 ? 6.914 -32.969 -17.828 1 98.06 180 HIS B N 1
ATOM 5781 C CA . HIS B 1 180 ? 7.824 -33.219 -18.938 1 98.06 180 HIS B CA 1
ATOM 5782 C C . HIS B 1 180 ? 8.859 -32.125 -19.062 1 98.06 180 HIS B C 1
ATOM 5784 O O . HIS B 1 180 ? 9.852 -32.281 -19.781 1 98.06 180 HIS B O 1
ATOM 5790 N N . GLN B 1 181 ? 8.719 -31.031 -18.328 1 97.56 181 GLN B N 1
ATOM 5791 C CA . GLN B 1 181 ? 9.711 -29.969 -18.297 1 97.56 181 GLN B CA 1
ATOM 5792 C C . GLN B 1 181 ? 10.922 -30.359 -17.453 1 97.56 181 GLN B C 1
ATOM 5794 O O . GLN B 1 181 ? 11.898 -29.609 -17.375 1 97.56 181 GLN B O 1
ATOM 5799 N N . ASN B 1 182 ? 10.852 -31.5 -16.812 1 96.69 182 ASN B N 1
ATOM 5800 C CA . ASN B 1 182 ? 11.961 -32.031 -16.031 1 96.69 182 ASN B CA 1
ATOM 5801 C C . ASN B 1 182 ? 12.375 -31.078 -14.922 1 96.69 182 ASN B C 1
ATOM 5803 O O . ASN B 1 182 ? 13.555 -30.75 -14.789 1 96.69 182 ASN B O 1
ATOM 5807 N N . LEU B 1 183 ? 11.414 -30.609 -14.172 1 98.5 183 LEU B N 1
ATOM 5808 C CA . LEU B 1 183 ? 11.688 -29.797 -12.992 1 98.5 183 LEU B CA 1
ATOM 5809 C C . LEU B 1 183 ? 12.391 -30.609 -11.914 1 98.5 183 LEU B C 1
ATOM 5811 O O . LEU B 1 183 ? 12.062 -31.781 -11.703 1 98.5 183 LEU B O 1
ATOM 5815 N N . ASP B 1 184 ? 13.344 -30.047 -11.234 1 98.75 184 ASP B N 1
ATOM 5816 C CA . ASP B 1 184 ? 14.156 -30.812 -10.289 1 98.75 184 ASP B CA 1
ATOM 5817 C C . ASP B 1 184 ? 13.406 -31.047 -8.977 1 98.75 184 ASP B C 1
ATOM 5819 O O . ASP B 1 184 ? 13.438 -32.156 -8.43 1 98.75 184 ASP B O 1
ATOM 5823 N N . VAL B 1 185 ? 12.773 -30 -8.469 1 98.88 185 VAL B N 1
ATOM 5824 C CA . VAL B 1 185 ? 12.055 -30.109 -7.203 1 98.88 185 VAL B CA 1
ATOM 5825 C C . VAL B 1 185 ? 10.672 -29.469 -7.34 1 98.88 185 VAL B C 1
ATOM 5827 O O . VAL B 1 185 ? 10.555 -28.297 -7.715 1 98.88 185 VAL B O 1
ATOM 5830 N N . VAL B 1 186 ? 9.609 -30.188 -7.051 1 98.94 186 VAL B N 1
ATOM 5831 C CA . VAL B 1 186 ? 8.242 -29.672 -6.992 1 98.94 186 VAL B CA 1
ATOM 5832 C C . VAL B 1 186 ? 7.59 -30.109 -5.684 1 98.94 186 VAL B C 1
ATOM 5834 O O . VAL B 1 186 ? 7.398 -31.297 -5.438 1 98.94 186 VAL B O 1
ATOM 5837 N N . LEU B 1 187 ? 7.316 -29.203 -4.824 1 98.94 187 LEU B N 1
ATOM 5838 C CA . LEU B 1 187 ? 6.684 -29.438 -3.531 1 98.94 187 LEU B CA 1
ATOM 5839 C C . LEU B 1 187 ? 5.383 -28.656 -3.414 1 98.94 187 LEU B C 1
ATOM 5841 O O . LEU B 1 187 ? 5.348 -27.453 -3.707 1 98.94 187 LEU B O 1
ATOM 5845 N N . GLY B 1 188 ? 4.27 -29.281 -3.049 1 98.75 188 GLY B N 1
ATOM 5846 C CA . GLY B 1 188 ? 3.002 -28.578 -2.924 1 98.75 188 GLY B CA 1
ATOM 5847 C C . GLY B 1 188 ? 1.808 -29.5 -2.828 1 98.75 188 GLY B C 1
ATOM 5848 O O . GLY B 1 188 ? 1.881 -30.547 -2.184 1 98.75 188 GLY B O 1
ATOM 5849 N N . GLY B 1 189 ? 0.646 -29.016 -3.334 1 98.69 189 GLY B N 1
ATOM 5850 C CA . GLY B 1 189 ? -0.566 -29.828 -3.367 1 98.69 189 GLY B CA 1
ATOM 5851 C C . GLY B 1 189 ? -0.882 -30.375 -4.746 1 98.69 189 GLY B C 1
ATOM 5852 O O . GLY B 1 189 ? -0.203 -30.047 -5.719 1 98.69 189 GLY B O 1
ATOM 5853 N N . GLY B 1 190 ? -1.877 -31.359 -4.793 1 98.56 190 GLY B N 1
ATOM 5854 C CA . GLY B 1 190 ? -2.447 -31.703 -6.086 1 98.56 190 GLY B CA 1
ATOM 5855 C C . GLY B 1 190 ? -2.186 -33.125 -6.492 1 98.56 190 GLY B C 1
ATOM 5856 O O . GLY B 1 190 ? -1.868 -33.406 -7.652 1 98.56 190 GLY B O 1
ATOM 5857 N N . THR B 1 191 ? -2.295 -34.125 -5.543 1 98.56 191 THR B N 1
ATOM 5858 C CA . THR B 1 191 ? -2.096 -35.531 -5.867 1 98.56 191 THR B CA 1
ATOM 5859 C C . THR B 1 191 ? -3.078 -35.969 -6.941 1 98.56 191 THR B C 1
ATOM 5861 O O . THR B 1 191 ? -2.756 -36.844 -7.762 1 98.56 191 THR B O 1
ATOM 5864 N N . HIS B 1 192 ? -4.215 -35.312 -6.957 1 98.06 192 HIS B N 1
ATOM 5865 C CA . HIS B 1 192 ? -5.285 -35.656 -7.879 1 98.06 192 HIS B CA 1
ATOM 5866 C C . HIS B 1 192 ? -4.863 -35.438 -9.328 1 98.06 192 HIS B C 1
ATOM 5868 O O . HIS B 1 192 ? -5.359 -36.094 -10.234 1 98.06 192 HIS B O 1
ATOM 5874 N N . TYR B 1 193 ? -3.994 -34.562 -9.555 1 98.19 193 TYR B N 1
ATOM 5875 C CA . TYR B 1 193 ? -3.664 -34.125 -10.906 1 98.19 193 TYR B CA 1
ATOM 5876 C C . TYR B 1 193 ? -2.451 -34.875 -11.438 1 98.19 193 TYR B C 1
ATOM 5878 O O . TYR B 1 193 ? -2.119 -34.781 -12.617 1 98.19 193 TYR B O 1
ATOM 5886 N N . LEU B 1 194 ? -1.793 -35.562 -10.562 1 98.5 194 LEU B N 1
ATOM 5887 C CA . LEU B 1 194 ? -0.673 -36.406 -10.992 1 98.5 194 LEU B CA 1
ATOM 5888 C C . LEU B 1 194 ? -1.146 -37.812 -11.359 1 98.5 194 LEU B C 1
ATOM 5890 O O . LEU B 1 194 ? -0.88 -38.75 -10.633 1 98.5 194 LEU B O 1
ATOM 5894 N N . HIS B 1 195 ? -1.641 -37.969 -12.523 1 96.81 195 HIS B N 1
ATOM 5895 C CA . HIS B 1 195 ? -2.203 -39.219 -12.992 1 96.81 195 HIS B CA 1
ATOM 5896 C C . HIS B 1 195 ? -1.128 -40.312 -13.102 1 96.81 195 HIS B C 1
ATOM 5898 O O . HIS B 1 195 ? 0.062 -40 -13.188 1 96.81 195 HIS B O 1
ATOM 5904 N N . PRO B 1 196 ? -1.49 -41.531 -13.133 1 97.12 196 PRO B N 1
ATOM 5905 C CA . PRO B 1 196 ? -0.538 -42.656 -13.148 1 97.12 196 PRO B CA 1
ATOM 5906 C C . PRO B 1 196 ? 0.449 -42.562 -14.312 1 97.12 196 PRO B C 1
ATOM 5908 O O . PRO B 1 196 ? 1.622 -42.906 -14.156 1 97.12 196 PRO B O 1
ATOM 5911 N N . GLU B 1 197 ? -0.038 -42.156 -15.414 1 95.38 197 GLU B N 1
ATOM 5912 C CA . GLU B 1 197 ? 0.846 -42.031 -16.578 1 95.38 197 GLU B CA 1
ATOM 5913 C C . GLU B 1 197 ? 1.974 -41.031 -16.297 1 95.38 197 GLU B C 1
ATOM 5915 O O . GLU B 1 197 ? 3.117 -41.25 -16.688 1 95.38 197 GLU B O 1
ATOM 5920 N N . LEU B 1 198 ? 1.629 -39.969 -15.633 1 97.94 198 LEU B N 1
ATOM 5921 C CA . LEU B 1 198 ? 2.619 -38.938 -15.297 1 97.94 198 LEU B CA 1
ATOM 5922 C C . LEU B 1 198 ? 3.555 -39.438 -14.203 1 97.94 198 LEU B C 1
ATOM 5924 O O . LEU B 1 198 ? 4.746 -39.125 -14.203 1 97.94 198 LEU B O 1
ATOM 5928 N N . GLN B 1 199 ? 3.016 -40.156 -13.227 1 98.38 199 GLN B N 1
ATOM 5929 C CA . GLN B 1 199 ? 3.85 -40.812 -12.203 1 98.38 199 GLN B CA 1
ATOM 5930 C C . GLN B 1 199 ? 4.895 -41.719 -12.836 1 98.38 199 GLN B C 1
ATOM 5932 O O . GLN B 1 199 ? 6.051 -41.719 -12.406 1 98.38 199 GLN B O 1
ATOM 5937 N N . SER B 1 200 ? 4.477 -42.438 -13.812 1 97.75 200 SER B N 1
ATOM 5938 C CA . SER B 1 200 ? 5.379 -43.375 -14.492 1 97.75 200 SER B CA 1
ATOM 5939 C C . SER B 1 200 ? 6.527 -42.625 -15.164 1 97.75 200 SER B C 1
ATOM 5941 O O . SER B 1 200 ? 7.66 -43.125 -15.188 1 97.75 200 SER B O 1
ATOM 5943 N N . VAL B 1 201 ? 6.188 -41.5 -15.734 1 97.06 201 VAL B N 1
ATOM 5944 C CA . VAL B 1 201 ? 7.219 -40.656 -16.359 1 97.06 201 VAL B CA 1
ATOM 5945 C C . VAL B 1 201 ? 8.25 -40.25 -15.305 1 97.06 201 VAL B C 1
ATOM 5947 O O . VAL B 1 201 ? 9.453 -40.375 -15.516 1 97.06 201 VAL B O 1
ATOM 5950 N N . LEU B 1 202 ? 7.82 -39.781 -14.156 1 98.31 202 LEU B N 1
ATOM 5951 C CA . LEU B 1 202 ? 8.703 -39.312 -13.086 1 98.31 202 LEU B CA 1
ATOM 5952 C C . LEU B 1 202 ? 9.555 -40.469 -12.57 1 98.31 202 LEU B C 1
ATOM 5954 O O . LEU B 1 202 ? 10.758 -40.312 -12.359 1 98.31 202 LEU B O 1
ATOM 5958 N N . ASN B 1 203 ? 8.93 -41.594 -12.375 1 97.75 203 ASN B N 1
ATOM 5959 C CA . ASN B 1 203 ? 9.656 -42.75 -11.898 1 97.75 203 ASN B CA 1
ATOM 5960 C C . ASN B 1 203 ? 10.734 -43.188 -12.891 1 97.75 203 ASN B C 1
ATOM 5962 O O . ASN B 1 203 ? 11.859 -43.5 -12.492 1 97.75 203 ASN B O 1
ATOM 5966 N N . SER B 1 204 ? 10.375 -43.25 -14.094 1 96.75 204 SER B N 1
ATOM 5967 C CA . SER B 1 204 ? 11.312 -43.656 -15.125 1 96.75 204 SER B CA 1
ATOM 5968 C C . SER B 1 204 ? 12.508 -42.719 -15.219 1 96.75 204 SER B C 1
ATOM 5970 O O . SER B 1 204 ? 13.578 -43.125 -15.672 1 96.75 204 SER B O 1
ATOM 5972 N N . ARG B 1 205 ? 12.305 -41.562 -14.789 1 96.56 205 ARG B N 1
ATOM 5973 C CA . ARG B 1 205 ? 13.359 -40.531 -14.883 1 96.56 205 ARG B CA 1
ATOM 5974 C C . ARG B 1 205 ? 14.125 -40.438 -13.57 1 96.56 205 ARG B C 1
ATOM 5976 O O . ARG B 1 205 ? 14.922 -39.5 -13.391 1 96.56 205 ARG B O 1
ATOM 5983 N N . GLY B 1 206 ? 13.773 -41.188 -12.578 1 97.19 206 GLY B N 1
ATOM 5984 C CA . GLY B 1 206 ? 14.57 -41.312 -11.367 1 97.19 206 GLY B CA 1
ATOM 5985 C C . GLY B 1 206 ? 14.172 -40.344 -10.289 1 97.19 206 GLY B C 1
ATOM 5986 O O . GLY B 1 206 ? 14.953 -40.062 -9.367 1 97.19 206 GLY B O 1
ATOM 5987 N N . TYR B 1 207 ? 13.008 -39.812 -10.328 1 98.44 207 TYR B N 1
ATOM 5988 C CA . TYR B 1 207 ? 12.539 -38.906 -9.305 1 98.44 207 TYR B CA 1
ATOM 5989 C C . TYR B 1 207 ? 12.102 -39.656 -8.055 1 98.44 207 TYR B C 1
ATOM 5991 O O . TYR B 1 207 ? 11.531 -40.75 -8.148 1 98.44 207 TYR B O 1
ATOM 5999 N N . GLY B 1 208 ? 12.414 -39.031 -6.848 1 98.56 208 GLY B N 1
ATOM 6000 C CA . GLY B 1 208 ? 11.633 -39.438 -5.68 1 98.56 208 GLY B CA 1
ATOM 6001 C C . GLY B 1 208 ? 10.211 -38.906 -5.719 1 98.56 208 GLY B C 1
ATOM 6002 O O . GLY B 1 208 ? 9.984 -37.688 -5.91 1 98.56 208 GLY B O 1
ATOM 6003 N N . LEU B 1 209 ? 9.305 -39.812 -5.602 1 98.75 209 LEU B N 1
ATOM 6004 C CA . LEU B 1 209 ? 7.895 -39.438 -5.637 1 98.75 209 LEU B CA 1
ATOM 6005 C C . LEU B 1 209 ? 7.219 -39.719 -4.301 1 98.75 209 LEU B C 1
ATOM 6007 O O . LEU B 1 209 ? 7.176 -40.875 -3.857 1 98.75 209 LEU B O 1
ATOM 6011 N N . PHE B 1 210 ? 6.652 -38.688 -3.652 1 98.81 210 PHE B N 1
ATOM 6012 C CA . PHE B 1 210 ? 6.027 -38.781 -2.338 1 98.81 210 PHE B CA 1
ATOM 6013 C C . PHE B 1 210 ? 4.637 -38.156 -2.346 1 98.81 210 PHE B C 1
ATOM 6015 O O . PHE B 1 210 ? 4.492 -36.938 -2.291 1 98.81 210 PHE B O 1
ATOM 6022 N N . LEU B 1 211 ? 3.617 -38.938 -2.334 1 98.69 211 LEU B N 1
ATOM 6023 C CA . LEU B 1 211 ? 2.221 -38.531 -2.295 1 98.69 211 LEU B CA 1
ATOM 6024 C C . LEU B 1 211 ? 1.629 -38.75 -0.906 1 98.69 211 LEU B C 1
ATOM 6026 O O . LEU B 1 211 ? 1.463 -39.875 -0.465 1 98.69 211 LEU B O 1
ATOM 6030 N N . ASP B 1 212 ? 1.354 -37.625 -0.203 1 98.56 212 ASP B N 1
ATOM 6031 C CA . ASP B 1 212 ? 0.863 -37.688 1.171 1 98.56 212 ASP B CA 1
ATOM 6032 C C . ASP B 1 212 ? 1.797 -38.469 2.068 1 98.56 212 ASP B C 1
ATOM 6034 O O . ASP B 1 212 ? 1.34 -39.281 2.9 1 98.56 212 ASP B O 1
ATOM 6038 N N . ASP B 1 213 ? 3.045 -38.344 1.852 1 98.62 213 ASP B N 1
ATOM 6039 C CA . ASP B 1 213 ? 4.082 -39.062 2.592 1 98.62 213 ASP B CA 1
ATOM 6040 C C . ASP B 1 213 ? 5.141 -38.094 3.121 1 98.62 213 ASP B C 1
ATOM 6042 O O . ASP B 1 213 ? 6.219 -37.969 2.539 1 98.62 213 ASP B O 1
ATOM 6046 N N . LEU B 1 214 ? 4.805 -37.531 4.262 1 98.62 214 LEU B N 1
ATOM 6047 C CA . LEU B 1 214 ? 5.672 -36.531 4.871 1 98.62 214 LEU B CA 1
ATOM 6048 C C . LEU B 1 214 ? 7.016 -37.125 5.258 1 98.62 214 LEU B C 1
ATOM 6050 O O . LEU B 1 214 ? 8.062 -36.5 5.066 1 98.62 214 LEU B O 1
ATOM 6054 N N . ASN B 1 215 ? 7.031 -38.281 5.828 1 98.38 215 ASN B N 1
ATOM 6055 C CA . ASN B 1 215 ? 8.266 -38.938 6.238 1 98.38 215 ASN B CA 1
ATOM 6056 C C . ASN B 1 215 ? 9.172 -39.25 5.043 1 98.38 215 ASN B C 1
ATOM 6058 O O . ASN B 1 215 ? 10.391 -39.062 5.129 1 98.38 215 ASN B O 1
ATOM 6062 N N . GLY B 1 216 ? 8.602 -39.75 3.975 1 98.62 216 GLY B N 1
ATOM 6063 C CA . GLY B 1 216 ? 9.383 -39.969 2.768 1 98.62 216 GLY B CA 1
ATOM 6064 C C . GLY B 1 216 ? 10.047 -38.719 2.246 1 98.62 216 GLY B C 1
ATOM 6065 O O . GLY B 1 216 ? 11.227 -38.719 1.872 1 98.62 216 GLY B O 1
ATOM 6066 N N . MET B 1 217 ? 9.305 -37.656 2.193 1 98.69 217 MET B N 1
ATOM 6067 C CA . MET B 1 217 ? 9.852 -36.375 1.766 1 98.69 217 MET B CA 1
ATOM 6068 C C . MET B 1 217 ? 11.039 -35.969 2.637 1 98.69 217 MET B C 1
ATOM 6070 O O . MET B 1 217 ? 12.078 -35.531 2.123 1 98.69 217 MET B O 1
ATOM 6074 N N . ARG B 1 218 ? 10.891 -36.125 3.916 1 98.19 218 ARG B N 1
ATOM 6075 C CA . ARG B 1 218 ? 11.867 -35.656 4.883 1 98.19 218 ARG B CA 1
ATOM 6076 C C . ARG B 1 218 ? 13.141 -36.469 4.84 1 98.19 218 ARG B C 1
ATOM 6078 O O . ARG B 1 218 ? 14.234 -35.969 5.109 1 98.19 218 ARG B O 1
ATOM 6085 N N . THR B 1 219 ? 13.07 -37.719 4.449 1 98 219 THR B N 1
ATOM 6086 C CA . THR B 1 219 ? 14.211 -38.625 4.605 1 98 219 THR B CA 1
ATOM 6087 C C . THR B 1 219 ? 14.859 -38.906 3.256 1 98 219 THR B C 1
ATOM 6089 O O . THR B 1 219 ? 15.93 -39.5 3.193 1 98 219 THR B O 1
ATOM 6092 N N . TYR B 1 220 ? 14.234 -38.438 2.26 1 98 220 TYR B N 1
ATOM 6093 C CA . TYR B 1 220 ? 14.75 -38.75 0.928 1 98 220 TYR B CA 1
ATOM 6094 C C . TYR B 1 220 ? 16.109 -38.094 0.706 1 98 220 TYR B C 1
ATOM 6096 O O . TYR B 1 220 ? 16.25 -36.875 0.88 1 98 220 TYR B O 1
ATOM 6104 N N . ALA B 1 221 ? 17.109 -38.812 0.133 1 96.75 221 ALA B N 1
ATOM 6105 C CA . ALA B 1 221 ? 18.469 -38.344 -0.004 1 96.75 221 ALA B CA 1
ATOM 6106 C C . ALA B 1 221 ? 18.75 -37.875 -1.433 1 96.75 221 ALA B C 1
ATOM 6108 O O . ALA B 1 221 ? 19.719 -37.156 -1.683 1 96.75 221 ALA B O 1
ATOM 6109 N N . GLY B 1 222 ? 17.922 -38.281 -2.344 1 96.81 222 GLY B N 1
ATOM 6110 C CA . GLY B 1 222 ? 18.141 -37.906 -3.734 1 96.81 222 GLY B CA 1
ATOM 6111 C C . GLY B 1 222 ? 17.953 -36.438 -4.004 1 96.81 222 GLY B C 1
ATOM 6112 O O . GLY B 1 222 ? 17.438 -35.688 -3.148 1 96.81 222 GLY B O 1
ATOM 6113 N N . ASP B 1 223 ? 18.312 -36.031 -5.242 1 95.75 223 ASP B N 1
ATOM 6114 C CA . ASP B 1 223 ? 18.359 -34.625 -5.559 1 95.75 223 ASP B CA 1
ATOM 6115 C C . ASP B 1 223 ? 17.047 -34.156 -6.227 1 95.75 223 ASP B C 1
ATOM 6117 O O . ASP B 1 223 ? 16.641 -33.031 -6.082 1 95.75 223 ASP B O 1
ATOM 6121 N N . ARG B 1 224 ? 16.453 -35.031 -7.012 1 98.31 224 ARG B N 1
ATOM 6122 C CA . ARG B 1 224 ? 15.227 -34.719 -7.734 1 98.31 224 ARG B CA 1
ATOM 6123 C C . ARG B 1 224 ? 14.008 -35.344 -7.066 1 98.31 224 ARG B C 1
ATOM 6125 O O . ARG B 1 224 ? 14.016 -36.531 -6.734 1 98.31 224 ARG B O 1
ATOM 6132 N N . MET B 1 225 ? 12.93 -34.469 -6.918 1 98.56 225 MET B N 1
ATOM 6133 C CA . MET B 1 225 ? 11.781 -35.031 -6.219 1 98.56 225 MET B CA 1
ATOM 6134 C C . MET B 1 225 ? 10.508 -34.281 -6.539 1 98.56 225 MET B C 1
ATOM 6136 O O . MET B 1 225 ? 10.562 -33.094 -6.859 1 98.56 225 MET B O 1
ATOM 6140 N N . TRP B 1 226 ? 9.406 -34.969 -6.473 1 98.88 226 TRP B N 1
ATOM 6141 C CA . TRP B 1 226 ? 8.055 -34.438 -6.371 1 98.88 226 TRP B CA 1
ATOM 6142 C C . TRP B 1 226 ? 7.391 -34.906 -5.074 1 98.88 226 TRP B C 1
ATOM 6144 O O . TRP B 1 226 ? 7.348 -36.094 -4.773 1 98.88 226 TRP B O 1
ATOM 6154 N N . ALA B 1 227 ? 6.953 -34 -4.246 1 98.94 227 ALA B N 1
ATOM 6155 C CA . ALA B 1 227 ? 6.188 -34.312 -3.041 1 98.94 227 ALA B CA 1
ATOM 6156 C C . ALA B 1 227 ? 4.895 -33.5 -2.992 1 98.94 227 ALA B C 1
ATOM 6158 O O . ALA B 1 227 ? 4.93 -32.25 -2.992 1 98.94 227 ALA B O 1
ATOM 6159 N N . LEU B 1 228 ? 3.754 -34.188 -2.975 1 98.88 228 LEU B N 1
ATOM 6160 C CA . LEU B 1 228 ? 2.447 -33.531 -3.031 1 98.88 228 LEU B CA 1
ATOM 6161 C C . LEU B 1 228 ? 1.578 -33.969 -1.854 1 98.88 228 LEU B C 1
ATOM 6163 O O . LEU B 1 228 ? 1.604 -35.125 -1.451 1 98.88 228 LEU B O 1
ATOM 6167 N N . PHE B 1 229 ? 0.883 -33.031 -1.323 1 98.81 229 PHE B N 1
ATOM 6168 C CA . PHE B 1 229 ? 0.05 -33.281 -0.15 1 98.81 229 PHE B CA 1
ATOM 6169 C C . PHE B 1 229 ? -1.364 -32.75 -0.375 1 98.81 229 PHE B C 1
ATOM 6171 O O . PHE B 1 229 ? -1.557 -31.578 -0.657 1 98.81 229 PHE B O 1
ATOM 6178 N N . GLY B 1 230 ? -2.34 -33.656 -0.186 1 97.81 230 GLY B N 1
ATOM 6179 C CA . GLY B 1 230 ? -3.729 -33.312 -0.451 1 97.81 230 GLY B CA 1
ATOM 6180 C C . GLY B 1 230 ? -4.141 -33.562 -1.89 1 97.81 230 GLY B C 1
ATOM 6181 O O . GLY B 1 230 ? -3.334 -33.406 -2.809 1 97.81 230 GLY B O 1
ATOM 6182 N N . LYS B 1 231 ? -5.43 -33.875 -2.107 1 97.69 231 LYS B N 1
ATOM 6183 C CA . LYS B 1 231 ? -5.934 -34.125 -3.451 1 97.69 231 LYS B CA 1
ATOM 6184 C C . LYS B 1 231 ? -5.797 -32.906 -4.34 1 97.69 231 LYS B C 1
ATOM 6186 O O . LYS B 1 231 ? -5.5 -33 -5.531 1 97.69 231 LYS B O 1
ATOM 6191 N N . ARG B 1 232 ? -6.09 -31.797 -3.76 1 97.81 232 ARG B N 1
ATOM 6192 C CA . ARG B 1 232 ? -5.922 -30.531 -4.445 1 97.81 232 ARG B CA 1
ATOM 6193 C C . ARG B 1 232 ? -4.945 -29.625 -3.695 1 97.81 232 ARG B C 1
ATOM 6195 O O . ARG B 1 232 ? -3.777 -29.984 -3.518 1 97.81 232 ARG B O 1
ATOM 6202 N N . GLU B 1 233 ? -5.484 -28.516 -3.084 1 98 233 GLU B N 1
ATOM 6203 C CA . GLU B 1 233 ? -4.637 -27.594 -2.324 1 98 233 GLU B CA 1
ATOM 6204 C C . GLU B 1 233 ? -4.367 -28.141 -0.921 1 98 233 GLU B C 1
ATOM 6206 O O . GLU B 1 233 ? -5.145 -28.938 -0.396 1 98 233 GLU B O 1
ATOM 6211 N N . MET B 1 234 ? -3.289 -27.766 -0.343 1 98.44 234 MET B N 1
ATOM 6212 C CA . MET B 1 234 ? -3.01 -28 1.069 1 98.44 234 MET B CA 1
ATOM 6213 C C . MET B 1 234 ? -3.934 -27.172 1.957 1 98.44 234 MET B C 1
ATOM 6215 O O . MET B 1 234 ? -4.492 -26.172 1.514 1 98.44 234 MET B O 1
ATOM 6219 N N . PRO B 1 235 ? -4.141 -27.594 3.227 1 97.94 235 PRO B N 1
ATOM 6220 C CA . PRO B 1 235 ? -4.914 -26.75 4.145 1 97.94 235 PRO B CA 1
ATOM 6221 C C . PRO B 1 235 ? -4.227 -25.422 4.441 1 97.94 235 PRO B C 1
ATOM 6223 O O . PRO B 1 235 ? -3.027 -25.281 4.195 1 97.94 235 PRO B O 1
ATOM 6226 N N . TYR B 1 236 ? -5.086 -24.469 4.898 1 98.62 236 TYR B N 1
ATOM 6227 C CA . TYR B 1 236 ? -4.48 -23.266 5.43 1 98.62 236 TYR B CA 1
ATOM 6228 C C . TYR B 1 236 ? -3.496 -23.578 6.547 1 98.62 236 TYR B C 1
ATOM 6230 O O . TYR B 1 236 ? -3.648 -24.578 7.25 1 98.62 236 TYR B O 1
ATOM 6238 N N . ASP B 1 237 ? -2.523 -22.703 6.688 1 98.75 237 ASP B N 1
ATOM 6239 C CA . ASP B 1 237 ? -1.487 -22.953 7.688 1 98.75 237 ASP B CA 1
ATOM 6240 C C . ASP B 1 237 ? -2.092 -23.094 9.078 1 98.75 237 ASP B C 1
ATOM 6242 O O . ASP B 1 237 ? -1.681 -23.969 9.852 1 98.75 237 ASP B O 1
ATOM 6246 N N . LEU B 1 238 ? -3.057 -22.234 9.43 1 98.62 238 LEU B N 1
ATOM 6247 C CA . LEU B 1 238 ? -3.691 -22.234 10.742 1 98.62 238 LEU B CA 1
ATOM 6248 C C . LEU B 1 238 ? -4.473 -23.531 10.969 1 98.62 238 LEU B C 1
ATOM 6250 O O . LEU B 1 238 ? -4.672 -23.953 12.109 1 98.62 238 LEU B O 1
ATOM 6254 N N . ASP B 1 239 ? -4.914 -24.172 9.922 1 98.5 239 ASP B N 1
ATOM 6255 C CA . ASP B 1 239 ? -5.766 -25.359 9.984 1 98.5 239 ASP B CA 1
ATOM 6256 C C . ASP B 1 239 ? -4.945 -26.641 9.82 1 98.5 239 ASP B C 1
ATOM 6258 O O . ASP B 1 239 ? -5.48 -27.734 9.938 1 98.5 239 ASP B O 1
ATOM 6262 N N . ARG B 1 240 ? -3.697 -26.562 9.578 1 97.88 240 ARG B N 1
ATOM 6263 C CA . ARG B 1 240 ? -2.855 -27.641 9.078 1 97.88 240 ARG B CA 1
ATOM 6264 C C . ARG B 1 240 ? -2.52 -28.641 10.188 1 97.88 240 ARG B C 1
ATOM 6266 O O . ARG B 1 240 ? -2.16 -28.234 11.297 1 97.88 240 ARG B O 1
ATOM 6273 N N . ASP B 1 241 ? -2.672 -29.938 9.938 1 97.38 241 ASP B N 1
ATOM 6274 C CA . ASP B 1 241 ? -2.096 -30.969 10.789 1 97.38 241 ASP B CA 1
ATO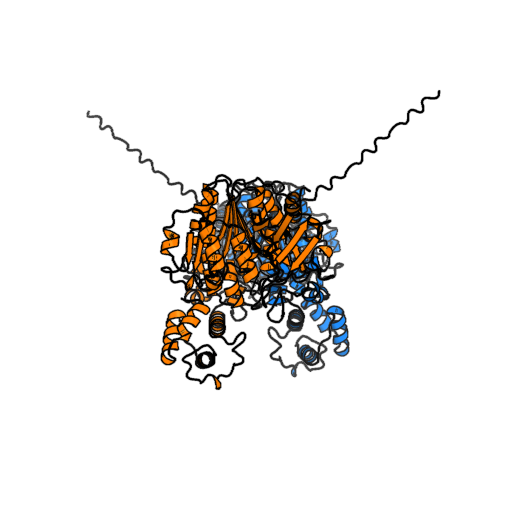M 6275 C C . ASP B 1 241 ? -0.593 -31.109 10.555 1 97.38 241 ASP B C 1
ATOM 6277 O O . ASP B 1 241 ? -0.165 -31.766 9.609 1 97.38 241 ASP B O 1
ATOM 6281 N N . THR B 1 242 ? 0.186 -30.641 11.414 1 96.5 242 THR B N 1
ATOM 6282 C CA . THR B 1 242 ? 1.625 -30.5 11.219 1 96.5 242 THR B CA 1
ATOM 6283 C C . THR B 1 242 ? 2.314 -31.859 11.219 1 96.5 242 THR B C 1
ATOM 6285 O O . THR B 1 242 ? 3.479 -31.969 10.828 1 96.5 242 THR B O 1
ATOM 6288 N N . THR B 1 243 ? 1.626 -32.906 11.578 1 97.31 243 THR B N 1
ATOM 6289 C CA . THR B 1 243 ? 2.195 -34.25 11.594 1 97.31 243 THR B CA 1
ATOM 6290 C C . THR B 1 243 ? 2 -34.938 10.234 1 97.31 243 THR B C 1
ATOM 6292 O O . THR B 1 243 ? 2.627 -35.938 9.953 1 97.31 243 THR B O 1
ATOM 6295 N N . GLN B 1 244 ? 1.237 -34.312 9.43 1 97.88 244 GLN B N 1
ATOM 6296 C CA . GLN B 1 244 ? 0.917 -34.969 8.164 1 97.88 244 GLN B CA 1
ATOM 6297 C C . GLN B 1 244 ? 1.313 -34.094 6.973 1 97.88 244 GLN B C 1
ATOM 6299 O O . GLN B 1 244 ? 1.571 -34.594 5.883 1 97.88 244 GLN B O 1
ATOM 6304 N N . ILE B 1 245 ? 1.259 -32.812 7.16 1 98.5 245 ILE B N 1
ATOM 6305 C CA . ILE B 1 245 ? 1.454 -31.891 6.051 1 98.5 245 ILE B CA 1
ATOM 6306 C C . ILE B 1 245 ? 2.555 -30.906 6.402 1 98.5 245 ILE B C 1
ATOM 6308 O O . ILE B 1 245 ? 2.508 -30.25 7.453 1 98.5 245 ILE B O 1
ATOM 6312 N N . PRO B 1 246 ? 3.555 -30.734 5.582 1 98.81 246 PRO B N 1
ATOM 6313 C CA . PRO B 1 246 ? 4.645 -29.797 5.859 1 98.81 246 PRO B CA 1
ATOM 6314 C C . PRO B 1 246 ? 4.215 -28.328 5.738 1 98.81 246 PRO B C 1
ATOM 6316 O O . PRO B 1 246 ? 3.191 -28.031 5.117 1 98.81 246 PRO B O 1
ATOM 6319 N N . SER B 1 247 ? 4.969 -27.469 6.375 1 98.75 247 SER B N 1
ATOM 6320 C CA . SER B 1 247 ? 4.75 -26.031 6.223 1 98.75 247 SER B CA 1
ATOM 6321 C C . SER B 1 247 ? 5.434 -25.5 4.969 1 98.75 247 SER B C 1
ATOM 6323 O O . SER B 1 247 ? 6.309 -26.156 4.402 1 98.75 247 SER B O 1
ATOM 6325 N N . LEU B 1 248 ? 4.988 -24.359 4.516 1 98.94 248 LEU B N 1
ATOM 6326 C CA . LEU B 1 248 ? 5.668 -23.672 3.416 1 98.94 248 LEU B CA 1
ATOM 6327 C C . LEU B 1 248 ? 7.129 -23.406 3.762 1 98.94 248 LEU B C 1
ATOM 6329 O O . LEU B 1 248 ? 8.008 -23.516 2.898 1 98.94 248 LEU B O 1
ATOM 6333 N N . GLU B 1 249 ? 7.391 -23.031 5.023 1 98.94 249 GLU B N 1
ATOM 6334 C CA . GLU B 1 249 ? 8.742 -22.797 5.527 1 98.94 249 GLU B CA 1
ATOM 6335 C C . GLU B 1 249 ? 9.617 -24.031 5.336 1 98.94 249 GLU B C 1
ATOM 6337 O O . GLU B 1 249 ? 10.719 -23.938 4.793 1 98.94 249 GLU B O 1
ATOM 6342 N N . GLU B 1 250 ? 9.125 -25.156 5.734 1 98.88 250 GLU B N 1
ATOM 6343 C CA . GLU B 1 250 ? 9.859 -26.422 5.633 1 98.88 250 GLU B CA 1
ATOM 6344 C C . GLU B 1 250 ? 10.109 -26.797 4.176 1 98.88 250 GLU B C 1
ATOM 6346 O O . GLU B 1 250 ? 11.211 -27.219 3.822 1 98.88 250 GLU B O 1
ATOM 6351 N N . MET B 1 251 ? 9.125 -26.656 3.369 1 98.94 251 MET B N 1
ATOM 6352 C CA . MET B 1 251 ? 9.266 -26.984 1.955 1 98.94 251 MET B CA 1
ATOM 6353 C C . MET B 1 251 ? 10.273 -26.078 1.271 1 98.94 251 MET B C 1
ATOM 6355 O O . MET B 1 251 ? 11.062 -26.531 0.435 1 98.94 251 MET B O 1
ATOM 6359 N N . THR B 1 252 ? 10.242 -24.812 1.595 1 98.94 252 THR B N 1
ATOM 6360 C CA . THR B 1 252 ? 11.203 -23.859 1.034 1 98.94 252 THR B CA 1
ATOM 6361 C C . THR B 1 252 ? 12.625 -24.234 1.424 1 98.94 252 THR B C 1
ATOM 6363 O O . THR B 1 252 ? 13.523 -24.266 0.577 1 98.94 252 THR B O 1
ATOM 6366 N N . ARG B 1 253 ? 12.836 -24.547 2.664 1 98.88 253 ARG B N 1
ATOM 6367 C CA . ARG B 1 253 ? 14.148 -24.938 3.156 1 98.88 253 ARG B CA 1
ATOM 6368 C C . ARG B 1 253 ? 14.656 -26.188 2.422 1 98.88 253 ARG B C 1
ATOM 6370 O O . ARG B 1 253 ? 15.812 -26.219 1.991 1 98.88 253 ARG B O 1
ATOM 6377 N N . LEU B 1 254 ? 13.812 -27.156 2.291 1 98.88 254 LEU B N 1
ATOM 6378 C CA . LEU B 1 254 ? 14.188 -28.406 1.636 1 98.88 254 LEU B CA 1
ATOM 6379 C C . LEU B 1 254 ? 14.531 -28.172 0.17 1 98.88 254 LEU B C 1
ATOM 6381 O O . LEU B 1 254 ? 15.508 -28.719 -0.34 1 98.88 254 LEU B O 1
ATOM 6385 N N . ALA B 1 255 ? 13.727 -27.406 -0.531 1 98.94 255 ALA B N 1
ATOM 6386 C CA . ALA B 1 255 ? 13.984 -27.109 -1.938 1 98.94 255 ALA B CA 1
ATOM 6387 C C . ALA B 1 255 ? 15.344 -26.438 -2.119 1 98.94 255 ALA B C 1
ATOM 6389 O O . ALA B 1 255 ? 16.109 -26.797 -3.02 1 98.94 255 ALA B O 1
ATOM 6390 N N . ILE B 1 256 ? 15.625 -25.438 -1.295 1 98.88 256 ILE B N 1
ATOM 6391 C CA . ILE B 1 256 ? 16.891 -24.734 -1.377 1 98.88 256 ILE B CA 1
ATOM 6392 C C . ILE B 1 256 ? 18.047 -25.703 -1.139 1 98.88 256 ILE B C 1
ATOM 6394 O O . ILE B 1 256 ? 19.047 -25.688 -1.865 1 98.88 256 ILE B O 1
ATOM 6398 N N . GLU B 1 257 ? 17.922 -26.562 -0.132 1 98.38 257 GLU B N 1
ATOM 6399 C CA . GLU B 1 257 ? 18.953 -27.547 0.193 1 98.38 257 GLU B CA 1
ATOM 6400 C C . GLU B 1 257 ? 19.266 -28.438 -1.003 1 98.38 257 GLU B C 1
ATOM 6402 O O . GLU B 1 257 ? 20.422 -28.688 -1.315 1 98.38 257 GLU B O 1
ATOM 6407 N N . LYS B 1 258 ? 18.312 -28.906 -1.646 1 98.44 258 LYS B N 1
ATOM 6408 C CA . LYS B 1 258 ? 18.484 -29.828 -2.762 1 98.44 258 LYS B CA 1
ATOM 6409 C C . LYS B 1 258 ? 19.016 -29.109 -3.996 1 98.44 258 LYS B C 1
ATOM 6411 O O . LYS B 1 258 ? 19.891 -29.625 -4.691 1 98.44 258 LYS B O 1
ATOM 6416 N N . LEU B 1 259 ? 18.5 -27.984 -4.32 1 98.69 259 LEU B N 1
ATOM 6417 C CA . LEU B 1 259 ? 18.844 -27.25 -5.531 1 98.69 259 LEU B CA 1
ATOM 6418 C C . LEU B 1 259 ? 20.266 -26.688 -5.434 1 98.69 259 LEU B C 1
ATOM 6420 O O . LEU B 1 259 ? 20.969 -26.578 -6.441 1 98.69 259 LEU B O 1
ATOM 6424 N N . ASN B 1 260 ? 20.656 -26.344 -4.254 1 97.81 260 ASN B N 1
ATOM 6425 C CA . ASN B 1 260 ? 21.953 -25.688 -4.051 1 97.81 260 ASN B CA 1
ATOM 6426 C C . ASN B 1 260 ? 23.109 -26.672 -4.25 1 97.81 260 ASN B C 1
ATOM 6428 O O . ASN B 1 260 ? 24.266 -26.281 -4.227 1 97.81 260 ASN B O 1
ATOM 6432 N N . ARG B 1 261 ? 22.875 -27.875 -4.516 1 95.69 261 ARG B N 1
ATOM 6433 C CA . ARG B 1 261 ? 23.906 -28.875 -4.773 1 95.69 261 ARG B CA 1
ATOM 6434 C C . ARG B 1 261 ? 24.469 -28.75 -6.188 1 95.69 261 ARG B C 1
ATOM 6436 O O . ARG B 1 261 ? 25.516 -29.297 -6.5 1 95.69 261 ARG B O 1
ATOM 6443 N N . SER B 1 262 ? 23.812 -27.984 -6.984 1 95.81 262 SER B N 1
ATOM 6444 C CA . SER B 1 262 ? 24.234 -27.766 -8.367 1 95.81 262 SER B CA 1
ATOM 6445 C C . SER B 1 262 ? 25.328 -26.719 -8.453 1 95.81 262 SER B C 1
ATOM 6447 O O . SER B 1 262 ? 25.234 -25.656 -7.832 1 95.81 262 SER B O 1
ATOM 6449 N N . GLU B 1 263 ? 26.297 -26.984 -9.273 1 95.88 263 GLU B N 1
ATOM 6450 C CA . GLU B 1 263 ? 27.391 -26.047 -9.477 1 95.88 263 GLU B CA 1
ATOM 6451 C C . GLU B 1 263 ? 26.938 -24.859 -10.32 1 95.88 263 GLU B C 1
ATOM 6453 O O . GLU B 1 263 ? 27.406 -23.734 -10.125 1 95.88 263 GLU B O 1
ATOM 6458 N N . GLU B 1 264 ? 26.031 -25.062 -11.195 1 97.44 264 GLU B N 1
ATOM 6459 C CA . GLU B 1 264 ? 25.547 -24.016 -12.086 1 97.44 264 GLU B CA 1
ATOM 6460 C C . GLU B 1 264 ? 24.562 -23.094 -11.375 1 97.44 264 GLU B C 1
ATOM 6462 O O . GLU B 1 264 ? 24.266 -22 -11.859 1 97.44 264 GLU B O 1
ATOM 6467 N N . GLY B 1 265 ? 24.031 -23.5 -10.258 1 98.5 265 GLY B N 1
ATOM 6468 C CA . GLY B 1 265 ? 23.047 -22.719 -9.516 1 98.5 265 GLY B CA 1
ATOM 6469 C C . GLY B 1 265 ? 21.609 -23.125 -9.82 1 98.5 265 GLY B C 1
ATOM 6470 O O . GLY B 1 265 ? 21.359 -24.203 -10.375 1 98.5 265 GLY B O 1
ATOM 6471 N N . PHE B 1 266 ? 20.672 -22.219 -9.359 1 98.88 266 PHE B N 1
ATOM 6472 C CA . PHE B 1 266 ? 19.281 -22.641 -9.508 1 98.88 266 PHE B CA 1
ATOM 6473 C C . PHE B 1 266 ? 18.344 -21.438 -9.602 1 98.88 266 PHE B C 1
ATOM 6475 O O . PHE B 1 266 ? 18.75 -20.328 -9.281 1 98.88 266 PHE B O 1
ATOM 6482 N N . PHE B 1 267 ? 17.203 -21.688 -10.148 1 98.88 267 PHE B N 1
ATOM 6483 C CA . PHE B 1 267 ? 16.031 -20.828 -10.023 1 98.88 267 PHE B CA 1
ATOM 6484 C C . PHE B 1 267 ? 14.945 -21.531 -9.195 1 98.88 267 PHE B C 1
ATOM 6486 O O . PHE B 1 267 ? 14.594 -22.672 -9.469 1 98.88 267 PHE B O 1
ATOM 6493 N N . LEU B 1 268 ? 14.391 -20.828 -8.18 1 98.94 268 LEU B N 1
ATOM 6494 C CA . LEU B 1 268 ? 13.32 -21.328 -7.316 1 98.94 268 LEU B CA 1
ATOM 6495 C C . LEU B 1 268 ? 12.172 -20.328 -7.234 1 98.94 268 LEU B C 1
ATOM 6497 O O . LEU B 1 268 ? 12.391 -19.156 -6.945 1 98.94 268 LEU B O 1
ATOM 6501 N N . MET B 1 269 ? 10.992 -20.797 -7.566 1 98.94 269 MET B N 1
ATOM 6502 C CA . MET B 1 269 ? 9.797 -20 -7.309 1 98.94 269 MET B CA 1
ATOM 6503 C C . MET B 1 269 ? 9.023 -20.562 -6.117 1 98.94 269 MET B C 1
ATOM 6505 O O . MET B 1 269 ? 8.758 -21.766 -6.043 1 98.94 269 MET B O 1
ATOM 6509 N N . VAL B 1 270 ? 8.734 -19.766 -5.117 1 98.94 270 VAL B N 1
ATOM 6510 C CA . VAL B 1 270 ? 7.949 -20.109 -3.939 1 98.94 270 VAL B CA 1
ATOM 6511 C C . VAL B 1 270 ? 6.676 -19.266 -3.906 1 98.94 270 VAL B C 1
ATOM 6513 O O . VAL B 1 270 ? 6.734 -18.031 -3.963 1 98.94 270 VAL B O 1
ATOM 6516 N N . GLU B 1 271 ? 5.535 -19.922 -3.793 1 98.88 271 GLU B N 1
ATOM 6517 C CA . GLU B 1 271 ? 4.27 -19.203 -3.738 1 98.88 271 GLU B CA 1
ATOM 6518 C C . GLU B 1 271 ? 3.564 -19.422 -2.402 1 98.88 271 GLU B C 1
ATOM 6520 O O . GLU B 1 271 ? 3.344 -20.562 -1.992 1 98.88 271 GLU B O 1
ATOM 6525 N N . GLY B 1 272 ? 3.359 -18.266 -1.661 1 98.75 272 GLY B N 1
ATOM 6526 C CA . GLY B 1 272 ? 2.279 -18.312 -0.689 1 98.75 272 GLY B CA 1
ATOM 6527 C C . GLY B 1 272 ? 0.902 -18.234 -1.323 1 98.75 272 GLY B C 1
ATOM 6528 O O . GLY B 1 272 ? 0.342 -17.156 -1.481 1 98.75 272 GLY B O 1
ATOM 6529 N N . SER B 1 273 ? 0.323 -19.359 -1.544 1 98.69 273 SER B N 1
ATOM 6530 C CA . SER B 1 273 ? -0.748 -19.469 -2.529 1 98.69 273 SER B CA 1
ATOM 6531 C C . SER B 1 273 ? -2.072 -18.969 -1.969 1 98.69 273 SER B C 1
ATOM 6533 O O . SER B 1 273 ? -2.938 -18.516 -2.721 1 98.69 273 SER B O 1
ATOM 6535 N N . LYS B 1 274 ? -2.232 -19.078 -0.702 1 98.56 274 LYS B N 1
ATOM 6536 C CA . LYS B 1 274 ? -3.623 -19.047 -0.263 1 98.56 274 LYS B CA 1
ATOM 6537 C C . LYS B 1 274 ? -3.939 -17.75 0.47 1 98.56 274 LYS B C 1
ATOM 6539 O O . LYS B 1 274 ? -5.039 -17.578 1 1 98.56 274 LYS B O 1
ATOM 6544 N N . VAL B 1 275 ? -3.027 -16.812 0.525 1 98.75 275 VAL B N 1
ATOM 6545 C CA . VAL B 1 275 ? -3.408 -15.477 0.953 1 98.75 275 VAL B CA 1
ATOM 6546 C C . VAL B 1 275 ? -4.547 -14.961 0.078 1 98.75 275 VAL B C 1
ATOM 6548 O O . VAL B 1 275 ? -5.508 -14.367 0.581 1 98.75 275 VAL B O 1
ATOM 6551 N N . ASP B 1 276 ? -4.434 -15.234 -1.17 1 98.5 276 ASP B N 1
ATOM 6552 C CA . ASP B 1 276 ? -5.426 -14.836 -2.162 1 98.5 276 ASP B CA 1
ATOM 6553 C C . ASP B 1 276 ? -6.793 -15.438 -1.84 1 98.5 276 ASP B C 1
ATOM 6555 O O . ASP B 1 276 ? -7.812 -14.75 -1.919 1 98.5 276 ASP B O 1
ATOM 6559 N N . TRP B 1 277 ? -6.805 -16.703 -1.553 1 98.31 277 TRP B N 1
ATOM 6560 C CA . TRP B 1 277 ? -8.07 -17.391 -1.313 1 98.31 277 TRP B CA 1
ATOM 6561 C C . TRP B 1 277 ? -8.734 -16.891 -0.038 1 98.31 277 TRP B C 1
ATOM 6563 O O . TRP B 1 277 ? -9.961 -16.766 0.023 1 98.31 277 TRP B O 1
ATOM 6573 N N . ALA B 1 278 ? -7.934 -16.656 0.966 1 98.5 278 ALA B N 1
ATOM 6574 C CA . ALA B 1 278 ? -8.469 -16.016 2.17 1 98.5 278 ALA B CA 1
ATOM 6575 C C . ALA B 1 278 ? -9.023 -14.633 1.862 1 98.5 278 ALA B C 1
ATOM 6577 O O . ALA B 1 278 ? -10.047 -14.227 2.422 1 98.5 278 ALA B O 1
ATOM 6578 N N . ALA B 1 279 ? -8.328 -13.875 1.021 1 98.56 279 ALA B N 1
ATOM 6579 C CA . ALA B 1 279 ? -8.773 -12.547 0.621 1 98.56 279 ALA B CA 1
ATOM 6580 C C . ALA B 1 279 ? -10.086 -12.617 -0.156 1 98.56 279 ALA B C 1
ATOM 6582 O O . ALA B 1 279 ? -11.008 -11.836 0.102 1 98.56 279 ALA B O 1
ATOM 6583 N N . HIS B 1 280 ? -10.195 -13.555 -1.092 1 97.75 280 HIS B N 1
ATOM 6584 C CA . HIS B 1 280 ? -11.453 -13.781 -1.79 1 97.75 280 HIS B CA 1
ATOM 6585 C C . HIS B 1 280 ? -12.586 -14.062 -0.806 1 97.75 280 HIS B C 1
ATOM 6587 O O . HIS B 1 280 ? -13.711 -13.586 -0.996 1 97.75 280 HIS B O 1
ATOM 6593 N N . ALA B 1 281 ? -12.258 -14.812 0.215 1 97.44 281 ALA B N 1
ATOM 6594 C CA . ALA B 1 281 ? -13.266 -15.242 1.189 1 97.44 281 ALA B CA 1
ATOM 6595 C C . ALA B 1 281 ? -13.609 -14.109 2.154 1 97.44 281 ALA B C 1
ATOM 6597 O O . ALA B 1 281 ? -14.594 -14.188 2.889 1 97.44 281 ALA B O 1
ATOM 6598 N N . ASN B 1 282 ? -12.781 -13.039 2.111 1 98.19 282 ASN B N 1
ATOM 6599 C CA . ASN B 1 282 ? -12.875 -11.984 3.109 1 98.19 282 ASN B CA 1
ATOM 6600 C C . ASN B 1 282 ? -12.75 -12.539 4.527 1 98.19 282 ASN B C 1
ATOM 6602 O O . ASN B 1 282 ? -13.57 -12.234 5.391 1 98.19 282 ASN B O 1
ATOM 6606 N N . ASP B 1 283 ? -11.82 -13.461 4.75 1 98.56 283 ASP B N 1
ATOM 6607 C CA . ASP B 1 283 ? -11.469 -14.07 6.027 1 98.56 283 ASP B CA 1
ATOM 6608 C C . ASP B 1 283 ? -10.242 -13.383 6.641 1 98.56 283 ASP B C 1
ATOM 6610 O O . ASP B 1 283 ? -9.109 -13.727 6.312 1 98.56 283 ASP B O 1
ATOM 6614 N N . PRO B 1 284 ? -10.461 -12.5 7.609 1 98.81 284 PRO B N 1
ATOM 6615 C CA . PRO B 1 284 ? -9.344 -11.695 8.094 1 98.81 284 PRO B CA 1
ATOM 6616 C C . PRO B 1 284 ? -8.273 -12.531 8.789 1 98.81 284 PRO B C 1
ATOM 6618 O O . PRO B 1 284 ? -7.074 -12.273 8.625 1 98.81 284 PRO B O 1
ATOM 6621 N N . VAL B 1 285 ? -8.633 -13.531 9.586 1 98.88 285 VAL B N 1
ATOM 6622 C CA . VAL B 1 285 ? -7.633 -14.344 10.281 1 98.88 285 VAL B CA 1
ATOM 6623 C C . VAL B 1 285 ? -6.895 -15.227 9.273 1 98.88 285 VAL B C 1
ATOM 6625 O O . VAL B 1 285 ? -5.699 -15.484 9.43 1 98.88 285 VAL B O 1
ATOM 6628 N N . GLY B 1 286 ? -7.613 -15.727 8.227 1 98.81 286 GLY B N 1
ATOM 6629 C CA . GLY B 1 286 ? -6.953 -16.453 7.148 1 98.81 286 GLY B CA 1
ATOM 6630 C C . GLY B 1 286 ? -5.891 -15.633 6.441 1 98.81 286 GLY B C 1
ATOM 6631 O O . GLY B 1 286 ? -4.781 -16.125 6.199 1 98.81 286 GLY B O 1
ATOM 6632 N N . ILE B 1 287 ? -6.211 -14.375 6.133 1 98.88 287 ILE B N 1
ATOM 6633 C CA . ILE B 1 287 ? -5.258 -13.484 5.469 1 98.88 287 ILE B CA 1
ATOM 6634 C C . ILE B 1 287 ? -4.02 -13.305 6.344 1 98.88 287 ILE B C 1
ATOM 6636 O O . ILE B 1 287 ? -2.893 -13.492 5.883 1 98.88 287 ILE B O 1
ATOM 6640 N N . ALA B 1 288 ? -4.199 -12.984 7.617 1 98.94 288 ALA B N 1
ATOM 6641 C CA . ALA B 1 288 ? -3.096 -12.68 8.523 1 98.94 288 ALA B CA 1
ATOM 6642 C C . ALA B 1 288 ? -2.184 -13.883 8.703 1 98.94 288 ALA B C 1
ATOM 6644 O O . ALA B 1 288 ? -0.962 -13.781 8.57 1 98.94 288 ALA B O 1
ATOM 6645 N N . THR B 1 289 ? -2.752 -15.031 8.938 1 98.88 289 THR B N 1
ATOM 6646 C CA . THR B 1 289 ? -1.962 -16.203 9.305 1 98.88 289 THR B CA 1
ATOM 6647 C C . THR B 1 289 ? -1.3 -16.812 8.078 1 98.88 289 THR B C 1
ATOM 6649 O O . THR B 1 289 ? -0.189 -17.344 8.156 1 98.88 289 THR B O 1
ATOM 6652 N N . GLU B 1 290 ? -1.981 -16.797 6.922 1 98.88 290 GLU B N 1
ATOM 6653 C CA . GLU B 1 290 ? -1.36 -17.297 5.691 1 98.88 290 GLU B CA 1
ATOM 6654 C C . GLU B 1 290 ? -0.158 -16.438 5.305 1 98.88 290 GLU B C 1
ATOM 6656 O O . GLU B 1 290 ? 0.856 -16.953 4.836 1 98.88 290 GLU B O 1
ATOM 6661 N N . TYR B 1 291 ? -0.287 -15.141 5.445 1 98.94 291 TYR B N 1
ATOM 6662 C CA . TYR B 1 291 ? 0.849 -14.289 5.109 1 98.94 291 TYR B CA 1
ATOM 6663 C C . TYR B 1 291 ? 2.008 -14.516 6.07 1 98.94 291 TYR B C 1
ATOM 6665 O O . TYR B 1 291 ? 3.174 -14.469 5.672 1 98.94 291 TYR B O 1
ATOM 6673 N N . LEU B 1 292 ? 1.715 -14.656 7.355 1 98.94 292 LEU B N 1
ATOM 6674 C CA . LEU B 1 292 ? 2.783 -14.922 8.312 1 98.94 292 LEU B CA 1
ATOM 6675 C C . LEU B 1 292 ? 3.5 -16.234 7.977 1 98.94 292 LEU B C 1
ATOM 6677 O O . LEU B 1 292 ? 4.711 -16.344 8.172 1 98.94 292 LEU B O 1
ATOM 6681 N N . ALA B 1 293 ? 2.754 -17.266 7.523 1 98.94 293 ALA B N 1
ATOM 6682 C CA . ALA B 1 293 ? 3.379 -18.5 7.059 1 98.94 293 ALA B CA 1
ATOM 6683 C C . ALA B 1 293 ? 4.312 -18.234 5.883 1 98.94 293 ALA B C 1
ATOM 6685 O O . ALA B 1 293 ? 5.422 -18.781 5.828 1 98.94 293 ALA B O 1
ATOM 6686 N N . PHE B 1 294 ? 3.861 -17.453 4.941 1 98.94 294 PHE B N 1
ATOM 6687 C CA . PHE B 1 294 ? 4.691 -17.047 3.812 1 98.94 294 PHE B CA 1
ATOM 6688 C C . PHE B 1 294 ? 5.934 -16.297 4.297 1 98.94 294 PHE B C 1
ATOM 6690 O O . PHE B 1 294 ? 7.035 -16.531 3.797 1 98.94 294 PHE B O 1
ATOM 6697 N N . ASP B 1 295 ? 5.742 -15.383 5.266 1 98.94 295 ASP B N 1
ATOM 6698 C CA . ASP B 1 295 ? 6.844 -14.57 5.781 1 98.94 295 ASP B CA 1
ATOM 6699 C C . ASP B 1 295 ? 7.906 -15.453 6.438 1 98.94 295 ASP B C 1
ATOM 6701 O O . ASP B 1 295 ? 9.102 -15.141 6.375 1 98.94 295 ASP B O 1
ATOM 6705 N N . ARG B 1 296 ? 7.531 -16.516 7.098 1 98.88 296 ARG B N 1
ATOM 6706 C CA . ARG B 1 296 ? 8.5 -17.453 7.648 1 98.88 296 ARG B CA 1
ATOM 6707 C C . ARG B 1 296 ? 9.328 -18.094 6.543 1 98.88 296 ARG B C 1
ATOM 6709 O O . ARG B 1 296 ? 10.523 -18.359 6.727 1 98.88 296 ARG B O 1
ATOM 6716 N N . ALA B 1 297 ? 8.695 -18.391 5.422 1 98.94 297 ALA B N 1
ATOM 6717 C CA . ALA B 1 297 ? 9.438 -18.906 4.273 1 98.94 297 ALA B CA 1
ATOM 6718 C C . ALA B 1 297 ? 10.398 -17.859 3.721 1 98.94 297 ALA B C 1
ATOM 6720 O O . ALA B 1 297 ? 11.5 -18.203 3.291 1 98.94 297 ALA B O 1
ATOM 6721 N N . CYS B 1 298 ? 9.977 -16.609 3.705 1 98.94 298 CYS B N 1
ATOM 6722 C CA . CYS B 1 298 ? 10.867 -15.531 3.287 1 98.94 298 CYS B CA 1
ATOM 6723 C C . CYS B 1 298 ? 12.109 -15.477 4.16 1 98.94 298 CYS B C 1
ATOM 6725 O O . CYS B 1 298 ? 13.219 -15.258 3.658 1 98.94 298 CYS B O 1
ATOM 6727 N N . ALA B 1 299 ? 11.906 -15.656 5.461 1 98.81 299 ALA B N 1
ATOM 6728 C CA . ALA B 1 299 ? 13.047 -15.641 6.383 1 98.81 299 ALA B CA 1
ATOM 6729 C C . ALA B 1 299 ? 14.078 -16.703 5.996 1 98.81 299 ALA B C 1
ATOM 6731 O O . ALA B 1 299 ? 15.281 -16.438 6.027 1 98.81 299 ALA B O 1
ATOM 6732 N N . VAL B 1 300 ? 13.633 -17.844 5.602 1 98.88 300 VAL B N 1
ATOM 6733 C CA . VAL B 1 300 ? 14.508 -18.938 5.188 1 98.88 300 VAL B CA 1
ATOM 6734 C C . VAL B 1 300 ? 15.312 -18.516 3.957 1 98.88 300 VAL B C 1
ATOM 6736 O O . VAL B 1 300 ? 16.531 -18.719 3.898 1 98.88 300 VAL B O 1
ATOM 6739 N N . ALA B 1 301 ? 14.656 -17.953 2.986 1 98.94 301 ALA B N 1
ATOM 6740 C CA . ALA B 1 301 ? 15.289 -17.547 1.737 1 98.94 301 ALA B CA 1
ATOM 6741 C C . ALA B 1 301 ? 16.328 -16.469 1.982 1 98.94 301 ALA B C 1
ATOM 6743 O O . ALA B 1 301 ? 17.453 -16.531 1.457 1 98.94 301 ALA B O 1
ATOM 6744 N N . PHE B 1 302 ? 16 -15.469 2.793 1 98.69 302 PHE B N 1
ATOM 6745 C CA . PHE B 1 302 ? 16.922 -14.367 3.074 1 98.69 302 PHE B CA 1
ATOM 6746 C C . PHE B 1 302 ? 18.125 -14.852 3.85 1 98.69 302 PHE B C 1
ATOM 6748 O O . PHE B 1 302 ? 19.266 -14.438 3.574 1 98.69 302 PHE B O 1
ATOM 6755 N N . ASP B 1 303 ? 17.891 -15.695 4.828 1 98.56 303 ASP B N 1
ATOM 6756 C CA . ASP B 1 303 ? 18.984 -16.234 5.613 1 98.56 303 ASP B CA 1
ATOM 6757 C C . ASP B 1 303 ? 19.984 -16.984 4.719 1 98.56 303 ASP B C 1
ATOM 6759 O O . ASP B 1 303 ? 21.188 -16.797 4.84 1 98.56 303 ASP B O 1
ATOM 6763 N N . PHE B 1 304 ? 19.484 -17.781 3.859 1 98.81 304 PHE B N 1
ATOM 6764 C CA . PHE B 1 304 ? 20.328 -18.516 2.926 1 98.81 304 PHE B CA 1
ATOM 6765 C C . PHE B 1 304 ? 21.109 -17.562 2.023 1 98.81 304 PHE B C 1
ATOM 6767 O O . PHE B 1 304 ? 22.312 -17.703 1.855 1 98.81 304 PHE B O 1
ATOM 6774 N N . ALA B 1 305 ? 20.391 -16.594 1.433 1 98.81 305 ALA B N 1
ATOM 6775 C CA . ALA B 1 305 ? 20.984 -15.68 0.468 1 98.81 305 ALA B CA 1
ATOM 6776 C C . ALA B 1 305 ? 22.109 -14.867 1.104 1 98.81 305 ALA B C 1
ATOM 6778 O O . ALA B 1 305 ? 23.156 -14.664 0.493 1 98.81 305 ALA B O 1
ATOM 6779 N N . ARG B 1 306 ? 21.906 -14.391 2.311 1 97.88 306 ARG B N 1
ATOM 6780 C CA . ARG B 1 306 ? 22.922 -13.602 3.014 1 97.88 306 ARG B CA 1
ATOM 6781 C C . ARG B 1 306 ? 24.156 -14.438 3.311 1 97.88 306 ARG B C 1
ATOM 6783 O O . ARG B 1 306 ? 25.281 -13.961 3.178 1 97.88 306 ARG B O 1
ATOM 6790 N N . ARG B 1 307 ? 23.938 -15.664 3.631 1 98 307 ARG B N 1
ATOM 6791 C CA . ARG B 1 307 ? 25.047 -16.562 3.971 1 98 307 ARG B CA 1
ATOM 6792 C C . ARG B 1 307 ? 25.812 -16.984 2.723 1 98 307 ARG B C 1
ATOM 6794 O O . ARG B 1 307 ? 27.047 -17.062 2.74 1 98 307 ARG B O 1
ATOM 6801 N N . ASP B 1 308 ? 25.109 -17.188 1.672 1 96.69 308 ASP B N 1
ATOM 6802 C CA . ASP B 1 308 ? 25.703 -17.703 0.444 1 96.69 308 ASP B CA 1
ATOM 6803 C C . ASP B 1 308 ? 26.422 -16.609 -0.328 1 96.69 308 ASP B C 1
ATOM 6805 O O . ASP B 1 308 ? 27.422 -16.875 -1.017 1 96.69 308 ASP B O 1
ATOM 6809 N N . GLY B 1 309 ? 25.891 -15.492 -0.385 1 97.69 309 GLY B N 1
ATOM 6810 C CA . GLY B 1 309 ? 26.484 -14.328 -1.022 1 97.69 309 GLY B CA 1
ATOM 6811 C C . GLY B 1 309 ? 26.406 -14.367 -2.537 1 97.69 309 GLY B C 1
ATOM 6812 O O . GLY B 1 309 ? 27.078 -13.586 -3.221 1 97.69 309 GLY B O 1
ATOM 6813 N N . GLN B 1 310 ? 25.609 -15.297 -3.072 1 98.44 310 GLN B N 1
ATOM 6814 C CA . GLN B 1 310 ? 25.516 -15.453 -4.52 1 98.44 310 GLN B CA 1
ATOM 6815 C C . GLN B 1 310 ? 24.062 -15.625 -4.961 1 98.44 310 GLN B C 1
ATOM 6817 O O . GLN B 1 310 ? 23.797 -16.141 -6.055 1 98.44 310 GLN B O 1
ATOM 6822 N N . THR B 1 311 ? 23.156 -15.281 -4.102 1 98.88 311 THR B N 1
ATOM 6823 C CA . THR B 1 311 ? 21.734 -15.508 -4.367 1 98.88 311 THR B CA 1
ATOM 6824 C C . THR B 1 311 ? 20.953 -14.195 -4.281 1 98.88 311 THR B C 1
ATOM 6826 O O . THR B 1 311 ? 21.109 -13.445 -3.318 1 98.88 311 THR B O 1
ATOM 6829 N N . ALA B 1 312 ? 20.109 -13.891 -5.285 1 98.88 312 ALA B N 1
ATOM 6830 C CA . ALA B 1 312 ? 19.125 -12.812 -5.207 1 98.88 312 ALA B CA 1
ATOM 6831 C C . ALA B 1 312 ? 17.75 -13.359 -4.801 1 98.88 312 ALA B C 1
ATOM 6833 O O . ALA B 1 312 ? 17.359 -14.453 -5.211 1 98.88 312 ALA B O 1
ATOM 6834 N N . VAL B 1 313 ? 17.062 -12.617 -3.969 1 98.94 313 VAL B N 1
ATOM 6835 C CA . VAL B 1 313 ? 15.711 -12.945 -3.555 1 98.94 313 VAL B CA 1
ATOM 6836 C C . VAL B 1 313 ? 14.766 -11.797 -3.912 1 98.94 313 VAL B C 1
ATOM 6838 O O . VAL B 1 313 ? 15.023 -10.641 -3.562 1 98.94 313 VAL B O 1
ATOM 6841 N N . ILE B 1 314 ? 13.719 -12.086 -4.656 1 98.81 314 ILE B N 1
ATOM 6842 C CA . ILE B 1 314 ? 12.703 -11.109 -5.023 1 98.81 314 ILE B CA 1
ATOM 6843 C C . ILE B 1 314 ? 11.344 -11.547 -4.473 1 98.81 314 ILE B C 1
ATOM 6845 O O . ILE B 1 314 ? 10.93 -12.688 -4.66 1 98.81 314 ILE B O 1
ATOM 6849 N N . ILE B 1 315 ? 10.664 -10.68 -3.758 1 98.88 315 ILE B N 1
ATOM 6850 C CA . ILE B 1 315 ? 9.32 -10.906 -3.244 1 98.88 315 ILE B CA 1
ATOM 6851 C C . ILE B 1 315 ? 8.352 -9.922 -3.893 1 98.88 315 ILE B C 1
ATOM 6853 O O . ILE B 1 315 ? 8.539 -8.703 -3.807 1 98.88 315 ILE B O 1
ATOM 6857 N N . VAL B 1 316 ? 7.277 -10.422 -4.496 1 98.75 316 VAL B N 1
ATOM 6858 C CA . VAL B 1 316 ? 6.309 -9.562 -5.172 1 98.75 316 VAL B CA 1
ATOM 6859 C C . VAL B 1 316 ? 4.988 -10.32 -5.348 1 98.75 316 VAL B C 1
ATOM 6861 O O . VAL B 1 316 ? 4.973 -11.445 -5.852 1 98.75 316 VAL B O 1
ATOM 6864 N N . PRO B 1 317 ? 3.855 -9.742 -4.875 1 98.75 317 PRO B N 1
ATOM 6865 C CA . PRO B 1 317 ? 2.568 -10.328 -5.262 1 98.75 317 PRO B CA 1
ATOM 6866 C C . PRO B 1 317 ? 2.277 -10.18 -6.754 1 98.75 317 PRO B C 1
ATOM 6868 O O . PRO B 1 317 ? 2.953 -9.414 -7.445 1 98.75 317 PRO B O 1
ATOM 6871 N N . ASP B 1 318 ? 1.303 -10.914 -7.219 1 98.06 318 ASP B N 1
ATOM 6872 C CA . ASP B 1 318 ? 0.954 -10.859 -8.633 1 98.06 318 ASP B CA 1
ATOM 6873 C C . ASP B 1 318 ? -0.234 -9.93 -8.875 1 98.06 318 ASP B C 1
ATOM 6875 O O . ASP B 1 318 ? -0.483 -9.508 -10.008 1 98.06 318 ASP B O 1
ATOM 6879 N N . HIS B 1 319 ? -0.981 -9.617 -7.906 1 98.06 319 HIS B N 1
ATOM 6880 C CA . HIS B 1 319 ? -2.08 -8.664 -7.914 1 98.06 319 HIS B CA 1
ATOM 6881 C C . HIS B 1 319 ? -2.574 -8.383 -6.5 1 98.06 319 HIS B C 1
ATOM 6883 O O . HIS B 1 319 ? -2.184 -9.062 -5.551 1 98.06 319 HIS B O 1
ATOM 6889 N N . GLY B 1 320 ? -3.434 -7.281 -6.398 1 98.12 320 GLY B N 1
ATOM 6890 C CA . GLY B 1 320 ? -4.16 -7.047 -5.16 1 98.12 320 GLY B CA 1
ATOM 6891 C C . GLY B 1 320 ? -5.477 -7.793 -5.094 1 98.12 320 GLY B C 1
ATOM 6892 O O . GLY B 1 320 ? -5.922 -8.375 -6.086 1 98.12 320 GLY B O 1
ATOM 6893 N N . ASN B 1 321 ? -6.047 -7.762 -3.855 1 98.5 321 ASN B N 1
ATOM 6894 C CA . ASN B 1 321 ? -7.301 -8.477 -3.656 1 98.5 321 ASN B CA 1
ATOM 6895 C C . ASN B 1 321 ? -8.102 -7.891 -2.492 1 98.5 321 ASN B C 1
ATOM 6897 O O . ASN B 1 321 ? -7.527 -7.27 -1.595 1 98.5 321 ASN B O 1
ATOM 6901 N N . SER B 1 322 ? -9.453 -7.996 -2.527 1 98.31 322 SER B N 1
ATOM 6902 C CA . SER B 1 322 ? -10.461 -7.91 -1.477 1 98.31 322 SER B CA 1
ATOM 6903 C C . SER B 1 322 ? -10.688 -6.465 -1.047 1 98.31 322 SER B C 1
ATOM 6905 O O . SER B 1 322 ? -11.672 -6.16 -0.375 1 98.31 322 SER B O 1
ATOM 6907 N N . GLY B 1 323 ? -9.711 -5.531 -1.364 1 98.5 323 GLY B N 1
ATOM 6908 C CA . GLY B 1 323 ? -9.828 -4.195 -0.802 1 98.5 323 GLY B CA 1
ATOM 6909 C C . GLY B 1 323 ? -9.859 -4.188 0.715 1 98.5 323 GLY B C 1
ATOM 6910 O O . GLY B 1 323 ? -10.625 -3.439 1.322 1 98.5 323 GLY B O 1
ATOM 6911 N N . VAL B 1 324 ? -9.047 -5.023 1.375 1 98.75 324 VAL B N 1
ATOM 6912 C CA . VAL B 1 324 ? -9 -5.184 2.824 1 98.75 324 VAL B CA 1
ATOM 6913 C C . VAL B 1 324 ? -8.43 -3.92 3.467 1 98.75 324 VAL B C 1
ATOM 6915 O O . VAL B 1 324 ? -7.504 -3.307 2.93 1 98.75 324 VAL B O 1
ATOM 6918 N N . SER B 1 325 ? -9.023 -3.508 4.59 1 98.69 325 SER B N 1
ATOM 6919 C CA . SER B 1 325 ? -8.547 -2.373 5.375 1 98.69 325 SER B CA 1
ATOM 6920 C C . SER B 1 325 ? -8.586 -2.676 6.867 1 98.69 325 SER B C 1
ATOM 6922 O O . SER B 1 325 ? -9.352 -3.539 7.312 1 98.69 325 SER B O 1
ATOM 6924 N N . ILE B 1 326 ? -7.734 -2.123 7.645 1 98.75 326 ILE B N 1
ATOM 6925 C CA . ILE B 1 326 ? -7.777 -2.168 9.102 1 98.75 326 ILE B CA 1
ATOM 6926 C C . ILE B 1 326 ? -8.555 -0.964 9.633 1 98.75 326 ILE B C 1
ATOM 6928 O O . ILE B 1 326 ? -7.992 0.121 9.805 1 98.75 326 ILE B O 1
ATOM 6932 N N . GLY B 1 327 ? -9.68 -1.114 10.07 1 98.25 327 GLY B N 1
ATOM 6933 C CA . GLY B 1 327 ? -10.719 -0.125 10.281 1 98.25 327 GLY B CA 1
ATOM 6934 C C . GLY B 1 327 ? -11.852 -0.229 9.273 1 98.25 327 GLY B C 1
ATOM 6935 O O . GLY B 1 327 ? -11.617 -0.54 8.102 1 98.25 327 GLY B O 1
ATOM 6936 N N . LYS B 1 328 ? -13.031 -0.045 9.695 1 97.88 328 LYS B N 1
ATOM 6937 C CA . LYS B 1 328 ? -14.227 -0.036 8.852 1 97.88 328 LYS B CA 1
ATOM 6938 C C . LYS B 1 328 ? -15.273 0.93 9.406 1 97.88 328 LYS B C 1
ATOM 6940 O O . LYS B 1 328 ? -15.102 1.495 10.484 1 97.88 328 LYS B O 1
ATOM 6945 N N . GLN B 1 329 ? -16.312 1.101 8.711 1 96.19 329 GLN B N 1
ATOM 6946 C CA . GLN B 1 329 ? -17.281 2.143 9.008 1 96.19 329 GLN B CA 1
ATOM 6947 C C . GLN B 1 329 ? -17.859 1.975 10.414 1 96.19 329 GLN B C 1
ATOM 6949 O O . GLN B 1 329 ? -18.172 2.961 11.086 1 96.19 329 GLN B O 1
ATOM 6954 N N . SER B 1 330 ? -18.031 0.768 10.898 1 96.25 330 SER B N 1
ATOM 6955 C CA . SER B 1 330 ? -18.688 0.508 12.18 1 96.25 330 SER B CA 1
ATOM 6956 C C . SER B 1 330 ? -17.75 0.812 13.352 1 96.25 330 SER B C 1
ATOM 6958 O O . SER B 1 330 ? -18.188 0.863 14.5 1 96.25 330 SER B O 1
ATOM 6960 N N . VAL B 1 331 ? -16.516 0.99 13.078 1 96.5 331 VAL B N 1
ATOM 6961 C CA . VAL B 1 331 ? -15.57 1.326 14.133 1 96.5 331 VAL B CA 1
ATOM 6962 C C . VAL B 1 331 ? -15.648 2.818 14.445 1 96.5 331 VAL B C 1
ATOM 6964 O O . VAL B 1 331 ? -14.93 3.625 13.852 1 96.5 331 VAL B O 1
ATOM 6967 N N . LYS B 1 332 ? -16.406 3.143 15.438 1 94.31 332 LYS B N 1
ATOM 6968 C CA . LYS B 1 332 ? -16.562 4.531 15.867 1 94.31 332 LYS B CA 1
ATOM 6969 C C . LYS B 1 332 ? -15.344 4.984 16.672 1 94.31 332 LYS B C 1
ATOM 6971 O O . LYS B 1 332 ? -14.625 4.156 17.234 1 94.31 332 LYS B O 1
ATOM 6976 N N . ASP B 1 333 ? -15.055 6.242 16.719 1 96.12 333 ASP B N 1
ATOM 6977 C CA . ASP B 1 333 ? -13.906 6.797 17.438 1 96.12 333 ASP B CA 1
ATOM 6978 C C . ASP B 1 333 ? -12.633 6.023 17.109 1 96.12 333 ASP B C 1
ATOM 6980 O O . ASP B 1 333 ? -11.891 5.633 18.016 1 96.12 333 ASP B O 1
ATOM 6984 N N . TYR B 1 334 ? -12.477 5.762 15.844 1 97.19 334 TYR B N 1
ATOM 6985 C CA . TYR B 1 334 ? -11.43 4.871 15.352 1 97.19 334 TYR B CA 1
ATOM 6986 C C . TYR B 1 334 ? -10.062 5.32 15.844 1 97.19 334 TYR B C 1
ATOM 6988 O O . TYR B 1 334 ? -9.195 4.488 16.141 1 97.19 334 TYR B O 1
ATOM 6996 N N . ASP B 1 335 ? -9.797 6.562 16.016 1 96.88 335 ASP B N 1
ATOM 6997 C CA . ASP B 1 335 ? -8.492 7.113 16.344 1 96.88 335 ASP B CA 1
ATOM 6998 C C . ASP B 1 335 ? -8.242 7.07 17.844 1 96.88 335 ASP B C 1
ATOM 7000 O O . ASP B 1 335 ? -7.211 7.551 18.328 1 96.88 335 ASP B O 1
ATOM 7004 N N . LYS B 1 336 ? -9.195 6.477 18.609 1 97.56 336 LYS B N 1
ATOM 7005 C CA . LYS B 1 336 ? -9.055 6.309 20.047 1 97.56 336 LYS B CA 1
ATOM 7006 C C . LYS B 1 336 ? -9.109 4.836 20.438 1 97.56 336 LYS B C 1
ATOM 7008 O O . LYS B 1 336 ? -8.961 4.492 21.609 1 97.56 336 LYS B O 1
ATOM 7013 N N . ARG B 1 337 ? -9.328 4.02 19.469 1 98.19 337 ARG B N 1
ATOM 7014 C CA . ARG B 1 337 ? -9.453 2.594 19.75 1 98.19 337 ARG B CA 1
ATOM 7015 C C . ARG B 1 337 ? -8.086 1.966 19.984 1 98.19 337 ARG B C 1
ATOM 7017 O O . ARG B 1 337 ? -7.148 2.178 19.219 1 98.19 337 ARG B O 1
ATOM 7024 N N . SER B 1 338 ? -7.969 1.196 21.078 1 98.31 338 SER B N 1
ATOM 7025 C CA . SER B 1 338 ? -6.73 0.524 21.438 1 98.31 338 SER B CA 1
ATOM 7026 C C . SER B 1 338 ? -6.449 -0.661 20.516 1 98.31 338 SER B C 1
ATOM 7028 O O . SER B 1 338 ? -7.316 -1.069 19.75 1 98.31 338 SER B O 1
ATOM 7030 N N . ALA B 1 339 ? -5.223 -1.225 20.656 1 98.38 339 ALA B N 1
ATOM 7031 C CA . ALA B 1 339 ? -4.902 -2.459 19.938 1 98.38 339 ALA B CA 1
ATOM 7032 C C . ALA B 1 339 ? -5.832 -3.594 20.359 1 98.38 339 ALA B C 1
ATOM 7034 O O . ALA B 1 339 ? -6.211 -4.434 19.547 1 98.38 339 ALA B O 1
ATOM 7035 N N . LYS B 1 340 ? -6.129 -3.625 21.625 1 98.31 340 LYS B N 1
ATOM 7036 C CA . LYS B 1 340 ? -7.043 -4.648 22.125 1 98.31 340 LYS B CA 1
ATOM 7037 C C . LYS B 1 340 ? -8.406 -4.547 21.453 1 98.31 340 LYS B C 1
ATOM 7039 O O . LYS B 1 340 ? -8.984 -5.562 21.062 1 98.31 340 LYS B O 1
ATOM 7044 N N . ASP B 1 341 ? -8.93 -3.297 21.359 1 98.12 341 ASP B N 1
ATOM 7045 C CA . ASP B 1 341 ? -10.219 -3.076 20.703 1 98.12 341 ASP B CA 1
ATOM 7046 C C . ASP B 1 341 ? -10.203 -3.6 19.266 1 98.12 341 ASP B C 1
ATOM 7048 O O . ASP B 1 341 ? -11.195 -4.164 18.797 1 98.12 341 ASP B O 1
ATOM 7052 N N . LEU B 1 342 ? -9.094 -3.445 18.578 1 98.62 342 LEU B N 1
ATOM 7053 C CA . LEU B 1 342 ? -9.047 -3.684 17.141 1 98.62 342 LEU B CA 1
ATOM 7054 C C . LEU B 1 342 ? -8.68 -5.133 16.844 1 98.62 342 LEU B C 1
ATOM 7056 O O . LEU B 1 342 ? -9.109 -5.695 15.828 1 98.62 342 LEU B O 1
ATOM 7060 N N . PHE B 1 343 ? -7.832 -5.781 17.719 1 98.62 343 PHE B N 1
ATOM 7061 C CA . PHE B 1 343 ? -7.184 -6.996 17.234 1 98.62 343 PHE B CA 1
ATOM 7062 C C . PHE B 1 343 ? -7.465 -8.164 18.172 1 98.62 343 PHE B C 1
ATOM 7064 O O . PHE B 1 343 ? -7.195 -9.32 17.828 1 98.62 343 PHE B O 1
ATOM 7071 N N . ASP B 1 344 ? -8.031 -7.949 19.391 1 98.5 344 ASP B N 1
ATOM 7072 C CA . ASP B 1 344 ? -8.211 -9.023 20.359 1 98.5 344 ASP B CA 1
ATOM 7073 C C . ASP B 1 344 ? -9.062 -10.148 19.766 1 98.5 344 ASP B C 1
ATOM 7075 O O . ASP B 1 344 ? -8.68 -11.32 19.828 1 98.5 344 ASP B O 1
ATOM 7079 N N . GLN B 1 345 ? -10.219 -9.797 19.234 1 98.38 345 GLN B N 1
ATOM 7080 C CA . GLN B 1 345 ? -11.117 -10.797 18.672 1 98.38 345 GLN B CA 1
ATOM 7081 C C . GLN B 1 345 ? -10.469 -11.523 17.5 1 98.38 345 GLN B C 1
ATOM 7083 O O . GLN B 1 345 ? -10.625 -12.734 17.359 1 98.38 345 GLN B O 1
ATOM 7088 N N . LEU B 1 346 ? -9.797 -10.766 16.641 1 98.75 346 LEU B N 1
ATOM 7089 C CA . LEU B 1 346 ? -9.102 -11.352 15.492 1 98.75 346 LEU B CA 1
ATOM 7090 C C . LEU B 1 346 ? -8.141 -12.453 15.945 1 98.75 346 LEU B C 1
ATOM 7092 O O . LEU B 1 346 ? -8.078 -13.516 15.336 1 98.75 346 LEU B O 1
ATOM 7096 N N . CYS B 1 347 ? -7.418 -12.203 17.016 1 98.5 347 CYS B N 1
ATOM 7097 C CA . CYS B 1 347 ? -6.352 -13.086 17.484 1 98.5 347 CYS B CA 1
ATOM 7098 C C . CYS B 1 347 ? -6.91 -14.219 18.328 1 98.5 347 CYS B C 1
ATOM 7100 O O . CYS B 1 347 ? -6.18 -15.141 18.703 1 98.5 347 CYS B O 1
ATOM 7102 N N . ARG B 1 348 ? -8.211 -14.227 18.562 1 97.81 348 ARG B N 1
ATOM 7103 C CA . ARG B 1 348 ? -8.852 -15.273 19.359 1 97.81 348 ARG B CA 1
ATOM 7104 C C . ARG B 1 348 ? -9.242 -16.453 18.469 1 97.81 348 ARG B C 1
ATOM 7106 O O . ARG B 1 348 ? -9.445 -17.562 18.969 1 97.81 348 ARG B O 1
ATOM 7113 N N . PHE B 1 349 ? -9.492 -16.141 17.219 1 98.62 349 PHE B N 1
ATOM 7114 C CA . PHE B 1 349 ? -9.883 -17.219 16.312 1 98.62 349 PHE B CA 1
ATOM 7115 C C . PHE B 1 349 ? -8.812 -18.297 16.281 1 98.62 349 PHE B C 1
ATOM 7117 O O . PHE B 1 349 ? -7.617 -18 16.188 1 98.62 349 PHE B O 1
ATOM 7124 N N . ARG B 1 350 ? -9.266 -19.578 16.219 1 98.31 350 ARG B N 1
ATOM 7125 C CA . ARG B 1 350 ? -8.312 -20.688 16.297 1 98.31 350 ARG B CA 1
ATOM 7126 C C . ARG B 1 350 ? -8.258 -21.438 14.969 1 98.31 350 ARG B C 1
ATOM 7128 O O . ARG B 1 350 ? -7.348 -22.25 14.75 1 98.31 350 ARG B O 1
ATOM 7135 N N . LEU B 1 351 ? -9.211 -21.172 14.102 1 98.62 351 LEU B N 1
ATOM 7136 C CA . LEU B 1 351 ? -9.281 -21.734 12.758 1 98.62 351 LEU B CA 1
ATOM 7137 C C . LEU B 1 351 ? -9.68 -20.672 11.742 1 98.62 351 LEU B C 1
ATOM 7139 O O . LEU B 1 351 ? -10.289 -19.672 12.102 1 98.62 351 LEU B O 1
ATOM 7143 N N . THR B 1 352 ? -9.273 -20.906 10.516 1 98.69 352 THR B N 1
ATOM 7144 C CA . THR B 1 352 ? -9.836 -20.109 9.445 1 98.69 352 THR B CA 1
ATOM 7145 C C . THR B 1 352 ? -11.312 -20.438 9.234 1 98.69 352 THR B C 1
ATOM 7147 O O . THR B 1 352 ? -11.836 -21.375 9.828 1 98.69 352 THR B O 1
ATOM 7150 N N . ALA B 1 353 ? -11.977 -19.578 8.43 1 97.94 353 ALA B N 1
ATOM 7151 C CA . ALA B 1 353 ? -13.375 -19.859 8.109 1 97.94 353 ALA B CA 1
ATOM 7152 C C . ALA B 1 353 ? -13.523 -21.234 7.465 1 97.94 353 ALA B C 1
ATOM 7154 O O . ALA B 1 353 ? -14.453 -21.984 7.785 1 97.94 353 ALA B O 1
ATOM 7155 N N . ASP B 1 354 ? -12.641 -21.578 6.59 1 97.06 354 ASP B N 1
ATOM 7156 C CA . ASP B 1 354 ? -12.656 -22.875 5.93 1 97.06 354 ASP B CA 1
ATOM 7157 C C . ASP B 1 354 ? -12.43 -24.016 6.934 1 97.06 354 ASP B C 1
ATOM 7159 O O . ASP B 1 354 ? -13.102 -25.047 6.867 1 97.06 354 ASP B O 1
ATOM 7163 N N . GLY B 1 355 ? -11.492 -23.828 7.848 1 97.75 355 GLY B N 1
ATOM 7164 C CA . GLY B 1 355 ? -11.234 -24.812 8.875 1 97.75 355 GLY B CA 1
ATOM 7165 C C . GLY B 1 355 ? -12.43 -25.078 9.773 1 97.75 355 GLY B C 1
ATOM 7166 O O . GLY B 1 355 ? -12.766 -26.234 10.047 1 97.75 355 GLY B O 1
ATOM 7167 N N . LEU B 1 356 ? -13.039 -24.016 10.234 1 97.94 356 LEU B N 1
ATOM 7168 C CA . LEU B 1 356 ? -14.211 -24.172 11.094 1 97.94 356 LEU B CA 1
ATOM 7169 C C . LEU B 1 356 ? -15.367 -24.797 10.328 1 97.94 356 LEU B C 1
ATOM 7171 O O . LEU B 1 356 ? -16.125 -25.594 10.883 1 97.94 356 LEU B O 1
ATOM 7175 N N . ALA B 1 357 ? -15.555 -24.391 9.078 1 96.56 357 ALA B N 1
ATOM 7176 C CA . ALA B 1 357 ? -16.594 -25 8.242 1 96.56 357 ALA B CA 1
ATOM 7177 C C . ALA B 1 357 ? -16.406 -26.5 8.141 1 96.56 357 ALA B C 1
ATOM 7179 O O . ALA B 1 357 ? -17.391 -27.266 8.211 1 96.56 357 ALA B O 1
ATOM 7180 N N . GLY B 1 358 ? -15.188 -26.938 7.938 1 95.19 358 GLY B N 1
ATOM 7181 C CA . GLY B 1 358 ? -14.898 -28.359 7.867 1 95.19 358 GLY B CA 1
ATOM 7182 C C . GLY B 1 358 ? -15.258 -29.109 9.141 1 95.19 358 GLY B C 1
ATOM 7183 O O . GLY B 1 358 ? -15.781 -30.219 9.086 1 95.19 358 GLY B O 1
ATOM 7184 N N . ARG B 1 359 ? -15.047 -28.5 10.25 1 95.62 359 ARG B N 1
ATOM 7185 C CA . ARG B 1 359 ? -15.383 -29.125 11.523 1 95.62 359 ARG B CA 1
ATOM 7186 C C . ARG B 1 359 ? -16.891 -29.125 11.75 1 95.62 359 ARG B C 1
ATOM 7188 O O . ARG B 1 359 ? -17.438 -30.062 12.32 1 95.62 359 ARG B O 1
ATOM 7195 N N . LEU B 1 360 ? -17.5 -28.047 11.422 1 95.44 360 LEU B N 1
ATOM 7196 C CA . LEU B 1 360 ? -18.938 -27.875 11.641 1 95.44 360 LEU B CA 1
ATOM 7197 C C . LEU B 1 360 ? -19.734 -28.828 10.758 1 95.44 360 LEU B C 1
ATOM 7199 O O . LEU B 1 360 ? -20.828 -29.281 11.148 1 95.44 360 LEU B O 1
ATOM 7203 N N . ALA B 1 361 ? -19.25 -29.047 9.586 1 91.12 361 ALA B N 1
ATOM 7204 C CA . ALA B 1 361 ? -19.969 -29.859 8.617 1 91.12 361 ALA B CA 1
ATOM 7205 C C . ALA B 1 361 ? -20.422 -31.172 9.242 1 91.12 361 ALA B C 1
ATOM 7207 O O . ALA B 1 361 ? -21.5 -31.688 8.914 1 91.12 361 ALA B O 1
ATOM 7208 N N . ASP B 1 362 ? -19.672 -31.688 10.203 1 89.19 362 ASP B N 1
ATOM 7209 C CA . ASP B 1 362 ? -19.984 -33 10.781 1 89.19 362 ASP B CA 1
ATOM 7210 C C . ASP B 1 362 ? -20.344 -32.875 12.258 1 89.19 362 ASP B C 1
ATOM 7212 O O . ASP B 1 362 ? -20.422 -33.875 12.969 1 89.19 362 ASP B O 1
ATOM 7216 N N . THR B 1 363 ? -20.547 -31.734 12.703 1 95.56 363 THR B N 1
ATOM 7217 C CA . THR B 1 363 ? -20.891 -31.484 14.102 1 95.56 363 THR B CA 1
ATOM 7218 C C . THR B 1 363 ? -22.406 -31.469 14.297 1 95.56 363 THR B C 1
ATOM 7220 O O . THR B 1 363 ? -23.109 -30.719 13.617 1 95.56 363 THR B O 1
ATOM 7223 N N . PRO B 1 364 ? -22.891 -32.25 15.297 1 96.12 364 PRO B N 1
ATOM 7224 C CA . PRO B 1 364 ? -24.328 -32.188 15.578 1 96.12 364 PRO B CA 1
ATOM 7225 C C . PRO B 1 364 ? -24.797 -30.797 16 1 96.12 364 PRO B C 1
ATOM 7227 O O . PRO B 1 364 ? -24.047 -30.062 16.641 1 96.12 364 PRO B O 1
ATOM 7230 N N . ALA B 1 365 ? -26.062 -30.531 15.703 1 94.81 365 ALA B N 1
ATOM 7231 C CA . ALA B 1 365 ? -26.625 -29.203 15.898 1 94.81 365 ALA B CA 1
ATOM 7232 C C . ALA B 1 365 ? -26.5 -28.75 17.359 1 94.81 365 ALA B C 1
ATOM 7234 O O . ALA B 1 365 ? -26.266 -27.578 17.625 1 94.81 365 ALA B O 1
ATOM 7235 N N . ASP B 1 366 ? -26.688 -29.641 18.281 1 95.38 366 ASP B N 1
ATOM 7236 C CA . ASP B 1 366 ? -26.688 -29.281 19.703 1 95.38 366 ASP B CA 1
ATOM 7237 C C . ASP B 1 366 ? -25.281 -29 20.188 1 95.38 366 ASP B C 1
ATOM 7239 O O . ASP B 1 366 ? -25.094 -28.5 21.312 1 95.38 366 ASP B O 1
ATOM 7243 N N . LYS B 1 367 ? -24.297 -29.234 19.406 1 97 367 LYS B N 1
ATOM 7244 C CA . LYS B 1 367 ? -22.906 -29.016 19.797 1 97 367 LYS B CA 1
ATOM 7245 C C . LYS B 1 367 ? -22.297 -27.828 19.047 1 97 367 LYS B C 1
ATOM 7247 O O . LYS B 1 367 ? -21.156 -27.438 19.297 1 97 367 LYS B O 1
ATOM 7252 N N . VAL B 1 368 ? -23.031 -27.25 18.172 1 96.69 368 VAL B N 1
ATOM 7253 C CA . VAL B 1 368 ? -22.562 -26.156 17.328 1 96.69 368 VAL B CA 1
ATOM 7254 C C . VAL B 1 368 ? -22.125 -24.969 18.188 1 96.69 368 VAL B C 1
ATOM 7256 O O . VAL B 1 368 ? -21.031 -24.422 17.984 1 96.69 368 VAL B O 1
ATOM 7259 N N . GLN B 1 369 ? -22.891 -24.625 19.141 1 96.44 369 GLN B N 1
ATOM 7260 C CA . GLN B 1 369 ? -22.609 -23.469 19.984 1 96.44 369 GLN B CA 1
ATOM 7261 C C . GLN B 1 369 ? -21.312 -23.656 20.766 1 96.44 369 GLN B C 1
ATOM 7263 O O . GLN B 1 369 ? -20.5 -22.734 20.875 1 96.44 369 GLN B O 1
ATOM 7268 N N . GLY B 1 370 ? -21.172 -24.828 21.328 1 97.12 370 GLY B N 1
ATOM 7269 C CA . GLY B 1 370 ? -19.953 -25.125 22.047 1 97.12 370 GLY B CA 1
ATOM 7270 C C . GLY B 1 370 ? -18.719 -25.047 21.188 1 97.12 370 GLY B C 1
ATOM 7271 O O . GLY B 1 370 ? -17.688 -24.5 21.609 1 97.12 370 GLY B O 1
ATOM 7272 N N . LEU B 1 371 ? -18.781 -25.547 20 1 97.19 371 LEU B N 1
ATOM 7273 C CA . LEU B 1 371 ? -17.656 -25.531 19.078 1 97.19 371 LEU B CA 1
ATOM 7274 C C . LEU B 1 371 ? -17.297 -24.109 18.656 1 97.19 371 LEU B C 1
ATOM 7276 O O . LEU B 1 371 ? -16.141 -23.719 18.672 1 97.19 371 LEU B O 1
ATOM 7280 N N . VAL B 1 372 ? -18.328 -23.312 18.297 1 97.5 372 VAL B N 1
ATOM 7281 C CA . VAL B 1 372 ? -18.109 -21.922 17.859 1 97.5 372 VAL B CA 1
ATOM 7282 C C . VAL B 1 372 ? -17.531 -21.109 19 1 97.5 372 VAL B C 1
ATOM 7284 O O . VAL B 1 372 ? -16.594 -20.328 18.797 1 97.5 372 VAL B O 1
ATOM 7287 N N . SER B 1 373 ? -18.031 -21.297 20.188 1 97.56 373 SER B N 1
ATOM 7288 C CA . SER B 1 373 ? -17.531 -20.562 21.344 1 97.56 373 SER B CA 1
ATOM 7289 C C . SER B 1 373 ? -16.062 -20.875 21.594 1 97.56 373 SER B C 1
ATOM 7291 O O . SER B 1 373 ? -15.266 -19.984 21.891 1 97.56 373 SER B O 1
ATOM 7293 N N . ASN B 1 374 ? -15.719 -22.109 21.469 1 97.5 374 ASN B N 1
ATOM 7294 C CA . ASN B 1 374 ? -14.344 -22.547 21.703 1 97.5 374 ASN B CA 1
ATOM 7295 C C . ASN B 1 374 ? -13.391 -21.984 20.656 1 97.5 374 ASN B C 1
ATOM 7297 O O . ASN B 1 374 ? -12.25 -21.641 20.984 1 97.5 374 ASN B O 1
ATOM 7301 N N . ILE B 1 375 ? -13.805 -21.922 19.453 1 97.75 375 ILE B N 1
ATOM 7302 C CA . ILE B 1 375 ? -12.938 -21.562 18.344 1 97.75 375 ILE B CA 1
ATOM 7303 C C . ILE B 1 375 ? -12.938 -20.047 18.141 1 97.75 375 ILE B C 1
ATOM 7305 O O . ILE B 1 375 ? -11.914 -19.469 17.781 1 97.75 375 ILE B O 1
ATOM 7309 N N . CYS B 1 376 ? -14.07 -19.406 18.422 1 97.81 376 CYS B N 1
ATOM 7310 C CA . CYS B 1 376 ? -14.234 -18 18.031 1 97.81 376 CYS B CA 1
ATOM 7311 C C . CYS B 1 376 ? -14.25 -17.094 19.25 1 97.81 376 CYS B C 1
ATOM 7313 O O . CYS B 1 376 ? -14.031 -15.883 19.125 1 97.81 376 CYS B O 1
ATOM 7315 N N . GLY B 1 377 ? -14.578 -17.609 20.391 1 96.44 377 GLY B N 1
ATOM 7316 C CA . GLY B 1 377 ? -14.648 -16.781 21.594 1 96.44 377 GLY B CA 1
ATOM 7317 C C . GLY B 1 377 ? -15.977 -16.062 21.734 1 96.44 377 GLY B C 1
ATOM 7318 O O . GLY B 1 377 ? -16.094 -15.125 22.547 1 96.44 377 GLY B O 1
ATOM 7319 N N . PHE B 1 378 ? -16.938 -16.328 20.859 1 96.25 378 PHE B N 1
ATOM 7320 C CA . PHE B 1 378 ? -18.281 -15.789 20.984 1 96.25 378 PHE B CA 1
ATOM 7321 C C . PHE B 1 378 ? -19.312 -16.844 20.625 1 96.25 378 PHE B C 1
ATOM 7323 O O . PHE B 1 378 ? -18.969 -17.922 20.156 1 96.25 378 PHE B O 1
ATOM 7330 N N . GLU B 1 379 ? -20.625 -16.547 20.875 1 96.06 379 GLU B N 1
ATOM 7331 C CA . GLU B 1 379 ? -21.734 -17.438 20.531 1 96.06 379 GLU B CA 1
ATOM 7332 C C . GLU B 1 379 ? -22.578 -16.859 19.406 1 96.06 379 GLU B C 1
ATOM 7334 O O . GLU B 1 379 ? -22.578 -15.641 19.188 1 96.06 379 GLU B O 1
ATOM 7339 N N . LEU B 1 380 ? -23.188 -17.781 18.703 1 96.69 380 LEU B N 1
ATOM 7340 C CA . LEU B 1 380 ? -24.109 -17.344 17.656 1 96.69 380 LEU B CA 1
ATOM 7341 C C . LEU B 1 380 ? -25.438 -16.906 18.25 1 96.69 380 LEU B C 1
ATOM 7343 O O . LEU B 1 380 ? -25.938 -17.531 19.188 1 96.69 380 LEU B O 1
ATOM 7347 N N . ASP B 1 381 ? -25.953 -15.836 17.75 1 95.44 381 ASP B N 1
ATOM 7348 C CA . ASP B 1 381 ? -27.312 -15.477 18.156 1 95.44 381 ASP B CA 1
ATOM 7349 C C . ASP B 1 381 ? -28.359 -16.281 17.375 1 95.44 381 ASP B C 1
ATOM 7351 O O . ASP B 1 381 ? -28 -17.125 16.562 1 95.44 381 ASP B O 1
ATOM 7355 N N . ALA B 1 382 ? -29.594 -16.016 17.672 1 94.12 382 ALA B N 1
ATOM 7356 C CA . ALA B 1 382 ? -30.656 -16.828 17.109 1 94.12 382 ALA B CA 1
ATOM 7357 C C . ALA B 1 382 ? -30.703 -16.703 15.586 1 94.12 382 ALA B C 1
ATOM 7359 O O . ALA B 1 382 ? -30.906 -17.688 14.883 1 94.12 382 ALA B O 1
ATOM 7360 N N . LYS B 1 383 ? -30.531 -15.5 15.109 1 93.44 383 LYS B N 1
ATOM 7361 C CA . LYS B 1 383 ? -30.547 -15.273 13.672 1 93.44 383 LYS B CA 1
ATOM 7362 C C . LYS B 1 383 ? -29.375 -15.945 12.977 1 93.44 383 LYS B C 1
ATOM 7364 O O . LYS B 1 383 ? -29.531 -16.516 11.891 1 93.44 383 LYS B O 1
ATOM 7369 N N . GLU B 1 384 ? -28.25 -15.906 13.609 1 93.88 384 GLU B N 1
ATOM 7370 C CA . GLU B 1 384 ? -27.031 -16.516 13.062 1 93.88 384 GLU B CA 1
ATOM 7371 C C . GLU B 1 384 ? -27.125 -18.031 13.07 1 93.88 384 GLU B C 1
ATOM 7373 O O . GLU B 1 384 ? -26.672 -18.688 12.133 1 93.88 384 GLU B O 1
ATOM 7378 N N . LEU B 1 385 ? -27.656 -18.594 14.117 1 93.38 385 LEU B N 1
ATOM 7379 C CA . LEU B 1 385 ? -27.844 -20.031 14.188 1 93.38 385 LEU B CA 1
ATOM 7380 C C . LEU B 1 385 ? -28.797 -20.516 13.094 1 93.38 385 LEU B C 1
ATOM 7382 O O . LEU B 1 385 ? -28.562 -21.547 12.461 1 93.38 385 LEU B O 1
ATOM 7386 N N . GLU B 1 386 ? -29.844 -19.766 12.914 1 91.81 386 GLU B N 1
ATOM 7387 C CA . GLU B 1 386 ? -30.797 -20.094 11.852 1 91.81 386 GLU B CA 1
ATOM 7388 C C . GLU B 1 386 ? -30.125 -20.062 10.484 1 91.81 386 GLU B C 1
ATOM 7390 O O . GLU B 1 386 ? -30.375 -20.922 9.641 1 91.81 386 GLU B O 1
ATOM 7395 N N . ALA B 1 387 ? -29.344 -19.062 10.273 1 92.06 387 ALA B N 1
ATOM 7396 C CA . ALA B 1 387 ? -28.594 -18.938 9.023 1 92.06 387 ALA B CA 1
ATOM 7397 C C . ALA B 1 387 ? -27.672 -20.141 8.82 1 92.06 387 ALA B C 1
ATOM 7399 O O . ALA B 1 387 ? -27.562 -20.656 7.707 1 92.06 387 ALA B O 1
ATOM 7400 N N . LEU B 1 388 ? -27.031 -20.562 9.867 1 93.06 388 LEU B N 1
ATOM 7401 C CA . LEU B 1 388 ? -26.141 -21.719 9.805 1 93.06 388 LEU B CA 1
ATOM 7402 C C . LEU B 1 388 ? -26.922 -22.969 9.414 1 93.06 388 LEU B C 1
ATOM 7404 O O . LEU B 1 388 ? -26.469 -23.75 8.578 1 93.06 388 LEU B O 1
ATOM 7408 N N . TYR B 1 389 ? -28.078 -23.141 9.961 1 92.12 389 TYR B N 1
ATOM 7409 C CA . TYR B 1 389 ? -28.906 -24.312 9.711 1 92.12 389 TYR B CA 1
ATOM 7410 C C . TYR B 1 389 ? -29.375 -24.344 8.266 1 92.12 389 TYR B C 1
ATOM 7412 O O . TYR B 1 389 ? -29.766 -25.406 7.758 1 92.12 389 TYR B O 1
ATOM 7420 N N . ASN B 1 390 ? -29.344 -23.219 7.625 1 91.44 390 ASN B N 1
ATOM 7421 C CA . ASN B 1 390 ? -29.828 -23.141 6.25 1 91.44 390 ASN B CA 1
ATOM 7422 C C . ASN B 1 390 ? -28.688 -23.328 5.246 1 91.44 390 ASN B C 1
ATOM 7424 O O . ASN B 1 390 ? -28.938 -23.406 4.039 1 91.44 390 ASN B O 1
ATOM 7428 N N . CYS B 1 391 ? -27.469 -23.438 5.746 1 91.38 391 CYS B N 1
ATOM 7429 C CA . CYS B 1 391 ? -26.359 -23.672 4.848 1 91.38 391 CYS B CA 1
ATOM 7430 C C . CYS B 1 391 ? -26.453 -25.062 4.211 1 91.38 391 CYS B C 1
ATOM 7432 O O . CYS B 1 391 ? -26.625 -26.062 4.914 1 91.38 391 CYS B O 1
ATOM 7434 N N . PRO B 1 392 ? -26.328 -25.172 2.877 1 88.44 392 PRO B N 1
ATOM 7435 C CA . PRO B 1 392 ? -26.531 -26.453 2.186 1 88.44 392 PRO B CA 1
ATOM 7436 C C . PRO B 1 392 ? -25.516 -27.5 2.59 1 88.44 392 PRO B C 1
ATOM 7438 O O . PRO B 1 392 ? -25.812 -28.703 2.562 1 88.44 392 PRO B O 1
ATOM 7441 N N . ASP B 1 393 ? -24.312 -27.094 2.988 1 89.62 393 ASP B N 1
ATOM 7442 C CA . ASP B 1 393 ? -23.234 -28.047 3.258 1 89.62 393 ASP B CA 1
ATOM 7443 C C . ASP B 1 393 ? -23.141 -28.359 4.75 1 89.62 393 ASP B C 1
ATOM 7445 O O . ASP B 1 393 ? -22.188 -28.984 5.199 1 89.62 393 ASP B O 1
ATOM 7449 N N . TYR B 1 394 ? -24.156 -27.906 5.523 1 93.19 394 TYR B N 1
ATOM 7450 C CA . TYR B 1 394 ? -24.266 -28.359 6.906 1 93.19 394 TYR B CA 1
ATOM 7451 C C . TYR B 1 394 ? -25.094 -29.641 6.996 1 93.19 394 TYR B C 1
ATOM 7453 O O . TYR B 1 394 ? -26.312 -29.594 7.129 1 93.19 394 TYR B O 1
ATOM 7461 N N . ASN B 1 395 ? -24.453 -30.703 7.148 1 90.81 395 ASN B N 1
ATOM 7462 C CA . ASN B 1 395 ? -25.047 -32.031 7.008 1 90.81 395 ASN B CA 1
ATOM 7463 C C . ASN B 1 395 ? -25.953 -32.344 8.188 1 90.81 395 ASN B C 1
ATOM 7465 O O . ASN B 1 395 ? -26.859 -33.188 8.062 1 90.81 395 ASN B O 1
ATOM 7469 N N . HIS B 1 396 ? -25.781 -31.766 9.305 1 92.31 396 HIS B N 1
ATOM 7470 C CA . HIS B 1 3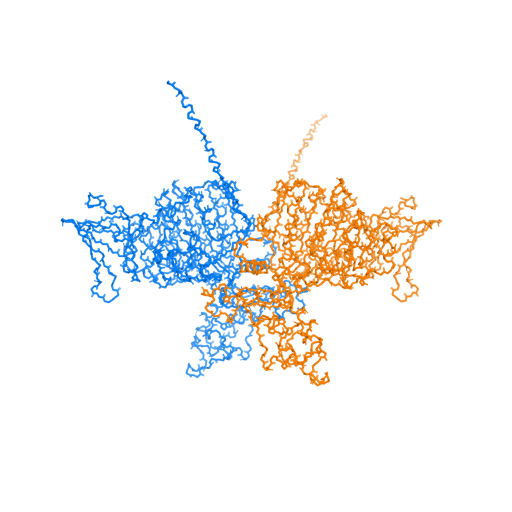96 ? -26.531 -32.125 10.508 1 92.31 396 HIS B CA 1
ATOM 7471 C C . HIS B 1 396 ? -27.578 -31.078 10.859 1 92.31 396 HIS B C 1
ATOM 7473 O O . HIS B 1 396 ? -27.969 -30.953 12.023 1 92.31 396 HIS B O 1
ATOM 7479 N N . SER B 1 397 ? -27.891 -30.375 9.867 1 92 397 SER B N 1
ATOM 7480 C CA . SER B 1 397 ? -28.891 -29.344 10.086 1 92 397 SER B CA 1
ATOM 7481 C C . SER B 1 397 ? -30.234 -29.938 10.508 1 92 397 SER B C 1
ATOM 7483 O O . SER B 1 397 ? -30.641 -30.984 9.984 1 92 397 SER B O 1
ATOM 7485 N N . PRO B 1 398 ? -30.906 -29.312 11.438 1 93.44 398 PRO B N 1
ATOM 7486 C CA . PRO B 1 398 ? -32.25 -29.75 11.781 1 93.44 398 PRO B CA 1
ATOM 7487 C C . PRO B 1 398 ? -33.281 -29.406 10.703 1 93.44 398 PRO B C 1
ATOM 7489 O O . PRO B 1 398 ? -34.406 -29.891 10.742 1 93.44 398 PRO B O 1
ATOM 7492 N N . ILE B 1 399 ? -32.844 -28.578 9.781 1 92.69 399 ILE B N 1
ATOM 7493 C CA . ILE B 1 399 ? -33.719 -28.219 8.664 1 92.69 399 ILE B CA 1
ATOM 7494 C C . ILE B 1 399 ? -33.438 -29.141 7.477 1 92.69 399 ILE B C 1
ATOM 7496 O O . ILE B 1 399 ? -32.312 -29.188 6.961 1 92.69 399 ILE B O 1
ATOM 7500 N N . PRO B 1 400 ? -34.469 -29.859 7.004 1 91.31 400 PRO B N 1
ATOM 7501 C CA . PRO B 1 400 ? -34.25 -30.719 5.828 1 91.31 400 PRO B CA 1
ATOM 7502 C C . PRO B 1 400 ? -33.781 -29.938 4.605 1 91.31 400 PRO B C 1
ATOM 7504 O O . PRO B 1 400 ? -34.219 -28.797 4.387 1 91.31 400 PRO B O 1
ATOM 7507 N N . LYS B 1 401 ? -32.875 -30.594 3.826 1 86.19 401 LYS B N 1
ATOM 7508 C CA . LYS B 1 401 ? -32.219 -29.969 2.691 1 86.19 401 LYS B CA 1
ATOM 7509 C C . LYS B 1 401 ? -33.219 -29.297 1.766 1 86.19 401 LYS B C 1
ATOM 7511 O O . LYS B 1 401 ? -32.969 -28.203 1.242 1 86.19 401 LYS B O 1
ATOM 7516 N N . GLU B 1 402 ? -34.406 -29.844 1.62 1 87.25 402 GLU B N 1
ATOM 7517 C CA . GLU B 1 402 ? -35.406 -29.375 0.685 1 87.25 402 GLU B CA 1
ATOM 7518 C C . GLU B 1 402 ? -36.125 -28.125 1.202 1 87.25 402 GLU B C 1
ATOM 7520 O O . GLU B 1 402 ? -36.719 -27.375 0.429 1 87.25 402 GLU B O 1
ATOM 7525 N N . GLN B 1 403 ? -36 -27.875 2.473 1 88.88 403 GLN B N 1
ATOM 7526 C CA . GLN B 1 403 ? -36.688 -26.766 3.094 1 88.88 403 GLN B CA 1
ATOM 7527 C C . GLN B 1 403 ? -35.75 -25.594 3.369 1 88.88 403 GLN B C 1
ATOM 7529 O O . GLN B 1 403 ? -36.156 -24.547 3.854 1 88.88 403 GLN B O 1
ATOM 7534 N N . ARG B 1 404 ? -34.5 -25.812 3.059 1 86.38 404 ARG B N 1
ATOM 7535 C CA . ARG B 1 404 ? -33.531 -24.781 3.357 1 86.38 404 ARG B CA 1
ATOM 7536 C C . ARG B 1 404 ? -33.656 -23.609 2.404 1 86.38 404 ARG B C 1
ATOM 7538 O O . ARG B 1 404 ? -33.969 -23.781 1.22 1 86.38 404 ARG B O 1
ATOM 7545 N N . ARG B 1 405 ? -33.812 -22.328 2.936 1 72.94 405 ARG B N 1
ATOM 7546 C CA . ARG B 1 405 ? -33.938 -21.094 2.182 1 72.94 405 ARG B CA 1
ATOM 7547 C C . ARG B 1 405 ? -32.688 -20.25 2.256 1 72.94 405 ARG B C 1
ATOM 7549 O O . ARG B 1 405 ? -32.094 -20.078 3.332 1 72.94 405 ARG B O 1
ATOM 7556 N N . GLN B 1 406 ? -32.156 -20.047 1.038 1 63 406 GLN B N 1
ATOM 7557 C CA . GLN B 1 406 ? -31 -19.156 1.049 1 63 406 GLN B CA 1
ATOM 7558 C C . GLN B 1 406 ? -31.375 -17.766 1.536 1 63 406 GLN B C 1
ATOM 7560 O O . GLN B 1 406 ? -32.375 -17.203 1.097 1 63 406 GLN B O 1
ATOM 7565 N N . THR B 1 407 ? -31.219 -17.438 2.764 1 53.22 407 THR B N 1
ATOM 7566 C CA . THR B 1 407 ? -31.562 -16.109 3.266 1 53.22 407 THR B CA 1
ATOM 7567 C C . THR B 1 407 ? -30.672 -15.047 2.652 1 53.22 407 THR B C 1
ATOM 7569 O O . THR B 1 407 ? -29.578 -15.359 2.15 1 53.22 407 THR B O 1
ATOM 7572 N N . GLU B 1 408 ? -31.203 -13.867 2.562 1 48.28 408 GLU B N 1
ATOM 7573 C CA . GLU B 1 408 ? -30.531 -12.68 2.018 1 48.28 408 GLU B CA 1
ATOM 7574 C C . GLU B 1 408 ? -29.094 -12.578 2.521 1 48.28 408 GLU B C 1
ATOM 7576 O O . GLU B 1 408 ? -28.219 -12.062 1.82 1 48.28 408 GLU B O 1
ATOM 7581 N N . GLU B 1 409 ? -29.031 -12.984 3.779 1 44.47 409 GLU B N 1
ATOM 7582 C CA . GLU B 1 409 ? -27.719 -12.797 4.387 1 44.47 409 GLU B CA 1
ATOM 7583 C C . GLU B 1 409 ? -26.703 -13.781 3.812 1 44.47 409 GLU B C 1
ATOM 7585 O O . GLU B 1 409 ? -25.5 -13.695 4.117 1 44.47 409 GLU B O 1
ATOM 7590 N N . SER B 1 410 ? -27.281 -14.781 3.344 1 43.25 410 SER B N 1
ATOM 7591 C CA . SER B 1 410 ? -26.375 -15.758 2.748 1 43.25 410 SER B CA 1
ATOM 7592 C C . SER B 1 410 ? -25.734 -15.219 1.47 1 43.25 410 SER B C 1
ATOM 7594 O O . SER B 1 410 ? -26.375 -15.188 0.418 1 43.25 410 SER B O 1
ATOM 7596 N N . LEU B 1 411 ? -25.156 -14.125 1.559 1 44.16 411 LEU B N 1
ATOM 7597 C CA . LEU B 1 411 ? -24.578 -13.336 0.48 1 44.16 411 LEU B CA 1
ATOM 7598 C C . LEU B 1 411 ? -24.016 -14.242 -0.613 1 44.16 411 LEU B C 1
ATOM 7600 O O . LEU B 1 411 ? -24.344 -14.07 -1.79 1 44.16 411 LEU B O 1
ATOM 7604 N N . TYR B 1 412 ? -22.797 -14.734 -0.626 1 47.69 412 TYR B N 1
ATOM 7605 C CA . TYR B 1 412 ? -22.031 -15.156 -1.795 1 47.69 412 TYR B CA 1
ATOM 7606 C C . TYR B 1 412 ? -22.438 -16.547 -2.242 1 47.69 412 TYR B C 1
ATOM 7608 O O . TYR B 1 412 ? -23.281 -16.703 -3.131 1 47.69 412 TYR B O 1
ATOM 7616 N N . SER B 1 413 ? -21.859 -17.625 -1.725 1 54.41 413 SER B N 1
ATOM 7617 C CA . SER B 1 413 ? -22.109 -18.984 -2.191 1 54.41 413 SER B CA 1
ATOM 7618 C C . SER B 1 413 ? -23.094 -19.703 -1.285 1 54.41 413 SER B C 1
ATOM 7620 O O . SER B 1 413 ? -23.656 -20.734 -1.661 1 54.41 413 SER B O 1
ATOM 7622 N N . GLY B 1 414 ? -23.547 -19 -0.2 1 68.44 414 GLY B N 1
ATOM 7623 C CA . GLY B 1 414 ? -24.406 -19.625 0.787 1 68.44 414 GLY B CA 1
ATOM 7624 C C . GLY B 1 414 ? -23.766 -20.828 1.467 1 68.44 414 GLY B C 1
ATOM 7625 O O . GLY B 1 414 ? -24.422 -21.547 2.221 1 68.44 414 GLY B O 1
ATOM 7626 N N . SER B 1 415 ? -22.438 -21.016 1.247 1 86.56 415 SER B N 1
ATOM 7627 C CA . SER B 1 415 ? -21.734 -22.125 1.869 1 86.56 415 SER B CA 1
ATOM 7628 C C . SER B 1 415 ? -21.422 -21.828 3.332 1 86.56 415 SER B C 1
ATOM 7630 O O . SER B 1 415 ? -21.5 -20.672 3.773 1 86.56 415 SER B O 1
ATOM 7632 N N . LEU B 1 416 ? -21.141 -22.906 4.105 1 92 416 LEU B N 1
ATOM 7633 C CA . LEU B 1 416 ? -20.75 -22.781 5.504 1 92 416 LEU B CA 1
ATOM 7634 C C . LEU B 1 416 ? -19.516 -21.891 5.637 1 92 416 LEU B C 1
ATOM 7636 O O . LEU B 1 416 ? -19.438 -21.062 6.539 1 92 416 LEU B O 1
ATOM 7640 N N . SER B 1 417 ? -18.578 -22.062 4.742 1 94 417 SER B N 1
ATOM 7641 C CA . SER B 1 417 ? -17.328 -21.297 4.801 1 94 417 SER B CA 1
ATOM 7642 C C . SER B 1 417 ? -17.594 -19.812 4.586 1 94 417 SER B C 1
ATOM 7644 O O . SER B 1 417 ? -17.031 -18.969 5.289 1 94 417 SER B O 1
ATOM 7646 N N . THR B 1 418 ? -18.406 -19.484 3.623 1 93.44 418 THR B N 1
ATOM 7647 C CA . THR B 1 418 ? -18.734 -18.078 3.344 1 93.44 418 THR B CA 1
ATOM 7648 C C . THR B 1 418 ? -19.5 -17.469 4.508 1 93.44 418 THR B C 1
ATOM 7650 O O . THR B 1 418 ? -19.297 -16.297 4.844 1 93.44 418 THR B O 1
ATOM 7653 N N . PHE B 1 419 ? -20.453 -18.281 5.109 1 93.94 419 PHE B N 1
ATOM 7654 C CA . PHE B 1 419 ? -21.203 -17.812 6.266 1 93.94 419 PHE B CA 1
ATOM 7655 C C . PHE B 1 419 ? -20.281 -17.5 7.43 1 93.94 419 PHE B C 1
ATOM 7657 O O . PHE B 1 419 ? -20.375 -16.422 8.031 1 93.94 419 PHE B O 1
ATOM 7664 N N . ILE B 1 420 ? -19.344 -18.375 7.707 1 96.25 420 ILE B N 1
ATOM 7665 C CA . ILE B 1 420 ? -18.422 -18.203 8.828 1 96.25 420 ILE B CA 1
ATOM 7666 C C . ILE B 1 420 ? -17.516 -17 8.562 1 96.25 420 ILE B C 1
ATOM 7668 O O . ILE B 1 420 ? -17.234 -16.219 9.469 1 96.25 420 ILE B O 1
ATOM 7672 N N . ALA B 1 421 ? -16.984 -16.859 7.336 1 97.12 421 ALA B N 1
ATOM 7673 C CA . ALA B 1 421 ? -16.156 -15.703 6.992 1 97.12 421 ALA B CA 1
ATOM 7674 C C . ALA B 1 421 ? -16.906 -14.391 7.246 1 97.12 421 ALA B C 1
ATOM 7676 O O . ALA B 1 421 ? -16.312 -13.414 7.707 1 97.12 421 ALA B O 1
ATOM 7677 N N . SER B 1 422 ? -18.156 -14.367 6.922 1 95.69 422 SER B N 1
ATOM 7678 C CA . SER B 1 422 ? -18.969 -13.18 7.168 1 95.69 422 SER B CA 1
ATOM 7679 C C . SER B 1 422 ? -19.062 -12.875 8.664 1 95.69 422 SER B C 1
ATOM 7681 O O . SER B 1 422 ? -19.094 -11.711 9.062 1 95.69 422 SER B O 1
ATOM 7683 N N . LEU B 1 423 ? -19.172 -13.914 9.523 1 96.19 423 LEU B N 1
ATOM 7684 C CA . LEU B 1 423 ? -19.188 -13.727 10.969 1 96.19 423 LEU B CA 1
ATOM 7685 C C . LEU B 1 423 ? -17.844 -13.164 11.445 1 96.19 423 LEU B C 1
ATOM 7687 O O . LEU B 1 423 ? -17.812 -12.266 12.289 1 96.19 423 LEU B O 1
ATOM 7691 N N . TYR B 1 424 ? -16.781 -13.773 10.898 1 98 424 TYR B N 1
ATOM 7692 C CA . TYR B 1 424 ? -15.453 -13.289 11.266 1 98 424 TYR B CA 1
ATOM 7693 C C . TYR B 1 424 ? -15.312 -11.805 10.961 1 98 424 TYR B C 1
ATOM 7695 O O . TYR B 1 424 ? -14.836 -11.031 11.797 1 98 424 TYR B O 1
ATOM 7703 N N . THR B 1 425 ? -15.719 -11.383 9.766 1 97.19 425 THR B N 1
ATOM 7704 C CA . THR B 1 425 ? -15.633 -9.984 9.344 1 97.19 425 THR B CA 1
ATOM 7705 C C . THR B 1 425 ? -16.5 -9.102 10.234 1 97.19 425 THR B C 1
ATOM 7707 O O . THR B 1 425 ? -16.094 -8.023 10.648 1 97.19 425 THR B O 1
ATOM 7710 N N . LYS B 1 426 ? -17.703 -9.594 10.508 1 96.25 426 LYS B N 1
ATOM 7711 C CA . LYS B 1 426 ? -18.641 -8.852 11.336 1 96.25 426 LYS B CA 1
ATOM 7712 C C . LYS B 1 426 ? -18.062 -8.602 12.727 1 96.25 426 LYS B C 1
ATOM 7714 O O . LYS B 1 426 ? -18.234 -7.516 13.289 1 96.25 426 LYS B O 1
ATOM 7719 N N . HIS B 1 427 ? -17.375 -9.562 13.281 1 97 427 HIS B N 1
ATOM 7720 C CA . HIS B 1 427 ? -16.938 -9.516 14.68 1 97 427 HIS B CA 1
ATOM 7721 C C . HIS B 1 427 ? -15.547 -8.906 14.805 1 97 427 HIS B C 1
ATOM 7723 O O . HIS B 1 427 ? -14.984 -8.859 15.898 1 97 427 HIS B O 1
ATOM 7729 N N . THR B 1 428 ? -14.961 -8.484 13.766 1 98.31 428 THR B N 1
ATOM 7730 C CA . THR B 1 428 ? -13.648 -7.84 13.812 1 98.31 428 THR B CA 1
ATOM 7731 C C . THR B 1 428 ? -13.734 -6.406 13.297 1 98.31 428 THR B C 1
ATOM 7733 O O . THR B 1 428 ? -14.789 -5.969 12.828 1 98.31 428 THR B O 1
ATOM 7736 N N . SER B 1 429 ? -12.625 -5.691 13.391 1 98.56 429 SER B N 1
ATOM 7737 C CA . SER B 1 429 ? -12.531 -4.301 12.953 1 98.56 429 SER B CA 1
ATOM 7738 C C . SER B 1 429 ? -11.93 -4.195 11.562 1 98.56 429 SER B C 1
ATOM 7740 O O . SER B 1 429 ? -11.391 -3.15 11.188 1 98.56 429 SER B O 1
ATOM 7742 N N . ILE B 1 430 ? -11.945 -5.293 10.781 1 98.81 430 ILE B N 1
ATOM 7743 C CA . ILE B 1 430 ? -11.344 -5.371 9.453 1 98.81 430 ILE B CA 1
ATOM 7744 C C . ILE B 1 430 ? -12.43 -5.211 8.391 1 98.81 430 ILE B C 1
ATOM 7746 O O . ILE B 1 430 ? -13.5 -5.812 8.492 1 98.81 430 ILE B O 1
ATOM 7750 N N . GLY B 1 431 ? -12.219 -4.309 7.383 1 98.69 431 GLY B N 1
ATOM 7751 C CA . GLY B 1 431 ? -13.18 -4.055 6.324 1 98.69 431 GLY B CA 1
ATOM 7752 C C . GLY B 1 431 ? -12.766 -4.633 4.984 1 98.69 431 GLY B C 1
ATOM 7753 O O . GLY B 1 431 ? -11.594 -4.941 4.773 1 98.69 431 GLY B O 1
ATOM 7754 N N . PHE B 1 432 ? -13.766 -4.812 4.043 1 98.62 432 PHE B N 1
ATOM 7755 C CA . PHE B 1 432 ? -13.547 -5.289 2.684 1 98.62 432 PHE B CA 1
ATOM 7756 C C . PHE B 1 432 ? -14.445 -4.551 1.699 1 98.62 432 PHE B C 1
ATOM 7758 O O . PHE B 1 432 ? -15.57 -4.164 2.043 1 98.62 432 PHE B O 1
ATOM 7765 N N . THR B 1 433 ? -13.938 -4.363 0.442 1 98.5 433 THR B N 1
ATOM 7766 C CA . THR B 1 433 ? -14.766 -3.701 -0.56 1 98.5 433 THR B CA 1
ATOM 7767 C C . THR B 1 433 ? -15.281 -4.703 -1.589 1 98.5 433 THR B C 1
ATOM 7769 O O . THR B 1 433 ? -16.219 -4.41 -2.336 1 98.5 433 THR B O 1
ATOM 7772 N N . THR B 1 434 ? -14.648 -5.875 -1.705 1 97.94 434 THR B N 1
ATOM 7773 C CA . THR B 1 434 ? -14.977 -6.84 -2.75 1 97.94 434 THR B CA 1
ATOM 7774 C C . THR B 1 434 ? -14.453 -8.227 -2.391 1 97.94 434 THR B C 1
ATOM 7776 O O . THR B 1 434 ? -13.602 -8.367 -1.518 1 97.94 434 THR B O 1
ATOM 7779 N N . HIS B 1 435 ? -15.039 -9.227 -2.984 1 97.12 435 HIS B N 1
ATOM 7780 C CA . HIS B 1 435 ? -14.5 -10.586 -2.92 1 97.12 435 HIS B CA 1
ATOM 7781 C C . HIS B 1 435 ? -13.555 -10.859 -4.078 1 97.12 435 HIS B C 1
ATOM 7783 O O . HIS B 1 435 ? -13.078 -11.984 -4.246 1 97.12 435 HIS B O 1
ATOM 7789 N N . GLY B 1 436 ? -13.281 -9.844 -4.918 1 97.69 436 GLY B N 1
ATOM 7790 C CA . GLY B 1 436 ? -12.445 -10.008 -6.102 1 97.69 436 GLY B CA 1
ATOM 7791 C C . GLY B 1 436 ? -11.117 -9.289 -6 1 97.69 436 GLY B C 1
ATOM 7792 O O . GLY B 1 436 ? -10.75 -8.797 -4.93 1 97.69 436 GLY B O 1
ATOM 7793 N N . HIS B 1 437 ? -10.406 -9.281 -7.145 1 98.44 437 HIS B N 1
ATOM 7794 C CA . HIS B 1 437 ? -9.102 -8.641 -7.23 1 98.44 437 HIS B CA 1
ATOM 7795 C C . HIS B 1 437 ? -9.242 -7.125 -7.359 1 98.44 437 HIS B C 1
ATOM 7797 O O . HIS B 1 437 ? -10.336 -6.617 -7.613 1 98.44 437 HIS B O 1
ATOM 7803 N N . THR B 1 438 ? -8.148 -6.426 -7.074 1 98.62 438 THR B N 1
ATOM 7804 C CA . THR B 1 438 ? -8.094 -4.973 -7.176 1 98.62 438 THR B CA 1
ATOM 7805 C C . THR B 1 438 ? -6.887 -4.531 -7.992 1 98.62 438 THR B C 1
ATOM 7807 O O . THR B 1 438 ? -5.98 -5.328 -8.25 1 98.62 438 THR B O 1
ATOM 7810 N N . ALA B 1 439 ? -6.836 -3.248 -8.352 1 98.25 439 ALA B N 1
ATOM 7811 C CA . ALA B 1 439 ? -5.875 -2.809 -9.359 1 98.25 439 ALA B CA 1
ATOM 7812 C C . ALA B 1 439 ? -4.77 -1.963 -8.727 1 98.25 439 ALA B C 1
ATOM 7814 O O . ALA B 1 439 ? -3.998 -1.313 -9.438 1 98.25 439 ALA B O 1
ATOM 7815 N N . GLU B 1 440 ? -4.664 -1.845 -7.426 1 97.5 440 GLU B N 1
ATOM 7816 C CA . GLU B 1 440 ? -3.576 -1.077 -6.824 1 97.5 440 GLU B CA 1
ATOM 7817 C C . GLU B 1 440 ? -2.234 -1.773 -7.02 1 97.5 440 GLU B C 1
ATOM 7819 O O . GLU B 1 440 ? -2.184 -2.986 -7.234 1 97.5 440 GLU B O 1
ATOM 7824 N N . GLU B 1 441 ? -1.148 -1.027 -6.93 1 97.44 441 GLU B N 1
ATOM 7825 C CA . GLU B 1 441 ? 0.177 -1.639 -6.957 1 97.44 441 GLU B CA 1
ATOM 7826 C C . GLU B 1 441 ? 0.42 -2.488 -5.715 1 97.44 441 GLU B C 1
ATOM 7828 O O . GLU B 1 441 ? -0.261 -2.324 -4.699 1 97.44 441 GLU B O 1
ATOM 7833 N N . VAL B 1 442 ? 1.353 -3.365 -5.848 1 98.5 442 VAL B N 1
ATOM 7834 C CA . VAL B 1 442 ? 1.703 -4.266 -4.754 1 98.5 442 VAL B CA 1
ATOM 7835 C C . VAL B 1 442 ? 3.117 -3.961 -4.266 1 98.5 442 VAL B C 1
ATOM 7837 O O . VAL B 1 442 ? 3.863 -3.229 -4.922 1 98.5 442 VAL B O 1
ATOM 7840 N N . LEU B 1 443 ? 3.479 -4.477 -3.113 1 98.25 443 LEU B N 1
ATOM 7841 C CA . LEU B 1 443 ? 4.777 -4.207 -2.508 1 98.25 443 LEU B CA 1
ATOM 7842 C C . LEU B 1 443 ? 5.875 -5.012 -3.193 1 98.25 443 LEU B C 1
ATOM 7844 O O . LEU B 1 443 ? 5.656 -6.16 -3.59 1 98.25 443 LEU B O 1
ATOM 7848 N N . LEU B 1 444 ? 7.055 -4.422 -3.291 1 98.5 444 LEU B N 1
ATOM 7849 C CA . LEU B 1 444 ? 8.258 -5.07 -3.789 1 98.5 444 LEU B CA 1
ATOM 7850 C C . LEU B 1 444 ? 9.328 -5.133 -2.703 1 98.5 444 LEU B C 1
ATOM 7852 O O . LEU B 1 444 ? 9.664 -4.113 -2.096 1 98.5 444 LEU B O 1
ATOM 7856 N N . ALA B 1 445 ? 9.82 -6.262 -2.402 1 98.56 445 ALA B N 1
ATOM 7857 C CA . ALA B 1 445 ? 11.023 -6.465 -1.595 1 98.56 445 ALA B CA 1
ATOM 7858 C C . ALA B 1 445 ? 12.07 -7.258 -2.363 1 98.56 445 ALA B C 1
ATOM 7860 O O . ALA B 1 445 ? 11.734 -8.133 -3.162 1 98.56 445 ALA B O 1
ATOM 7861 N N . ALA B 1 446 ? 13.344 -6.898 -2.135 1 98.38 446 ALA B N 1
ATOM 7862 C CA . ALA B 1 446 ? 14.406 -7.598 -2.855 1 98.38 446 ALA B CA 1
ATOM 7863 C C . ALA B 1 446 ? 15.727 -7.539 -2.092 1 98.38 446 ALA B C 1
ATOM 7865 O O . ALA B 1 446 ? 16.031 -6.535 -1.438 1 98.38 446 ALA B O 1
ATOM 7866 N N . TYR B 1 447 ? 16.438 -8.602 -2.152 1 98.12 447 TYR B N 1
ATOM 7867 C CA . TYR B 1 447 ? 17.812 -8.703 -1.665 1 98.12 447 TYR B CA 1
ATOM 7868 C C . TYR B 1 447 ? 18.766 -9.078 -2.791 1 98.12 447 TYR B C 1
ATOM 7870 O O . TYR B 1 447 ? 18.484 -9.992 -3.574 1 98.12 447 TYR B O 1
ATOM 7878 N N . HIS B 1 448 ? 19.781 -8.453 -2.934 1 98.12 448 HIS B N 1
ATOM 7879 C CA . HIS B 1 448 ? 20.906 -8.766 -3.811 1 98.12 448 HIS B CA 1
ATOM 7880 C C . HIS B 1 448 ? 22.234 -8.641 -3.07 1 98.12 448 HIS B C 1
ATOM 7882 O O . HIS B 1 448 ? 22.469 -7.66 -2.357 1 98.12 448 HIS B O 1
ATOM 7888 N N . PRO B 1 449 ? 23.141 -9.531 -3.26 1 97.69 449 PRO B N 1
ATOM 7889 C CA . PRO B 1 449 ? 24.375 -9.531 -2.484 1 97.69 449 PRO B CA 1
ATOM 7890 C C . PRO B 1 449 ? 25.234 -8.289 -2.75 1 97.69 449 PRO B C 1
ATOM 7892 O O . PRO B 1 449 ? 26.016 -7.879 -1.885 1 97.69 449 PRO B O 1
ATOM 7895 N N . GLN B 1 450 ? 25.125 -7.676 -3.865 1 96 450 GLN B N 1
ATOM 7896 C CA . GLN B 1 450 ? 25.891 -6.484 -4.199 1 96 450 GLN B CA 1
ATOM 7897 C C . GLN B 1 450 ? 25 -5.258 -4.305 1 96 450 GLN B C 1
ATOM 7899 O O . GLN B 1 450 ? 25.375 -4.25 -4.906 1 96 450 GLN B O 1
ATOM 7904 N N . ASP B 1 451 ? 23.766 -5.367 -3.936 1 92.06 451 ASP B N 1
ATOM 7905 C CA . ASP B 1 451 ? 22.797 -4.305 -3.736 1 92.06 451 ASP B CA 1
ATOM 7906 C C . ASP B 1 451 ? 22.453 -3.623 -5.059 1 92.06 451 ASP B C 1
ATOM 7908 O O . ASP B 1 451 ? 22.359 -2.395 -5.125 1 92.06 451 ASP B O 1
ATOM 7912 N N . THR B 1 452 ? 22.281 -4.379 -6.113 1 95.94 452 THR B N 1
ATOM 7913 C CA . THR B 1 452 ? 21.781 -3.871 -7.387 1 95.94 452 THR B CA 1
ATOM 7914 C C . THR B 1 452 ? 20.312 -4.246 -7.574 1 95.94 452 THR B C 1
ATOM 7916 O O . THR B 1 452 ? 19.906 -4.703 -8.648 1 95.94 452 THR B O 1
ATOM 7919 N N . ARG B 1 453 ? 19.562 -4.109 -6.551 1 95.38 453 ARG B N 1
ATOM 7920 C CA . ARG B 1 453 ? 18.141 -4.426 -6.574 1 95.38 453 ARG B CA 1
ATOM 7921 C C . ARG B 1 453 ? 17.344 -3.316 -7.258 1 95.38 453 ARG B C 1
ATOM 7923 O O . ARG B 1 453 ? 17.812 -2.174 -7.332 1 95.38 453 ARG B O 1
ATOM 7930 N N . PRO B 1 454 ? 16.156 -3.66 -7.766 1 95.75 454 PRO B N 1
ATOM 7931 C CA . PRO B 1 454 ? 15.273 -2.598 -8.258 1 95.75 454 PRO B CA 1
ATOM 7932 C C . PRO B 1 454 ? 14.734 -1.712 -7.137 1 95.75 454 PRO B C 1
ATOM 7934 O O . PRO B 1 454 ? 14.578 -2.172 -6 1 95.75 454 PRO B O 1
ATOM 7937 N N . MET B 1 455 ? 14.5 -0.5 -7.434 1 94.56 455 MET B N 1
ATOM 7938 C CA . MET B 1 455 ? 13.938 0.457 -6.488 1 94.56 455 MET B CA 1
ATOM 7939 C C . MET B 1 455 ? 12.828 1.282 -7.137 1 94.56 455 MET B C 1
ATOM 7941 O O . MET B 1 455 ? 12.766 1.384 -8.359 1 94.56 455 MET B O 1
ATOM 7945 N N . GLY B 1 456 ? 11.961 1.895 -6.289 1 96.81 456 GLY B N 1
ATOM 7946 C CA . GLY B 1 456 ? 10.906 2.744 -6.809 1 96.81 456 GLY B CA 1
ATOM 7947 C C . GLY B 1 456 ? 9.695 1.964 -7.289 1 96.81 456 GLY B C 1
ATOM 7948 O O . GLY B 1 456 ? 9.414 0.874 -6.785 1 96.81 456 GLY B O 1
ATOM 7949 N N . MET B 1 457 ? 8.891 2.568 -8.086 1 97.31 457 MET B N 1
ATOM 7950 C CA . MET B 1 457 ? 7.75 1.896 -8.695 1 97.31 457 MET B CA 1
ATOM 7951 C C . MET B 1 457 ? 8.141 1.276 -10.039 1 97.31 457 MET B C 1
ATOM 7953 O O . MET B 1 457 ? 8.641 1.97 -10.922 1 97.31 457 MET B O 1
ATOM 7957 N N . VAL B 1 458 ? 7.918 -0.02 -10.133 1 96.31 458 VAL B N 1
ATOM 7958 C CA . VAL B 1 458 ? 8.266 -0.747 -11.344 1 96.31 458 VAL B CA 1
ATOM 7959 C C . VAL B 1 458 ? 7.004 -1.316 -11.984 1 96.31 458 VAL B C 1
ATOM 7961 O O . VAL B 1 458 ? 5.996 -1.534 -11.312 1 96.31 458 VAL B O 1
ATOM 7964 N N . ILE B 1 459 ? 7.09 -1.432 -13.281 1 95.81 459 ILE B N 1
ATOM 7965 C CA . ILE B 1 459 ? 6 -2.092 -13.992 1 95.81 459 ILE B CA 1
ATOM 7966 C C . ILE B 1 459 ? 6.281 -3.59 -14.094 1 95.81 459 ILE B C 1
ATOM 7968 O O . ILE B 1 459 ? 7.441 -4.008 -14.141 1 95.81 459 ILE B O 1
ATOM 7972 N N . ASN B 1 460 ? 5.293 -4.418 -14.086 1 95.75 460 ASN B N 1
ATOM 7973 C CA . ASN B 1 460 ? 5.449 -5.863 -13.961 1 95.75 460 ASN B CA 1
ATOM 7974 C C . ASN B 1 460 ? 6.363 -6.422 -15.047 1 95.75 460 ASN B C 1
ATOM 7976 O O . ASN B 1 460 ? 7.191 -7.293 -14.781 1 95.75 460 ASN B O 1
ATOM 7980 N N . TYR B 1 461 ? 6.352 -5.871 -16.344 1 95.5 461 TYR B N 1
ATOM 7981 C CA . TYR B 1 461 ? 7.223 -6.402 -17.391 1 95.5 461 TYR B CA 1
ATOM 7982 C C . TYR B 1 461 ? 8.664 -5.961 -17.172 1 95.5 461 TYR B C 1
ATOM 7984 O O . TYR B 1 461 ? 9.602 -6.617 -17.641 1 95.5 461 TYR B O 1
ATOM 7992 N N . GLU B 1 462 ? 8.875 -4.895 -16.453 1 95.69 462 GLU B N 1
ATOM 7993 C CA . GLU B 1 462 ? 10.219 -4.449 -16.109 1 95.69 462 GLU B CA 1
ATOM 7994 C C . GLU B 1 462 ? 10.859 -5.391 -15.086 1 95.69 462 GLU B C 1
ATOM 7996 O O . GLU B 1 462 ? 12.086 -5.543 -15.062 1 95.69 462 GLU B O 1
ATOM 8001 N N . LEU B 1 463 ? 10.031 -5.934 -14.273 1 96.81 463 LEU B N 1
ATOM 8002 C CA . LEU B 1 463 ? 10.555 -6.898 -13.305 1 96.81 463 LEU B CA 1
ATOM 8003 C C . LEU B 1 463 ? 11.117 -8.125 -14.008 1 96.81 463 LEU B C 1
ATOM 8005 O O . LEU B 1 463 ? 12.109 -8.703 -13.555 1 96.81 463 LEU B O 1
ATOM 8009 N N . ASN B 1 464 ? 10.469 -8.547 -15.086 1 97.88 464 ASN B N 1
ATOM 8010 C CA . ASN B 1 464 ? 11.016 -9.633 -15.883 1 97.88 464 ASN B CA 1
ATOM 8011 C C . ASN B 1 464 ? 12.406 -9.297 -16.406 1 97.88 464 ASN B C 1
ATOM 8013 O O . ASN B 1 464 ? 13.305 -10.141 -16.406 1 97.88 464 ASN B O 1
ATOM 8017 N N . ASP B 1 465 ? 12.562 -8.102 -16.922 1 96.88 465 ASP B N 1
ATOM 8018 C CA . ASP B 1 465 ? 13.859 -7.66 -17.406 1 96.88 465 ASP B CA 1
ATOM 8019 C C . ASP B 1 465 ? 14.93 -7.785 -16.328 1 96.88 465 ASP B C 1
ATOM 8021 O O . ASP B 1 465 ? 16.047 -8.258 -16.594 1 96.88 465 ASP B O 1
ATOM 8025 N N . TYR B 1 466 ? 14.641 -7.391 -15.133 1 97.69 466 TYR B N 1
ATOM 8026 C CA . TYR B 1 466 ? 15.562 -7.512 -14.008 1 97.69 466 TYR B CA 1
ATOM 8027 C C . TYR B 1 466 ? 15.922 -8.969 -13.75 1 97.69 466 TYR B C 1
ATOM 8029 O O . TYR B 1 466 ? 17.094 -9.305 -13.594 1 97.69 466 TYR B O 1
ATOM 8037 N N . LEU B 1 467 ? 14.914 -9.844 -13.711 1 98.31 467 LEU B N 1
ATOM 8038 C CA . LEU B 1 467 ? 15.148 -11.266 -13.5 1 98.31 467 LEU B CA 1
ATOM 8039 C C . LEU B 1 467 ? 16.109 -11.828 -14.555 1 98.31 467 LEU B C 1
ATOM 8041 O O . LEU B 1 467 ? 17.062 -12.539 -14.227 1 98.31 467 LEU B O 1
ATOM 8045 N N . CYS B 1 468 ? 15.836 -11.453 -15.797 1 98.25 468 CYS B N 1
ATOM 8046 C CA . CYS B 1 468 ? 16.656 -11.953 -16.891 1 98.25 468 CYS B CA 1
ATOM 8047 C C . CYS B 1 468 ? 18.094 -11.484 -16.766 1 98.25 468 CYS B C 1
ATOM 8049 O O . CYS B 1 468 ? 19.031 -12.258 -16.984 1 98.25 468 CYS B O 1
ATOM 8051 N N . ARG B 1 469 ? 18.281 -10.305 -16.375 1 97.75 469 ARG B N 1
ATOM 8052 C CA . ARG B 1 469 ? 19.609 -9.742 -16.25 1 97.75 469 ARG B CA 1
ATOM 8053 C C . ARG B 1 469 ? 20.391 -10.406 -15.117 1 97.75 469 ARG B C 1
ATOM 8055 O O . ARG B 1 469 ? 21.609 -10.523 -15.18 1 97.75 469 ARG B O 1
ATOM 8062 N N . LEU B 1 470 ? 19.734 -10.891 -14.125 1 98.44 470 LEU B N 1
ATOM 8063 C CA . LEU B 1 470 ? 20.375 -11.578 -13.016 1 98.44 470 LEU B CA 1
ATOM 8064 C C . LEU B 1 470 ? 21.109 -12.82 -13.492 1 98.44 470 LEU B C 1
ATOM 8066 O O . LEU B 1 470 ? 22.109 -13.234 -12.891 1 98.44 470 LEU B O 1
ATOM 8070 N N . PHE B 1 471 ? 20.656 -13.438 -14.602 1 98.44 471 PHE B N 1
ATOM 8071 C CA . PHE B 1 471 ? 21.281 -14.633 -15.156 1 98.44 471 PHE B CA 1
ATOM 8072 C C . PHE B 1 471 ? 21.953 -14.312 -16.484 1 98.44 471 PHE B C 1
ATOM 8074 O O . PHE B 1 471 ? 22.203 -15.211 -17.297 1 98.44 471 PHE B O 1
ATOM 8081 N N . GLU B 1 472 ? 22.125 -13.008 -16.844 1 97.38 472 GLU B N 1
ATOM 8082 C CA . GLU B 1 472 ? 22.75 -12.562 -18.078 1 97.38 472 GLU B CA 1
ATOM 8083 C C . GLU B 1 472 ? 21.969 -13.039 -19.297 1 97.38 472 GLU B C 1
ATOM 8085 O O . GLU B 1 472 ? 22.547 -13.508 -20.281 1 97.38 472 GLU B O 1
ATOM 8090 N N . LEU B 1 473 ? 20.688 -12.914 -19.172 1 97.25 473 LEU B N 1
ATOM 8091 C CA . LEU B 1 473 ? 19.766 -13.305 -20.234 1 97.25 473 LEU B CA 1
ATOM 8092 C C . LEU B 1 473 ? 19.031 -12.094 -20.797 1 97.25 473 LEU B C 1
ATOM 8094 O O . LEU B 1 473 ? 17.922 -12.227 -21.312 1 97.25 473 LEU B O 1
ATOM 8098 N N . GLY B 1 474 ? 19.531 -10.953 -20.688 1 91.75 474 GLY B N 1
ATOM 8099 C CA . GLY B 1 474 ? 18.875 -9.75 -21.172 1 91.75 474 GLY B CA 1
ATOM 8100 C C . GLY B 1 474 ? 18.484 -9.836 -22.641 1 91.75 474 GLY B C 1
ATOM 8101 O O . GLY B 1 474 ? 19.328 -10.109 -23.484 1 91.75 474 GLY B O 1
ATOM 8102 N N . SER B 1 475 ? 17.266 -9.695 -22.922 1 90.06 475 SER B N 1
ATOM 8103 C CA . SER B 1 475 ? 16.672 -9.641 -24.266 1 90.06 475 SER B CA 1
ATOM 8104 C C . SER B 1 475 ? 16.734 -10.992 -24.953 1 90.06 475 SER B C 1
ATOM 8106 O O . SER B 1 475 ? 16.641 -11.078 -26.172 1 90.06 475 SER B O 1
ATOM 8108 N N . GLN B 1 476 ? 16.844 -12.055 -24.156 1 95.62 476 GLN B N 1
ATOM 8109 C CA . GLN B 1 476 ? 17.031 -13.359 -24.781 1 95.62 476 GLN B CA 1
ATOM 8110 C C . GLN B 1 476 ? 15.711 -14.133 -24.828 1 95.62 476 GLN B C 1
ATOM 8112 O O . GLN B 1 476 ? 15.578 -15.094 -25.594 1 95.62 476 GLN B O 1
ATOM 8117 N N . LEU B 1 477 ? 14.742 -13.812 -24.062 1 97.31 477 LEU B N 1
ATOM 8118 C CA . LEU B 1 477 ? 13.523 -14.602 -23.953 1 97.31 477 LEU B CA 1
ATOM 8119 C C . LEU B 1 477 ? 12.773 -14.633 -25.281 1 97.31 477 LEU B C 1
ATOM 8121 O O . LEU B 1 477 ? 12.336 -15.695 -25.734 1 97.31 477 LEU B O 1
ATOM 8125 N N . PRO B 1 478 ? 12.656 -13.484 -26 1 96.38 478 PRO B N 1
ATOM 8126 C CA . PRO B 1 478 ? 12 -13.555 -27.297 1 96.38 478 PRO B CA 1
ATOM 8127 C C . PRO B 1 478 ? 12.758 -14.422 -28.297 1 96.38 478 PRO B C 1
ATOM 8129 O O . PRO B 1 478 ? 12.141 -15.133 -29.094 1 96.38 478 PRO B O 1
ATOM 8132 N N . VAL B 1 479 ? 14.047 -14.406 -28.25 1 97.38 479 VAL B N 1
ATOM 8133 C CA . VAL B 1 479 ? 14.883 -15.211 -29.141 1 97.38 479 VAL B CA 1
ATOM 8134 C C . VAL B 1 479 ? 14.664 -16.688 -28.844 1 97.38 479 VAL B C 1
ATOM 8136 O O . VAL B 1 479 ? 14.492 -17.5 -29.766 1 97.38 479 VAL B O 1
ATOM 8139 N N . LEU B 1 480 ? 14.672 -16.969 -27.609 1 98.44 480 LEU B N 1
ATOM 8140 C CA . LEU B 1 480 ? 14.445 -18.359 -27.219 1 98.44 480 LEU B CA 1
ATOM 8141 C C . LEU B 1 480 ? 13.047 -18.812 -27.609 1 98.44 480 LEU B C 1
ATOM 8143 O O . LEU B 1 480 ? 12.867 -19.953 -28.062 1 98.44 480 LEU B O 1
ATOM 8147 N N . THR B 1 481 ? 12.047 -17.984 -27.422 1 98.44 481 THR B N 1
ATOM 8148 C CA . THR B 1 481 ? 10.672 -18.312 -27.797 1 98.44 481 THR B CA 1
ATOM 8149 C C . THR B 1 481 ? 10.602 -18.719 -29.266 1 98.44 481 THR B C 1
ATOM 8151 O O . THR B 1 481 ? 10.008 -19.75 -29.609 1 98.44 481 THR B O 1
ATOM 8154 N N . ASP B 1 482 ? 11.234 -17.938 -30.094 1 97.5 482 ASP B N 1
ATOM 8155 C CA . ASP B 1 482 ? 11.203 -18.203 -31.531 1 97.5 482 ASP B CA 1
ATOM 8156 C C . ASP B 1 482 ? 11.945 -19.484 -31.875 1 97.5 482 ASP B C 1
ATOM 8158 O O . ASP B 1 482 ? 11.602 -20.172 -32.844 1 97.5 482 ASP B O 1
ATOM 8162 N N . LYS B 1 483 ? 12.891 -19.75 -31.078 1 97.94 483 LYS B N 1
ATOM 8163 C CA . LYS B 1 483 ? 13.727 -20.922 -31.328 1 97.94 483 LYS B CA 1
ATOM 8164 C C . LYS B 1 483 ? 13.008 -22.203 -30.922 1 97.94 483 LYS B C 1
ATOM 8166 O O . LYS B 1 483 ? 13.031 -23.203 -31.656 1 97.94 483 LYS B O 1
ATOM 8171 N N . ILE B 1 484 ? 12.336 -22.219 -29.797 1 98.19 484 ILE B N 1
ATOM 8172 C CA . ILE B 1 484 ? 11.883 -23.484 -29.25 1 98.19 484 ILE B CA 1
ATOM 8173 C C . ILE B 1 484 ? 10.383 -23.641 -29.484 1 98.19 484 ILE B C 1
ATOM 8175 O O . ILE B 1 484 ? 9.844 -24.75 -29.359 1 98.19 484 ILE B O 1
ATOM 8179 N N . PHE B 1 485 ? 9.688 -22.562 -29.812 1 98.5 485 PHE B N 1
ATOM 8180 C CA . PHE B 1 485 ? 8.25 -22.609 -30.062 1 98.5 485 PHE B CA 1
ATOM 8181 C C . PHE B 1 485 ? 7.914 -22.047 -31.422 1 98.5 485 PHE B C 1
ATOM 8183 O O . PHE B 1 485 ? 7.141 -21.094 -31.531 1 98.5 485 PHE B O 1
ATOM 8190 N N . ALA B 1 486 ? 8.414 -22.641 -32.469 1 98.25 486 ALA B N 1
ATOM 8191 C CA . ALA B 1 486 ? 8.062 -22.266 -33.844 1 98.25 486 ALA B CA 1
ATOM 8192 C C . ALA B 1 486 ? 6.875 -23.094 -34.344 1 98.25 486 ALA B C 1
ATOM 8194 O O . ALA B 1 486 ? 6.762 -24.281 -34.031 1 98.25 486 ALA B O 1
ATOM 8195 N N . PRO B 1 487 ? 6 -22.469 -35.125 1 98.31 487 PRO B N 1
ATOM 8196 C CA . PRO B 1 487 ? 4.891 -23.25 -35.656 1 98.31 487 PRO B CA 1
ATOM 8197 C C . PRO B 1 487 ? 5.359 -24.359 -36.594 1 98.31 487 PRO B C 1
ATOM 8199 O O . PRO B 1 487 ? 6.312 -24.172 -37.375 1 98.31 487 PRO B O 1
ATOM 8202 N N . HIS B 1 488 ? 4.637 -25.5 -36.594 1 98.38 488 HIS B N 1
ATOM 8203 C CA . HIS B 1 488 ? 5.043 -26.672 -37.375 1 98.38 488 HIS B CA 1
ATOM 8204 C C . HIS B 1 488 ? 5.094 -26.344 -38.875 1 98.38 488 HIS B C 1
ATOM 8206 O O . HIS B 1 488 ? 5.879 -26.938 -39.625 1 98.38 488 HIS B O 1
ATOM 8212 N N . THR B 1 489 ? 4.262 -25.359 -39.281 1 97.75 489 THR B N 1
ATOM 8213 C CA . THR B 1 489 ? 4.227 -24.969 -40.688 1 97.75 489 THR B CA 1
ATOM 8214 C C . THR B 1 489 ? 5.543 -24.328 -41.094 1 97.75 489 THR B C 1
ATOM 8216 O O . THR B 1 489 ? 5.945 -24.422 -42.281 1 97.75 489 THR B O 1
ATOM 8219 N N . GLU B 1 490 ? 6.188 -23.656 -40.188 1 97.56 490 GLU B N 1
ATOM 8220 C CA . GLU B 1 490 ? 7.488 -23.047 -40.438 1 97.56 490 GLU B CA 1
ATOM 8221 C C . GLU B 1 490 ? 8.617 -24.078 -40.281 1 97.56 490 GLU B C 1
ATOM 8223 O O . GLU B 1 490 ? 9.531 -24.125 -41.125 1 97.56 490 GLU B O 1
ATOM 8228 N N . VAL B 1 491 ? 8.531 -24.859 -39.281 1 97.88 491 VAL B N 1
ATOM 8229 C CA . VAL B 1 491 ? 9.586 -25.828 -38.938 1 97.88 491 VAL B CA 1
ATOM 8230 C C . VAL B 1 491 ? 9.703 -26.844 -40.094 1 97.88 491 VAL B C 1
ATOM 8232 O O . VAL B 1 491 ? 10.812 -27.203 -40.469 1 97.88 491 VAL B O 1
ATOM 8235 N N . PHE B 1 492 ? 8.609 -27.25 -40.656 1 97.88 492 PHE B N 1
ATOM 8236 C CA . PHE B 1 492 ? 8.617 -28.344 -41.625 1 97.88 492 PHE B CA 1
ATOM 8237 C C . PHE B 1 492 ? 8.211 -27.859 -43 1 97.88 492 PHE B C 1
ATOM 8239 O O . PHE B 1 492 ? 7.574 -28.594 -43.781 1 97.88 492 PHE B O 1
ATOM 8246 N N . GLN B 1 493 ? 8.469 -26.656 -43.188 1 96.31 493 GLN B N 1
ATOM 8247 C CA . GLN B 1 493 ? 8.234 -26.141 -44.531 1 96.31 493 GLN B CA 1
ATOM 8248 C C . GLN B 1 493 ? 8.922 -27 -45.594 1 96.31 493 GLN B C 1
ATOM 8250 O O . GLN B 1 493 ? 10.094 -27.344 -45.438 1 96.31 493 GLN B O 1
ATOM 8255 N N . GLY B 1 494 ? 8.18 -27.375 -46.625 1 95.19 494 GLY B N 1
ATOM 8256 C CA . GLY B 1 494 ? 8.727 -28.172 -47.719 1 95.19 494 GLY B CA 1
ATOM 8257 C C . GLY B 1 494 ? 8.578 -29.672 -47.469 1 95.19 494 GLY B C 1
ATOM 8258 O O . GLY B 1 494 ? 8.984 -30.469 -48.312 1 95.19 494 GLY B O 1
ATOM 8259 N N . MET B 1 495 ? 7.992 -30.016 -46.375 1 96.69 495 MET B N 1
ATOM 8260 C CA . MET B 1 495 ? 7.742 -31.422 -46.031 1 96.69 495 MET B CA 1
ATOM 8261 C C . MET B 1 495 ? 6.246 -31.719 -46 1 96.69 495 MET B C 1
ATOM 8263 O O . MET B 1 495 ? 5.426 -30.797 -46.062 1 96.69 495 MET B O 1
ATOM 8267 N N . SER B 1 496 ? 5.98 -33.062 -46.031 1 97 496 SER B N 1
ATOM 8268 C CA . SER B 1 496 ? 4.586 -33.438 -45.844 1 97 496 SER B CA 1
ATOM 8269 C C . SER B 1 496 ? 4.246 -33.625 -44.375 1 97 496 SER B C 1
ATOM 8271 O O . SER B 1 496 ? 4.977 -34.281 -43.625 1 97 496 SER B O 1
ATOM 8273 N N . TYR B 1 497 ? 3.24 -32.969 -43.938 1 97.12 497 TYR B N 1
ATOM 8274 C CA . TYR B 1 497 ? 2.814 -33.125 -42.531 1 97.12 497 TYR B CA 1
ATOM 8275 C C . TYR B 1 497 ? 1.294 -33.156 -42.438 1 97.12 497 TYR B C 1
ATOM 8277 O O . TYR B 1 497 ? 0.599 -32.625 -43.312 1 97.12 497 TYR B O 1
ATOM 8285 N N . SER B 1 498 ? 0.767 -33.812 -41.406 1 96.62 498 SER B N 1
ATOM 8286 C CA . SER B 1 498 ? -0.656 -33.875 -41.094 1 96.62 498 SER B CA 1
ATOM 8287 C C . SER B 1 498 ? -0.882 -34 -39.594 1 96.62 498 SER B C 1
ATOM 8289 O O . SER B 1 498 ? -0.044 -34.562 -38.875 1 96.62 498 SER B O 1
ATOM 8291 N N . ILE B 1 499 ? -1.895 -33.406 -39.094 1 96.69 499 ILE B N 1
ATOM 8292 C CA . ILE B 1 499 ? -2.328 -33.562 -37.719 1 96.69 499 ILE B CA 1
ATOM 8293 C C . ILE B 1 499 ? -3.439 -34.594 -37.625 1 96.69 499 ILE B C 1
ATOM 8295 O O . ILE B 1 499 ? -4.539 -34.375 -38.156 1 96.69 499 ILE B O 1
ATOM 8299 N N . LYS B 1 500 ? -3.154 -35.625 -37 1 93.25 500 LYS B N 1
ATOM 8300 C CA . LYS B 1 500 ? -4.109 -36.719 -36.875 1 93.25 500 LYS B CA 1
ATOM 8301 C C . LYS B 1 500 ? -4.848 -36.688 -35.531 1 93.25 500 LYS B C 1
ATOM 8303 O O . LYS B 1 500 ? -4.223 -36.688 -34.469 1 93.25 500 LYS B O 1
ATOM 8308 N N . ASP B 1 501 ? -6.098 -36.688 -35.688 1 86.31 501 ASP B N 1
ATOM 8309 C CA . ASP B 1 501 ? -6.91 -36.625 -34.469 1 86.31 501 ASP B CA 1
ATOM 8310 C C . ASP B 1 501 ? -6.816 -37.938 -33.688 1 86.31 501 ASP B C 1
ATOM 8312 O O . ASP B 1 501 ? -6.57 -39 -34.281 1 86.31 501 ASP B O 1
ATOM 8316 N N . GLY B 1 502 ? -6.914 -37.812 -32.469 1 76.19 502 GLY B N 1
ATOM 8317 C CA . GLY B 1 502 ? -6.98 -39 -31.641 1 76.19 502 GLY B CA 1
ATOM 8318 C C . GLY B 1 502 ? -8.141 -39.906 -32 1 76.19 502 GLY B C 1
ATOM 8319 O O . GLY B 1 502 ? -9.125 -39.438 -32.594 1 76.19 502 GLY B O 1
ATOM 8320 N N . LYS B 1 503 ? -7.984 -41.188 -31.828 1 67.81 503 LYS B N 1
ATOM 8321 C CA . LYS B 1 503 ? -9.023 -42.156 -32.188 1 67.81 503 LYS B CA 1
ATOM 8322 C C . LYS B 1 503 ? -10.266 -41.969 -31.312 1 67.81 503 LYS B C 1
ATOM 8324 O O . LYS B 1 503 ? -11.344 -42.438 -31.641 1 67.81 503 LYS B O 1
ATOM 8329 N N . LYS B 1 504 ? -10.008 -41.438 -30.078 1 63.69 504 LYS B N 1
ATOM 8330 C CA . LYS B 1 504 ? -11.133 -41.281 -29.172 1 63.69 504 LYS B CA 1
ATOM 8331 C C . LYS B 1 504 ? -11.391 -39.812 -28.859 1 63.69 504 LYS B C 1
ATOM 8333 O O . LYS B 1 504 ? -10.477 -38.969 -28.969 1 63.69 504 LYS B O 1
ATOM 8338 N N . GLU B 1 505 ? -12.656 -39.781 -28.469 1 62.59 505 GLU B N 1
ATOM 8339 C CA . GLU B 1 505 ? -13.047 -38.438 -28.047 1 62.59 505 GLU B CA 1
ATOM 8340 C C . GLU B 1 505 ? -12.219 -37.969 -26.859 1 62.59 505 GLU B C 1
ATOM 8342 O O . GLU B 1 505 ? -12.039 -38.688 -25.891 1 62.59 505 GLU B O 1
ATOM 8347 N N . GLY B 1 506 ? -11.539 -36.781 -26.984 1 65.81 506 GLY B N 1
ATOM 8348 C CA . GLY B 1 506 ? -10.742 -36.25 -25.891 1 65.81 506 GLY B CA 1
ATOM 8349 C C . GLY B 1 506 ? -9.258 -36.531 -26.047 1 65.81 506 GLY B C 1
ATOM 8350 O O . GLY B 1 506 ? -8.438 -35.906 -25.375 1 65.81 506 GLY B O 1
ATOM 8351 N N . GLU B 1 507 ? -9.008 -37.5 -26.938 1 80.94 507 GLU B N 1
ATOM 8352 C CA . GLU B 1 507 ? -7.598 -37.812 -27.156 1 80.94 507 GLU B CA 1
ATOM 8353 C C . GLU B 1 507 ? -6.906 -36.688 -27.922 1 80.94 507 GLU B C 1
ATOM 8355 O O . GLU B 1 507 ? -7.496 -36.094 -28.828 1 80.94 507 GLU B O 1
ATOM 8360 N N . LEU B 1 508 ? -5.699 -36.375 -27.5 1 89.38 508 LEU B N 1
ATOM 8361 C CA . LEU B 1 508 ? -4.926 -35.312 -28.109 1 89.38 508 LEU B CA 1
ATOM 8362 C C . LEU B 1 508 ? -4.406 -35.719 -29.484 1 89.38 508 LEU B C 1
ATOM 8364 O O . LEU B 1 508 ? -4.129 -36.906 -29.703 1 89.38 508 LEU B O 1
ATOM 8368 N N . PRO B 1 509 ? -4.375 -34.812 -30.391 1 94.5 509 PRO B N 1
ATOM 8369 C CA . PRO B 1 509 ? -3.879 -35.125 -31.734 1 94.5 509 PRO B CA 1
ATOM 8370 C C . PRO B 1 509 ? -2.379 -35.406 -31.766 1 94.5 509 PRO B C 1
ATOM 8372 O O . PRO B 1 509 ? -1.683 -35.156 -30.781 1 94.5 509 PRO B O 1
ATOM 8375 N N . VAL B 1 510 ? -1.971 -36 -32.875 1 96.69 510 VAL B N 1
ATOM 8376 C CA . VAL B 1 510 ? -0.554 -36.281 -33.125 1 96.69 510 VAL B CA 1
ATOM 8377 C C . VAL B 1 510 ? -0.108 -35.625 -34.438 1 96.69 510 VAL B C 1
ATOM 8379 O O . VAL B 1 510 ? -0.822 -35.719 -35.438 1 96.69 510 VAL B O 1
ATOM 8382 N N . LEU B 1 511 ? 0.965 -34.938 -34.406 1 97.94 511 LEU B N 1
ATOM 8383 C CA . LEU B 1 511 ? 1.563 -34.375 -35.625 1 97.94 511 LEU B CA 1
ATOM 8384 C C . LEU B 1 511 ? 2.451 -35.438 -36.312 1 97.94 511 LEU B C 1
ATOM 8386 O O . LEU B 1 511 ? 3.352 -36 -35.688 1 97.94 511 LEU B O 1
ATOM 8390 N N . GLU B 1 512 ? 2.135 -35.719 -37.531 1 97.94 512 GLU B N 1
ATOM 8391 C CA . GLU B 1 512 ? 2.963 -36.625 -38.344 1 97.94 512 GLU B CA 1
ATOM 8392 C C . GLU B 1 512 ? 3.66 -35.844 -39.469 1 97.94 512 GLU B C 1
ATOM 8394 O O . GLU B 1 512 ? 3.016 -35.125 -40.219 1 97.94 512 GLU B O 1
ATOM 8399 N N . VAL B 1 513 ? 4.941 -36.031 -39.562 1 98.19 513 VAL B N 1
ATOM 8400 C CA . VAL B 1 513 ? 5.75 -35.406 -40.594 1 98.19 513 VAL B CA 1
ATOM 8401 C C . VAL B 1 513 ? 6.512 -36.469 -41.375 1 98.19 513 VAL B C 1
ATOM 8403 O O . VAL B 1 513 ? 7.027 -37.406 -40.812 1 98.19 513 VAL B O 1
ATOM 8406 N N . LYS B 1 514 ? 6.52 -36.219 -42.719 1 97.19 514 LYS B N 1
ATOM 8407 C CA . LYS B 1 514 ? 7.203 -37.188 -43.594 1 97.19 514 LYS B CA 1
ATOM 8408 C C . LYS B 1 514 ? 8.047 -36.469 -44.625 1 97.19 514 LYS B C 1
ATOM 8410 O O . LYS B 1 514 ? 7.645 -35.438 -45.156 1 97.19 514 LYS B O 1
ATOM 8415 N N . LYS B 1 515 ? 9.18 -37.031 -44.812 1 96.69 515 LYS B N 1
ATOM 8416 C CA . LYS B 1 515 ? 10.07 -36.656 -45.906 1 96.69 515 LYS B CA 1
ATOM 8417 C C . LYS B 1 515 ? 10.906 -37.844 -46.375 1 96.69 515 LYS B C 1
ATOM 8419 O O . LYS B 1 515 ? 11.766 -38.344 -45.625 1 96.69 515 LYS B O 1
ATOM 8424 N N . GLY B 1 516 ? 10.703 -38.312 -47.625 1 94.62 516 GLY B N 1
ATOM 8425 C CA . GLY B 1 516 ? 11.336 -39.562 -48.031 1 94.62 516 GLY B CA 1
ATOM 8426 C C . GLY B 1 516 ? 10.961 -40.719 -47.156 1 94.62 516 GLY B C 1
ATOM 8427 O O . GLY B 1 516 ? 9.781 -41 -46.938 1 94.62 516 GLY B O 1
ATOM 8428 N N . SER B 1 517 ? 12.016 -41.406 -46.562 1 94.88 517 SER B N 1
ATOM 8429 C CA . SER B 1 517 ? 11.781 -42.562 -45.719 1 94.88 517 SER B CA 1
ATOM 8430 C C . SER B 1 517 ? 11.688 -42.156 -44.25 1 94.88 517 SER B C 1
ATOM 8432 O O . SER B 1 517 ? 11.406 -43 -43.406 1 94.88 517 SER B O 1
ATOM 8434 N N . HIS B 1 518 ? 11.945 -40.906 -44.031 1 96.75 518 HIS B N 1
ATOM 8435 C CA . HIS B 1 518 ? 11.977 -40.406 -42.656 1 96.75 518 HIS B CA 1
ATOM 8436 C C . HIS B 1 518 ? 10.586 -40.031 -42.188 1 96.75 518 HIS B C 1
ATOM 8438 O O . HIS B 1 518 ? 9.789 -39.469 -42.938 1 96.75 518 HIS B O 1
ATOM 8444 N N . ARG B 1 519 ? 10.359 -40.375 -40.844 1 97.5 519 ARG B N 1
ATOM 8445 C CA . ARG B 1 519 ? 9.062 -40.094 -40.25 1 97.5 519 ARG B CA 1
ATOM 8446 C C . ARG B 1 519 ? 9.227 -39.594 -38.812 1 97.5 519 ARG B C 1
ATOM 8448 O O . ARG B 1 519 ? 9.992 -40.156 -38.031 1 97.5 519 ARG B O 1
ATOM 8455 N N . LEU B 1 520 ? 8.484 -38.5 -38.531 1 98.06 520 LEU B N 1
ATOM 8456 C CA . LEU B 1 520 ? 8.484 -37.938 -37.188 1 98.06 520 LEU B CA 1
ATOM 8457 C C . LEU B 1 520 ? 7.07 -37.844 -36.625 1 98.06 520 LEU B C 1
ATOM 8459 O O . LEU B 1 520 ? 6.152 -37.406 -37.344 1 98.06 520 LEU B O 1
ATOM 8463 N N . LEU B 1 521 ? 6.895 -38.312 -35.406 1 97.75 521 LEU B N 1
ATOM 8464 C CA . LEU B 1 521 ? 5.637 -38.156 -34.656 1 97.75 521 LEU B CA 1
ATOM 8465 C C . LEU B 1 521 ? 5.828 -37.312 -33.438 1 97.75 521 LEU B C 1
ATOM 8467 O O . LEU B 1 521 ? 6.75 -37.531 -32.625 1 97.75 521 LEU B O 1
ATOM 8471 N N . ALA B 1 522 ? 5.027 -36.312 -33.281 1 97.44 522 ALA B N 1
ATOM 8472 C CA . ALA B 1 522 ? 5.074 -35.438 -32.125 1 97.44 522 ALA B CA 1
ATOM 8473 C C . ALA B 1 522 ? 3.723 -35.406 -31.406 1 97.44 522 ALA B C 1
ATOM 8475 O O . ALA B 1 522 ? 2.697 -35.125 -32 1 97.44 522 ALA B O 1
ATOM 8476 N N . SER B 1 523 ? 3.771 -35.75 -30.141 1 95.19 523 SER B N 1
ATOM 8477 C CA . SER B 1 523 ? 2.598 -35.625 -29.281 1 95.19 523 SER B CA 1
ATOM 8478 C C . SER B 1 523 ? 2.629 -34.344 -28.484 1 95.19 523 SER B C 1
ATOM 8480 O O . SER B 1 523 ? 3.701 -33.844 -28.109 1 95.19 523 SER B O 1
ATOM 8482 N N . PRO B 1 524 ? 1.453 -33.781 -28.266 1 96.25 524 PRO B N 1
ATOM 8483 C CA . PRO B 1 524 ? 1.43 -32.531 -27.516 1 96.25 524 PRO B CA 1
ATOM 8484 C C . PRO B 1 524 ? 1.814 -32.688 -26.047 1 96.25 524 PRO B C 1
ATOM 8486 O O . PRO B 1 524 ? 1.603 -33.781 -25.469 1 96.25 524 PRO B O 1
ATOM 8489 N N . PHE B 1 525 ? 2.412 -31.656 -25.438 1 97.56 525 PHE B N 1
ATOM 8490 C CA . PHE B 1 525 ? 2.613 -31.438 -24.016 1 97.56 525 PHE B CA 1
ATOM 8491 C C . PHE B 1 525 ? 3.6 -32.469 -23.453 1 97.56 525 PHE B C 1
ATOM 8493 O O . PHE B 1 525 ? 3.473 -32.875 -22.297 1 97.56 525 PHE B O 1
ATOM 8500 N N . SER B 1 526 ? 4.461 -32.906 -24.281 1 95.88 526 SER B N 1
ATOM 8501 C CA . SER B 1 526 ? 5.602 -33.75 -23.922 1 95.88 526 SER B CA 1
ATOM 8502 C C . SER B 1 526 ? 6.898 -33.188 -24.5 1 95.88 526 SER B C 1
ATOM 8504 O O . SER B 1 526 ? 6.875 -32.344 -25.391 1 95.88 526 SER B O 1
ATOM 8506 N N . ASN B 1 527 ? 7.98 -33.656 -23.922 1 97.44 527 ASN B N 1
ATOM 8507 C CA . ASN B 1 527 ? 9.273 -33.188 -24.422 1 97.44 527 ASN B CA 1
ATOM 8508 C C . ASN B 1 527 ? 9.984 -34.281 -25.234 1 97.44 527 ASN B C 1
ATOM 8510 O O . ASN B 1 527 ? 11.211 -34.281 -25.312 1 97.44 527 ASN B O 1
ATOM 8514 N N . THR B 1 528 ? 9.234 -35.188 -25.781 1 95.88 528 THR B N 1
ATOM 8515 C CA . THR B 1 528 ? 9.805 -36.281 -26.562 1 95.88 528 THR B CA 1
ATOM 8516 C C . THR B 1 528 ? 9.094 -36.406 -27.906 1 95.88 528 THR B C 1
ATOM 8518 O O . THR B 1 528 ? 7.867 -36.281 -27.984 1 95.88 528 THR B O 1
ATOM 8521 N N . VAL B 1 529 ? 9.883 -36.625 -28.953 1 97.25 529 VAL B N 1
ATOM 8522 C CA . VAL B 1 529 ? 9.352 -36.969 -30.281 1 97.25 529 VAL B CA 1
ATOM 8523 C C . VAL B 1 529 ? 9.883 -38.312 -30.719 1 97.25 529 VAL B C 1
ATOM 8525 O O . VAL B 1 529 ? 10.883 -38.812 -30.188 1 97.25 529 VAL B O 1
ATOM 8528 N N . ILE B 1 530 ? 9.148 -38.906 -31.656 1 97.5 530 ILE B N 1
ATOM 8529 C CA . ILE B 1 530 ? 9.586 -40.188 -32.219 1 97.5 530 ILE B CA 1
ATOM 8530 C C . ILE B 1 530 ? 10.062 -39.969 -33.656 1 97.5 530 ILE B C 1
ATOM 8532 O O . ILE B 1 530 ? 9.273 -39.625 -34.531 1 97.5 530 ILE B O 1
ATOM 8536 N N . PHE B 1 531 ? 11.273 -40.156 -33.875 1 97.69 531 PHE B N 1
ATOM 8537 C CA . PHE B 1 531 ? 11.859 -40.031 -35.219 1 97.69 531 PHE B CA 1
ATOM 8538 C C . PHE B 1 531 ? 12.359 -41.406 -35.688 1 97.69 531 PHE B C 1
ATOM 8540 O O . PHE B 1 531 ? 13.273 -41.969 -35.094 1 97.69 531 PHE B O 1
ATOM 8547 N N . ASN B 1 532 ? 11.781 -41.938 -36.656 1 97.25 532 ASN B N 1
ATOM 8548 C CA . ASN B 1 532 ? 12.125 -43.25 -37.156 1 97.25 532 ASN B CA 1
ATOM 8549 C C . ASN B 1 532 ? 12.102 -44.312 -36.062 1 97.25 532 ASN B C 1
ATOM 8551 O O . ASN B 1 532 ? 13.07 -45.031 -35.875 1 97.25 532 ASN B O 1
ATOM 8555 N N . LYS B 1 533 ? 11.164 -44.219 -35.219 1 95.12 533 LYS B N 1
ATOM 8556 C CA . LYS B 1 533 ? 10.844 -45.188 -34.188 1 95.12 533 LYS B CA 1
ATOM 8557 C C . LYS B 1 533 ? 11.781 -45.062 -33 1 95.12 533 LYS B C 1
ATOM 8559 O O . LYS B 1 533 ? 11.797 -45.906 -32.094 1 95.12 533 LYS B O 1
ATOM 8564 N N . LYS B 1 534 ? 12.461 -44.031 -32.969 1 96.88 534 LYS B N 1
ATOM 8565 C CA . LYS B 1 534 ? 13.336 -43.75 -31.844 1 96.88 534 LYS B CA 1
ATOM 8566 C C . LYS B 1 534 ? 12.922 -42.469 -31.125 1 96.88 534 LYS B C 1
ATOM 8568 O O . LYS B 1 534 ? 12.633 -41.438 -31.766 1 96.88 534 LYS B O 1
ATOM 8573 N N . ALA B 1 535 ? 12.93 -42.594 -29.859 1 96.25 535 ALA B N 1
ATOM 8574 C CA . ALA B 1 535 ? 12.562 -41.438 -29.047 1 96.25 535 ALA B CA 1
ATOM 8575 C C . ALA B 1 535 ? 13.719 -40.438 -28.953 1 96.25 535 ALA B C 1
ATOM 8577 O O . ALA B 1 535 ? 14.867 -40.844 -28.75 1 96.25 535 ALA B O 1
ATOM 8578 N N . ILE B 1 536 ? 13.406 -39.188 -29.172 1 96.31 536 ILE B N 1
ATOM 8579 C CA . ILE B 1 536 ? 14.352 -38.062 -29.031 1 96.31 536 ILE B CA 1
ATOM 8580 C C . ILE B 1 536 ? 13.82 -37.062 -28.016 1 96.31 536 ILE B C 1
ATOM 8582 O O . ILE B 1 536 ? 12.695 -36.562 -28.156 1 96.31 536 ILE B O 1
ATOM 8586 N N . ASP B 1 537 ? 14.688 -36.812 -27.016 1 95.44 537 ASP B N 1
ATOM 8587 C CA . ASP B 1 537 ? 14.289 -35.844 -26 1 95.44 537 ASP B CA 1
ATOM 8588 C C . ASP B 1 537 ? 14.586 -34.406 -26.438 1 95.44 537 ASP B C 1
ATOM 8590 O O . ASP B 1 537 ? 15.625 -34.156 -27.031 1 95.44 537 ASP B O 1
ATOM 8594 N N . LEU B 1 538 ? 13.672 -33.562 -26.125 1 96.69 538 LEU B N 1
ATOM 8595 C CA . LEU B 1 538 ? 13.805 -32.125 -26.422 1 96.69 538 LEU B CA 1
ATOM 8596 C C . LEU B 1 538 ? 14.125 -31.328 -25.172 1 96.69 538 LEU B C 1
ATOM 8598 O O . LEU B 1 538 ? 13.984 -31.844 -24.062 1 96.69 538 LEU B O 1
ATOM 8602 N N . SER B 1 539 ? 14.547 -30.078 -25.391 1 94.25 539 SER B N 1
ATOM 8603 C CA . SER B 1 539 ? 14.914 -29.219 -24.266 1 94.25 539 SER B CA 1
ATOM 8604 C C . SER B 1 539 ? 13.68 -28.625 -23.594 1 94.25 539 SER B C 1
ATOM 8606 O O . SER B 1 539 ? 13.75 -28.125 -22.469 1 94.25 539 SER B O 1
ATOM 8608 N N . SER B 1 540 ? 12.57 -28.609 -24.312 1 95.56 540 SER B N 1
ATOM 8609 C CA . SER B 1 540 ? 11.297 -28.156 -23.781 1 95.56 540 SER B CA 1
ATOM 8610 C C . SER B 1 540 ? 10.133 -28.953 -24.375 1 95.56 540 SER B C 1
ATOM 8612 O O . SER B 1 540 ? 10.344 -29.859 -25.188 1 95.56 540 SER B O 1
ATOM 8614 N N . VAL B 1 541 ? 8.945 -28.562 -23.969 1 98.25 541 VAL B N 1
ATOM 8615 C CA . VAL B 1 541 ? 7.762 -29.328 -24.328 1 98.25 541 VAL B CA 1
ATOM 8616 C C . VAL B 1 541 ? 7.25 -28.875 -25.703 1 98.25 541 VAL B C 1
ATOM 8618 O O . VAL B 1 541 ? 7.48 -27.734 -26.094 1 98.25 541 VAL B O 1
ATOM 8621 N N . VAL B 1 542 ? 6.613 -29.828 -26.406 1 98.31 542 VAL B N 1
ATOM 8622 C CA . VAL B 1 542 ? 5.809 -29.5 -27.578 1 98.31 542 VAL B CA 1
ATOM 8623 C C . VAL B 1 542 ? 4.449 -28.969 -27.141 1 98.31 542 VAL B C 1
ATOM 8625 O O . VAL B 1 542 ? 3.803 -29.531 -26.25 1 98.31 542 VAL B O 1
ATOM 8628 N N . VAL B 1 543 ? 4.016 -27.828 -27.734 1 98.56 543 VAL B N 1
ATOM 8629 C CA . VAL B 1 543 ? 2.736 -27.234 -27.375 1 98.56 543 VAL B CA 1
ATOM 8630 C C . VAL B 1 543 ? 1.775 -27.281 -28.562 1 98.56 543 VAL B C 1
ATOM 8632 O O . VAL B 1 543 ? 2.166 -27.016 -29.688 1 98.56 543 VAL B O 1
ATOM 8635 N N . TYR B 1 544 ? 0.587 -27.719 -28.297 1 97.69 544 TYR B N 1
ATOM 8636 C CA . TYR B 1 544 ? -0.476 -27.703 -29.297 1 97.69 544 TYR B CA 1
ATOM 8637 C C . TYR B 1 544 ? -1.564 -26.703 -28.922 1 97.69 544 TYR B C 1
ATOM 8639 O O . TYR B 1 544 ? -2.035 -26.688 -27.781 1 97.69 544 TYR B O 1
ATOM 8647 N N . VAL B 1 545 ? -1.9 -25.906 -29.875 1 97.5 545 VAL B N 1
ATOM 8648 C CA . VAL B 1 545 ? -2.988 -24.938 -29.703 1 97.5 545 VAL B CA 1
ATOM 8649 C C . VAL B 1 545 ? -4.16 -25.328 -30.594 1 97.5 545 VAL B C 1
ATOM 8651 O O . VAL B 1 545 ? -4.117 -25.109 -31.812 1 97.5 545 VAL B O 1
ATOM 8654 N N . ASP B 1 546 ? -5.18 -25.75 -29.969 1 95 546 ASP B N 1
ATOM 8655 C CA . ASP B 1 546 ? -6.332 -26.234 -30.719 1 95 546 ASP B CA 1
ATOM 8656 C C . ASP B 1 546 ? -7.082 -25.094 -31.391 1 95 546 ASP B C 1
ATOM 8658 O O . ASP B 1 546 ? -7.695 -25.266 -32.438 1 95 546 ASP B O 1
ATOM 8662 N N . LYS B 1 547 ? -7.035 -23.891 -30.891 1 95.12 547 LYS B N 1
ATOM 8663 C CA . LYS B 1 547 ? -7.703 -22.719 -31.453 1 95.12 547 LYS B CA 1
ATOM 8664 C C . LYS B 1 547 ? -7.176 -22.406 -32.844 1 95.12 547 LYS B C 1
ATOM 8666 O O . LYS B 1 547 ? -7.918 -21.922 -33.719 1 95.12 547 LYS B O 1
ATOM 8671 N N . THR B 1 548 ? -5.934 -22.688 -33.062 1 95.94 548 THR B N 1
ATOM 8672 C CA . THR B 1 548 ? -5.305 -22.391 -34.344 1 95.94 548 THR B CA 1
ATOM 8673 C C . THR B 1 548 ? -4.844 -23.672 -35.031 1 95.94 548 THR B C 1
ATOM 8675 O O . THR B 1 548 ? -4.262 -23.609 -36.125 1 95.94 548 THR B O 1
ATOM 8678 N N . LYS B 1 549 ? -5.074 -24.812 -34.406 1 95.38 549 LYS B N 1
ATOM 8679 C CA . LYS B 1 549 ? -4.621 -26.109 -34.875 1 95.38 549 LYS B CA 1
ATOM 8680 C C . LYS B 1 549 ? -3.139 -26.078 -35.25 1 95.38 549 LYS B C 1
ATOM 8682 O O . LYS B 1 549 ? -2.754 -26.422 -36.344 1 95.38 549 LYS B O 1
ATOM 8687 N N . THR B 1 550 ? -2.367 -25.688 -34.312 1 97.81 550 THR B N 1
ATOM 8688 C CA . THR B 1 550 ? -0.945 -25.484 -34.562 1 97.81 550 THR B CA 1
ATOM 8689 C C . THR B 1 550 ? -0.105 -26.156 -33.5 1 97.81 550 THR B C 1
ATOM 8691 O O . THR B 1 550 ? -0.384 -26.016 -32.281 1 97.81 550 THR B O 1
ATOM 8694 N N . PHE B 1 551 ? 0.896 -26.953 -33.938 1 98.38 551 PHE B N 1
ATOM 8695 C CA . PHE B 1 551 ? 1.94 -27.453 -33.062 1 98.38 551 PHE B CA 1
ATOM 8696 C C . PHE B 1 551 ? 3.123 -26.484 -33 1 98.38 551 PHE B C 1
ATOM 8698 O O . PHE B 1 551 ? 3.566 -26 -34.062 1 98.38 551 PHE B O 1
ATOM 8705 N N . TYR B 1 552 ? 3.549 -26.172 -31.844 1 98.62 552 TYR B N 1
ATOM 8706 C CA . TYR B 1 552 ? 4.762 -25.391 -31.641 1 98.62 552 TYR B CA 1
ATOM 8707 C C . TYR B 1 552 ? 5.891 -26.266 -31.109 1 98.62 552 TYR B C 1
ATOM 8709 O O . TYR B 1 552 ? 5.719 -26.969 -30.109 1 98.62 552 TYR B O 1
ATOM 8717 N N . LEU B 1 553 ? 6.988 -26.25 -31.719 1 98 553 LEU B N 1
ATOM 8718 C CA . LEU B 1 553 ? 8.109 -27.125 -31.391 1 98 553 LEU B CA 1
ATOM 8719 C C . LEU B 1 553 ? 9.43 -26.516 -31.875 1 98 553 LEU B C 1
ATOM 8721 O O . LEU B 1 553 ? 9.43 -25.516 -32.594 1 98 553 LEU B O 1
ATOM 8725 N N . PRO B 1 554 ? 10.562 -27.047 -31.484 1 98 554 PRO B N 1
ATOM 8726 C CA . PRO B 1 554 ? 11.867 -26.453 -31.781 1 98 554 PRO B CA 1
ATOM 8727 C C . PRO B 1 554 ? 12.203 -26.469 -33.281 1 98 554 PRO B C 1
ATOM 8729 O O . PRO B 1 554 ? 12 -27.484 -33.938 1 98 554 PRO B O 1
ATOM 8732 N N . ARG B 1 555 ? 12.797 -25.406 -33.719 1 97.25 555 ARG B N 1
ATOM 8733 C CA . ARG B 1 555 ? 13.227 -25.281 -35.125 1 97.25 555 ARG B CA 1
ATOM 8734 C C . ARG B 1 555 ? 14.273 -26.328 -35.469 1 97.25 555 ARG B C 1
ATOM 8736 O O . ARG B 1 555 ? 14.352 -26.781 -36.594 1 97.25 555 ARG B O 1
ATOM 8743 N N . GLU B 1 556 ? 15.016 -26.703 -34.562 1 95.88 556 GLU B N 1
ATOM 8744 C CA . GLU B 1 556 ? 16.141 -27.594 -34.781 1 95.88 556 GLU B CA 1
ATOM 8745 C C . GLU B 1 556 ? 15.672 -28.969 -35.25 1 95.88 556 GLU B C 1
ATOM 8747 O O . GLU B 1 556 ? 16.453 -29.75 -35.781 1 95.88 556 GLU B O 1
ATOM 8752 N N . LEU B 1 557 ? 14.438 -29.281 -35.062 1 96.88 557 LEU B N 1
ATOM 8753 C CA . LEU B 1 557 ? 13.914 -30.578 -35.469 1 96.88 557 LEU B CA 1
ATOM 8754 C C . LEU B 1 557 ? 14.023 -30.781 -36.969 1 96.88 557 LEU B C 1
ATOM 8756 O O . LEU B 1 557 ? 14.039 -31.906 -37.469 1 96.88 557 LEU B O 1
ATOM 8760 N N . ARG B 1 558 ? 14.016 -29.703 -37.688 1 95.88 558 ARG B N 1
ATOM 8761 C CA . ARG B 1 558 ? 14.164 -29.781 -39.125 1 95.88 558 ARG B CA 1
ATOM 8762 C C . ARG B 1 558 ? 15.461 -30.484 -39.5 1 95.88 558 ARG B C 1
ATOM 8764 O O . ARG B 1 558 ? 15.516 -31.172 -40.531 1 95.88 558 ARG B O 1
ATOM 8771 N N . SER B 1 559 ? 16.5 -30.344 -38.719 1 95.81 559 SER B N 1
ATOM 8772 C CA . SER B 1 559 ? 17.812 -30.906 -39 1 95.81 559 SER B CA 1
ATOM 8773 C C . SER B 1 559 ? 17.781 -32.438 -39.031 1 95.81 559 SER B C 1
ATOM 8775 O O . SER B 1 559 ? 18.641 -33.062 -39.656 1 95.81 559 SER B O 1
ATOM 8777 N N . LEU B 1 560 ? 16.828 -33.031 -38.344 1 95.62 560 LEU B N 1
ATOM 8778 C CA . LEU B 1 560 ? 16.688 -34.469 -38.344 1 95.62 560 LEU B CA 1
ATOM 8779 C C . LEU B 1 560 ? 16.422 -35 -39.75 1 95.62 560 LEU B C 1
ATOM 8781 O O . LEU B 1 560 ? 16.703 -36.156 -40.031 1 95.62 560 LEU B O 1
ATOM 8785 N N . PHE B 1 561 ? 15.938 -34.188 -40.594 1 94.5 561 PHE B N 1
ATOM 8786 C CA . PHE B 1 561 ? 15.586 -34.594 -41.969 1 94.5 561 PHE B CA 1
ATOM 8787 C C . PHE B 1 561 ? 16.688 -34.188 -42.938 1 94.5 561 PHE B C 1
ATOM 8789 O O . PHE B 1 561 ? 16.5 -34.281 -44.156 1 94.5 561 PHE B O 1
ATOM 8796 N N . GLY B 1 562 ? 17.828 -33.812 -42.438 1 87.12 562 GLY B N 1
ATOM 8797 C CA . GLY B 1 562 ? 18.984 -33.469 -43.25 1 87.12 562 GLY B CA 1
ATOM 8798 C C . GLY B 1 562 ? 18.953 -32.062 -43.781 1 87.12 562 GLY B C 1
ATOM 8799 O O . GLY B 1 562 ? 19.578 -31.734 -44.781 1 87.12 562 GLY B O 1
ATOM 8800 N N . GLU B 1 563 ? 18.156 -31.312 -43.219 1 77.19 563 GLU B N 1
ATOM 8801 C CA . GLU B 1 563 ? 18.047 -29.922 -43.625 1 77.19 563 GLU B CA 1
ATOM 8802 C C . GLU B 1 563 ? 18.656 -29 -42.594 1 77.19 563 GLU B C 1
ATOM 8804 O O . GLU B 1 563 ? 18.672 -29.312 -41.406 1 77.19 563 GLU B O 1
#

InterPro domains:
  IPR001952 Alkaline phosphatase [PF00245] (34-463)
  IPR001952 Alkaline phosphatase [PR00113] (33-53)
  IPR001952 Alkaline phosphatase [PR00113] (138-158)
  IPR001952 Alkaline phosphatase [PR00113] (182-192)
  IPR001952 Alkaline phosphatase [PR00113] (247-276)
  IPR001952 Alkaline phosphatase [PTHR11596] (27-466)
  IPR001952 Alkaline phosphatase [SM00098] (34-474)
  IPR001952 Alkaline phosphatase [cd16012] (34-322)
  IPR017850 Alkaline-phosphatase-like, core domain superfamily [G3DSA:3.40.720.10] (37-463)
  IPR017850 Alkaline-phosphatase-like, core domain superfamily [SSF53649] (8-474)

Organism: Porphyromonas gingivalis (strain ATCC BAA-308 / W83) (NCBI:txid242619)

Radius of gyration: 33.41 Å; Cα contacts (8 Å, |Δi|>4): 2663; chains: 2; bounding box: 99×92×120 Å

pLDDT: mean 93.21, std 14.76, range [20.47, 99.0]

=== Feature glossary ===
Legend for the data blocks above and below:

— What the protein is —

Sequence gives the chain of amino acids in standard one-letter code (A=alanine, C=cysteine, …, Y=tyrosine), read N→C. It is the only feature that is directly encoded by the gene; all structural features are derived from the folded form of this sequence.

The annotation block draws on four external resources. InterPro: which protein families and domains the sequence belongs to. GO: standardized terms for what the protein does, what process it participates in, and where in the cell it acts. CATH: which structural fold it has in the CATH hierarchy. Organism: the species of origin.

— Where its atoms are —

Atomic coordinates in PDBx/mmCIF format — the same representation the Protein Data Bank distributes. Each line of the _atom_site loop places one backbone atom in Cartesian space (units: ångströms, origin: arbitrary).

Six rendered views show the 3D structure from the faces of a cube — i.e. along ±x, ±y, ±z. Rendering representation is drawn randomly per protein from cartoon (secondary-structure ribbons), sticks (backbone bonds), or molecular surface; coloring is either N→C rainbow (blue at the N-terminus through red at the C-terminus) or one color per chain.

— Local backbone conformation —

DSSP 8-state secondary structure assigns each residue one of H (α-helix), G (3₁₀-helix), I (π-helix), E (extended β-strand), B (isolated β-bridge), T (hydrogen-bonded turn), S (bend), or '-' (coil). The assignment is computed from backbone hydrogen-bond geometry via the Kabsch–Sander algorithm.

P-SEA three-state annotation labels each residue as helix, strand, or coil based purely on the geometry of the Cα trace. It serves as a fallback when the full backbone (and thus DSSP) is unavailable.

φ (phi) and ψ (psi) are the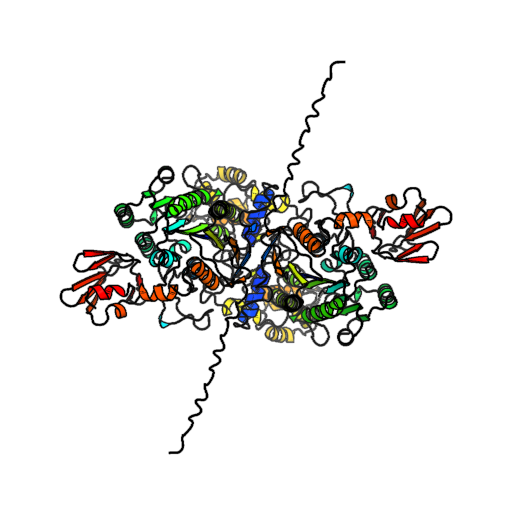 two rotatable backbone dihedrals per residue: φ is the C(i-1)–N–Cα–C torsion, ψ is the N–Cα–C–N(i+1) torsion, both in degrees on (−180°, 180°]. α-helical residues cluster near (−60°, −45°); β-strand residues near (−120°, +130°). A Ramachandran plot is simply a scatter of (φ, ψ) for every residue.

— Global shape and packing —

Radius of gyration (Rg) is the root-mean-square distance of Cα atoms from their centroid — a single number for overall size and compactness. A globular domain of N residues has Rg ≈ 2.2·N^0.38 Å; an extended or disordered chain has a much larger Rg. The Cα contact count is the number of residue pairs whose Cα atoms are within 8 Å and are more than four positions apart in sequence — a standard proxy for tertiary packing density. The bounding box is the smallest axis-aligned box enclosing all Cα atoms.

Accessible surface area quantifies burial. A residue with SASA near zero is packed into the hydrophobic core; one with SASA >100 Å² sits on the surface. Computed here via the Shrake–Rupley numerical algorithm with a 1.4 Å probe.

The contact map is a binary N×N matrix image: pixel (i, j) is dark where Cα_i and Cα_j are within 8 Å and |i−j|>4. Because the |i−j|>4 filter removes local helical contacts, off-diagonal stripes parallel to the main diagonal indicate parallel β-sheets; stripes perpendicular to it indicate antiparallel β-sheets. The Ramachandran plot scatters every residue's (φ, ψ) pair against the sterically allowed regions. The PAE heatmap renders the predicted-aligned-error matrix.

— Structural neighborhood —

A 3Di character summarizes, for each residue, the relative orientation of the Cα frame of its nearest spatial neighbor. Because it encodes fold topology rather than chemistry, 3Di alignments detect remote structural similarity that sequence alignment misses.

Structural nearest neighbors (via Foldseek easy-search vs the PDB). Reported per hit: target PDB id, E-value, and alignment TM-score. A TM-score above ~0.5 is the conventional threshold for 'same fold'.

— Confidence and disorder —

For AlphaFold models, the B-factor field carries pLDDT — the model's own estimate of local accuracy on a 0–100 scale. Regions with pLDDT<50 should be treated as essentially unmodeled; they often correspond to intrinsically disordered segments.

B-factor (Debye–Waller factor) reflects atomic displacement in the crystal lattice. It is an experimental observable (units Å²), not a prediction; low values mean the atom is pinned down, high values mean it moves or is heterogeneous across the crystal.

Predicted Aligned Error (PAE) is an AlphaFold confidence matrix: entry (i, j) is the expected error in the position of residue j, in ångströms, when the prediction is superimposed on the true structure at residue i. Low PAE within a block of residues means that block is internally rigid and well-predicted; high PAE between two blocks means their relative placement is uncertain even if each block individually is confident.